Protein 8HGU (pdb70)

Structure (mmCIF, N/CA/C/O backbone):
data_8HGU
#
_entry.id   8HGU
#
_cell.length_a   87.537
_cell.length_b   84.913
_cell.length_c   98.235
_cell.angle_alpha   90.000
_cell.angle_beta   100.910
_cell.angle_gamma   90.000
#
_symmetry.space_group_name_H-M   'P 1 21 1'
#
loop_
_entity.id
_entity.type
_entity.pdbx_description
1 polymer 'Alpha/beta hydrolase'
2 water water
#
loop_
_atom_site.group_PDB
_atom_site.id
_atom_site.type_symbol
_atom_site.label_atom_id
_atom_site.label_alt_id
_atom_site.label_comp_id
_atom_site.label_asym_id
_atom_site.label_entity_id
_atom_site.label_seq_id
_atom_site.pdbx_PDB_ins_code
_atom_site.Cartn_x
_atom_site.Cartn_y
_atom_site.Cartn_z
_atom_site.occupancy
_atom_site.B_iso_or_equiv
_atom_site.auth_seq_id
_atom_site.auth_comp_id
_atom_site.auth_asym_id
_atom_site.auth_atom_id
_atom_site.pdbx_PDB_model_num
ATOM 1 N N . SER A 1 2 ? 30.97900 20.62800 -8.65200 1.000 38.50000 2 SER A N 1
ATOM 2 C CA . SER A 1 2 ? 30.20200 19.74100 -9.60000 1.000 37.72000 2 SER A CA 1
ATOM 3 C C . SER A 1 2 ? 29.11300 18.96600 -8.84900 1.000 34.05000 2 SER A C 1
ATOM 4 O O . SER A 1 2 ? 29.18700 18.86700 -7.62200 1.000 29.11000 2 SER A O 1
ATOM 7 N N . SER A 1 3 ? 28.15800 18.40600 -9.58700 1.000 27.77000 3 SER A N 1
ATOM 8 C CA . SER A 1 3 ? 26.97800 17.69100 -9.03800 1.000 25.54000 3 SER A CA 1
ATOM 9 C C . SER A 1 3 ? 27.43000 16.54900 -8.09000 1.000 21.84000 3 SER A C 1
ATOM 10 O O . SER A 1 3 ? 28.41800 15.85600 -8.37300 1.000 17.72000 3 SER A O 1
ATOM 13 N N . ASP A 1 4 ? 26.66100 16.30500 -7.03700 1.000 19.88000 4 ASP A N 1
ATOM 14 C CA . ASP A 1 4 ? 26.82300 15.10500 -6.18000 1.000 19.78000 4 ASP A CA 1
ATOM 15 C C . ASP A 1 4 ? 26.57700 13.85900 -7.03000 1.000 16.63000 4 ASP A C 1
ATOM 16 O O . ASP A 1 4 ? 27.02700 12.79400 -6.64400 1.000 15.82000 4 ASP A O 1
ATOM 21 N N . PHE A 1 5 ? 25.89900 13.98300 -8.16800 1.000 16.04000 5 PHE A N 1
ATOM 22 C CA . PHE A 1 5 ? 25.56300 12.82500 -9.03700 1.000 16.28000 5 PHE A CA 1
ATOM 23 C C . PHE A 1 5 ? 26.34000 12.86500 -10.35700 1.000 15.00000 5 PHE A C 1
ATOM 24 O O . PHE A 1 5 ? 26.00800 12.12200 -11.30400 1.000 13.24000 5 PHE A O 1
ATOM 32 N N . ALA A 1 6 ? 27.43300 13.63600 -10.41200 1.000 14.62000 6 ALA A N 1
ATOM 33 C CA . ALA A 1 6 ? 28.39100 13.56800 -11.54400 1.000 15.33000 6 ALA A CA 1
ATOM 34 C C . ALA A 1 6 ? 29.16200 12.23700 -11.44900 1.000 17.34000 6 ALA A C 1
ATOM 35 O O . ALA A 1 6 ? 29.12200 11.60800 -10.39200 1.000 15.90000 6 ALA A O 1
ATOM 37 N N . THR A 1 7 ? 29.85100 11.81400 -12.50400 1.000 15.35000 7 THR A N 1
ATOM 38 C CA . THR A 1 7 ? 30.61600 10.55900 -12.48400 1.000 19.37000 7 THR A CA 1
ATOM 39 C C . THR A 1 7 ? 32.08600 10.87100 -12.71100 1.000 20.72000 7 THR A C 1
ATOM 40 O O . THR A 1 7 ? 32.44600 11.31600 -13.78700 1.000 20.89000 7 THR A O 1
ATOM 44 N N . PRO A 1 8 ? 33.00500 10.61300 -11.75800 1.000 22.35000 8 PRO A N 1
ATOM 45 C CA . PRO A 1 8 ? 34.40300 10.93000 -12.01800 1.000 22.71000 8 PRO A CA 1
ATOM 46 C C . PRO A 1 8 ? 34.96000 10.02800 -13.10100 1.000 24.50000 8 PRO A C 1
ATOM 47 O O . PRO A 1 8 ? 34.54300 8.87400 -13.24200 1.000 22.76000 8 PRO A O 1
ATOM 51 N N . PRO A 1 9 ? 35.94100 10.51500 -13.89400 1.000 25.83000 9 PRO A N 1
ATOM 52 C CA . PRO A 1 9 ? 36.61900 9.66100 -14.85600 1.000 28.11000 9 PRO A CA 1
ATOM 53 C C . PRO A 1 9 ? 37.24100 8.49000 -14.09300 1.000 26.70000 9 PRO A C 1
ATOM 54 O O . PRO A 1 9 ? 37.56500 8.60400 -12.92500 1.000 27.53000 9 PRO A O 1
ATOM 58 N N . GLY A 1 10 ? 37.38400 7.35900 -14.74400 1.000 28.73000 10 GLY A N 1
ATOM 59 C CA . GLY A 1 10 ? 38.01900 6.23600 -14.03100 1.000 28.87000 10 GLY A CA 1
ATOM 60 C C . GLY A 1 10 ? 37.01200 5.38900 -13.26500 1.000 24.20000 10 GLY A C 1
ATOM 61 O O . GLY A 1 10 ? 37.42200 4.34200 -12.74400 1.000 24.51000 10 GLY A O 1
ATOM 62 N N . LEU A 1 11 ? 35.74400 5.78000 -13.18800 1.000 19.22000 11 LEU A N 1
ATOM 63 C CA . LEU A 1 11 ? 34.69800 4.80800 -12.79600 1.000 19.06000 11 LEU A CA 1
ATOM 64 C C . LEU A 1 11 ? 34.68200 3.68900 -13.84800 1.000 18.59000 11 LEU A C 1
ATOM 65 O O . LEU A 1 11 ? 34.64500 4.00500 -15.05000 1.000 19.95000 11 LEU A O 1
ATOM 70 N N . ARG A 1 12 ? 34.70800 2.43800 -13.39700 1.000 17.13000 12 ARG A N 1
ATOM 71 C CA . ARG A 1 12 ? 34.65900 1.22000 -14.24100 1.000 22.04000 12 ARG A CA 1
ATOM 72 C C . ARG A 1 12 ? 33.40600 0.39100 -13.90900 1.000 18.86000 12 ARG A C 1
ATOM 73 O O . ARG A 1 12 ? 33.00800 0.33200 -12.72000 1.000 15.53000 12 ARG A O 1
ATOM 81 N N . HIS A 1 13 ? 32.82200 -0.21100 -14.93600 1.000 17.31000 13 HIS A N 1
ATOM 82 C CA . HIS A 1 13 ? 31.64500 -1.12700 -14.84900 1.000 18.92000 13 HIS A CA 1
ATOM 83 C C . HIS A 1 13 ? 32.04200 -2.52700 -15.31100 1.000 18.51000 13 HIS A C 1
ATOM 84 O O . HIS A 1 13 ? 32.71500 -2.61800 -16.34900 1.000 16.72000 13 HIS A O 1
ATOM 91 N N . ARG A 1 14 ? 31.68200 -3.55900 -14.55100 1.000 18.26000 14 ARG A N 1
ATOM 92 C CA . ARG A 1 14 ? 31.78700 -4.98100 -14.95600 1.000 18.59000 14 ARG A CA 1
ATOM 93 C C . ARG A 1 14 ? 30.42300 -5.67800 -14.74900 1.000 19.92000 14 ARG A C 1
ATOM 94 O O . ARG A 1 14 ? 29.68500 -5.32900 -13.80600 1.000 15.16000 14 ARG A O 1
ATOM 102 N N . GLN A 1 15 ? 30.11800 -6.63700 -15.62700 1.000 18.53000 15 GLN A N 1
ATOM 103 C CA . GLN A 1 15 ? 29.11700 -7.71800 -15.39300 1.000 20.47000 15 GLN A CA 1
ATOM 104 C C . GLN A 1 15 ? 29.89600 -8.94100 -14.90200 1.000 19.83000 15 GLN A C 1
ATOM 105 O O . GLN A 1 15 ? 30.71800 -9.46000 -15.67100 1.000 18.66000 15 GLN A O 1
ATOM 111 N N . ILE A 1 16 ? 29.79300 -9.29700 -13.62600 1.000 17.46000 16 ILE A N 1
ATOM 112 C CA . ILE A 1 16 ? 30.62700 -10.38700 -13.04700 1.000 18.16000 16 ILE A CA 1
ATOM 113 C C . ILE A 1 16 ? 29.72500 -11.60800 -12.83400 1.000 18.63000 16 ILE A C 1
ATOM 114 O O . ILE A 1 16 ? 28.66300 -11.45000 -12.17200 1.000 18.22000 16 ILE A O 1
ATOM 119 N N . ALA A 1 17 ? 30.11800 -12.77100 -13.35200 1.000 19.06000 17 ALA A N 1
ATOM 120 C CA . ALA A 1 17 ? 29.43800 -14.05500 -13.05900 1.000 21.02000 17 ALA A CA 1
ATOM 121 C C . ALA A 1 17 ? 29.73400 -14.43100 -11.59800 1.000 24.30000 17 ALA A C 1
ATOM 122 O O . ALA A 1 17 ? 30.90000 -14.42300 -11.18000 1.000 24.35000 17 ALA A O 1
ATOM 124 N N . VAL A 1 18 ? 28.68600 -14.65000 -10.81200 1.000 21.08000 18 VAL A N 1
ATOM 125 C CA . VAL A 1 18 ? 28.75800 -14.80500 -9.33600 1.000 24.18000 18 VAL A CA 1
ATOM 126 C C . VAL A 1 18 ? 27.67900 -15.82000 -8.96400 1.000 24.20000 18 VAL A C 1
ATOM 127 O O . VAL A 1 18 ? 26.50600 -15.61100 -9.40300 1.000 20.44000 18 VAL A O 1
ATOM 131 N N . ARG A 1 19 ? 28.03000 -16.87800 -8.23200 1.000 21.42000 19 ARG A N 1
ATOM 132 C CA . ARG A 1 19 ? 27.05100 -17.91600 -7.86000 1.000 21.85000 19 ARG A CA 1
ATOM 133 C C . ARG A 1 19 ? 26.36400 -18.30800 -9.16800 1.000 23.73000 19 ARG A C 1
ATOM 134 O O . ARG A 1 19 ? 27.08100 -18.53300 -10.15000 1.000 28.29000 19 ARG A O 1
ATOM 142 N N . ASP A 1 20 ? 25.04800 -18.33800 -9.24400 1.000 22.59000 20 ASP A N 1
ATOM 143 C CA . ASP A 1 20 ? 24.44300 -18.72200 -10.55000 1.000 27.24000 20 ASP A CA 1
ATOM 144 C C . ASP A 1 20 ? 23.79900 -17.48800 -11.21400 1.000 28.15000 20 ASP A C 1
ATOM 145 O O . ASP A 1 20 ? 22.78600 -17.63100 -11.89900 1.000 27.87000 20 ASP A O 1
ATOM 150 N N . THR A 1 21 ? 24.37500 -16.30200 -11.04500 1.000 26.09000 21 THR A N 1
ATOM 151 C CA . THR A 1 21 ? 23.78200 -15.03100 -11.54600 1.000 24.48000 21 THR A CA 1
ATOM 152 C C . THR A 1 21 ? 24.89100 -14.18000 -12.16600 1.000 20.88000 21 THR A C 1
ATOM 153 O O . THR A 1 21 ? 26.02600 -14.63800 -12.26000 1.000 20.23000 21 THR A O 1
ATOM 157 N N . THR A 1 22 ? 24.54600 -12.98800 -12.63000 1.000 18.93000 22 THR A N 1
ATOM 158 C CA . THR A 1 22 ? 25.50200 -11.96500 -13.10100 1.000 19.88000 22 THR A CA 1
ATOM 159 C C . THR A 1 22 ? 25.15800 -10.66700 -12.37500 1.000 18.31000 22 THR A C 1
ATOM 160 O O . THR A 1 22 ? 23.97900 -10.29100 -12.37500 1.000 17.65000 22 THR A O 1
ATOM 164 N N . LEU A 1 23 ? 26.13600 -10.06900 -11.71200 1.000 16.96000 23 LEU A N 1
ATOM 165 C CA . LEU A 1 23 ? 25.98000 -8.78400 -11.00500 1.000 15.59000 23 LEU A CA 1
ATOM 166 C C . LEU A 1 23 ? 26.70800 -7.68900 -11.77600 1.000 14.87000 23 LEU A C 1
ATOM 167 O O . LEU A 1 23 ? 27.85100 -7.91500 -12.24800 1.000 13.78000 23 LEU A O 1
ATOM 172 N N . HIS A 1 24 ? 26.07300 -6.53500 -11.89800 1.000 15.38000 24 HIS A N 1
ATOM 173 C CA . HIS A 1 24 ? 26.73800 -5.27500 -12.31100 1.000 14.53000 24 HIS A CA 1
ATOM 174 C C . HIS A 1 24 ? 27.52400 -4.76500 -11.11000 1.000 14.94000 24 HIS A C 1
ATOM 175 O O . HIS A 1 24 ? 26.95200 -4.68500 -10.03500 1.000 13.07000 24 HIS A O 1
ATOM 182 N N . VAL A 1 25 ? 28.80200 -4.44100 -11.29400 1.000 13.13000 25 VAL A N 1
ATOM 183 C CA . VAL A 1 25 ? 29.62300 -3.86600 -10.20300 1.000 14.75000 25 VAL A CA 1
ATOM 184 C C . VAL A 1 25 ? 30.27100 -2.61200 -10.75200 1.000 15.07000 25 VAL A C 1
ATOM 185 O O . VAL A 1 25 ? 30.94400 -2.72400 -11.80600 1.000 16.10000 25 VAL A O 1
ATOM 189 N N . ALA A 1 26 ? 30.06500 -1.48500 -10.08900 1.000 13.86000 26 ALA A N 1
ATOM 190 C CA . ALA A 1 26 ? 30.84500 -0.25300 -10.31800 1.000 14.29000 26 ALA A CA 1
ATOM 191 C C . ALA A 1 26 ? 32.01500 -0.20500 -9.33900 1.000 15.37000 26 ALA A C 1
ATOM 192 O O . ALA A 1 26 ? 31.81400 -0.58200 -8.14800 1.000 16.53000 26 ALA A O 1
ATOM 194 N N . GLU A 1 27 ? 33.17500 0.25200 -9.81900 1.000 15.71000 27 GLU A N 1
ATOM 195 C CA . GLU A 1 27 ? 34.39800 0.41200 -9.01600 1.000 18.09000 27 GLU A CA 1
ATOM 196 C C . GLU A 1 27 ? 35.07900 1.72400 -9.38400 1.000 16.89000 27 GLU A C 1
ATOM 197 O O . GLU A 1 27 ? 35.19600 2.08800 -10.57400 1.000 14.02000 27 GLU A O 1
ATOM 203 N N . ILE A 1 28 ? 35.63600 2.35200 -8.38300 1.000 15.60000 28 ILE A N 1
ATOM 204 C CA . ILE A 1 28 ? 36.47600 3.54900 -8.59300 1.000 16.33000 28 ILE A CA 1
ATOM 205 C C . ILE A 1 28 ? 37.51400 3.57700 -7.48600 1.000 17.46000 28 ILE A C 1
ATOM 206 O O . ILE A 1 28 ? 37.25600 3.05400 -6.40000 1.000 16.01000 28 ILE A O 1
ATOM 211 N N . GLY A 1 29 ? 38.68400 4.10000 -7.82400 1.000 17.97000 29 GLY A N 1
ATOM 212 C CA . GLY A 1 29 ? 39.80200 4.16700 -6.89100 1.000 19.56000 29 GLY A CA 1
ATOM 213 C C . GLY A 1 29 ? 40.65200 2.93300 -6.97900 1.000 18.84000 29 GLY A C 1
ATOM 214 O O . GLY A 1 29 ? 40.33900 2.01400 -7.72500 1.000 19.01000 29 GLY A O 1
ATOM 215 N N . SER A 1 30 ? 41.73900 2.93100 -6.23200 1.000 19.11000 30 SER A N 1
ATOM 216 C CA . SER A 1 30 ? 42.69300 1.81000 -6.19800 1.000 17.19000 30 SER A CA 1
ATOM 217 C C . SER A 1 30 ? 43.61800 2.02900 -5.00000 1.000 16.07000 30 SER A C 1
ATOM 218 O O . SER A 1 30 ? 43.95400 3.19300 -4.75000 1.000 15.51000 30 SER A O 1
ATOM 221 N N . GLY A 1 31 ? 44.07900 0.95000 -4.37500 1.000 14.53000 31 GLY A N 1
ATOM 222 C CA . GLY A 1 31 ? 45.07000 0.95700 -3.29800 1.000 14.55000 31 GLY A CA 1
ATOM 223 C C . GLY A 1 31 ? 44.40500 0.95800 -1.95200 1.000 13.38000 31 GLY A C 1
ATOM 224 O O . GLY A 1 31 ? 43.32500 1.59400 -1.79000 1.000 13.71000 31 GLY A O 1
ATOM 225 N N . GLY A 1 32 ? 44.97700 0.19700 -1.01700 1.000 12.95000 32 GLY A N 1
ATOM 226 C CA . GLY A 1 32 ? 44.41800 0.01600 0.32600 1.000 13.44000 32 GLY A CA 1
ATOM 227 C C . GLY A 1 32 ? 43.29600 -1.00800 0.32000 1.000 13.57000 32 GLY A C 1
ATOM 228 O O . GLY A 1 32 ? 42.79900 -1.39400 -0.76500 1.000 12.68000 32 GLY A O 1
ATOM 229 N N . THR A 1 33 ? 42.92000 -1.44100 1.51400 1.000 13.28000 33 THR A N 1
ATOM 230 C CA . THR A 1 33 ? 41.75100 -2.30400 1.77900 1.000 14.42000 33 THR A CA 1
ATOM 231 C C . THR A 1 33 ? 40.54200 -1.65700 1.12000 1.000 13.42000 33 THR A C 1
ATOM 232 O O . THR A 1 33 ? 40.22000 -0.53300 1.43500 1.000 13.83000 33 THR A O 1
ATOM 236 N N . PRO A 1 34 ? 39.85900 -2.32200 0.16900 1.000 14.10000 34 PRO A N 1
ATOM 237 C CA . PRO A 1 34 ? 38.67800 -1.72400 -0.43400 1.000 13.57000 34 PRO A CA 1
ATOM 238 C C . PRO A 1 34 ? 37.49200 -1.62100 0.53900 1.000 13.86000 34 PRO A C 1
ATOM 239 O O . PRO A 1 34 ? 37.51700 -2.17800 1.65700 1.000 13.19000 34 PRO A O 1
ATOM 243 N N . VAL A 1 35 ? 36.56100 -0.76300 0.15100 1.000 14.64000 35 VAL A N 1
ATOM 244 C CA . VAL A 1 35 ? 35.25300 -0.55000 0.82900 1.000 15.10000 35 VAL A CA 1
ATOM 245 C C . VAL A 1 35 ? 34.13700 -0.96900 -0.12700 1.000 14.59000 35 VAL A C 1
ATOM 246 O O . VAL A 1 35 ? 34.04100 -0.40400 -1.22300 1.000 14.76000 35 VAL A O 1
ATOM 250 N N . LEU A 1 36 ? 33.36400 -1.96100 0.31100 1.000 13.90000 36 LEU A N 1
ATOM 251 C CA . LEU A 1 36 ? 32.18400 -2.52300 -0.36700 1.000 13.55000 36 LEU A CA 1
ATOM 252 C C . LEU A 1 36 ? 30.95100 -1.74900 0.10200 1.000 13.03000 36 LEU A C 1
ATOM 253 O O . LEU A 1 36 ? 30.69400 -1.68200 1.29500 1.000 10.84000 36 LEU A O 1
ATOM 258 N N . LEU A 1 37 ? 30.25300 -1.11500 -0.81600 1.000 13.26000 37 LEU A N 1
ATOM 259 C CA . LEU A 1 37 ? 29.09500 -0.25100 -0.45200 1.000 13.05000 37 LEU A CA 1
ATOM 260 C C . LEU A 1 37 ? 27.83300 -1.00700 -0.86000 1.000 13.40000 37 LEU A C 1
ATOM 261 O O . LEU A 1 37 ? 27.70300 -1.32500 -2.06300 1.000 11.12000 37 LEU A O 1
ATOM 266 N N . LEU A 1 38 ? 26.88900 -1.19100 0.05500 1.000 12.13000 38 LEU A N 1
ATOM 267 C CA . LEU A 1 38 ? 25.67300 -1.98500 -0.25200 1.000 12.78000 38 LEU A CA 1
ATOM 268 C C . LEU A 1 38 ? 24.41100 -1.11300 -0.17700 1.000 13.39000 38 LEU A C 1
ATOM 269 O O . LEU A 1 38 ? 24.04100 -0.69900 0.93200 1.000 11.33000 38 LEU A O 1
ATOM 274 N N . HIS A 1 39 ? 23.73100 -0.94200 -1.32800 1.000 12.09000 39 HIS A N 1
ATOM 275 C CA . HIS A 1 39 ? 22.53600 -0.09200 -1.47600 1.000 13.17000 39 HIS A CA 1
ATOM 276 C C . HIS A 1 39 ? 21.30300 -0.76400 -0.84600 1.000 13.36000 39 HIS A C 1
ATOM 277 O O . HIS A 1 39 ? 21.32600 -1.98800 -0.49600 1.000 13.44000 39 HIS A O 1
ATOM 284 N N . GLY A 1 40 ? 20.21900 -0.00400 -0.77700 1.000 15.07000 40 GLY A N 1
ATOM 285 C CA . GLY A 1 40 ? 18.90200 -0.50500 -0.32300 1.000 16.92000 40 GLY A CA 1
ATOM 286 C C . GLY A 1 40 ? 17.84400 -0.54500 -1.41600 1.000 17.58000 40 GLY A C 1
ATOM 287 O O . GLY A 1 40 ? 18.17700 -0.58500 -2.60700 1.000 16.12000 40 GLY A O 1
ATOM 288 N N . TRP A 1 41 ? 16.58000 -0.54100 -0.97000 1.000 17.47000 41 TRP A N 1
ATOM 289 C CA . TRP A 1 41 ? 15.38400 -0.34900 -1.81100 1.000 18.07000 41 TRP A CA 1
ATOM 290 C C . TRP A 1 41 ? 14.80600 1.01300 -1.42500 1.000 16.93000 41 TRP A C 1
ATOM 291 O O . TRP A 1 41 ? 14.66500 1.29700 -0.24600 1.000 17.58000 41 TRP A O 1
ATOM 302 N N . PRO A 1 42 ? 14.39700 1.90800 -2.34500 1.000 16.88000 42 PRO A N 1
ATOM 303 C CA . PRO A 1 42 ? 14.45200 1.72500 -3.79300 1.000 16.11000 42 PRO A CA 1
ATOM 304 C C . PRO A 1 42 ? 15.69100 2.35600 -4.43800 1.000 16.14000 42 PRO A C 1
ATOM 305 O O . PRO A 1 42 ? 15.68900 3.51300 -4.76200 1.000 16.25000 42 PRO A O 1
ATOM 309 N N . GLU A 1 43 ? 16.75200 1.58500 -4.52800 1.000 16.02000 43 GLU A N 1
ATOM 310 C CA . GLU A 1 43 ? 18.05700 2.12000 -4.95700 1.000 16.78000 43 GLU A CA 1
ATOM 311 C C . GLU A 1 43 ? 18.72500 1.12500 -5.89600 1.000 14.99000 43 GLU A C 1
ATOM 312 O O . GLU A 1 43 ? 18.10900 0.13500 -6.34700 1.000 14.57000 43 GLU A O 1
ATOM 318 N N . PHE A 1 44 ? 19.95100 1.46900 -6.22100 1.000 14.35000 44 PHE A N 1
ATOM 319 C CA . PHE A 1 44 ? 20.88900 0.71000 -7.06300 1.000 13.80000 44 PHE A CA 1
ATOM 320 C C . PHE A 1 44 ? 22.23900 1.38700 -6.80900 1.000 13.08000 44 PHE A C 1
ATOM 321 O O . PHE A 1 44 ? 22.30400 2.29300 -5.95900 1.000 12.63000 44 PHE A O 1
ATOM 329 N N . TRP A 1 45 ? 23.29500 0.96900 -7.49500 1.000 13.74000 45 TRP A N 1
ATOM 330 C CA . TRP A 1 45 ? 24.68600 1.38600 -7.18300 1.000 13.85000 45 TRP A CA 1
ATOM 331 C C . TRP A 1 45 ? 24.83700 2.91600 -7.19600 1.000 14.99000 45 TRP A C 1
ATOM 332 O O . TRP A 1 45 ? 25.63600 3.44300 -6.37800 1.000 15.40000 45 TRP A O 1
ATOM 343 N N . ALA A 1 46 ? 24.13100 3.63500 -8.08200 1.000 14.76000 46 ALA A N 1
ATOM 344 C CA . ALA A 1 46 ? 24.25500 5.10300 -8.24500 1.000 14.61000 46 ALA A CA 1
ATOM 345 C C . ALA A 1 46 ? 23.90000 5.86900 -6.97200 1.000 13.87000 46 ALA A C 1
ATOM 346 O O . ALA A 1 46 ? 24.32800 7.03700 -6.87100 1.000 14.73000 46 ALA A O 1
ATOM 348 N N . THR A 1 47 ? 23.22200 5.25300 -6.01200 1.000 14.99000 47 THR A N 1
ATOM 349 C CA . THR A 1 47 ? 22.97000 5.84900 -4.67800 1.000 15.10000 47 THR A CA 1
ATOM 350 C C . THR A 1 47 ? 24.30800 6.25900 -4.04100 1.000 14.00000 47 THR A C 1
ATOM 351 O O . THR A 1 47 ? 24.32300 7.19500 -3.25200 1.000 12.97000 47 THR A O 1
ATOM 355 N N . TRP A 1 48 ? 25.40500 5.58700 -4.39800 1.000 14.45000 48 TRP A N 1
ATOM 356 C CA . TRP A 1 48 ? 26.75400 5.84100 -3.83700 1.000 13.92000 48 TRP A CA 1
ATOM 357 C C . TRP A 1 48 ? 27.51800 6.95100 -4.56100 1.000 14.59000 48 TRP A C 1
ATOM 358 O O . TRP A 1 48 ? 28.64000 7.26600 -4.10500 1.000 13.33000 48 TRP A O 1
ATOM 369 N N . LEU A 1 49 ? 26.96600 7.56500 -5.62500 1.000 13.77000 49 LEU A N 1
ATOM 370 C CA . LEU A 1 49 ? 27.72200 8.58000 -6.39700 1.000 13.24000 49 LEU A CA 1
ATOM 371 C C . LEU A 1 49 ? 28.14100 9.75500 -5.51500 1.000 12.38000 49 LEU A C 1
ATOM 372 O O . LEU A 1 49 ? 29.29300 10.18300 -5.63300 1.000 12.34000 49 LEU A O 1
ATOM 377 N N . PRO A 1 50 ? 27.29300 10.32200 -4.63700 1.000 12.42000 50 PRO A N 1
ATOM 378 C CA . PRO A 1 50 ? 27.72300 11.42500 -3.77200 1.000 12.98000 50 PRO A CA 1
ATOM 379 C C . PRO A 1 50 ? 28.96300 11.07700 -2.92000 1.000 13.61000 50 PRO A C 1
ATOM 380 O O . PRO A 1 50 ? 29.85500 11.90100 -2.87400 1.000 13.47000 50 PRO A O 1
ATOM 384 N N . LEU A 1 51 ? 29.03500 9.88400 -2.31500 1.000 14.55000 51 LEU A N 1
ATOM 385 C CA . LEU A 1 51 ? 30.23400 9.44000 -1.54200 1.000 16.50000 51 LEU A CA 1
ATOM 386 C C . LEU A 1 51 ? 31.40400 9.10400 -2.47600 1.000 16.86000 51 LEU A C 1
ATOM 387 O O . LEU A 1 51 ? 32.53500 9.41800 -2.12100 1.000 15.86000 51 LEU A O 1
ATOM 392 N N . MET A 1 52 ? 31.17400 8.50400 -3.63700 1.000 15.91000 52 MET A N 1
ATOM 393 C CA . MET A 1 52 ? 32.27700 8.17800 -4.57000 1.000 17.33000 52 MET A CA 1
ATOM 394 C C . MET A 1 52 ? 32.94100 9.47000 -5.03100 1.000 17.26000 52 MET A C 1
ATOM 395 O O . MET A 1 52 ? 34.17400 9.44300 -5.20500 1.000 17.21000 52 MET A O 1
ATOM 400 N N . ASN A 1 53 ? 32.17200 10.55400 -5.22900 1.000 15.42000 53 ASN A N 1
ATOM 401 C CA . ASN A 1 53 ? 32.69600 11.85200 -5.72300 1.000 16.18000 53 ASN A CA 1
ATOM 402 C C . ASN A 1 53 ? 33.64100 12.40100 -4.65300 1.000 15.63000 53 ASN A C 1
ATOM 403 O O . ASN A 1 53 ? 34.61500 13.04100 -4.98600 1.000 16.39000 53 ASN A O 1
ATOM 408 N N . ARG A 1 54 ? 33.31300 12.17800 -3.41100 1.000 15.17000 54 ARG A N 1
ATOM 409 C CA . ARG A 1 54 ? 34.07200 12.71300 -2.24900 1.000 15.94000 54 ARG A CA 1
ATOM 410 C C . ARG A 1 54 ? 35.29000 11.84500 -1.89900 1.000 17.24000 54 ARG A C 1
ATOM 411 O O . ARG A 1 54 ? 36.24800 12.39600 -1.34000 1.000 19.72000 54 ARG A O 1
ATOM 419 N N . LEU A 1 55 ? 35.29400 10.55000 -2.19200 1.000 15.87000 55 LEU A N 1
ATOM 420 C CA . LEU A 1 55 ? 36.25000 9.61700 -1.52700 1.000 15.81000 55 LEU A CA 1
ATOM 421 C C . LEU A 1 55 ? 37.12200 8.82100 -2.49100 1.000 14.64000 55 LEU A C 1
ATOM 422 O O . LEU A 1 55 ? 37.92500 8.05300 -2.00300 1.000 13.66000 55 LEU A O 1
ATOM 427 N N . HIS A 1 56 ? 36.90700 8.91600 -3.79400 1.000 14.65000 56 HIS A N 1
ATOM 428 C CA . HIS A 1 56 ? 37.50100 7.98800 -4.76800 1.000 16.40000 56 HIS A CA 1
ATOM 429 C C . HIS A 1 56 ? 39.04100 8.13400 -4.75700 1.000 17.29000 56 HIS A C 1
ATOM 430 O O . HIS A 1 56 ? 39.73800 7.15400 -5.12100 1.000 15.42000 56 HIS A O 1
ATOM 437 N N . ASP A 1 57 ? 39.59300 9.27400 -4.35400 1.000 17.61000 57 ASP A N 1
ATOM 438 C CA . ASP A 1 57 ? 41.08100 9.41400 -4.29400 1.000 21.61000 57 ASP A CA 1
ATOM 439 C C . ASP A 1 57 ? 41.60600 8.84100 -2.96100 1.000 21.81000 57 ASP A C 1
ATOM 440 O O . ASP A 1 57 ? 42.83100 8.62100 -2.88900 1.000 22.07000 57 ASP A O 1
ATOM 445 N N . GLN A 1 58 ? 40.73700 8.52600 -1.98600 1.000 17.83000 58 GLN A N 1
ATOM 446 C CA . GLN A 1 58 ? 41.15300 8.04400 -0.63700 1.000 19.49000 58 GLN A CA 1
ATOM 447 C C . GLN A 1 58 ? 40.92200 6.52700 -0.49900 1.000 17.80000 58 GLN A C 1
ATOM 448 O O . GLN A 1 58 ? 41.65300 5.88900 0.24400 1.000 18.16000 58 GLN A O 1
ATOM 454 N N . PHE A 1 59 ? 39.93200 5.95400 -1.17600 1.000 16.17000 59 PHE A N 1
ATOM 455 C CA . PHE A 1 59 ? 39.55400 4.53000 -1.07800 1.000 14.65000 59 PHE A CA 1
ATOM 456 C C . PHE A 1 59 ? 39.27600 3.95400 -2.46500 1.000 15.12000 59 PHE A C 1
ATOM 457 O O . PHE A 1 59 ? 38.73500 4.66800 -3.29000 1.000 13.93000 59 PHE A O 1
ATOM 465 N N . HIS A 1 60 ? 39.54400 2.66800 -2.62300 1.000 14.32000 60 HIS A N 1
ATOM 466 C CA . HIS A 1 60 ? 38.98900 1.77100 -3.65300 1.000 16.25000 60 HIS A CA 1
ATOM 467 C C . HIS A 1 60 ? 37.56200 1.41600 -3.23100 1.000 15.62000 60 HIS A C 1
ATOM 468 O O . HIS A 1 60 ? 37.42300 0.73800 -2.19400 1.000 15.31000 60 HIS A O 1
ATOM 475 N N . LEU A 1 61 ? 36.56600 1.93900 -3.94000 1.000 13.74000 61 LEU A N 1
ATOM 476 C CA . LEU A 1 61 ? 35.13500 1.75300 -3.59000 1.000 13.97000 61 LEU A CA 1
ATOM 477 C C . LEU A 1 61 ? 34.51600 0.74900 -4.56900 1.000 13.43000 61 LEU A C 1
ATOM 478 O O . LEU A 1 61 ? 34.79200 0.84100 -5.77000 1.000 14.75000 61 LEU A O 1
ATOM 483 N N . ILE A 1 62 ? 33.77900 -0.21700 -4.05200 1.000 13.79000 62 ILE A N 1
ATOM 484 C CA . ILE A 1 62 ? 33.13000 -1.29000 -4.86400 1.000 14.11000 62 ILE A CA 1
ATOM 485 C C . ILE A 1 62 ? 31.63500 -1.17900 -4.57600 1.000 13.69000 62 ILE A C 1
ATOM 486 O O . ILE A 1 62 ? 31.27300 -1.27000 -3.39500 1.000 11.71000 62 ILE A O 1
ATOM 491 N N . ALA A 1 63 ? 30.84000 -0.90300 -5.61100 1.000 12.56000 63 ALA A N 1
ATOM 492 C CA . ALA A 1 63 ? 29.38100 -0.66700 -5.48700 1.000 13.79000 63 ALA A CA 1
ATOM 493 C C . ALA A 1 63 ? 28.61600 -1.55500 -6.47400 1.000 13.35000 63 ALA A C 1
ATOM 494 O O . ALA A 1 63 ? 28.48500 -1.22800 -7.66500 1.000 15.25000 63 ALA A O 1
ATOM 496 N N . PRO A 1 64 ? 28.21900 -2.76200 -6.02400 1.000 13.35000 64 PRO A N 1
ATOM 497 C CA . PRO A 1 64 ? 27.42900 -3.67300 -6.83200 1.000 13.55000 64 PRO A CA 1
ATOM 498 C C . PRO A 1 64 ? 25.95200 -3.25500 -6.86100 1.000 14.10000 64 PRO A C 1
ATOM 499 O O . PRO A 1 64 ? 25.47700 -2.59500 -5.94300 1.000 12.67000 64 PRO A O 1
ATOM 503 N N . ASP A 1 65 ? 25.27500 -3.63000 -7.94100 1.000 12.55000 65 ASP A N 1
ATOM 504 C CA . ASP A 1 65 ? 23.81300 -3.82000 -7.92400 1.000 13.76000 65 ASP A CA 1
ATOM 505 C C . ASP A 1 65 ? 23.54300 -5.20500 -7.31200 1.000 15.62000 65 ASP A C 1
ATOM 506 O O . ASP A 1 65 ? 24.01200 -6.24400 -7.87500 1.000 15.44000 65 ASP A O 1
ATOM 511 N N . LEU A 1 66 ? 22.76600 -5.25500 -6.23700 1.000 14.87000 66 LEU A N 1
ATOM 512 C CA . LEU A 1 66 ? 22.27200 -6.53100 -5.69700 1.000 15.88000 66 LEU A CA 1
ATOM 513 C C . LEU A 1 66 ? 21.49900 -7.27000 -6.78500 1.000 14.49000 66 LEU A C 1
ATOM 514 O O . LEU A 1 66 ? 20.95400 -6.61600 -7.71500 1.000 13.66000 66 LEU A O 1
ATOM 519 N N . ARG A 1 67 ? 21.50700 -8.60000 -6.70600 1.000 14.31000 67 ARG A N 1
ATOM 520 C CA . ARG A 1 67 ? 20.64500 -9.47100 -7.54800 1.000 13.61000 67 ARG A CA 1
ATOM 521 C C . ARG A 1 67 ? 19.21900 -8.92300 -7.57900 1.000 13.48000 67 ARG A C 1
ATOM 522 O O . ARG A 1 67 ? 18.59900 -8.71300 -6.51800 1.000 12.12000 67 ARG A O 1
ATOM 530 N N . GLY A 1 68 ? 18.67200 -8.76400 -8.77800 1.000 15.05000 68 GLY A N 1
ATOM 531 C CA . GLY A 1 68 ? 17.31200 -8.26200 -8.94500 1.000 14.70000 68 GLY A CA 1
ATOM 532 C C . GLY A 1 68 ? 17.21400 -6.74900 -8.88500 1.000 15.54000 68 GLY A C 1
ATOM 533 O O . GLY A 1 68 ? 16.09300 -6.28200 -8.87800 1.000 17.04000 68 GLY A O 1
ATOM 534 N N . PHE A 1 69 ? 18.32400 -6.00200 -8.93400 1.000 14.54000 69 PHE A N 1
ATOM 535 C CA . PHE A 1 69 ? 18.39100 -4.51900 -8.88600 1.000 13.64000 69 PHE A CA 1
ATOM 536 C C . PHE A 1 69 ? 19.32700 -3.98300 -9.98200 1.000 13.72000 69 PHE A C 1
ATOM 537 O O . PHE A 1 69 ? 20.21200 -4.69800 -10.44900 1.000 12.57000 69 PHE A O 1
ATOM 545 N N . GLY A 1 70 ? 19.12700 -2.73100 -10.39300 1.000 14.39000 70 GLY A N 1
ATOM 546 C CA . GLY A 1 70 ? 20.04400 -2.01000 -11.30200 1.000 15.87000 70 GLY A CA 1
ATOM 547 C C . GLY A 1 70 ? 20.20500 -2.75100 -12.60300 1.000 16.90000 70 GLY A C 1
ATOM 548 O O . GLY A 1 70 ? 19.19400 -3.12900 -13.18400 1.000 15.90000 70 GLY A O 1
ATOM 549 N N . ASP A 1 71 ? 21.44700 -3.03200 -13.00100 1.000 18.14000 71 ASP A N 1
ATOM 550 C CA . ASP A 1 71 ? 21.75900 -3.79800 -14.23700 1.000 19.48000 71 ASP A CA 1
ATOM 551 C C . ASP A 1 71 ? 22.19500 -5.21000 -13.86200 1.000 17.94000 71 ASP A C 1
ATOM 552 O O . ASP A 1 71 ? 22.83700 -5.87100 -14.67600 1.000 17.66000 71 ASP A O 1
ATOM 557 N N . SER A 1 72 ? 21.99700 -5.63500 -12.61700 1.000 16.92000 72 SER A N 1
ATOM 558 C CA . SER A 1 72 ? 22.28800 -7.04700 -12.28900 1.000 15.98000 72 SER A CA 1
ATOM 559 C C . SER A 1 72 ? 21.15100 -7.88100 -12.90500 1.000 17.00000 72 SER A C 1
ATOM 560 O O . SER A 1 72 ? 20.09000 -7.31000 -13.21200 1.000 16.81000 72 SER A O 1
ATOM 563 N N . GLU A 1 73 ? 21.36800 -9.18600 -13.07700 1.000 16.64000 73 GLU A N 1
ATOM 564 C CA . GLU A 1 73 ? 20.39800 -10.12700 -13.67800 1.000 18.66000 73 GLU A CA 1
ATOM 565 C C . GLU A 1 73 ? 19.14800 -10.18200 -12.78900 1.000 17.53000 73 GLU A C 1
ATOM 566 O O . GLU A 1 73 ? 19.26300 -10.13100 -11.53000 1.000 15.20000 73 GLU A O 1
ATOM 572 N N . LYS A 1 74 ? 18.00200 -10.26300 -13.44200 1.000 17.49000 74 LYS A N 1
ATOM 573 C CA . LYS A 1 74 ? 16.69800 -10.59700 -12.81000 1.000 19.90000 74 LYS A CA 1
ATOM 574 C C . LYS A 1 74 ? 16.28200 -12.03000 -13.19900 1.000 22.41000 74 LYS A C 1
ATOM 575 O O . LYS A 1 74 ? 16.61900 -12.49500 -14.29700 1.000 20.90000 74 LYS A O 1
ATOM 581 N N . SER A 1 75 ? 15.57200 -12.69200 -12.29800 1.000 24.92000 75 SER A N 1
ATOM 582 C CA . SER A 1 75 ? 14.76400 -13.91400 -12.55700 1.000 27.79000 75 SER A CA 1
ATOM 583 C C . SER A 1 75 ? 13.56100 -13.52500 -13.43600 1.000 28.38000 75 SER A C 1
ATOM 584 O O . SER A 1 75 ? 13.08300 -12.37500 -13.28800 1.000 28.78000 75 SER A O 1
ATOM 587 N N . ALA A 1 76 ? 13.08000 -14.42300 -14.31500 1.000 29.45000 76 ALA A N 1
ATOM 588 C CA . ALA A 1 76 ? 11.88300 -14.23300 -15.18600 1.000 32.18000 76 ALA A CA 1
ATOM 589 C C . ALA A 1 76 ? 10.60500 -14.09400 -14.34000 1.000 32.33000 76 ALA A C 1
ATOM 590 O O . ALA A 1 76 ? 9.73800 -13.28800 -14.70200 1.000 32.87000 76 ALA A O 1
ATOM 592 N N . VAL A 1 77 ? 10.49700 -14.76900 -13.20100 1.000 28.32000 77 VAL A N 1
ATOM 593 C CA . VAL A 1 77 ? 9.20200 -14.81600 -12.46900 1.000 32.13000 77 VAL A CA 1
ATOM 594 C C . VAL A 1 77 ? 9.42900 -14.38000 -11.03000 1.000 29.08000 77 VAL A C 1
ATOM 595 O O . VAL A 1 77 ? 10.53500 -14.52600 -10.51800 1.000 28.13000 77 VAL A O 1
ATOM 599 N N . PRO A 1 78 ? 8.37200 -13.93500 -10.31900 1.000 29.05000 78 PRO A N 1
ATOM 600 C CA . PRO A 1 78 ? 8.52000 -13.52400 -8.91800 1.000 28.72000 78 PRO A CA 1
ATOM 601 C C . PRO A 1 78 ? 9.16000 -14.63800 -8.06300 1.000 29.00000 78 PRO A C 1
ATOM 602 O O . PRO A 1 78 ? 8.96200 -15.81100 -8.32200 1.000 29.51000 78 PRO A O 1
ATOM 606 N N . ARG A 1 79 ? 9.95000 -14.25100 -7.07100 1.000 24.71000 79 ARG A N 1
ATOM 607 C CA . ARG A 1 79 ? 10.76900 -15.17000 -6.24700 1.000 26.12000 79 ARG A CA 1
ATOM 608 C C . ARG A 1 79 ? 10.59000 -14.79300 -4.78200 1.000 22.97000 79 ARG A C 1
ATOM 609 O O . ARG A 1 79 ? 10.39700 -13.61200 -4.52400 1.000 20.73000 79 ARG A O 1
ATOM 617 N N . SER A 1 80 ? 10.80500 -15.73100 -3.88200 1.000 20.74000 80 SER A N 1
ATOM 618 C CA . SER A 1 80 ? 10.66700 -15.55700 -2.40900 1.000 21.26000 80 SER A CA 1
ATOM 619 C C . SER A 1 80 ? 11.92200 -16.04000 -1.68600 1.000 19.90000 80 SER A C 1
ATOM 620 O O . SER A 1 80 ? 11.92400 -16.03300 -0.46500 1.000 16.38000 80 SER A O 1
ATOM 623 N N . ASP A 1 81 ? 12.97400 -16.39100 -2.42400 1.000 20.82000 81 ASP A N 1
ATOM 624 C CA . ASP A 1 81 ? 14.21900 -16.97900 -1.86400 1.000 21.91000 81 ASP A CA 1
ATOM 625 C C . ASP A 1 81 ? 15.41400 -16.01800 -2.03300 1.000 22.79000 81 ASP A C 1
ATOM 626 O O . ASP A 1 81 ? 16.57500 -16.50100 -2.00200 1.000 20.78000 81 ASP A O 1
ATOM 631 N N . VAL A 1 82 ? 15.18800 -14.71300 -2.24900 1.000 19.23000 82 VAL A N 1
ATOM 632 C CA . VAL A 1 82 ? 16.32100 -13.76100 -2.39500 1.000 18.01000 82 VAL A CA 1
ATOM 633 C C . VAL A 1 82 ? 16.32400 -12.83100 -1.17000 1.000 16.58000 82 VAL A C 1
ATOM 634 O O . VAL A 1 82 ? 16.07600 -11.64700 -1.31600 1.000 15.86000 82 VAL A O 1
ATOM 638 N N . GLY A 1 83 ? 16.62500 -13.38900 0.00300 1.000 16.20000 83 GLY A N 1
ATOM 639 C CA . GLY A 1 83 ? 16.71300 -12.68500 1.30100 1.000 17.20000 83 GLY A CA 1
ATOM 640 C C . GLY A 1 83 ? 18.11700 -12.21900 1.64800 1.000 17.78000 83 GLY A C 1
ATOM 641 O O . GLY A 1 83 ? 19.03600 -12.25500 0.78100 1.000 17.43000 83 GLY A O 1
ATOM 642 N N . ALA A 1 84 ? 18.33200 -11.86400 2.91800 1.000 18.29000 84 ALA A N 1
ATOM 643 C CA . ALA A 1 84 ? 19.60400 -11.27800 3.38800 1.000 17.14000 84 ALA A CA 1
ATOM 644 C C . ALA A 1 84 ? 20.74200 -12.28200 3.17300 1.000 17.27000 84 ALA A C 1
ATOM 645 O O . ALA A 1 84 ? 21.87000 -11.87400 2.81800 1.000 15.54000 84 ALA A O 1
ATOM 647 N N . ASN A 1 85 ? 20.46100 -13.57100 3.35100 1.000 16.88000 85 ASN A N 1
ATOM 648 C CA . ASN A 1 85 ? 21.51000 -14.62800 3.29300 1.000 17.73000 85 ASN A CA 1
ATOM 649 C C . ASN A 1 85 ? 21.93500 -14.82700 1.84300 1.000 17.73000 85 ASN A C 1
ATOM 650 O O . ASN A 1 85 ? 23.17200 -14.98100 1.57200 1.000 17.20000 85 ASN A O 1
ATOM 655 N N . SER A 1 86 ? 20.96300 -14.78800 0.92600 1.000 17.91000 86 SER A N 1
ATOM 656 C CA . SER A 1 86 ? 21.25900 -14.82300 -0.51900 1.000 15.93000 86 SER A CA 1
ATOM 657 C C . SER A 1 86 ? 22.14400 -13.63200 -0.90400 1.000 16.14000 86 SER A C 1
ATOM 658 O O . SER A 1 86 ? 23.16900 -13.84600 -1.57900 1.000 14.09000 86 SER A O 1
ATOM 661 N N . HIS A 1 87 ? 21.78800 -12.41500 -0.51800 1.000 14.82000 87 HIS A N 1
ATOM 662 C CA . HIS A 1 87 ? 22.61100 -11.23600 -0.87900 1.000 14.65000 87 HIS A CA 1
ATOM 663 C C . HIS A 1 87 ? 24.01300 -11.35300 -0.26500 1.000 14.35000 87 HIS A C 1
ATOM 664 O O . HIS A 1 87 ? 24.96800 -11.04000 -0.96500 1.000 13.83000 87 HIS A O 1
ATOM 671 N N . ALA A 1 88 ? 24.12500 -11.76800 0.99300 1.000 14.96000 88 ALA A N 1
ATOM 672 C CA . ALA A 1 88 ? 25.41000 -11.98700 1.68300 1.000 15.33000 88 ALA A CA 1
ATOM 673 C C . ALA A 1 88 ? 26.26500 -12.97200 0.90500 1.000 14.52000 88 ALA A C 1
ATOM 674 O O . ALA A 1 88 ? 27.46200 -12.65600 0.64400 1.000 13.54000 88 ALA A O 1
ATOM 676 N N . ASP A 1 89 ? 25.68300 -14.10500 0.51600 1.000 14.96000 89 ASP A N 1
ATOM 677 C CA . ASP A 1 89 ? 26.45100 -15.16900 -0.16600 1.000 16.26000 89 ASP A CA 1
ATOM 678 C C . ASP A 1 89 ? 26.89700 -14.64600 -1.53200 1.000 14.47000 89 ASP A C 1
ATOM 679 O O . ASP A 1 89 ? 28.01300 -14.98800 -1.95400 1.000 13.68000 89 ASP A O 1
ATOM 684 N N . ASP A 1 90 ? 26.08400 -13.81100 -2.17900 1.000 15.13000 90 ASP A N 1
ATOM 685 C CA . ASP A 1 90 ? 26.40500 -13.17400 -3.48900 1.000 15.40000 90 ASP A CA 1
ATOM 686 C C . ASP A 1 90 ? 27.61700 -12.24700 -3.26900 1.000 15.12000 90 ASP A C 1
ATOM 687 O O . ASP A 1 90 ? 28.54600 -12.25500 -4.10300 1.000 14.74000 90 ASP A O 1
ATOM 692 N N . MET A 1 91 ? 27.62500 -11.49100 -2.17400 1.000 15.72000 91 MET A N 1
ATOM 693 C CA . MET A 1 91 ? 28.73500 -10.53000 -1.89800 1.000 16.78000 91 MET A CA 1
ATOM 694 C C . MET A 1 91 ? 30.01700 -11.31800 -1.58400 1.000 16.22000 91 MET A C 1
ATOM 695 O O . MET A 1 91 ? 31.09200 -10.91800 -2.10300 1.000 16.46000 91 MET A O 1
ATOM 700 N N . ALA A 1 92 ? 29.94100 -12.39900 -0.79700 1.000 16.33000 92 ALA A N 1
ATOM 701 C CA . ALA A 1 92 ? 31.10900 -13.26400 -0.52700 1.000 15.58000 92 ALA A CA 1
ATOM 702 C C . ALA A 1 92 ? 31.67300 -13.77900 -1.86000 1.000 15.87000 92 ALA A C 1
ATOM 703 O O . ALA A 1 92 ? 32.89500 -13.73000 -2.07200 1.000 16.30000 92 ALA A O 1
ATOM 705 N N . ALA A 1 93 ? 30.82800 -14.21400 -2.77800 1.000 16.69000 93 ALA A N 1
ATOM 706 C CA . ALA A 1 93 ? 31.29400 -14.75500 -4.07200 1.000 15.92000 93 ALA A CA 1
ATOM 707 C C . ALA A 1 93 ? 31.89900 -13.62400 -4.90500 1.000 16.13000 93 ALA A C 1
ATOM 708 O O . ALA A 1 93 ? 32.90200 -13.84300 -5.62000 1.000 14.51000 93 ALA A O 1
ATOM 710 N N . LEU A 1 94 ? 31.29200 -12.44300 -4.87200 1.000 16.17000 94 LEU A N 1
ATOM 711 C CA . LEU A 1 94 ? 31.83200 -11.29800 -5.63800 1.000 16.41000 94 LEU A CA 1
ATOM 712 C C . LEU A 1 94 ? 33.25300 -10.99800 -5.12600 1.000 16.48000 94 LEU A C 1
ATOM 713 O O . LEU A 1 94 ? 34.16800 -10.84000 -5.95600 1.000 14.08000 94 LEU A O 1
ATOM 718 N N . LEU A 1 95 ? 33.46600 -10.95200 -3.80300 1.000 16.22000 95 LEU A N 1
ATOM 719 C CA . LEU A 1 95 ? 34.80800 -10.60900 -3.26900 1.000 17.55000 95 LEU A CA 1
ATOM 720 C C . LEU A 1 95 ? 35.79200 -11.67000 -3.75200 1.000 18.07000 95 LEU A C 1
ATOM 721 O O . LEU A 1 95 ? 36.90400 -11.28900 -4.20300 1.000 17.43000 95 LEU A O 1
ATOM 726 N N . GLY A 1 96 ? 35.36700 -12.93500 -3.77400 1.000 18.10000 96 GLY A N 1
ATOM 727 C CA . GLY A 1 96 ? 36.16500 -14.07100 -4.28200 1.000 19.63000 96 GLY A CA 1
ATOM 728 C C . GLY A 1 96 ? 36.45900 -13.87900 -5.75600 1.000 20.92000 96 GLY A C 1
ATOM 729 O O . GLY A 1 96 ? 37.62600 -14.04200 -6.13700 1.000 21.00000 96 GLY A O 1
ATOM 730 N N . ALA A 1 97 ? 35.48800 -13.40800 -6.54500 1.000 20.11000 97 ALA A N 1
ATOM 731 C CA . ALA A 1 97 ? 35.71300 -13.12500 -7.98000 1.000 21.49000 97 ALA A CA 1
ATOM 732 C C . ALA A 1 97 ? 36.71800 -11.98100 -8.10700 1.000 21.17000 97 ALA A C 1
ATOM 733 O O . ALA A 1 97 ? 37.48900 -12.02000 -9.03400 1.000 21.32000 97 ALA A O 1
ATOM 735 N N . LEU A 1 98 ? 36.76600 -11.02300 -7.19200 1.000 21.35000 98 LEU A N 1
ATOM 736 C CA . LEU A 1 98 ? 37.69900 -9.85600 -7.33500 1.000 21.73000 98 LEU A CA 1
ATOM 737 C C . LEU A 1 98 ? 39.06400 -10.14100 -6.70300 1.000 22.11000 98 LEU A C 1
ATOM 738 O O . LEU A 1 98 ? 39.88000 -9.21300 -6.64500 1.000 22.73000 98 LEU A O 1
ATOM 743 N N . GLY A 1 99 ? 39.28000 -11.33500 -6.16300 1.000 22.44000 99 GLY A N 1
ATOM 744 C CA . GLY A 1 99 ? 40.54100 -11.70300 -5.50500 1.000 23.35000 99 GLY A CA 1
ATOM 745 C C . GLY A 1 99 ? 40.75900 -10.94000 -4.21500 1.000 23.63000 99 GLY A C 1
ATOM 746 O O . GLY A 1 99 ? 41.88200 -10.59300 -3.94000 1.000 23.29000 99 GLY A O 1
ATOM 747 N N . LEU A 1 100 ? 39.72800 -10.69300 -3.41500 1.000 22.06000 100 LEU A N 1
ATOM 748 C CA . LEU A 1 100 ? 39.85500 -9.86500 -2.18500 1.000 21.77000 100 LEU A CA 1
ATOM 749 C C . LEU A 1 100 ? 39.56900 -10.73700 -0.96800 1.000 23.06000 100 LEU A C 1
ATOM 750 O O . LEU A 1 100 ? 38.46800 -11.33800 -0.93300 1.000 26.13000 100 LEU A O 1
ATOM 755 N N . GLU A 1 101 ? 40.47700 -10.73400 0.00500 1.000 22.47000 101 GLU A N 1
ATOM 756 C CA . GLU A 1 101 ? 40.40500 -11.58100 1.22400 1.000 27.21000 101 GLU A CA 1
ATOM 757 C C . GLU A 1 101 ? 39.64900 -10.83600 2.30100 1.000 21.58000 101 GLU A C 1
ATOM 758 O O . GLU A 1 101 ? 39.30000 -11.45700 3.27000 1.000 19.62000 101 GLU A O 1
ATOM 764 N N . SER A 1 102 ? 39.60400 -9.51400 2.24400 1.000 22.99000 102 SER A N 1
ATOM 765 C CA . SER A 1 102 ? 38.84800 -8.74100 3.24500 1.000 23.76000 102 SER A CA 1
ATOM 766 C C . SER A 1 102 ? 38.64900 -7.29900 2.77400 1.000 21.30000 102 SER A C 1
ATOM 767 O O . SER A 1 102 ? 39.46700 -6.76700 1.98000 1.000 17.03000 102 SER A O 1
ATOM 770 N N . VAL A 1 103 ? 37.53700 -6.74700 3.23800 1.000 16.96000 103 VAL A N 1
ATOM 771 C CA . VAL A 1 103 ? 37.04700 -5.40300 2.88300 1.000 16.20000 103 VAL A CA 1
ATOM 772 C C . VAL A 1 103 ? 36.39300 -4.78800 4.09500 1.000 15.19000 103 VAL A C 1
ATOM 773 O O . VAL A 1 103 ? 35.85500 -5.51200 4.89800 1.000 15.74000 103 VAL A O 1
ATOM 777 N N . GLY A 1 104 ? 36.33500 -3.46400 4.08300 1.000 16.55000 104 GLY A N 1
ATOM 778 C CA . GLY A 1 104 ? 35.35500 -2.68800 4.83200 1.000 15.87000 104 GLY A CA 1
ATOM 779 C C . GLY A 1 104 ? 34.01900 -2.79300 4.16000 1.000 14.80000 104 GLY A C 1
ATOM 780 O O . GLY A 1 104 ? 33.98100 -2.90000 2.90700 1.000 13.67000 104 GLY A O 1
ATOM 781 N N . VAL A 1 105 ? 32.94800 -2.71200 4.94200 1.000 13.91000 105 VAL A N 1
ATOM 782 C CA . VAL A 1 105 ? 31.57600 -2.88100 4.40600 1.000 14.88000 105 VAL A CA 1
ATOM 783 C C . VAL A 1 105 ? 30.70200 -1.72400 4.90900 1.000 14.94000 105 VAL A C 1
ATOM 784 O O . VAL A 1 105 ? 30.71700 -1.41000 6.11100 1.000 14.28000 105 VAL A O 1
ATOM 788 N N . VAL A 1 106 ? 30.03600 -1.06200 3.97600 1.000 13.05000 106 VAL A N 1
ATOM 789 C CA . VAL A 1 106 ? 29.07000 0.01900 4.26800 1.000 14.00000 106 VAL A CA 1
ATOM 790 C C . VAL A 1 106 ? 27.70200 -0.48600 3.86000 1.000 16.30000 106 VAL A C 1
ATOM 791 O O . VAL A 1 106 ? 27.55600 -0.93000 2.67800 1.000 16.36000 106 VAL A O 1
ATOM 795 N N . GLY A 1 107 ? 26.72700 -0.33700 4.75700 1.000 15.21000 107 GLY A N 1
ATOM 796 C CA . GLY A 1 107 ? 25.37800 -0.84500 4.48400 1.000 17.37000 107 GLY A CA 1
ATOM 797 C C . GLY A 1 107 ? 24.32700 0.13100 4.93400 1.000 16.61000 107 GLY A C 1
ATOM 798 O O . GLY A 1 107 ? 24.56400 0.83600 5.92100 1.000 16.29000 107 GLY A O 1
ATOM 799 N N . HIS A 1 108 ? 23.22300 0.19800 4.21600 1.000 17.89000 108 HIS A N 1
ATOM 800 C CA . HIS A 1 108 ? 21.96800 0.74600 4.79000 1.000 19.07000 108 HIS A CA 1
ATOM 801 C C . HIS A 1 108 ? 20.80300 -0.03300 4.19900 1.000 18.80000 108 HIS A C 1
ATOM 802 O O . HIS A 1 108 ? 20.95300 -0.59400 3.09300 1.000 16.26000 108 HIS A O 1
ATOM 809 N N . ASP A 1 109 ? 19.69800 -0.05200 4.93800 1.000 18.36000 109 ASP A N 1
ATOM 810 C CA . ASP A 1 109 ? 18.42300 -0.62100 4.46700 1.000 18.01000 109 ASP A CA 1
ATOM 811 C C . ASP A 1 109 ? 18.67100 -2.09900 4.14000 1.000 16.87000 109 ASP A C 1
ATOM 812 O O . ASP A 1 109 ? 19.24000 -2.80500 5.00700 1.000 14.66000 109 ASP A O 1
ATOM 817 N N . VAL A 1 110 ? 18.27400 -2.57000 2.95400 1.000 14.71000 110 VAL A N 1
ATOM 818 C CA . VAL A 1 110 ? 18.52400 -3.97000 2.52500 1.000 16.04000 110 VAL A CA 1
ATOM 819 C C . VAL A 1 110 ? 20.01700 -4.26900 2.66100 1.000 15.14000 110 VAL A C 1
ATOM 820 O O . VAL A 1 110 ? 20.37600 -5.39600 3.06800 1.000 15.72000 110 VAL A O 1
ATOM 824 N N . GLY A 1 111 ? 20.86600 -3.31900 2.27500 1.000 14.66000 111 GLY A N 1
ATOM 825 C CA . GLY A 1 111 ? 22.32800 -3.50000 2.29900 1.000 14.40000 111 GLY A CA 1
ATOM 826 C C . GLY A 1 111 ? 22.79900 -3.69700 3.72800 1.000 14.21000 111 GLY A C 1
ATOM 827 O O . GLY A 1 111 ? 23.77600 -4.38200 3.91400 1.000 16.67000 111 GLY A O 1
ATOM 828 N N . ALA A 1 112 ? 22.05100 -3.21700 4.71700 1.000 14.63000 112 ALA A N 1
ATOM 829 C CA . ALA A 1 112 ? 22.40800 -3.38600 6.14700 1.000 15.18000 112 ALA A CA 1
ATOM 830 C C . ALA A 1 112 ? 22.10900 -4.82700 6.56100 1.000 16.01000 112 ALA A C 1
ATOM 831 O O . ALA A 1 112 ? 22.90600 -5.39800 7.31800 1.000 15.99000 112 ALA A O 1
ATOM 833 N N . TYR A 1 113 ? 20.97000 -5.38500 6.11700 1.000 18.45000 113 TYR A N 1
ATOM 834 C CA . TYR A 1 113 ? 20.61200 -6.80300 6.36400 1.000 18.08000 113 TYR A CA 1
ATOM 835 C C . TYR A 1 113 ? 21.68200 -7.69500 5.72000 1.000 16.48000 113 TYR A C 1
ATOM 836 O O . TYR A 1 113 ? 22.16300 -8.63400 6.36800 1.000 15.90000 113 TYR A O 1
ATOM 845 N N . ALA A 1 114 ? 22.05900 -7.38400 4.49100 1.000 15.10000 114 ALA A N 1
ATOM 846 C CA . ALA A 1 114 ? 23.05300 -8.15100 3.71100 1.000 15.31000 114 ALA A CA 1
ATOM 847 C C . ALA A 1 114 ? 24.40000 -8.07300 4.43400 1.000 14.96000 114 ALA A C 1
ATOM 848 O O . ALA A 1 114 ? 25.03900 -9.11400 4.57500 1.000 15.97000 114 ALA A O 1
ATOM 850 N N . ALA A 1 115 ? 24.81400 -6.88700 4.86600 1.000 15.07000 115 ALA A N 1
ATOM 851 C CA . ALA A 1 115 ? 26.09900 -6.66300 5.56400 1.000 16.18000 115 ALA A CA 1
ATOM 852 C C . ALA A 1 115 ? 26.12800 -7.50200 6.85700 1.000 16.60000 115 ALA A C 1
ATOM 853 O O . ALA A 1 115 ? 27.18300 -8.07900 7.15500 1.000 13.51000 115 ALA A O 1
ATOM 855 N N . GLN A 1 116 ? 25.01500 -7.54900 7.60800 1.000 17.45000 116 GLN A N 1
ATOM 856 C CA . GLN A 1 116 ? 24.95800 -8.30800 8.88000 1.000 18.28000 116 GLN A CA 1
ATOM 857 C C . GLN A 1 116 ? 25.14800 -9.78900 8.57100 1.000 18.43000 116 GLN A C 1
ATOM 858 O O . GLN A 1 116 ? 25.94300 -10.45700 9.24400 1.000 17.95000 116 GLN A O 1
ATOM 864 N N . ALA A 1 117 ? 24.48800 -10.28300 7.53400 1.000 16.57000 117 ALA A N 1
ATOM 865 C CA . ALA A 1 117 ? 24.52800 -11.70500 7.17600 1.000 15.64000 117 ALA A CA 1
ATOM 866 C C . ALA A 1 117 ? 25.92200 -12.00800 6.60300 1.000 15.54000 117 ALA A C 1
ATOM 867 O O . ALA A 1 117 ? 26.47800 -13.08000 6.92900 1.000 16.78000 117 ALA A O 1
ATOM 869 N N . LEU A 1 118 ? 26.56700 -11.06700 5.92800 1.000 14.54000 118 LEU A N 1
ATOM 870 C CA . LEU A 1 118 ? 27.94700 -11.28600 5.40500 1.000 14.59000 118 LEU A CA 1
ATOM 871 C C . LEU A 1 118 ? 28.90800 -11.45800 6.59700 1.000 15.97000 118 LEU A C 1
ATOM 872 O O . LEU A 1 118 ? 29.72500 -12.43600 6.62500 1.000 15.72000 118 LEU A O 1
ATOM 877 N N . ALA A 1 119 ? 28.80400 -10.56900 7.55900 1.000 16.30000 119 ALA A N 1
ATOM 878 C CA . ALA A 1 119 ? 29.63200 -10.57400 8.79000 1.000 17.69000 119 ALA A CA 1
ATOM 879 C C . ALA A 1 119 ? 29.45100 -11.86000 9.59600 1.000 19.38000 119 ALA A C 1
ATOM 880 O O . ALA A 1 119 ? 30.44900 -12.30300 10.14300 1.000 20.47000 119 ALA A O 1
ATOM 882 N N . ARG A 1 120 ? 28.23300 -12.42600 9.69700 1.000 19.67000 120 ARG A N 1
ATOM 883 C CA . ARG A 1 120 ? 28.00200 -13.71800 10.41400 1.000 20.19000 120 ARG A CA 1
ATOM 884 C C . ARG A 1 120 ? 28.43600 -14.91400 9.57000 1.000 19.81000 120 ARG A C 1
ATOM 885 O O . ARG A 1 120 ? 29.01700 -15.83800 10.13900 1.000 18.81000 120 ARG A O 1
ATOM 893 N N . ARG A 1 121 ? 28.10400 -14.93000 8.28100 1.000 16.77000 121 ARG A N 1
ATOM 894 C CA . ARG A 1 121 ? 28.26200 -16.13400 7.45200 1.000 19.37000 121 ARG A CA 1
ATOM 895 C C . ARG A 1 121 ? 29.66900 -16.21500 6.84000 1.000 19.27000 121 ARG A C 1
ATOM 896 O O . ARG A 1 121 ? 30.10400 -17.33100 6.60200 1.000 17.19000 121 ARG A O 1
ATOM 904 N N . HIS A 1 122 ? 30.35300 -15.10000 6.61700 1.000 19.41000 122 HIS A N 1
ATOM 905 C CA . HIS A 1 122 ? 31.70400 -15.05500 5.98500 1.000 19.40000 122 HIS A CA 1
ATOM 906 C C . HIS A 1 122 ? 32.56100 -14.08100 6.77500 1.000 19.01000 122 HIS A C 1
ATOM 907 O O . HIS A 1 122 ? 33.09100 -13.10100 6.22700 1.000 17.76000 122 HIS A O 1
ATOM 914 N N . PRO A 1 123 ? 32.74800 -14.35300 8.09200 1.000 18.17000 123 PRO A N 1
ATOM 915 C CA . PRO A 1 123 ? 33.30700 -13.36200 9.00100 1.000 17.75000 123 PRO A CA 1
ATOM 916 C C . PRO A 1 123 ? 34.70100 -12.86700 8.57500 1.000 19.10000 123 PRO A C 1
ATOM 917 O O . PRO A 1 123 ? 35.01200 -11.69400 8.78000 1.000 16.53000 123 PRO A O 1
ATOM 921 N N . GLN A 1 124 ? 35.52400 -13.74200 7.99600 1.000 20.72000 124 GLN A N 1
ATOM 922 C CA . GLN A 1 124 ? 36.90900 -13.38800 7.58100 1.000 23.91000 124 GLN A CA 1
ATOM 923 C C . GLN A 1 124 ? 36.92700 -12.30300 6.48700 1.000 22.75000 124 GLN A C 1
ATOM 924 O O . GLN A 1 124 ? 37.93300 -11.58600 6.43100 1.000 19.27000 124 GLN A O 1
ATOM 930 N N . LEU A 1 125 ? 35.87300 -12.17600 5.66200 1.000 22.02000 125 LEU A N 1
ATOM 931 C CA . LEU A 1 125 ? 35.83700 -11.22100 4.52000 1.000 20.51000 125 LEU A CA 1
ATOM 932 C C . LEU A 1 125 ? 35.59600 -9.79500 5.02500 1.000 19.30000 125 LEU A C 1
ATOM 933 O O . LEU A 1 125 ? 35.83800 -8.86500 4.26000 1.000 18.03000 125 LEU A O 1
ATOM 938 N N . VAL A 1 126 ? 35.09800 -9.63800 6.24900 1.000 17.39000 126 VAL A N 1
ATOM 939 C CA . VAL A 1 126 ? 34.61300 -8.33400 6.74700 1.000 17.63000 126 VAL A CA 1
ATOM 940 C C . VAL A 1 126 ? 35.60000 -7.83700 7.79600 1.000 18.89000 126 VAL A C 1
ATOM 941 O O . VAL A 1 126 ? 35.65400 -8.41000 8.91300 1.000 16.37000 126 VAL A O 1
ATOM 945 N N . ASP A 1 127 ? 36.30900 -6.76400 7.47400 1.000 18.98000 127 ASP A N 1
ATOM 946 C CA . ASP A 1 127 ? 37.26700 -6.09200 8.39400 1.000 23.11000 127 ASP A CA 1
ATOM 947 C C . ASP A 1 127 ? 36.48600 -5.30800 9.46700 1.000 20.34000 127 ASP A C 1
ATOM 948 O O . ASP A 1 127 ? 36.72700 -5.48600 10.68100 1.000 18.98000 127 ASP A O 1
ATOM 953 N N . ARG A 1 128 ? 35.56600 -4.45300 9.02300 1.000 18.28000 128 ARG A N 1
ATOM 954 C CA . ARG A 1 128 ? 34.74800 -3.57100 9.88000 1.000 18.21000 128 ARG A CA 1
ATOM 955 C C . ARG A 1 128 ? 33.53500 -3.08000 9.07900 1.000 15.56000 128 ARG A C 1
ATOM 956 O O . ARG A 1 128 ? 33.53800 -3.12800 7.82700 1.000 13.56000 128 ARG A O 1
ATOM 964 N N . LEU A 1 129 ? 32.53000 -2.66000 9.82100 1.000 14.61000 129 LEU A N 1
ATOM 965 C CA . LEU A 1 129 ? 31.17000 -2.32900 9.35400 1.000 15.40000 129 LEU A CA 1
ATOM 966 C C . LEU A 1 129 ? 30.78300 -0.88700 9.68200 1.000 15.20000 129 LEU A C 1
ATOM 967 O O . LEU A 1 129 ? 30.84400 -0.48100 10.87900 1.000 15.08000 129 LEU A O 1
ATOM 972 N N . LEU A 1 130 ? 30.35200 -0.14800 8.66100 1.000 13.58000 130 LEU A N 1
ATOM 973 C CA . LEU A 1 130 ? 29.63000 1.12700 8.81800 1.000 14.12000 130 LEU A CA 1
ATOM 974 C C . LEU A 1 130 ? 28.20300 0.94800 8.34100 1.000 14.79000 130 LEU A C 1
ATOM 975 O O . LEU A 1 130 ? 27.97300 0.58300 7.13600 1.000 14.83000 130 LEU A O 1
ATOM 980 N N . PHE A 1 131 ? 27.27100 1.27500 9.21300 1.000 15.75000 131 PHE A N 1
ATOM 981 C CA . PHE A 1 131 ? 25.82800 1.32700 8.87300 1.000 15.55000 131 PHE A CA 1
ATOM 982 C C . PHE A 1 131 ? 25.30900 2.76000 8.97100 1.000 16.10000 131 PHE A C 1
ATOM 983 O O . PHE A 1 131 ? 25.60900 3.44100 9.94200 1.000 16.64000 131 PHE A O 1
ATOM 991 N N . PHE A 1 132 ? 24.50900 3.20800 8.01000 1.000 14.69000 132 PHE A N 1
ATOM 992 C CA . PHE A 1 132 ? 23.81600 4.51700 8.05900 1.000 16.78000 132 PHE A CA 1
ATOM 993 C C . PHE A 1 132 ? 22.39000 4.39300 8.61900 1.000 20.38000 132 PHE A C 1
ATOM 994 O O . PHE A 1 132 ? 21.62100 5.40200 8.65900 1.000 25.05000 132 PHE A O 1
ATOM 1002 N N . ASN A 1 133 ? 21.98300 3.16100 8.85300 1.000 19.58000 133 ASN A N 1
ATOM 1003 C CA . ASN A 1 133 ? 20.82300 2.77400 9.68800 1.000 18.70000 133 ASN A CA 1
ATOM 1004 C C . ASN A 1 133 ? 21.03500 1.29300 9.87600 1.000 19.83000 133 ASN A C 1
ATOM 1005 O O . ASN A 1 133 ? 21.77300 0.71400 9.06900 1.000 20.74000 133 ASN A O 1
ATOM 1010 N N . CYS A 1 134 ? 20.48400 0.71900 10.92600 1.000 19.50000 134 CYS A N 1
ATOM 1011 C CA . CYS A 1 134 ? 20.90100 -0.62200 11.34300 1.000 19.41000 134 CYS A CA 1
ATOM 1012 C C . CYS A 1 134 ? 19.73000 -1.35600 11.96600 1.000 19.03000 134 CYS A C 1
ATOM 1013 O O . CYS A 1 134 ? 19.73300 -1.63100 13.18700 1.000 20.81000 134 CYS A O 1
ATOM 1016 N N . PRO A 1 135 ? 18.74400 -1.72700 11.14000 1.000 19.60000 135 PRO A N 1
ATOM 1017 C CA . PRO A 1 135 ? 17.61600 -2.52400 11.61000 1.000 22.37000 135 PRO A CA 1
ATOM 1018 C C . PRO A 1 135 ? 18.12600 -3.91000 12.03400 1.000 24.55000 135 PRO A C 1
ATOM 1019 O O . PRO A 1 135 ? 19.02900 -4.44300 11.39700 1.000 23.50000 135 PRO A O 1
ATOM 1023 N N . THR A 1 136 ? 17.57300 -4.41500 13.13900 1.000 24.20000 136 THR A N 1
ATOM 1024 C CA . THR A 1 136 ? 17.91100 -5.71500 13.74000 1.000 23.49000 136 THR A CA 1
ATOM 1025 C C . THR A 1 136 ? 16.61000 -6.49000 13.98800 1.000 27.66000 136 THR A C 1
ATOM 1026 O O . THR A 1 136 ? 15.52900 -5.88400 13.96700 1.000 25.17000 136 THR A O 1
ATOM 1030 N N . ALA A 1 137 ? 16.72600 -7.78600 14.26900 1.000 30.07000 137 ALA A N 1
ATOM 1031 C CA . ALA A 1 137 ? 15.61300 -8.70500 14.61700 1.000 32.54000 137 ALA A CA 1
ATOM 1032 C C . ALA A 1 137 ? 14.82300 -8.20900 15.84400 1.000 32.46000 137 ALA A C 1
ATOM 1033 O O . ALA A 1 137 ? 13.65100 -8.57000 15.97900 1.000 38.02000 137 ALA A O 1
ATOM 1035 N N . SER A 1 138 ? 15.45000 -7.42800 16.71800 1.000 30.24000 138 SER A N 1
ATOM 1036 C CA . SER A 1 138 ? 14.86100 -6.90900 17.97300 1.000 30.29000 138 SER A CA 1
ATOM 1037 C C . SER A 1 138 ? 13.75700 -5.86300 17.71300 1.000 29.48000 138 SER A C 1
ATOM 1038 O O . SER A 1 138 ? 13.03700 -5.53100 18.66000 1.000 28.42000 138 SER A O 1
ATOM 1041 N N . VAL A 1 139 ? 13.62400 -5.32700 16.49400 1.000 25.89000 139 VAL A N 1
ATOM 1042 C CA . VAL A 1 139 ? 12.63000 -4.26000 16.21700 1.000 23.18000 139 VAL A CA 1
ATOM 1043 C C . VAL A 1 139 ? 11.22500 -4.81300 16.53500 1.000 23.28000 139 VAL A C 1
ATOM 1044 O O . VAL A 1 139 ? 10.50800 -4.17900 17.34700 1.000 23.35000 139 VAL A O 1
ATOM 1048 N N . GLY A 1 140 ? 10.84000 -5.94400 15.91900 1.000 22.89000 140 GLY A N 1
ATOM 1049 C CA . GLY A 1 140 ? 9.66900 -6.76700 16.31200 1.000 22.36000 140 GLY A CA 1
ATOM 1050 C C . GLY A 1 140 ? 8.35900 -6.00300 16.16600 1.000 19.95000 140 GLY A C 1
ATOM 1051 O O . GLY A 1 140 ? 8.07800 -5.54100 15.04600 1.000 19.89000 140 GLY A O 1
ATOM 1052 N N . GLY A 1 141 ? 7.60100 -5.85500 17.25800 1.000 19.58000 141 GLY A N 1
ATOM 1053 C CA . GLY A 1 141 ? 6.29500 -5.18000 17.28900 1.000 20.14000 141 GLY A CA 1
ATOM 1054 C C . GLY A 1 141 ? 6.40800 -3.69000 17.01000 1.000 20.94000 141 GLY A C 1
ATOM 1055 O O . GLY A 1 141 ? 5.38900 -3.09100 16.60900 1.000 20.20000 141 GLY A O 1
ATOM 1056 N N . ALA A 1 142 ? 7.60900 -3.10500 17.12900 1.000 19.49000 142 ALA A N 1
ATOM 1057 C CA . ALA A 1 142 ? 7.82900 -1.68700 16.79100 1.000 19.81000 142 ALA A CA 1
ATOM 1058 C C . ALA A 1 142 ? 7.61600 -1.44300 15.27800 1.000 19.02000 142 ALA A C 1
ATOM 1059 O O . ALA A 1 142 ? 7.34900 -0.28400 14.93400 1.000 19.64000 142 ALA A O 1
ATOM 1061 N N . TRP A 1 143 ? 7.63000 -2.47200 14.41900 1.000 18.02000 143 TRP A N 1
ATOM 1062 C CA . TRP A 1 143 ? 7.27100 -2.31300 12.97400 1.000 18.58000 143 TRP A CA 1
ATOM 1063 C C . TRP A 1 143 ? 5.81600 -1.84600 12.83500 1.000 17.78000 143 TRP A C 1
ATOM 1064 O O . TRP A 1 143 ? 5.52700 -1.20800 11.84100 1.000 19.76000 143 TRP A O 1
ATOM 1075 N N . VAL A 1 144 ? 4.92500 -2.16000 13.77300 1.000 17.35000 144 VAL A N 1
ATOM 1076 C CA . VAL A 1 144 ? 3.46000 -1.93000 13.57700 1.000 18.80000 144 VAL A CA 1
ATOM 1077 C C . VAL A 1 144 ? 2.81600 -1.12400 14.71000 1.000 21.98000 144 VAL A C 1
ATOM 1078 O O . VAL A 1 144 ? 1.59100 -0.89100 14.59200 1.000 26.28000 144 VAL A O 1
ATOM 1082 N N . HIS A 1 145 ? 3.55100 -0.72500 15.75200 1.000 19.76000 145 HIS A N 1
ATOM 1083 C CA . HIS A 1 145 ? 2.98500 0.01100 16.90100 1.000 19.65000 145 HIS A CA 1
ATOM 1084 C C . HIS A 1 145 ? 3.44400 1.47400 16.87100 1.000 22.52000 145 HIS A C 1
ATOM 1085 O O . HIS A 1 145 ? 4.31400 1.84100 16.04900 1.000 18.48000 145 HIS A O 1
ATOM 1092 N N . HIS A 1 146 ? 2.84000 2.30800 17.71500 1.000 22.73000 146 HIS A N 1
ATOM 1093 C CA . HIS A 1 146 ? 3.23900 3.72300 17.91400 1.000 25.77000 146 HIS A CA 1
ATOM 1094 C C . HIS A 1 146 ? 3.13000 4.46500 16.58300 1.000 23.60000 146 HIS A C 1
ATOM 1095 O O . HIS A 1 146 ? 3.96000 5.34000 16.29300 1.000 21.72000 146 HIS A O 1
ATOM 1102 N N . GLY A 1 147 ? 2.11500 4.13800 15.80200 1.000 19.55000 147 GLY A N 1
ATOM 1103 C CA . GLY A 1 147 ? 1.88300 4.81000 14.52300 1.000 17.50000 147 GLY A CA 1
ATOM 1104 C C . GLY A 1 147 ? 2.65300 4.21800 13.36900 1.000 17.01000 147 GLY A C 1
ATOM 1105 O O . GLY A 1 147 ? 2.34300 4.61600 12.20200 1.000 16.01000 147 GLY A O 1
ATOM 1106 N N . HIS A 1 148 ? 3.54600 3.24800 13.58500 1.000 17.70000 148 HIS A N 1
ATOM 1107 C CA . HIS A 1 148 ? 4.46300 2.83100 12.49400 1.000 16.64000 148 HIS A CA 1
ATOM 1108 C C . HIS A 1 148 ? 3.73000 2.05400 11.41000 1.000 16.27000 148 HIS A C 1
ATOM 1109 O O . HIS A 1 148 ? 4.27400 1.95200 10.27800 1.000 14.20000 148 HIS A O 1
ATOM 1116 N N . VAL A 1 149 ? 2.50500 1.58700 11.69200 1.000 14.32000 149 VAL A N 1
ATOM 1117 C CA . VAL A 1 149 ? 1.76100 0.79700 10.68700 1.000 16.05000 149 VAL A CA 1
ATOM 1118 C C . VAL A 1 149 ? 1.54200 1.67500 9.45700 1.000 14.42000 149 VAL A C 1
ATOM 1119 O O . VAL A 1 149 ? 1.49200 1.10800 8.32900 1.000 14.70000 149 VAL A O 1
ATOM 1123 N N . ASN A 1 150 ? 1.51100 2.99700 9.62300 1.000 14.03000 150 ASN A N 1
ATOM 1124 C CA . ASN A 1 150 ? 1.23300 3.92400 8.50300 1.000 14.35000 150 ASN A CA 1
ATOM 1125 C C . ASN A 1 150 ? 2.46300 3.96600 7.58000 1.000 15.70000 150 ASN A C 1
ATOM 1126 O O . ASN A 1 150 ? 2.28000 4.26500 6.38500 1.000 15.07000 150 ASN A O 1
ATOM 1131 N N . GLU A 1 151 ? 3.63900 3.59100 8.06400 1.000 14.33000 151 GLU A N 1
ATOM 1132 C CA . GLU A 1 151 ? 4.87300 3.70700 7.23400 1.000 16.13000 151 GLU A CA 1
ATOM 1133 C C . GLU A 1 151 ? 5.12000 2.42400 6.45300 1.000 16.10000 151 GLU A C 1
ATOM 1134 O O . GLU A 1 151 ? 5.85500 2.52700 5.49800 1.000 17.92000 151 GLU A O 1
ATOM 1140 N N . VAL A 1 152 ? 4.53600 1.27400 6.83600 1.000 15.16000 152 VAL A N 1
ATOM 1141 C CA . VAL A 1 152 ? 4.98100 -0.06700 6.34200 1.000 14.71000 152 VAL A CA 1
ATOM 1142 C C . VAL A 1 152 ? 4.07200 -0.62700 5.24000 1.000 13.55000 152 VAL A C 1
ATOM 1143 O O . VAL A 1 152 ? 4.33400 -1.77100 4.79000 1.000 13.33000 152 VAL A O 1
ATOM 1147 N N . TRP A 1 153 ? 3.03200 0.10400 4.85200 1.000 12.65000 153 TRP A N 1
ATOM 1148 C CA . TRP A 1 153 ? 2.01700 -0.34100 3.85800 1.000 12.77000 153 TRP A CA 1
ATOM 1149 C C . TRP A 1 153 ? 2.69200 -0.91200 2.60900 1.000 12.56000 153 TRP A C 1
ATOM 1150 O O . TRP A 1 153 ? 2.16500 -1.91200 2.05100 1.000 12.23000 153 TRP A O 1
ATOM 1161 N N . TYR A 1 154 ? 3.78900 -0.29600 2.15100 1.000 13.28000 154 TYR A N 1
ATOM 1162 C CA . TYR A 1 154 ? 4.47300 -0.63400 0.86900 1.000 13.64000 154 TYR A CA 1
ATOM 1163 C C . TYR A 1 154 ? 5.03000 -2.06900 0.94900 1.000 13.30000 154 TYR A C 1
ATOM 1164 O O . TYR A 1 154 ? 5.16300 -2.71800 -0.06200 1.000 12.94000 154 TYR A O 1
ATOM 1173 N N . GLN A 1 155 ? 5.42300 -2.53600 2.13100 1.000 12.36000 155 GLN A N 1
ATOM 1174 C CA . GLN A 1 155 ? 6.09800 -3.85000 2.27700 1.000 13.60000 155 GLN A CA 1
ATOM 1175 C C . GLN A 1 155 ? 5.10600 -4.96500 1.91500 1.000 14.03000 155 GLN A C 1
ATOM 1176 O O . GLN A 1 155 ? 5.52500 -5.98200 1.35000 1.000 14.01000 155 GLN A O 1
ATOM 1182 N N . SER A 1 156 ? 3.82300 -4.78800 2.27400 1.000 13.79000 156 SER A N 1
ATOM 1183 C CA . SER A 1 156 ? 2.71900 -5.72200 1.93200 1.000 13.83000 156 SER A CA 1
ATOM 1184 C C . SER A 1 156 ? 2.26700 -5.50600 0.48800 1.000 12.74000 156 SER A C 1
ATOM 1185 O O . SER A 1 156 ? 2.10300 -6.46600 -0.24300 1.000 14.54000 156 SER A O 1
ATOM 1188 N N . PHE A 1 157 ? 2.04000 -4.26500 0.09900 1.000 13.56000 157 PHE A N 1
ATOM 1189 C CA . PHE A 1 157 ? 1.51900 -3.89800 -1.22900 1.000 13.84000 157 PHE A CA 1
ATOM 1190 C C . PHE A 1 157 ? 2.44300 -4.47300 -2.29900 1.000 14.93000 157 PHE A C 1
ATOM 1191 O O . PHE A 1 157 ? 1.95500 -5.04100 -3.30600 1.000 13.11000 157 PHE A O 1
ATOM 1199 N N . GLN A 1 158 ? 3.74400 -4.29200 -2.09600 1.000 15.72000 158 GLN A N 1
ATOM 1200 C CA . GLN A 1 158 ? 4.75300 -4.71000 -3.10400 1.000 16.91000 158 GLN A CA 1
ATOM 1201 C C . GLN A 1 158 ? 4.85500 -6.23100 -3.24000 1.000 17.68000 158 GLN A C 1
ATOM 1202 O O . GLN A 1 158 ? 5.50100 -6.69400 -4.20800 1.000 19.72000 158 GLN A O 1
ATOM 1208 N N . GLN A 1 159 ? 4.20400 -7.00100 -2.39200 1.000 17.06000 159 GLN A N 1
ATOM 1209 C CA . GLN A 1 159 ? 4.13400 -8.46400 -2.58000 1.000 17.53000 159 GLN A CA 1
ATOM 1210 C C . GLN A 1 159 ? 2.98600 -8.82400 -3.53100 1.000 18.96000 159 GLN A C 1
ATOM 1211 O O . GLN A 1 159 ? 2.91800 -9.98700 -3.90500 1.000 20.27000 159 GLN A O 1
ATOM 1217 N N . LEU A 1 160 ? 2.09300 -7.89900 -3.88300 1.000 18.36000 160 LEU A N 1
ATOM 1218 C CA . LEU A 1 160 ? 0.92200 -8.24100 -4.71400 1.000 19.36000 160 LEU A CA 1
ATOM 1219 C C . LEU A 1 160 ? 1.26000 -8.10000 -6.19100 1.000 19.50000 160 LEU A C 1
ATOM 1220 O O . LEU A 1 160 ? 1.96800 -7.15200 -6.51300 1.000 19.93000 160 LEU A O 1
ATOM 1225 N N . GLY A 1 161 ? 0.65400 -8.93200 -7.04100 1.000 19.92000 161 GLY A N 1
ATOM 1226 C CA . GLY A 1 161 ? 0.55000 -8.73300 -8.50800 1.000 20.07000 161 GLY A CA 1
ATOM 1227 C C . GLY A 1 161 ? 0.09900 -7.31700 -8.85000 1.000 19.63000 161 GLY A C 1
ATOM 1228 O O . GLY A 1 161 ? 0.73200 -6.69700 -9.72300 1.000 21.18000 161 GLY A O 1
ATOM 1229 N N . LEU A 1 162 ? -0.88400 -6.77500 -8.12400 1.000 18.79000 162 LEU A N 1
ATOM 1230 C CA . LEU A 1 162 ? -1.43300 -5.39600 -8.30600 1.000 18.11000 162 LEU A CA 1
ATOM 1231 C C . LEU A 1 162 ? -0.32600 -4.32300 -8.34800 1.000 18.49000 162 LEU A C 1
ATOM 1232 O O . LEU A 1 162 ? -0.46400 -3.39300 -9.12300 1.000 17.56000 162 LEU A O 1
ATOM 1237 N N . ALA A 1 163 ? 0.72500 -4.45000 -7.53400 1.000 16.79000 163 ALA A N 1
ATOM 1238 C CA . ALA A 1 163 ? 1.83300 -3.48300 -7.40000 1.000 18.43000 163 ALA A CA 1
ATOM 1239 C C . ALA A 1 163 ? 2.60800 -3.35600 -8.71600 1.000 19.04000 163 ALA A C 1
ATOM 1240 O O . ALA A 1 163 ? 2.79900 -2.21600 -9.15800 1.000 20.95000 163 ALA A O 1
ATOM 1242 N N . GLU A 1 164 ? 3.03300 -4.46600 -9.29900 1.000 21.12000 164 GLU A N 1
ATOM 1243 C CA . GLU A 1 164 ? 3.75100 -4.51300 -10.60400 1.000 24.62000 164 GLU A CA 1
ATOM 1244 C C . GLU A 1 164 ? 2.80400 -3.99600 -11.70500 1.000 23.52000 164 GLU A C 1
ATOM 1245 O O . GLU A 1 164 ? 3.25400 -3.21900 -12.53900 1.000 22.27000 164 GLU A O 1
ATOM 1251 N N . ALA A 1 165 ? 1.50700 -4.34200 -11.67700 1.000 20.90000 165 ALA A N 1
ATOM 1252 C CA . ALA A 1 165 ? 0.53500 -3.90500 -12.70700 1.000 20.57000 165 ALA A CA 1
ATOM 1253 C C . ALA A 1 165 ? 0.31800 -2.38100 -12.63200 1.000 19.64000 165 ALA A C 1
ATOM 1254 O O . ALA A 1 165 ? 0.29300 -1.68600 -13.66600 1.000 18.61000 165 ALA A O 1
ATOM 1256 N N . LEU A 1 166 ? 0.13300 -1.84900 -11.43700 1.000 18.67000 166 LEU A N 1
ATOM 1257 C CA . LEU A 1 166 ? -0.29300 -0.44600 -11.23000 1.000 19.44000 166 LEU A CA 1
ATOM 1258 C C . LEU A 1 166 ? 0.94400 0.46600 -11.37300 1.000 19.77000 166 LEU A C 1
ATOM 1259 O O . LEU A 1 166 ? 0.90600 1.39800 -12.20500 1.000 18.59000 166 LEU A O 1
ATOM 1264 N N . VAL A 1 167 ? 2.02600 0.15600 -10.65900 1.000 17.68000 167 VAL A N 1
ATOM 1265 C CA . VAL A 1 167 ? 3.26300 0.98900 -10.68600 1.000 18.36000 167 VAL A CA 1
ATOM 1266 C C . VAL A 1 167 ? 3.89400 0.90300 -12.08000 1.000 18.61000 167 VAL A C 1
ATOM 1267 O O . VAL A 1 167 ? 4.39800 1.93100 -12.54700 1.000 19.60000 167 VAL A O 1
ATOM 1271 N N . GLY A 1 168 ? 3.78600 -0.24800 -12.73300 1.000 19.14000 168 GLY A N 1
ATOM 1272 C CA . GLY A 1 168 ? 4.31500 -0.53100 -14.08300 1.000 20.18000 168 GLY A CA 1
ATOM 1273 C C . GLY A 1 168 ? 3.41800 -0.06300 -15.21800 1.000 21.54000 168 GLY A C 1
ATOM 1274 O O . GLY A 1 168 ? 3.74400 -0.37000 -16.38200 1.000 19.76000 168 GLY A O 1
ATOM 1275 N N . THR A 1 169 ? 2.34400 0.67900 -14.94700 1.000 20.92000 169 THR A N 1
ATOM 1276 C CA . THR A 1 169 ? 1.40900 1.10000 -16.01700 1.000 22.29000 169 THR A CA 1
ATOM 1277 C C . THR A 1 169 ? 2.17300 1.89700 -17.07200 1.000 21.14000 169 THR A C 1
ATOM 1278 O O . THR A 1 169 ? 2.02300 1.59900 -18.25500 1.000 20.84000 169 THR A O 1
ATOM 1282 N N . SER A 1 170 ? 2.94800 2.89000 -16.64600 1.000 21.11000 170 SER A N 1
ATOM 1283 C CA . SER A 1 170 ? 3.59000 3.87300 -17.54200 1.000 20.91000 170 SER A CA 1
ATOM 1284 C C . SER A 1 170 ? 4.79500 4.50200 -16.84600 1.000 22.00000 170 SER A C 1
ATOM 1285 O O . SER A 1 170 ? 4.92100 4.39100 -15.59300 1.000 18.89000 170 SER A O 1
ATOM 1288 N N . ARG A 1 171 ? 5.60600 5.23500 -17.60600 1.000 21.52000 171 ARG A N 1
ATOM 1289 C CA . ARG A 1 171 ? 6.66100 6.05200 -16.97300 1.000 21.50000 171 ARG A CA 1
ATOM 1290 C C . ARG A 1 171 ? 6.04500 6.95500 -15.91300 1.000 22.10000 171 ARG A C 1
ATOM 1291 O O . ARG A 1 171 ? 6.66500 7.09300 -14.87800 1.000 16.97000 171 ARG A O 1
ATOM 1299 N N . GLU A 1 172 ? 4.91100 7.60900 -16.20100 1.000 23.36000 172 GLU A N 1
ATOM 1300 C CA . GLU A 1 172 ? 4.24300 8.53800 -15.24600 1.000 26.57000 172 GLU A CA 1
ATOM 1301 C C . GLU A 1 172 ? 3.87100 7.83400 -13.92600 1.000 21.04000 172 GLU A C 1
ATOM 1302 O O . GLU A 1 172 ? 4.07800 8.43700 -12.84500 1.000 19.22000 172 GLU A O 1
ATOM 1308 N N . THR A 1 173 ? 3.28400 6.64100 -13.95600 1.000 20.09000 173 THR A N 1
ATOM 1309 C CA . THR A 1 173 ? 2.91900 5.91900 -12.70300 1.000 18.56000 173 THR A CA 1
ATOM 1310 C C . THR A 1 173 ? 4.19700 5.52200 -11.96600 1.000 17.86000 173 THR A C 1
ATOM 1311 O O . THR A 1 173 ? 4.23100 5.58700 -10.75200 1.000 15.32000 173 THR A O 1
ATOM 1315 N N . CYS A 1 174 ? 5.22900 5.13400 -12.70300 1.000 17.78000 174 CYS A N 1
ATOM 1316 C CA . CYS A 1 174 ? 6.54800 4.77900 -12.11700 1.000 20.28000 174 CYS A CA 1
ATOM 1317 C C . CYS A 1 174 ? 7.13900 6.01500 -11.40200 1.000 18.21000 174 CYS A C 1
ATOM 1318 O O . CYS A 1 174 ? 7.51700 5.89100 -10.20300 1.000 16.90000 174 CYS A O 1
ATOM 1321 N N . ALA A 1 175 ? 7.07300 7.19100 -12.03200 1.000 18.25000 175 ALA A N 1
ATOM 1322 C CA . ALA A 1 175 ? 7.58100 8.46400 -11.46500 1.000 18.18000 175 ALA A CA 1
ATOM 1323 C C . ALA A 1 175 ? 6.78800 8.83800 -10.21200 1.000 18.90000 175 ALA A C 1
ATOM 1324 O O . ALA A 1 175 ? 7.42100 9.22700 -9.21100 1.000 15.71000 175 ALA A O 1
ATOM 1326 N N . LEU A 1 176 ? 5.45600 8.74100 -10.25000 1.000 18.21000 176 LEU A N 1
ATOM 1327 C CA . LEU A 1 176 ? 4.64000 9.04900 -9.05100 1.000 17.13000 176 LEU A CA 1
ATOM 1328 C C . LEU A 1 176 ? 5.10000 8.17900 -7.87600 1.000 14.47000 176 LEU A C 1
ATOM 1329 O O . LEU A 1 176 ? 5.28800 8.68800 -6.75300 1.000 15.35000 176 LEU A O 1
ATOM 1334 N N . TYR A 1 177 ? 5.26200 6.88900 -8.09400 1.000 14.96000 177 TYR A N 1
ATOM 1335 C CA . TYR A 1 177 ? 5.53400 5.92400 -7.00000 1.000 15.53000 177 TYR A CA 1
ATOM 1336 C C . TYR A 1 177 ? 6.90400 6.18100 -6.36900 1.000 15.22000 177 TYR A C 1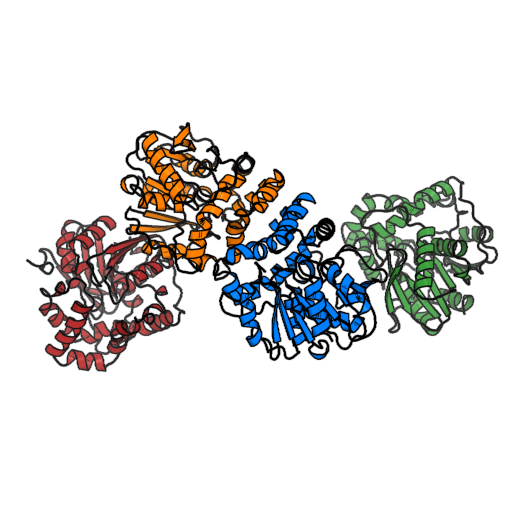
ATOM 1337 O O . TYR A 1 177 ? 7.00800 6.29600 -5.14900 1.000 13.30000 177 TYR A O 1
ATOM 1346 N N . PHE A 1 178 ? 7.96000 6.23400 -7.17400 1.000 15.69000 178 PHE A N 1
ATOM 1347 C CA . PHE A 1 178 ? 9.32900 6.32600 -6.63600 1.000 16.04000 178 PHE A CA 1
ATOM 1348 C C . PHE A 1 178 ? 9.56700 7.73300 -6.08100 1.000 17.85000 178 PHE A C 1
ATOM 1349 O O . PHE A 1 178 ? 10.31000 7.84000 -5.07200 1.000 17.97000 178 PHE A O 1
ATOM 1357 N N . ARG A 1 179 ? 8.90500 8.76200 -6.61200 1.000 18.26000 179 ARG A N 1
ATOM 1358 C CA . ARG A 1 179 ? 9.05600 10.14400 -6.07400 1.000 18.84000 179 ARG A CA 1
ATOM 1359 C C . ARG A 1 179 ? 8.57700 10.15500 -4.62600 1.000 17.91000 179 ARG A C 1
ATOM 1360 O O . ARG A 1 179 ? 9.24400 10.78500 -3.78200 1.000 17.61000 179 ARG A O 1
ATOM 1368 N N . HIS A 1 180 ? 7.48300 9.46600 -4.33100 1.000 16.52000 180 HIS A N 1
ATOM 1369 C CA . HIS A 1 180 ? 6.92800 9.39000 -2.95400 1.000 16.70000 180 HIS A CA 1
ATOM 1370 C C . HIS A 1 180 ? 8.01500 8.92000 -1.95200 1.000 15.07000 180 HIS A C 1
ATOM 1371 O O . HIS A 1 180 ? 8.17100 9.56200 -0.90600 1.000 15.66000 180 HIS A O 1
ATOM 1378 N N . PHE A 1 181 ? 8.73500 7.83300 -2.23900 1.000 14.74000 181 PHE A N 1
ATOM 1379 C CA . PHE A 1 181 ? 9.74200 7.27000 -1.30400 1.000 14.66000 181 PHE A CA 1
ATOM 1380 C C . PHE A 1 181 ? 10.94700 8.20500 -1.20200 1.000 15.07000 181 PHE A C 1
ATOM 1381 O O . PHE A 1 181 ? 11.48800 8.49000 -0.07000 1.000 14.24000 181 PHE A O 1
ATOM 1389 N N . LEU A 1 182 ? 11.41900 8.67400 -2.34000 1.000 15.75000 182 LEU A N 1
ATOM 1390 C CA . LEU A 1 182 ? 12.62100 9.54600 -2.31900 1.000 17.63000 182 LEU A CA 1
ATOM 1391 C C . LEU A 1 182 ? 12.31400 10.85000 -1.56500 1.000 18.75000 182 LEU A C 1
ATOM 1392 O O . LEU A 1 182 ? 13.22500 11.34500 -0.89400 1.000 22.01000 182 LEU A O 1
ATOM 1397 N N . GLU A 1 183 ? 11.08200 11.37300 -1.63600 1.000 19.50000 183 GLU A N 1
ATOM 1398 C CA . GLU A 1 183 ? 10.70500 12.62200 -0.93400 1.000 19.98000 183 GLU A CA 1
ATOM 1399 C C . GLU A 1 183 ? 10.33100 12.29300 0.49300 1.000 18.02000 183 GLU A C 1
ATOM 1400 O O . GLU A 1 183 ? 10.89000 12.93400 1.35700 1.000 18.06000 183 GLU A O 1
ATOM 1406 N N . HIS A 1 184 ? 9.41300 11.36500 0.74100 1.000 15.73000 184 HIS A N 1
ATOM 1407 C CA . HIS A 1 184 ? 8.85300 11.19400 2.10300 1.000 17.41000 184 HIS A CA 1
ATOM 1408 C C . HIS A 1 184 ? 9.94200 10.62000 3.01100 1.000 16.59000 184 HIS A C 1
ATOM 1409 O O . HIS A 1 184 ? 9.87600 10.89800 4.16300 1.000 16.94000 184 HIS A O 1
ATOM 1416 N N . TRP A 1 185 ? 10.88000 9.78700 2.51900 1.000 16.75000 185 TRP A N 1
ATOM 1417 C CA . TRP A 1 185 ? 11.88000 9.12100 3.39900 1.000 16.68000 185 TRP A CA 1
ATOM 1418 C C . TRP A 1 185 ? 13.07800 10.06500 3.67200 1.000 18.29000 185 TRP A C 1
ATOM 1419 O O . TRP A 1 185 ? 13.87400 9.76100 4.57500 1.000 18.52000 185 TRP A O 1
ATOM 1430 N N . SER A 1 186 ? 13.16800 11.19800 2.96800 1.000 19.04000 186 SER A N 1
ATOM 1431 C CA . SER A 1 186 ? 14.25100 12.20800 3.09800 1.000 18.05000 186 SER A CA 1
ATOM 1432 C C . SER A 1 186 ? 13.78700 13.29700 4.03300 1.000 20.89000 186 SER A C 1
ATOM 1433 O O . SER A 1 186 ? 12.59100 13.61700 3.99100 1.000 20.00000 186 SER A O 1
ATOM 1436 N N . HIS A 1 187 ? 14.70700 13.88300 4.79300 1.000 21.26000 187 HIS A N 1
ATOM 1437 C CA . HIS A 1 187 ? 14.47900 15.16400 5.50000 1.000 24.05000 187 HIS A CA 1
ATOM 1438 C C . HIS A 1 187 ? 14.77400 16.28900 4.50500 1.000 26.80000 187 HIS A C 1
ATOM 1439 O O . HIS A 1 187 ? 13.96500 17.18400 4.34100 1.000 26.48000 187 HIS A O 1
ATOM 1446 N N . ARG A 1 188 ? 15.90600 16.18100 3.82000 1.000 33.40000 188 ARG A N 1
ATOM 1447 C CA . ARG A 1 188 ? 16.27000 17.00800 2.64600 1.000 38.11000 188 ARG A CA 1
ATOM 1448 C C . ARG A 1 188 ? 15.47400 16.48900 1.41400 1.000 36.82000 188 ARG A C 1
ATOM 1449 O O . ARG A 1 188 ? 15.98300 15.59600 0.69900 1.000 30.76000 188 ARG A O 1
ATOM 1457 N N . LYS A 1 189 ? 14.29400 17.05900 1.13800 1.000 31.40000 189 LYS A N 1
ATOM 1458 C CA . LYS A 1 189 ? 13.28900 16.55200 0.16200 1.000 35.08000 189 LYS A CA 1
ATOM 1459 C C . LYS A 1 189 ? 13.72000 16.70000 -1.30000 1.000 35.99000 189 LYS A C 1
ATOM 1460 O O . LYS A 1 189 ? 13.06000 16.07700 -2.18800 1.000 30.96000 189 LYS A O 1
ATOM 1466 N N . ASP A 1 190 ? 14.74400 17.50700 -1.56900 1.000 35.97000 190 ASP A N 1
ATOM 1467 C CA . ASP A 1 190 ? 15.22900 17.72800 -2.95100 1.000 34.52000 190 ASP A CA 1
ATOM 1468 C C . ASP A 1 190 ? 16.52600 16.95000 -3.12600 1.000 30.93000 190 ASP A C 1
ATOM 1469 O O . ASP A 1 190 ? 17.10700 17.08400 -4.17700 1.000 28.29000 190 ASP A O 1
ATOM 1474 N N . ALA A 1 191 ? 16.92000 16.11400 -2.15700 1.000 28.43000 191 ALA A N 1
ATOM 1475 C CA . ALA A 1 191 ? 18.21200 15.38100 -2.16100 1.000 29.10000 191 ALA A CA 1
ATOM 1476 C C . ALA A 1 191 ? 18.37300 14.58800 -3.45900 1.000 24.07000 191 ALA A C 1
ATOM 1477 O O . ALA A 1 191 ? 19.49000 14.51200 -3.99100 1.000 23.81000 191 ALA A O 1
ATOM 1479 N N . PHE A 1 192 ? 17.29700 13.99300 -3.97200 1.000 21.74000 192 PHE A N 1
ATOM 1480 C CA . PHE A 1 192 ? 17.39500 13.10700 -5.16000 1.000 20.30000 192 PHE A CA 1
ATOM 1481 C C . PHE A 1 192 ? 17.05000 13.85000 -6.45200 1.000 19.77000 192 PHE A C 1
ATOM 1482 O O . PHE A 1 192 ? 17.17400 13.21300 -7.49900 1.000 19.13000 192 PHE A O 1
ATOM 1490 N N . GLU A 1 193 ? 16.64400 15.12300 -6.39500 1.000 19.91000 193 GLU A N 1
ATOM 1491 C CA . GLU A 1 193 ? 16.17200 15.87200 -7.59600 1.000 23.48000 193 GLU A CA 1
ATOM 1492 C C . GLU A 1 193 ? 17.20100 15.76900 -8.75000 1.000 23.13000 193 GLU A C 1
ATOM 1493 O O . GLU A 1 193 ? 16.85000 15.49700 -9.89500 1.000 20.82000 193 GLU A O 1
ATOM 1499 N N . PRO A 1 194 ? 18.52200 15.92900 -8.53400 1.000 22.77000 194 PRO A N 1
ATOM 1500 C CA . PRO A 1 194 ? 19.47700 15.84900 -9.64600 1.000 23.69000 194 PRO A CA 1
ATOM 1501 C C . PRO A 1 194 ? 19.59700 14.49200 -10.36000 1.000 25.28000 194 PRO A C 1
ATOM 1502 O O . PRO A 1 194 ? 20.08400 14.47500 -11.46400 1.000 26.15000 194 PRO A O 1
ATOM 1506 N N . ALA A 1 195 ? 19.17900 13.39300 -9.71200 1.000 24.37000 195 ALA A N 1
ATOM 1507 C CA . ALA A 1 195 ? 19.18700 12.03700 -10.29800 1.000 22.95000 195 ALA A CA 1
ATOM 1508 C C . ALA A 1 195 ? 17.79000 11.41700 -10.30700 1.000 22.16000 195 ALA A C 1
ATOM 1509 O O . ALA A 1 195 ? 17.68600 10.18900 -10.45300 1.000 20.50000 195 ALA A O 1
ATOM 1511 N N . PHE A 1 196 ? 16.74000 12.20400 -10.11100 1.000 20.98000 196 PHE A N 1
ATOM 1512 C CA . PHE A 1 196 ? 15.37000 11.66000 -10.05900 1.000 19.10000 196 PHE A CA 1
ATOM 1513 C C . PHE A 1 196 ? 15.09100 10.88600 -11.35200 1.000 19.10000 196 PHE A C 1
ATOM 1514 O O . PHE A 1 196 ? 14.68400 9.71400 -11.27700 1.000 16.93000 196 PHE A O 1
ATOM 1522 N N . GLU A 1 197 ? 15.35600 11.46700 -12.52400 1.000 18.09000 197 GLU A N 1
ATOM 1523 C CA . GLU A 1 197 ? 15.03000 10.77700 -13.80800 1.000 20.16000 197 GLU A CA 1
ATOM 1524 C C . GLU A 1 197 ? 15.94800 9.55700 -14.02600 1.000 19.26000 197 GLU A C 1
ATOM 1525 O O . GLU A 1 197 ? 15.54900 8.62800 -14.73400 1.000 16.95000 197 GLU A O 1
ATOM 1531 N N . LEU A 1 198 ? 17.12800 9.53800 -13.41500 1.000 20.55000 198 LEU A N 1
ATOM 1532 C CA . LEU A 1 198 ? 18.00700 8.32900 -13.42400 1.000 19.63000 198 LEU A CA 1
ATOM 1533 C C . LEU A 1 198 ? 17.33000 7.20200 -12.62400 1.000 17.03000 198 LEU A C 1
ATOM 1534 O O . LEU A 1 198 ? 17.34600 6.06300 -13.06000 1.000 17.97000 198 LEU A O 1
ATOM 1539 N N . TRP A 1 199 ? 16.74100 7.50500 -11.48100 1.000 17.54000 199 TRP A N 1
ATOM 1540 C CA . TRP A 1 199 ? 15.95600 6.51100 -10.70800 1.000 17.43000 199 TRP A CA 1
ATOM 1541 C C . TRP A 1 199 ? 14.79800 5.98600 -11.54600 1.000 16.72000 199 TRP A C 1
ATOM 1542 O O . TRP A 1 199 ? 14.54500 4.78700 -11.49700 1.000 14.84000 199 TRP A O 1
ATOM 1553 N N . ILE A 1 200 ? 14.05100 6.86200 -12.21000 1.000 16.55000 200 ILE A N 1
ATOM 1554 C CA . ILE A 1 200 ? 12.87600 6.39800 -12.99500 1.000 18.34000 200 ILE A CA 1
ATOM 1555 C C . ILE A 1 200 ? 13.36700 5.55000 -14.17500 1.000 18.45000 200 ILE A C 1
ATOM 1556 O O . ILE A 1 200 ? 12.78300 4.47500 -14.42100 1.000 17.99000 200 ILE A O 1
ATOM 1561 N N . ASP A 1 201 ? 14.43800 5.94600 -14.85400 1.000 19.26000 201 ASP A N 1
ATOM 1562 C CA . ASP A 1 201 ? 15.01600 5.11100 -15.93100 1.000 20.02000 201 ASP A CA 1
ATOM 1563 C C . ASP A 1 201 ? 15.34100 3.72700 -15.36700 1.000 17.63000 201 ASP A C 1
ATOM 1564 O O . ASP A 1 201 ? 15.05200 2.73600 -16.03400 1.000 16.31000 201 ASP A O 1
ATOM 1569 N N . ASN A 1 202 ? 15.84000 3.66400 -14.13200 1.000 15.84000 202 ASN A N 1
ATOM 1570 C CA . ASN A 1 202 ? 16.24900 2.38700 -13.50600 1.000 14.96000 202 ASN A CA 1
ATOM 1571 C C . ASN A 1 202 ? 15.02500 1.49700 -13.27600 1.000 15.16000 202 ASN A C 1
ATOM 1572 O O . ASN A 1 202 ? 15.10700 0.30600 -13.58100 1.000 14.86000 202 ASN A O 1
ATOM 1577 N N . PHE A 1 203 ? 13.93400 2.05300 -12.75300 1.000 14.58000 203 PHE A N 1
ATOM 1578 C CA . PHE A 1 203 ? 12.70400 1.29000 -12.42300 1.000 15.41000 203 PHE A CA 1
ATOM 1579 C C . PHE A 1 203 ? 11.83700 1.08200 -13.68000 1.000 17.42000 203 PHE A C 1
ATOM 1580 O O . PHE A 1 203 ? 10.91300 0.29500 -13.56900 1.000 20.68000 203 PHE A O 1
ATOM 1588 N N . MET A 1 204 ? 12.21200 1.59600 -14.85900 1.000 18.88000 204 MET A N 1
ATOM 1589 C CA . MET A 1 204 ? 11.54400 1.25700 -16.15400 1.000 20.74000 204 MET A CA 1
ATOM 1590 C C . MET A 1 204 ? 12.25200 0.08700 -16.85100 1.000 21.31000 204 MET A C 1
ATOM 1591 O O . MET A 1 204 ? 11.69300 -0.46100 -17.82300 1.000 22.01000 204 MET A O 1
ATOM 1596 N N . LYS A 1 205 ? 13.45300 -0.26600 -16.41100 1.000 20.52000 205 LYS A N 1
ATOM 1597 C CA . LYS A 1 205 ? 14.21500 -1.40300 -16.97000 1.000 22.08000 205 LYS A CA 1
ATOM 1598 C C . LYS A 1 205 ? 13.42300 -2.67800 -16.72000 1.000 22.87000 205 LYS A C 1
ATOM 1599 O O . LYS A 1 205 ? 12.89700 -2.90100 -15.62400 1.000 24.32000 205 LYS A O 1
ATOM 1605 N N . PRO A 1 206 ? 13.23400 -3.52600 -17.75200 1.000 24.45000 206 PRO A N 1
ATOM 1606 C CA . PRO A 1 206 ? 12.39900 -4.70900 -17.58100 1.000 23.04000 206 PRO A CA 1
ATOM 1607 C C . PRO A 1 206 ? 12.89500 -5.51700 -16.36700 1.000 20.54000 206 PRO A C 1
ATOM 1608 O O . PRO A 1 206 ? 14.08000 -5.80200 -16.26700 1.000 19.97000 206 PRO A O 1
ATOM 1612 N N . GLY A 1 207 ? 11.99000 -5.85500 -15.46400 1.000 16.69000 207 GLY A N 1
ATOM 1613 C CA . GLY A 1 207 ? 12.29800 -6.66700 -14.28700 1.000 17.78000 207 GLY A CA 1
ATOM 1614 C C . GLY A 1 207 ? 12.61600 -5.88200 -13.02800 1.000 15.32000 207 GLY A C 1
ATOM 1615 O O . GLY A 1 207 ? 12.62000 -6.51800 -11.96200 1.000 14.94000 207 GLY A O 1
ATOM 1616 N N . ASN A 1 208 ? 12.92700 -4.58300 -13.08500 1.000 17.18000 208 ASN A N 1
ATOM 1617 C CA . ASN A 1 208 ? 13.44400 -3.89200 -11.86800 1.000 16.15000 208 ASN A CA 1
ATOM 1618 C C . ASN A 1 208 ? 12.32600 -3.62200 -10.86200 1.000 16.37000 208 ASN A C 1
ATOM 1619 O O . ASN A 1 208 ? 12.64400 -3.52300 -9.67900 1.000 16.71000 208 ASN A O 1
ATOM 1624 N N . LEU A 1 209 ? 11.06500 -3.56000 -11.25600 1.000 18.35000 209 LEU A N 1
ATOM 1625 C CA . LEU A 1 209 ? 9.97600 -3.53600 -10.22200 1.000 16.88000 209 LEU A CA 1
ATOM 1626 C C . LEU A 1 209 ? 9.96300 -4.88100 -9.49100 1.000 16.65000 209 LEU A C 1
ATOM 1627 O O . LEU A 1 209 ? 10.13400 -4.91500 -8.23900 1.000 16.31000 209 LEU A O 1
ATOM 1632 N N . ARG A 1 210 ? 9.81400 -5.95400 -10.25500 1.000 16.66000 210 ARG A N 1
ATOM 1633 C CA . ARG A 1 210 ? 9.67700 -7.33200 -9.72300 1.000 18.29000 210 ARG A CA 1
ATOM 1634 C C . ARG A 1 210 ? 10.89900 -7.69300 -8.87000 1.000 18.16000 210 ARG A C 1
ATOM 1635 O O . ARG A 1 210 ? 10.72200 -8.18900 -7.71000 1.000 16.57000 210 ARG A O 1
ATOM 1643 N N . GLY A 1 211 ? 12.10700 -7.41000 -9.39100 1.000 17.76000 211 GLY A N 1
ATOM 1644 C CA . GLY A 1 211 ? 13.36500 -7.75400 -8.71400 1.000 16.41000 211 GLY A CA 1
ATOM 1645 C C . GLY A 1 211 ? 13.49900 -7.09200 -7.37000 1.000 14.50000 211 GLY A C 1
ATOM 1646 O O . GLY A 1 211 ? 13.90100 -7.76700 -6.39400 1.000 14.10000 211 GLY A O 1
ATOM 1647 N N . GLY A 1 212 ? 13.08800 -5.83800 -7.26200 1.000 14.67000 212 GLY A N 1
ATOM 1648 C CA . GLY A 1 212 ? 13.10200 -5.15700 -5.95400 1.000 14.45000 212 GLY A CA 1
ATOM 1649 C C . GLY A 1 212 ? 11.98300 -5.65700 -5.06000 1.000 15.64000 212 GLY A C 1
ATOM 1650 O O . GLY A 1 212 ? 12.18500 -5.77700 -3.79000 1.000 14.06000 212 GLY A O 1
ATOM 1651 N N . PHE A 1 213 ? 10.79700 -5.87500 -5.62800 1.000 15.64000 213 PHE A N 1
ATOM 1652 C CA . PHE A 1 213 ? 9.63500 -6.37700 -4.82600 1.000 15.89000 213 PHE A CA 1
ATOM 1653 C C . PHE A 1 213 ? 9.95000 -7.78800 -4.28000 1.000 15.26000 213 PHE A C 1
ATOM 1654 O O . PHE A 1 213 ? 9.43600 -8.10000 -3.17800 1.000 15.16000 213 PHE A O 1
ATOM 1662 N N . ASP A 1 214 ? 10.83800 -8.55900 -4.93800 1.000 14.61000 214 ASP A N 1
ATOM 1663 C CA . ASP A 1 214 ? 11.28300 -9.91000 -4.49400 1.000 14.89000 214 ASP A CA 1
ATOM 1664 C C . ASP A 1 214 ? 11.86700 -9.84900 -3.07900 1.000 13.67000 214 ASP A C 1
ATOM 1665 O O . ASP A 1 214 ? 11.71800 -10.83600 -2.34200 1.000 13.90000 214 ASP A O 1
ATOM 1670 N N . TRP A 1 215 ? 12.47900 -8.73800 -2.68300 1.000 13.60000 215 TRP A N 1
ATOM 1671 C CA . TRP A 1 215 ? 13.04500 -8.58400 -1.31600 1.000 13.35000 215 TRP A CA 1
ATOM 1672 C C . TRP A 1 215 ? 11.90100 -8.70200 -0.31100 1.000 13.67000 215 TRP A C 1
ATOM 1673 O O . TRP A 1 215 ? 12.03900 -9.41000 0.70500 1.000 12.41000 215 TRP A O 1
ATOM 1684 N N . TYR A 1 216 ? 10.78900 -8.01500 -0.57800 1.000 14.37000 216 TYR A N 1
ATOM 1685 C CA . TYR A 1 216 ? 9.61600 -7.95300 0.34300 1.000 15.07000 216 TYR A CA 1
ATOM 1686 C C . TYR A 1 216 ? 8.96500 -9.33800 0.41900 1.000 15.49000 216 TYR A C 1
ATOM 1687 O O . TYR A 1 216 ? 8.66400 -9.74400 1.52200 1.000 16.54000 216 TYR A O 1
ATOM 1696 N N . ARG A 1 217 ? 8.84400 -10.05900 -0.70000 1.000 16.59000 217 ARG A N 1
ATOM 1697 C CA . ARG A 1 217 ? 8.39100 -11.47400 -0.72200 1.000 18.29000 217 ARG A CA 1
ATOM 1698 C C . ARG A 1 217 ? 9.35000 -12.30100 0.13800 1.000 18.72000 217 ARG A C 1
ATOM 1699 O O . ARG A 1 217 ? 8.85600 -13.10400 0.88900 1.000 16.60000 217 ARG A O 1
ATOM 1707 N N . SER A 1 218 ? 10.67000 -12.09600 0.05500 1.000 17.78000 218 SER A N 1
ATOM 1708 C CA . SER A 1 218 ? 11.67600 -12.97300 0.70900 1.000 18.19000 218 SER A CA 1
ATOM 1709 C C . SER A 1 218 ? 11.70200 -12.73300 2.22300 1.000 17.62000 218 SER A C 1
ATOM 1710 O O . SER A 1 218 ? 11.94900 -13.66200 2.95600 1.000 18.06000 218 SER A O 1
ATOM 1713 N N . GLN A 1 219 ? 11.37400 -11.54400 2.68600 1.000 17.53000 219 GLN A N 1
ATOM 1714 C CA . GLN A 1 219 ? 11.47800 -11.16200 4.11000 1.000 20.63000 219 GLN A CA 1
ATOM 1715 C C . GLN A 1 219 ? 10.14400 -11.32300 4.81800 1.000 17.31000 219 GLN A C 1
ATOM 1716 O O . GLN A 1 219 ? 10.11000 -11.17900 6.04100 1.000 17.14000 219 GLN A O 1
ATOM 1722 N N . ASN A 1 220 ? 9.08500 -11.55200 4.08200 1.000 16.60000 220 ASN A N 1
ATOM 1723 C CA . ASN A 1 220 ? 7.71900 -11.45200 4.67200 1.000 17.67000 220 ASN A CA 1
ATOM 1724 C C . ASN A 1 220 ? 7.54000 -12.41100 5.86600 1.000 19.99000 220 ASN A C 1
ATOM 1725 O O . ASN A 1 220 ? 7.10200 -11.93500 6.94600 1.000 20.28000 220 ASN A O 1
ATOM 1730 N N . ALA A 1 221 ? 7.85800 -13.70500 5.71700 1.000 18.99000 221 ALA A N 1
ATOM 1731 C CA . ALA A 1 221 ? 7.66600 -14.71200 6.78500 1.000 20.19000 221 ALA A CA 1
ATOM 1732 C C . ALA A 1 221 ? 8.44400 -14.29300 8.04600 1.000 19.70000 221 ALA A C 1
ATOM 1733 O O . ALA A 1 221 ? 7.85400 -14.33500 9.13200 1.000 19.97000 221 ALA A O 1
ATOM 1735 N N . LEU A 1 222 ? 9.69000 -13.84700 7.90000 1.000 20.70000 222 LEU A N 1
ATOM 1736 C CA . LEU A 1 222 ? 10.59600 -13.40000 9.00100 1.000 24.05000 222 LEU A CA 1
ATOM 1737 C C . LEU A 1 222 ? 10.02900 -12.15800 9.70500 1.000 21.87000 222 LEU A C 1
ATOM 1738 O O . LEU A 1 222 ? 10.02900 -12.10600 10.92200 1.000 20.05000 222 LEU A O 1
ATOM 1743 N N . ARG A 1 223 ? 9.59200 -11.16300 8.95100 1.000 20.57000 223 ARG A N 1
ATOM 1744 C CA . ARG A 1 223 ? 8.98200 -9.91800 9.47600 1.000 21.31000 223 ARG A CA 1
ATOM 1745 C C . ARG A 1 223 ? 7.70700 -10.26300 10.25000 1.000 18.72000 223 ARG A C 1
ATOM 1746 O O . ARG A 1 223 ? 7.53600 -9.75900 11.37600 1.000 19.15000 223 ARG A O 1
ATOM 1754 N N . LEU A 1 224 ? 6.85300 -11.11100 9.71600 1.000 19.07000 224 LEU A N 1
ATOM 1755 C CA . LEU A 1 224 ? 5.59100 -11.47000 10.41400 1.000 22.02000 224 LEU A CA 1
ATOM 1756 C C . LEU A 1 224 ? 5.92100 -12.14200 11.75000 1.000 22.57000 224 LEU A C 1
ATOM 1757 O O . LEU A 1 224 ? 5.24300 -11.79100 12.71900 1.000 21.71000 224 LEU A O 1
ATOM 1762 N N . ALA A 1 225 ? 6.91800 -13.04600 11.79400 1.000 22.54000 225 ALA A N 1
ATOM 1763 C CA . ALA A 1 225 ? 7.30600 -13.78100 13.02900 1.000 23.61000 225 ALA A CA 1
ATOM 1764 C C . ALA A 1 225 ? 7.83600 -12.78800 14.06100 1.000 22.17000 225 ALA A C 1
ATOM 1765 O O . ALA A 1 225 ? 7.48300 -12.89600 15.25000 1.000 23.67000 225 ALA A O 1
ATOM 1767 N N . ALA A 1 226 ? 8.70000 -11.87700 13.62400 1.000 20.42000 226 ALA A N 1
ATOM 1768 C CA . ALA A 1 226 ? 9.26300 -10.82000 14.48100 1.000 20.49000 226 ALA A CA 1
ATOM 1769 C C . ALA A 1 226 ? 8.12100 -9.95500 15.00700 1.000 20.67000 226 ALA A C 1
ATOM 1770 O O . ALA A 1 226 ? 8.10700 -9.66300 16.23300 1.000 21.66000 226 ALA A O 1
ATOM 1772 N N . ILE A 1 227 ? 7.17700 -9.56800 14.16100 1.000 18.74000 227 ILE A N 1
ATOM 1773 C CA . ILE A 1 227 ? 6.04200 -8.70800 14.63100 1.000 19.33000 227 ILE A CA 1
ATOM 1774 C C . ILE A 1 227 ? 5.27900 -9.42900 15.75200 1.000 20.51000 227 ILE A C 1
ATOM 1775 O O . ILE A 1 227 ? 4.83300 -8.74800 16.70500 1.000 22.15000 227 ILE A O 1
ATOM 1780 N N . ASP A 1 228 ? 5.15900 -10.75000 15.67900 1.000 21.51000 228 ASP A N 1
ATOM 1781 C CA . ASP A 1 228 ? 4.40000 -11.51500 16.69700 1.000 24.19000 228 ASP A CA 1
ATOM 1782 C C . ASP A 1 228 ? 5.32600 -11.91200 17.86700 1.000 26.12000 228 ASP A C 1
ATOM 1783 O O . ASP A 1 228 ? 4.89500 -12.75700 18.62200 1.000 24.17000 228 ASP A O 1
ATOM 1788 N N . GLY A 1 229 ? 6.51800 -11.30400 18.01400 1.000 26.95000 229 GLY A N 1
ATOM 1789 C CA . GLY A 1 229 ? 7.46200 -11.53100 19.13900 1.000 28.41000 229 GLY A CA 1
ATOM 1790 C C . GLY A 1 229 ? 8.20300 -12.87500 19.07200 1.000 31.21000 229 GLY A C 1
ATOM 1791 O O . GLY A 1 229 ? 8.60000 -13.36400 20.13500 1.000 31.82000 229 GLY A O 1
ATOM 1792 N N . HIS A 1 230 ? 8.45800 -13.44200 17.88100 1.000 29.79000 230 HIS A N 1
ATOM 1793 C CA . HIS A 1 230 ? 9.27300 -14.67800 17.68000 1.000 32.57000 230 HIS A CA 1
ATOM 1794 C C . HIS A 1 230 ? 10.44000 -14.35000 16.76000 1.000 33.40000 230 HIS A C 1
ATOM 1795 O O . HIS A 1 230 ? 10.45600 -14.71800 15.59500 1.000 37.09000 230 HIS A O 1
ATOM 1802 N N . PRO A 1 231 ? 11.42000 -13.56300 17.22100 1.000 33.32000 231 PRO A N 1
ATOM 1803 C CA . PRO A 1 231 ? 12.50800 -13.15100 16.33800 1.000 36.85000 231 PRO A CA 1
ATOM 1804 C C . PRO A 1 231 ? 13.41600 -14.34700 16.00100 1.000 41.34000 231 PRO A C 1
ATOM 1805 O O . PRO A 1 231 ? 13.42700 -15.33600 16.73100 1.000 35.00000 231 PRO A O 1
ATOM 1809 N N . THR A 1 232 ? 14.14200 -14.24800 14.89100 1.000 45.52000 232 THR A N 1
ATOM 1810 C CA . THR A 1 232 ? 15.14600 -15.25900 14.44600 1.000 52.44000 232 THR A CA 1
ATOM 1811 C C . THR A 1 232 ? 16.35700 -15.15500 15.37600 1.000 46.92000 232 THR A C 1
ATOM 1812 O O . THR A 1 232 ? 16.95300 -14.08000 15.48200 1.000 49.91000 232 THR A O 1
ATOM 1816 N N . PRO A 1 233 ? 16.71100 -16.20600 16.16000 1.000 47.00000 233 PRO A N 1
ATOM 1817 C CA . PRO A 1 233 ? 17.87600 -16.12100 17.04600 1.000 44.91000 233 PRO A CA 1
ATOM 1818 C C . PRO A 1 233 ? 19.13900 -16.02800 16.17400 1.000 41.55000 233 PRO A C 1
ATOM 1819 O O . PRO A 1 233 ? 19.12300 -16.46400 15.00900 1.000 39.17000 233 PRO A O 1
ATOM 1823 N N . SER A 1 234 ? 20.16900 -15.37000 16.70000 1.000 35.93000 234 SER A N 1
ATOM 1824 C CA . SER A 1 234 ? 21.46800 -15.20800 15.99700 1.000 32.87000 234 SER A CA 1
ATOM 1825 C C . SER A 1 234 ? 22.53400 -14.84600 17.01600 1.000 30.36000 234 SER A C 1
ATOM 1826 O O . SER A 1 234 ? 22.20200 -14.37900 18.13300 1.000 29.76000 234 SER A O 1
ATOM 1829 N N . VAL A 1 235 ? 23.77700 -15.04200 16.59700 1.000 32.51000 235 VAL A N 1
ATOM 1830 C CA . VAL A 1 235 ? 24.98800 -14.70200 17.38400 1.000 32.80000 235 VAL A CA 1
ATOM 1831 C C . VAL A 1 235 ? 25.32500 -13.21400 17.15300 1.000 25.84000 235 VAL A C 1
ATOM 1832 O O . VAL A 1 235 ? 25.12400 -12.69300 16.03500 1.000 21.36000 235 VAL A O 1
ATOM 1836 N N . ARG A 1 236 ? 25.83900 -12.55300 18.17600 1.000 23.54000 236 ARG A N 1
ATOM 1837 C CA . ARG A 1 236 ? 26.35900 -11.18100 18.06200 1.000 26.08000 236 ARG A CA 1
ATOM 1838 C C . ARG A 1 236 ? 27.41500 -11.11800 16.94800 1.000 26.18000 236 ARG A C 1
ATOM 1839 O O . ARG A 1 236 ? 28.20000 -12.08200 16.74200 1.000 22.52000 236 ARG A O 1
ATOM 1847 N N . ILE A 1 237 ? 27.44500 -9.97800 16.27900 1.000 24.06000 237 ILE A N 1
ATOM 1848 C CA . ILE A 1 237 ? 28.48800 -9.62300 15.28500 1.000 23.39000 237 ILE A CA 1
ATOM 1849 C C . ILE A 1 237 ? 29.69100 -9.10900 16.06200 1.000 22.44000 237 ILE A C 1
ATOM 1850 O O . ILE A 1 237 ? 29.50000 -8.23700 16.93300 1.000 22.85000 237 ILE A O 1
ATOM 1855 N N . HIS A 1 238 ? 30.86900 -9.64600 15.75700 1.000 21.51000 238 HIS A N 1
ATOM 1856 C CA . HIS A 1 238 ? 32.12400 -9.42900 16.52300 1.000 25.19000 238 HIS A CA 1
ATOM 1857 C C . HIS A 1 238 ? 32.92200 -8.27000 15.91500 1.000 20.88000 238 HIS A C 1
ATOM 1858 O O . HIS A 1 238 ? 33.61900 -7.59700 16.65200 1.000 17.95000 238 HIS A O 1
ATOM 1865 N N . GLN A 1 239 ? 32.85500 -8.06900 14.60500 1.000 17.90000 239 GLN A N 1
ATOM 1866 C CA . GLN A 1 239 ? 33.67500 -7.06400 13.89700 1.000 18.28000 239 GLN A CA 1
ATOM 1867 C C . GLN A 1 239 ? 33.37400 -5.65700 14.40100 1.000 17.10000 239 GLN A C 1
ATOM 1868 O O . GLN A 1 239 ? 32.23600 -5.32500 14.71700 1.000 17.41000 239 GLN A O 1
ATOM 1874 N N . PRO A 1 240 ? 34.40300 -4.78200 14.46900 1.000 18.29000 240 PRO A N 1
ATOM 1875 C CA . PRO A 1 240 ? 34.22400 -3.37900 14.83800 1.000 18.34000 240 PRO A CA 1
ATOM 1876 C C . PRO A 1 240 ? 33.19100 -2.73200 13.90400 1.000 17.95000 240 PRO A C 1
ATOM 1877 O O . PRO A 1 240 ? 33.20100 -2.92600 12.68000 1.000 15.82000 240 PRO A O 1
ATOM 1881 N N . THR A 1 241 ? 32.26200 -2.02000 14.52400 1.000 18.45000 241 THR A N 1
ATOM 1882 C CA . THR A 1 241 ? 31.04600 -1.48900 13.88000 1.000 19.41000 241 THR A CA 1
ATOM 1883 C C . THR A 1 241 ? 30.88900 -0.01700 14.25400 1.000 19.47000 241 THR A C 1
ATOM 1884 O O . THR A 1 241 ? 31.03600 0.33100 15.44200 1.000 20.49000 241 THR A O 1
ATOM 1888 N N . ARG A 1 242 ? 30.47600 0.77600 13.28400 1.000 17.45000 242 ARG A N 1
ATOM 1889 C CA . ARG A 1 242 ? 30.02900 2.17300 13.45000 1.000 17.83000 242 ARG A CA 1
ATOM 1890 C C . ARG A 1 242 ? 28.61500 2.27700 12.88700 1.000 18.33000 242 ARG A C 1
ATOM 1891 O O . ARG A 1 242 ? 28.34200 1.77400 11.73000 1.000 14.90000 242 ARG A O 1
ATOM 1899 N N . VAL A 1 243 ? 27.71400 2.84500 13.67500 1.000 17.66000 243 VAL A N 1
ATOM 1900 C CA . VAL A 1 243 ? 26.34200 3.14700 13.19700 1.000 17.47000 243 VAL A CA 1
ATOM 1901 C C . VAL A 1 243 ? 26.16400 4.65300 13.20500 1.000 16.53000 243 VAL A C 1
ATOM 1902 O O . VAL A 1 243 ? 26.31800 5.26600 14.25200 1.000 17.86000 243 VAL A O 1
ATOM 1906 N N . HIS A 1 244 ? 25.83500 5.23200 12.05700 1.000 15.33000 244 HIS A N 1
ATOM 1907 C CA . HIS A 1 244 ? 25.57800 6.67900 11.90600 1.000 14.91000 244 HIS A CA 1
ATOM 1908 C C . HIS A 1 244 ? 24.18300 6.87600 11.32000 1.000 15.48000 244 HIS A C 1
ATOM 1909 O O . HIS A 1 244 ? 24.04200 6.96900 10.11000 1.000 15.43000 244 HIS A O 1
ATOM 1916 N N . TRP A 1 245 ? 23.18400 6.88400 12.19000 1.000 15.64000 245 TRP A N 1
ATOM 1917 C CA . TRP A 1 245 ? 21.75800 6.77000 11.84100 1.000 15.13000 245 TRP A CA 1
ATOM 1918 C C . TRP A 1 245 ? 21.18900 8.16300 11.50300 1.000 15.34000 245 TRP A C 1
ATOM 1919 O O . TRP A 1 245 ? 21.42100 9.13600 12.25100 1.000 13.86000 245 TRP A O 1
ATOM 1930 N N . GLY A 1 246 ? 20.42300 8.26700 10.43000 1.000 14.46000 246 GLY A N 1
ATOM 1931 C CA . GLY A 1 246 ? 19.65900 9.48500 10.12500 1.000 16.43000 246 GLY A CA 1
ATOM 1932 C C . GLY A 1 246 ? 18.61200 9.74300 11.20400 1.000 15.87000 246 GLY A C 1
ATOM 1933 O O . GLY A 1 246 ? 17.74400 8.89800 11.38300 1.000 14.77000 246 GLY A O 1
ATOM 1934 N N . ARG A 1 247 ? 18.70400 10.86600 11.91700 1.000 17.57000 247 ARG A N 1
ATOM 1935 C CA . ARG A 1 247 ? 17.82600 11.16300 13.07800 1.000 18.44000 247 ARG A CA 1
ATOM 1936 C C . ARG A 1 247 ? 16.35800 11.24100 12.62000 1.000 19.21000 247 ARG A C 1
ATOM 1937 O O . ARG A 1 247 ? 15.51800 10.83600 13.38200 1.000 18.51000 247 ARG A O 1
ATOM 1945 N N . HIS A 1 248 ? 16.06500 11.72300 11.40200 1.000 20.18000 248 HIS A N 1
ATOM 1946 C CA . HIS A 1 248 ? 14.68100 11.98700 10.92600 1.000 22.80000 248 HIS A CA 1
ATOM 1947 C C . HIS A 1 248 ? 14.18200 10.81800 10.06700 1.000 23.09000 248 HIS A C 1
ATOM 1948 O O . HIS A 1 248 ? 13.14500 10.98700 9.43400 1.000 20.47000 248 HIS A O 1
ATOM 1955 N N . ASP A 1 249 ? 14.86300 9.66300 10.05700 1.000 19.64000 249 ASP A N 1
ATOM 1956 C CA . ASP A 1 249 ? 14.47700 8.50200 9.21100 1.000 18.28000 249 ASP A CA 1
ATOM 1957 C C . ASP A 1 249 ? 13.05600 8.11400 9.63800 1.000 18.40000 249 ASP A C 1
ATOM 1958 O O . ASP A 1 249 ? 12.85400 7.74400 10.78200 1.000 14.27000 249 ASP A O 1
ATOM 1963 N N . PRO A 1 250 ? 12.02600 8.24500 8.78200 1.000 18.37000 250 PRO A N 1
ATOM 1964 C CA . PRO A 1 250 ? 10.64800 7.92200 9.17200 1.000 18.87000 250 PRO A CA 1
ATOM 1965 C C . PRO A 1 250 ? 10.32400 6.42100 9.04300 1.000 19.20000 250 PRO A C 1
ATOM 1966 O O . PRO A 1 250 ? 9.35500 5.99100 9.63400 1.000 19.01000 250 PRO A O 1
ATOM 1970 N N . ILE A 1 251 ? 11.13300 5.62300 8.32500 1.000 17.36000 251 ILE A N 1
ATOM 1971 C CA . ILE A 1 251 ? 10.81800 4.17300 8.08300 1.000 18.33000 251 ILE A CA 1
ATOM 1972 C C . ILE A 1 251 ? 11.64900 3.28600 9.03000 1.000 17.78000 251 ILE A C 1
ATOM 1973 O O . ILE A 1 251 ? 11.04600 2.41000 9.71100 1.000 16.76000 251 ILE A O 1
ATOM 1978 N N . LEU A 1 252 ? 12.97300 3.48200 9.08700 1.000 17.81000 252 LEU A N 1
ATOM 1979 C CA . LEU A 1 252 ? 13.82400 2.83000 10.11200 1.000 16.64000 252 LEU A CA 1
ATOM 1980 C C . LEU A 1 252 ? 14.09900 3.85900 11.20800 1.000 16.50000 252 LEU A C 1
ATOM 1981 O O . LEU A 1 252 ? 14.98300 4.70200 11.07000 1.000 15.48000 252 LEU A O 1
ATOM 1986 N N . LYS A 1 253 ? 13.28500 3.84800 12.25800 1.000 17.44000 253 LYS A N 1
ATOM 1987 C CA . LYS A 1 253 ? 13.30300 4.91300 13.28600 1.000 19.34000 253 LYS A CA 1
ATOM 1988 C C . LYS A 1 253 ? 14.67200 4.91600 13.97700 1.000 17.08000 253 LYS A C 1
ATOM 1989 O O . LYS A 1 253 ? 15.18300 3.83800 14.27700 1.000 15.80000 253 LYS A O 1
ATOM 1995 N N . SER A 1 254 ? 15.24500 6.09800 14.18200 1.000 17.52000 254 SER A N 1
ATOM 1996 C CA . SER A 1 254 ? 16.56100 6.28600 14.84800 1.000 17.91000 254 SER A CA 1
ATOM 1997 C C . SER A 1 254 ? 16.53000 5.70400 16.27100 1.000 19.85000 254 SER A C 1
ATOM 1998 O O . SER A 1 254 ? 17.58900 5.16600 16.70800 1.000 16.85000 254 SER A O 1
ATOM 2001 N N . GLU A 1 255 ? 15.36300 5.69400 16.93800 1.000 19.36000 255 GLU A N 1
ATOM 2002 C CA . GLU A 1 255 ? 15.20100 5.07100 18.29100 1.000 23.06000 255 GLU A CA 1
ATOM 2003 C C . GLU A 1 255 ? 15.57800 3.58300 18.26500 1.000 19.44000 255 GLU A C 1
ATOM 2004 O O . GLU A 1 255 ? 15.91300 3.03600 19.30700 1.000 21.01000 255 GLU A O 1
ATOM 2010 N N . TRP A 1 256 ? 15.51000 2.91200 17.12300 1.000 18.28000 256 TRP A N 1
ATOM 2011 C CA . TRP A 1 256 ? 15.85300 1.47300 17.02700 1.000 19.61000 256 TRP A CA 1
ATOM 2012 C C . TRP A 1 256 ? 17.37200 1.24300 17.15800 1.000 18.54000 256 TRP A C 1
ATOM 2013 O O . TRP A 1 256 ? 17.80200 0.06300 17.26400 1.000 19.50000 256 TRP A O 1
ATOM 2024 N N . SER A 1 257 ? 18.17700 2.30300 17.16200 1.000 19.10000 257 SER A N 1
ATOM 2025 C CA . SER A 1 257 ? 19.61700 2.24500 17.53500 1.000 19.52000 257 SER A CA 1
ATOM 2026 C C . SER A 1 257 ? 19.78400 1.57500 18.90700 1.000 21.38000 257 SER A C 1
ATOM 2027 O O . SER A 1 257 ? 20.83100 0.96200 19.14300 1.000 20.55000 257 SER A O 1
ATOM 2030 N N . ALA A 1 258 ? 18.77000 1.65900 19.77300 1.000 22.94000 258 ALA A N 1
ATOM 2031 C CA . ALA A 1 258 ? 18.79300 1.11300 21.15500 1.000 23.57000 258 ALA A CA 1
ATOM 2032 C C . ALA A 1 258 ? 18.94100 -0.41100 21.08400 1.000 25.21000 258 ALA A C 1
ATOM 2033 O O . ALA A 1 258 ? 19.42500 -0.97100 22.02800 1.000 24.14000 258 ALA A O 1
ATOM 2035 N N . PHE A 1 259 ? 18.56800 -1.04500 19.97000 1.000 23.17000 259 PHE A N 1
ATOM 2036 C CA . PHE A 1 259 ? 18.64900 -2.50600 19.81700 1.000 25.59000 259 PHE A CA 1
ATOM 2037 C C . PHE A 1 259 ? 20.03200 -2.94500 19.32100 1.000 26.03000 259 PHE A C 1
ATOM 2038 O O . PHE A 1 259 ? 20.29400 -4.14800 19.34500 1.000 30.48000 259 PHE A O 1
ATOM 2046 N N . VAL A 1 260 ? 20.90000 -2.03200 18.90800 1.000 25.51000 260 VAL A N 1
ATOM 2047 C CA . VAL A 1 260 ? 22.19800 -2.38600 18.26600 1.000 24.48000 260 VAL A CA 1
ATOM 2048 C C . VAL A 1 260 ? 23.06700 -3.12300 19.28500 1.000 24.37000 260 VAL A C 1
ATOM 2049 O O . VAL A 1 260 ? 23.58700 -4.18100 18.97500 1.000 23.52000 260 VAL A O 1
ATOM 2053 N N . PRO A 1 261 ? 23.23500 -2.66500 20.54300 1.000 26.17000 261 PRO A N 1
ATOM 2054 C CA . PRO A 1 261 ? 24.14800 -3.34200 21.46200 1.000 27.14000 261 PRO A CA 1
ATOM 2055 C C . PRO A 1 261 ? 23.81500 -4.82400 21.69200 1.000 28.98000 261 PRO A C 1
ATOM 2056 O O . PRO A 1 261 ? 24.72400 -5.59200 21.88500 1.000 36.34000 261 PRO A O 1
ATOM 2060 N N . GLU A 1 262 ? 22.53800 -5.18400 21.68500 1.000 28.82000 262 GLU A N 1
ATOM 2061 C CA . GLU A 1 262 ? 22.04000 -6.58800 21.75100 1.000 32.34000 262 GLU A CA 1
ATOM 2062 C C . GLU A 1 262 ? 22.62300 -7.46600 20.61800 1.000 28.58000 262 GLU A C 1
ATOM 2063 O O . GLU A 1 262 ? 22.69000 -8.68800 20.77500 1.000 27.27000 262 GLU A O 1
ATOM 2069 N N . HIS A 1 263 ? 23.02100 -6.91800 19.47700 1.000 25.30000 263 HIS A N 1
ATOM 2070 C CA . HIS A 1 263 ? 23.41200 -7.74700 18.30200 1.000 23.09000 263 HIS A CA 1
ATOM 2071 C C . HIS A 1 263 ? 24.88400 -7.56900 17.91900 1.000 21.63000 263 HIS A C 1
ATOM 2072 O O . HIS A 1 263 ? 25.29600 -8.27800 17.01400 1.000 21.59000 263 HIS A O 1
ATOM 2079 N N . PHE A 1 264 ? 25.61500 -6.63500 18.53900 1.000 22.04000 264 PHE A N 1
ATOM 2080 C CA . PHE A 1 264 ? 27.00700 -6.25600 18.18100 1.000 21.75000 264 PHE A CA 1
ATOM 2081 C C . PHE A 1 264 ? 27.83600 -6.19700 19.46500 1.000 24.77000 264 PHE A C 1
ATOM 2082 O O . PHE A 1 264 ? 27.41700 -5.48600 20.38200 1.000 23.95000 264 PHE A O 1
ATOM 2090 N N . ASP A 1 265 ? 28.97400 -6.89200 19.49700 1.000 25.40000 265 ASP A N 1
ATOM 2091 C CA . ASP A 1 265 ? 29.96200 -6.79800 20.60300 1.000 29.26000 265 ASP A CA 1
ATOM 2092 C C . ASP A 1 265 ? 30.52100 -5.38000 20.64300 1.000 28.07000 265 ASP A C 1
ATOM 2093 O O . ASP A 1 265 ? 30.80000 -4.91000 21.73200 1.000 27.97000 265 ASP A O 1
ATOM 2098 N N . ASP A 1 266 ? 30.75200 -4.73600 19.49600 1.000 27.56000 266 ASP A N 1
ATOM 2099 C CA . ASP A 1 266 ? 31.64800 -3.54300 19.46100 1.000 26.41000 266 ASP A CA 1
ATOM 2100 C C . ASP A 1 266 ? 31.09400 -2.49800 18.47700 1.000 25.96000 266 ASP A C 1
ATOM 2101 O O . ASP A 1 266 ? 31.73300 -2.27500 17.42700 1.000 22.93000 266 ASP A O 1
ATOM 2106 N N . ALA A 1 267 ? 29.94300 -1.89800 18.77900 1.000 22.83000 267 ALA A N 1
ATOM 2107 C CA . ALA A 1 267 ? 29.30800 -0.88100 17.90800 1.000 26.50000 267 ALA A CA 1
ATOM 2108 C C . ALA A 1 267 ? 29.38600 0.50000 18.54800 1.000 25.73000 267 ALA A C 1
ATOM 2109 O O . ALA A 1 267 ? 28.89700 0.66500 19.62600 1.000 29.09000 267 ALA A O 1
ATOM 2111 N N . ARG A 1 268 ? 29.94200 1.47200 17.85600 1.000 24.17000 268 ARG A N 1
ATOM 2112 C CA . ARG A 1 268 ? 29.84200 2.89300 18.25500 1.000 25.48000 268 ARG A CA 1
ATOM 2113 C C . ARG A 1 268 ? 28.65100 3.53900 17.52300 1.000 25.63000 268 ARG A C 1
ATOM 2114 O O . ARG A 1 268 ? 28.58400 3.45200 16.28400 1.000 23.64000 268 ARG A O 1
ATOM 2122 N N . ILE A 1 269 ? 27.75600 4.19700 18.24800 1.000 22.63000 269 ILE A N 1
ATOM 2123 C CA . ILE A 1 269 ? 26.47700 4.71300 17.69000 1.000 24.51000 269 ILE A CA 1
ATOM 2124 C C . ILE A 1 269 ? 26.50100 6.24100 17.66300 1.000 23.20000 269 ILE A C 1
ATOM 2125 O O . ILE A 1 269 ? 26.77200 6.84900 18.69100 1.000 21.31000 269 ILE A O 1
ATOM 2130 N N . SER A 1 270 ? 26.19000 6.83700 16.51800 1.000 20.09000 270 SER A N 1
ATOM 2131 C CA . SER A 1 270 ? 26.00800 8.30000 16.37200 1.000 20.21000 270 SER A CA 1
ATOM 2132 C C . SER A 1 270 ? 24.84000 8.57700 15.42800 1.000 19.52000 270 SER A C 1
ATOM 2133 O O . SER A 1 270 ? 24.31300 7.64800 14.79600 1.000 18.23000 270 SER A O 1
ATOM 2136 N N . PHE A 1 271 ? 24.45400 9.83200 15.34100 1.000 19.99000 271 PHE A N 1
ATOM 2137 C CA . PHE A 1 271 ? 23.26700 10.24200 14.57500 1.000 20.27000 271 PHE A CA 1
ATOM 2138 C C . PHE A 1 271 ? 23.67700 11.32200 13.58800 1.000 21.20000 271 PHE A C 1
ATOM 2139 O O . PHE A 1 271 ? 24.44200 12.22400 13.93900 1.000 19.70000 271 PHE A O 1
ATOM 2147 N N . CYS A 1 272 ? 23.15100 11.24400 12.38000 1.000 20.87000 272 CYS A N 1
ATOM 2148 C CA . CYS A 1 272 ? 23.18400 12.38600 11.44800 1.000 19.76000 272 CYS A CA 1
ATOM 2149 C C . CYS A 1 272 ? 21.93100 13.22700 11.72100 1.000 20.64000 272 CYS A C 1
ATOM 2150 O O . CYS A 1 272 ? 20.80400 12.71500 11.46600 1.000 17.10000 272 CYS A O 1
ATOM 2153 N N . GLU A 1 273 ? 22.11000 14.45200 12.25100 1.000 20.44000 273 GLU A N 1
ATOM 2154 C CA . GLU A 1 273 ? 20.99600 15.28900 12.77100 1.000 22.68000 273 GLU A CA 1
ATOM 2155 C C . GLU A 1 273 ? 20.18100 15.86700 11.61900 1.000 22.95000 273 GLU A C 1
ATOM 2156 O O . GLU A 1 273 ? 19.01900 16.15400 11.86100 1.000 25.68000 273 GLU A O 1
ATOM 2162 N N . SER A 1 274 ? 20.73000 15.96000 10.40500 1.000 21.64000 274 SER A N 1
ATOM 2163 C CA . SER A 1 274 ? 20.10400 16.69400 9.26800 1.000 23.07000 274 SER A CA 1
ATOM 2164 C C . SER A 1 274 ? 19.50000 15.73100 8.22400 1.000 23.96000 274 SER A C 1
ATOM 2165 O O . SER A 1 274 ? 18.89800 16.21200 7.25300 1.000 24.48000 274 SER A O 1
ATOM 2168 N N . ALA A 1 275 ? 19.60000 14.41600 8.41300 1.000 19.71000 275 ALA A N 1
ATOM 2169 C CA . ALA A 1 275 ? 19.18400 13.42800 7.39900 1.000 19.12000 275 ALA A CA 1
ATOM 2170 C C . ALA A 1 275 ? 17.98900 12.60500 7.88500 1.000 19.08000 275 ALA A C 1
ATOM 2171 O O . ALA A 1 275 ? 17.81100 12.38900 9.10200 1.000 17.89000 275 ALA A O 1
ATOM 2173 N N . GLY A 1 276 ? 17.19600 12.15600 6.92700 1.000 18.79000 276 GLY A N 1
ATOM 2174 C CA . GLY A 1 276 ? 16.24600 11.04200 7.11000 1.000 18.17000 276 GLY A CA 1
ATOM 2175 C C . GLY A 1 276 ? 16.87500 9.71800 6.72900 1.000 18.47000 276 GLY A C 1
ATOM 2176 O O . GLY A 1 276 ? 17.91600 9.34500 7.31000 1.000 20.48000 276 GLY A O 1
ATOM 2177 N N . HIS A 1 277 ? 16.27600 9.00100 5.78000 1.000 16.54000 277 HIS A N 1
ATOM 2178 C CA . HIS A 1 277 ? 16.63700 7.59400 5.51700 1.000 15.35000 277 HIS A CA 1
ATOM 2179 C C . HIS A 1 277 ? 17.91100 7.48600 4.66900 1.000 15.45000 277 HIS A C 1
ATOM 2180 O O . HIS A 1 277 ? 18.51500 6.41500 4.71900 1.000 17.58000 277 HIS A O 1
ATOM 2187 N N . PHE A 1 278 ? 18.29800 8.50700 3.93000 1.000 14.64000 278 PHE A N 1
ATOM 2188 C CA . PHE A 1 278 ? 19.40200 8.39300 2.94400 1.000 16.21000 278 PHE A CA 1
ATOM 2189 C C . PHE A 1 278 ? 20.54100 9.28400 3.37900 1.000 15.33000 278 PHE A C 1
ATOM 2190 O O . PHE A 1 278 ? 20.78300 10.29900 2.73000 1.000 15.63000 278 PHE A O 1
ATOM 2198 N N . VAL A 1 279 ? 21.17200 8.96200 4.50000 1.000 15.18000 279 VAL A N 1
ATOM 2199 C CA . VAL A 1 279 ? 22.27200 9.79600 5.05800 1.000 16.62000 279 VAL A CA 1
ATOM 2200 C C . VAL A 1 279 ? 23.34000 10.05900 3.97600 1.000 16.50000 279 VAL A C 1
ATOM 2201 O O . VAL A 1 279 ? 23.79900 11.19600 3.85000 1.000 15.65000 279 VAL A O 1
ATOM 2205 N N . HIS A 1 280 ? 23.73000 9.04300 3.22600 1.000 15.69000 280 HIS A N 1
ATOM 2206 C CA . HIS A 1 280 ? 24.83500 9.10900 2.21600 1.000 16.65000 280 HIS A CA 1
ATOM 2207 C C . HIS A 1 280 ? 24.45800 9.99100 1.00700 1.000 16.48000 280 HIS A C 1
ATOM 2208 O O . HIS A 1 280 ? 25.35700 10.35200 0.23700 1.000 15.50000 280 HIS A O 1
ATOM 2215 N N . VAL A 1 281 ? 23.17900 10.34700 0.83800 1.000 15.68000 281 VAL A N 1
ATOM 2216 C CA . VAL A 1 281 ? 22.73100 11.26000 -0.26600 1.000 17.47000 281 VAL A CA 1
ATOM 2217 C C . VAL A 1 281 ? 22.35100 12.62800 0.30600 1.000 17.86000 281 VAL A C 1
ATOM 2218 O O . VAL A 1 281 ? 22.67200 13.64000 -0.30900 1.000 17.57000 281 VAL A O 1
ATOM 2222 N N . GLU A 1 282 ? 21.64100 12.64300 1.43100 1.000 18.12000 282 GLU A N 1
ATOM 2223 C CA . GLU A 1 282 ? 21.12100 13.86000 2.07200 1.000 18.18000 282 GLU A CA 1
ATOM 2224 C C . GLU A 1 282 ? 22.27700 14.64400 2.70500 1.000 18.13000 282 GLU A C 1
ATOM 2225 O O . GLU A 1 282 ? 22.18000 15.85200 2.70600 1.000 15.07000 282 GLU A O 1
ATOM 2231 N N . ALA A 1 283 ? 23.25600 13.98400 3.31600 1.000 16.46000 283 ALA A N 1
ATOM 2232 C CA . ALA A 1 283 ? 24.33000 14.66100 4.09300 1.000 17.52000 283 ALA A CA 1
ATOM 2233 C C . ALA A 1 283 ? 25.68600 14.06100 3.69600 1.000 15.80000 283 ALA A C 1
ATOM 2234 O O . ALA A 1 283 ? 26.42100 13.53700 4.50900 1.000 15.00000 283 ALA A O 1
ATOM 2236 N N . PRO A 1 284 ? 26.02600 14.10200 2.40300 1.000 15.52000 284 PRO A N 1
ATOM 2237 C CA . PRO A 1 284 ? 27.19800 13.40400 1.88300 1.000 16.83000 284 PRO A CA 1
ATOM 2238 C C . PRO A 1 284 ? 28.53100 13.88900 2.46300 1.000 17.23000 284 PRO A C 1
ATOM 2239 O O . PRO A 1 284 ? 29.44300 13.05600 2.53800 1.000 17.06000 284 PRO A O 1
ATOM 2243 N N . ASP A 1 285 ? 28.66000 15.17900 2.80800 1.000 17.37000 285 ASP A N 1
ATOM 2244 C CA . ASP A 1 285 ? 29.94500 15.70400 3.33300 1.000 21.01000 285 ASP A CA 1
ATOM 2245 C C . ASP A 1 285 ? 30.17200 15.06200 4.69700 1.000 20.34000 285 ASP A C 1
ATOM 2246 O O . ASP A 1 285 ? 31.27800 14.54700 4.93600 1.000 18.31000 285 ASP A O 1
ATOM 2251 N N . GLU A 1 286 ? 29.14400 15.06300 5.53400 1.000 18.69000 286 GLU A N 1
ATOM 2252 C CA . GLU A 1 286 ? 29.23700 14.49700 6.89900 1.000 18.71000 286 GLU A CA 1
ATOM 2253 C C . GLU A 1 286 ? 29.39700 12.98400 6.78700 1.000 18.30000 286 GLU A C 1
ATOM 2254 O O . GLU A 1 286 ? 30.21600 12.42400 7.52300 1.000 17.68000 286 GLU A O 1
ATOM 2260 N N . ALA A 1 287 ? 28.64000 12.32900 5.90200 1.000 16.58000 287 ALA A N 1
ATOM 2261 C CA . ALA A 1 287 ? 28.71800 10.87300 5.67500 1.000 15.67000 287 ALA A CA 1
ATOM 2262 C C . ALA A 1 287 ? 30.13600 10.51200 5.20900 1.000 15.66000 287 ALA A C 1
ATOM 2263 O O . ALA A 1 287 ? 30.69500 9.50300 5.71600 1.000 16.17000 287 ALA A O 1
ATOM 2265 N N . ALA A 1 288 ? 30.72600 11.28300 4.29500 1.000 15.67000 288 ALA A N 1
ATOM 2266 C CA . ALA A 1 288 ? 32.09700 10.99900 3.78300 1.000 16.71000 288 ALA A CA 1
ATOM 2267 C C . ALA A 1 288 ? 33.11200 11.10200 4.93100 1.000 18.20000 288 ALA A C 1
ATOM 2268 O O . ALA A 1 288 ? 34.06400 10.29800 4.94900 1.000 17.86000 288 ALA A O 1
ATOM 2270 N N . ASP A 1 289 ? 32.94400 12.08200 5.81600 1.000 20.88000 289 ASP A N 1
ATOM 2271 C CA . ASP A 1 289 ? 33.82800 12.33400 6.98500 1.000 22.28000 289 ASP A CA 1
ATOM 2272 C C . ASP A 1 289 ? 33.71300 11.18600 7.98000 1.000 20.27000 289 ASP A C 1
ATOM 2273 O O . ASP A 1 289 ? 34.75900 10.73600 8.47700 1.000 19.54000 289 ASP A O 1
ATOM 2278 N N . VAL A 1 290 ? 32.50200 10.73100 8.28200 1.000 19.33000 290 VAL A N 1
ATOM 2279 C CA . VAL A 1 290 ? 32.32000 9.54400 9.15700 1.000 18.26000 290 VAL A CA 1
ATOM 2280 C C . VAL A 1 290 ? 32.97800 8.31400 8.50500 1.000 17.62000 290 VAL A C 1
ATOM 2281 O O . VAL A 1 290 ? 33.65400 7.57500 9.19500 1.000 15.90000 290 VAL A O 1
ATOM 2285 N N . LEU A 1 291 ? 32.78000 8.07100 7.21600 1.000 16.38000 291 LEU A N 1
ATOM 2286 C CA . LEU A 1 291 ? 33.41500 6.93500 6.52600 1.000 16.53000 291 LEU A CA 1
ATOM 2287 C C . LEU A 1 291 ? 34.94100 7.08900 6.62600 1.000 16.67000 291 LEU A C 1
ATOM 2288 O O . LEU A 1 291 ? 35.60700 6.11200 6.95900 1.000 15.92000 291 LEU A O 1
ATOM 2293 N N . ALA A 1 292 ? 35.49200 8.23300 6.23300 1.000 16.23000 292 ALA A N 1
ATOM 2294 C CA . ALA A 1 292 ? 36.96100 8.42500 6.16400 1.000 16.54000 292 ALA A CA 1
ATOM 2295 C C . ALA A 1 292 ? 37.56200 8.17700 7.56200 1.000 18.35000 292 ALA A C 1
ATOM 2296 O O . ALA A 1 292 ? 38.56600 7.43000 7.65800 1.000 17.70000 292 ALA A O 1
ATOM 2298 N N . GLU A 1 293 ? 36.87500 8.63800 8.60800 1.000 18.10000 293 GLU A N 1
ATOM 2299 C CA . GLU A 1 293 ? 37.35400 8.51000 10.01200 1.000 21.77000 293 GLU A CA 1
ATOM 2300 C C . GLU A 1 293 ? 37.32200 7.03900 10.42400 1.000 21.15000 293 GLU A C 1
ATOM 2301 O O . GLU A 1 293 ? 38.34300 6.51800 10.88000 1.000 20.87000 293 GLU A O 1
ATOM 2307 N N . PHE A 1 294 ? 36.18800 6.36200 10.26700 1.000 19.21000 294 PHE A N 1
ATOM 2308 C CA . PHE A 1 294 ? 36.02200 4.96900 10.72900 1.000 17.48000 294 PHE A CA 1
ATOM 2309 C C . PHE A 1 294 ? 36.95100 4.02300 9.96500 1.000 16.11000 294 PHE A C 1
ATOM 2310 O O . PHE A 1 294 ? 37.47000 3.04000 10.55400 1.000 13.75000 294 PHE A O 1
ATOM 2318 N N . PHE A 1 295 ? 37.08700 4.23800 8.65200 1.000 16.21000 295 PHE A N 1
ATOM 2319 C CA . PHE A 1 295 ? 37.92600 3.37700 7.78300 1.000 17.23000 295 PHE A CA 1
ATOM 2320 C C . PHE A 1 295 ? 39.38600 3.90000 7.73400 1.000 19.53000 295 PHE A C 1
ATOM 2321 O O . PHE A 1 295 ? 40.12800 3.33300 6.95900 1.000 19.81000 295 PHE A O 1
ATOM 2329 N N . GLY A 1 296 ? 39.81900 4.85500 8.56400 1.000 26.86000 296 GLY A N 1
ATOM 2330 C CA . GLY A 1 296 ? 41.24400 5.26700 8.73000 1.000 31.19000 296 GLY A CA 1
ATOM 2331 C C . GLY A 1 296 ? 41.93400 4.46100 9.84800 1.000 38.11000 296 GLY A C 1
ATOM 2332 O O . GLY A 1 296 ? 41.24800 4.02300 10.78800 1.000 43.25000 296 GLY A O 1
ATOM 2333 N N . SER 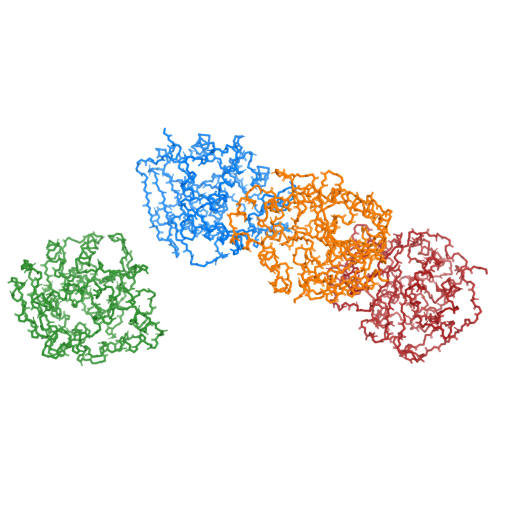B 1 3 ? -30.51800 -9.06500 -13.58400 1.000 35.56000 3 SER B N 1
ATOM 2334 C CA . SER B 1 3 ? -29.38600 -9.13300 -12.60800 1.000 32.60000 3 SER B CA 1
ATOM 2335 C C . SER B 1 3 ? -29.84200 -8.64500 -11.22600 1.000 27.23000 3 SER B C 1
ATOM 2336 O O . SER B 1 3 ? -30.89200 -7.99100 -11.12100 1.000 29.06000 3 SER B O 1
ATOM 2339 N N . ASP B 1 4 ? -29.04000 -8.87900 -10.19300 1.000 24.37000 4 ASP B N 1
ATOM 2340 C CA . ASP B 1 4 ? -29.32800 -8.32900 -8.84000 1.000 22.15000 4 ASP B CA 1
ATOM 2341 C C . ASP B 1 4 ? -29.20000 -6.80100 -8.82500 1.000 20.75000 4 ASP B C 1
ATOM 2342 O O . ASP B 1 4 ? -29.64700 -6.21900 -7.83800 1.000 19.58000 4 ASP B O 1
ATOM 2347 N N . PHE B 1 5 ? -28.61100 -6.18800 -9.86400 1.000 19.30000 5 PHE B N 1
ATOM 2348 C CA . PHE B 1 5 ? -28.41200 -4.72700 -10.01500 1.000 20.31000 5 PHE B CA 1
ATOM 2349 C C . PHE B 1 5 ? -29.45500 -4.09900 -10.94700 1.000 20.69000 5 PHE B C 1
ATOM 2350 O O . PHE B 1 5 ? -29.36500 -2.90200 -11.15500 1.000 19.02000 5 PHE B O 1
ATOM 2358 N N . ALA B 1 6 ? -30.49100 -4.80400 -11.38700 1.000 22.27000 6 ALA B N 1
ATOM 2359 C CA . ALA B 1 6 ? -31.61200 -4.15900 -12.13000 1.000 25.05000 6 ALA B CA 1
ATOM 2360 C C . ALA B 1 6 ? -32.22100 -3.04700 -11.25900 1.000 25.25000 6 ALA B C 1
ATOM 2361 O O . ALA B 1 6 ? -32.12400 -3.11800 -9.98600 1.000 23.62000 6 ALA B O 1
ATOM 2363 N N . THR B 1 7 ? -32.83200 -2.04600 -11.89600 1.000 22.40000 7 THR B N 1
ATOM 2364 C CA . THR B 1 7 ? -33.60800 -0.98100 -11.22000 1.000 23.66000 7 THR B CA 1
ATOM 2365 C C . THR B 1 7 ? -34.87800 -1.57900 -10.61000 1.000 23.59000 7 THR B C 1
ATOM 2366 O O . THR B 1 7 ? -35.72200 -2.09700 -11.32500 1.000 22.50000 7 THR B O 1
ATOM 2370 N N . PRO B 1 8 ? -35.08400 -1.54900 -9.27100 1.000 22.42000 8 PRO B N 1
ATOM 2371 C CA . PRO B 1 8 ? -36.30800 -2.07200 -8.68000 1.000 23.95000 8 PRO B CA 1
ATOM 2372 C C . PRO B 1 8 ? -37.44600 -1.09300 -8.90500 1.000 23.93000 8 PRO B C 1
ATOM 2373 O O . PRO B 1 8 ? -37.21900 0.11200 -9.02700 1.000 23.11000 8 PRO B O 1
ATOM 2377 N N . PRO B 1 9 ? -38.69700 -1.57700 -8.96400 1.000 27.66000 9 PRO B N 1
ATOM 2378 C CA . PRO B 1 9 ? -39.84000 -0.66700 -8.98300 1.000 31.47000 9 PRO B CA 1
ATOM 2379 C C . PRO B 1 9 ? -39.87800 0.17000 -7.68800 1.000 29.06000 9 PRO B C 1
ATOM 2380 O O . PRO B 1 9 ? -39.50000 -0.33500 -6.61900 1.000 32.96000 9 PRO B O 1
ATOM 2384 N N . GLY B 1 10 ? -40.25900 1.43900 -7.82900 1.000 24.94000 10 GLY B N 1
ATOM 2385 C CA . GLY B 1 10 ? -40.44200 2.39200 -6.72600 1.000 23.21000 10 GLY B CA 1
ATOM 2386 C C . GLY B 1 10 ? -39.20600 3.22400 -6.42400 1.000 22.12000 10 GLY B C 1
ATOM 2387 O O . GLY B 1 10 ? -39.25600 4.02400 -5.46700 1.000 20.54000 10 GLY B O 1
ATOM 2388 N N . LEU B 1 11 ? -38.10300 2.99600 -7.13300 1.000 20.61000 11 LEU B N 1
ATOM 2389 C CA . LEU B 1 11 ? -36.82300 3.66700 -6.77700 1.000 20.08000 11 LEU B CA 1
ATOM 2390 C C . LEU B 1 11 ? -36.90200 5.14500 -7.14100 1.000 18.80000 11 LEU B C 1
ATOM 2391 O O . LEU B 1 11 ? -37.13300 5.42500 -8.30600 1.000 17.66000 11 LEU B O 1
ATOM 2396 N N . ARG B 1 12 ? -36.66400 6.04300 -6.18800 1.000 16.99000 12 ARG B N 1
ATOM 2397 C CA . ARG B 1 12 ? -36.63000 7.51000 -6.39700 1.000 21.07000 12 ARG B CA 1
ATOM 2398 C C . ARG B 1 12 ? -35.27200 8.05700 -5.96300 1.000 20.05000 12 ARG B C 1
ATOM 2399 O O . ARG B 1 12 ? -34.69000 7.47800 -5.00800 1.000 19.67000 12 ARG B O 1
ATOM 2407 N N . HIS B 1 13 ? -34.82400 9.15200 -6.58600 1.000 18.66000 13 HIS B N 1
ATOM 2408 C CA . HIS B 1 13 ? -33.53700 9.83300 -6.29600 1.000 19.70000 13 HIS B CA 1
ATOM 2409 C C . HIS B 1 13 ? -33.79200 11.29200 -5.90700 1.000 21.37000 13 HIS B C 1
ATOM 2410 O O . HIS B 1 13 ? -34.51300 11.97700 -6.63100 1.000 20.26000 13 HIS B O 1
ATOM 2417 N N . ARG B 1 14 ? -33.17800 11.77100 -4.82500 1.000 19.73000 14 ARG B N 1
ATOM 2418 C CA . ARG B 1 14 ? -33.20100 13.19300 -4.42100 1.000 21.47000 14 ARG B CA 1
ATOM 2419 C C . ARG B 1 14 ? -31.78900 13.70200 -4.08400 1.000 20.80000 14 ARG B C 1
ATOM 2420 O O . ARG B 1 14 ? -30.93200 12.90300 -3.64700 1.000 18.13000 14 ARG B O 1
ATOM 2428 N N . GLN B 1 15 ? -31.55100 14.99100 -4.28000 1.000 19.50000 15 GLN B N 1
ATOM 2429 C CA . GLN B 1 15 ? -30.39300 15.72100 -3.70600 1.000 20.53000 15 GLN B CA 1
ATOM 2430 C C . GLN B 1 15 ? -30.94800 16.44600 -2.48700 1.000 19.15000 15 GLN B C 1
ATOM 2431 O O . GLN B 1 15 ? -31.81500 17.32800 -2.69300 1.000 21.19000 15 GLN B O 1
ATOM 2437 N N . ILE B 1 16 ? -30.54100 16.07500 -1.27400 1.000 16.86000 16 ILE B N 1
ATOM 2438 C CA . ILE B 1 16 ? -31.07100 16.66200 -0.01200 1.000 17.52000 16 ILE B CA 1
ATOM 2439 C C . ILE B 1 16 ? -29.96900 17.42300 0.73600 1.000 17.61000 16 ILE B C 1
ATOM 2440 O O . ILE B 1 16 ? -28.90700 16.83200 1.01700 1.000 17.30000 16 ILE B O 1
ATOM 2445 N N . ALA B 1 17 ? -30.25700 18.68200 1.06500 1.000 16.60000 17 ALA B N 1
ATOM 2446 C CA . ALA B 1 17 ? -29.39400 19.58600 1.83700 1.000 18.78000 17 ALA B CA 1
ATOM 2447 C C . ALA B 1 17 ? -29.38600 19.05800 3.26800 1.000 18.70000 17 ALA B C 1
ATOM 2448 O O . ALA B 1 17 ? -30.46300 18.91000 3.84600 1.000 16.79000 17 ALA B O 1
ATOM 2450 N N . VAL B 1 18 ? -28.23400 18.65400 3.78000 1.000 18.59000 18 VAL B N 1
ATOM 2451 C CA . VAL B 1 18 ? -28.12900 18.22900 5.21100 1.000 20.11000 18 VAL B CA 1
ATOM 2452 C C . VAL B 1 18 ? -26.88200 18.89300 5.78400 1.000 18.78000 18 VAL B C 1
ATOM 2453 O O . VAL B 1 18 ? -25.82900 18.78800 5.13100 1.000 17.46000 18 VAL B O 1
ATOM 2457 N N . ARG B 1 19 ? -26.99500 19.51600 6.95600 1.000 20.54000 19 ARG B N 1
ATOM 2458 C CA . ARG B 1 19 ? -25.86200 20.23600 7.59300 1.000 20.73000 19 ARG B CA 1
ATOM 2459 C C . ARG B 1 19 ? -25.21000 21.11700 6.51900 1.000 20.93000 19 ARG B C 1
ATOM 2460 O O . ARG B 1 19 ? -25.96200 21.86000 5.85700 1.000 22.82000 19 ARG B O 1
ATOM 2468 N N . ASP B 1 20 ? -23.89400 21.01400 6.30200 1.000 19.64000 20 ASP B N 1
ATOM 2469 C CA . ASP B 1 20 ? -23.13500 21.90000 5.38600 1.000 20.30000 20 ASP B CA 1
ATOM 2470 C C . ASP B 1 20 ? -22.91700 21.20700 4.05800 1.000 18.28000 20 ASP B C 1
ATOM 2471 O O . ASP B 1 20 ? -21.96300 21.56900 3.39000 1.000 17.45000 20 ASP B O 1
ATOM 2476 N N . THR B 1 21 ? -23.72900 20.22700 3.69400 1.000 16.80000 21 THR B N 1
ATOM 2477 C CA . THR B 1 21 ? -23.49100 19.50100 2.42900 1.000 17.69000 21 THR B CA 1
ATOM 2478 C C . THR B 1 21 ? -24.82800 19.18200 1.74200 1.000 16.57000 21 THR B C 1
ATOM 2479 O O . THR B 1 21 ? -25.90900 19.51300 2.28100 1.000 15.36000 21 THR B O 1
ATOM 2483 N N . THR B 1 22 ? -24.74700 18.52500 0.59500 1.000 16.59000 22 THR B N 1
ATOM 2484 C CA . THR B 1 22 ? -25.88400 17.97600 -0.20000 1.000 17.25000 22 THR B CA 1
ATOM 2485 C C . THR B 1 22 ? -25.59600 16.50100 -0.43700 1.000 16.18000 22 THR B C 1
ATOM 2486 O O . THR B 1 22 ? -24.47200 16.22300 -0.94100 1.000 15.53000 22 THR B O 1
ATOM 2490 N N . LEU B 1 23 ? -26.52900 15.62400 -0.02800 1.000 15.08000 23 LEU B N 1
ATOM 2491 C CA . LEU B 1 23 ? -26.45700 14.15600 -0.23400 1.000 15.48000 23 LEU B CA 1
ATOM 2492 C C . LEU B 1 23 ? -27.39900 13.74300 -1.36100 1.000 15.00000 23 LEU B C 1
ATOM 2493 O O . LEU B 1 23 ? -28.57200 14.25100 -1.41100 1.000 14.56000 23 LEU B O 1
ATOM 2498 N N . HIS B 1 24 ? -26.91700 12.84300 -2.19800 1.000 14.55000 24 HIS B N 1
ATOM 2499 C CA . HIS B 1 24 ? -27.74700 11.97500 -3.06400 1.000 15.32000 24 HIS B CA 1
ATOM 2500 C C . HIS B 1 24 ? -28.38700 10.91800 -2.17500 1.000 15.59000 24 HIS B C 1
ATOM 2501 O O . HIS B 1 24 ? -27.65600 10.20200 -1.47500 1.000 14.95000 24 HIS B O 1
ATOM 2508 N N . VAL B 1 25 ? -29.71800 10.84800 -2.17400 1.000 14.55000 25 VAL B N 1
ATOM 2509 C CA . VAL B 1 25 ? -30.48200 9.83500 -1.39700 1.000 14.62000 25 VAL B CA 1
ATOM 2510 C C . VAL B 1 25 ? -31.38400 9.07100 -2.36400 1.000 15.07000 25 VAL B C 1
ATOM 2511 O O . VAL B 1 25 ? -32.26100 9.71800 -3.01200 1.000 14.12000 25 VAL B O 1
ATOM 2515 N N . ALA B 1 26 ? -31.18300 7.75300 -2.44300 1.000 13.88000 26 ALA B N 1
ATOM 2516 C CA . ALA B 1 26 ? -32.09700 6.81000 -3.13100 1.000 15.75000 26 ALA B CA 1
ATOM 2517 C C . ALA B 1 26 ? -33.11800 6.32200 -2.11500 1.000 17.50000 26 ALA B C 1
ATOM 2518 O O . ALA B 1 26 ? -32.76100 6.04200 -0.94900 1.000 15.61000 26 ALA B O 1
ATOM 2520 N N . GLU B 1 27 ? -34.36600 6.25400 -2.53100 1.000 17.31000 27 GLU B N 1
ATOM 2521 C CA . GLU B 1 27 ? -35.48400 5.90400 -1.63900 1.000 19.39000 27 GLU B CA 1
ATOM 2522 C C . GLU B 1 27 ? -36.42600 4.95200 -2.36800 1.000 17.58000 27 GLU B C 1
ATOM 2523 O O . GLU B 1 27 ? -36.62000 5.11100 -3.62900 1.000 16.34000 27 GLU B O 1
ATOM 2529 N N . ILE B 1 28 ? -36.98600 4.02200 -1.61400 1.000 17.69000 28 ILE B N 1
ATOM 2530 C CA . ILE B 1 28 ? -38.12500 3.15400 -2.05500 1.000 17.52000 28 ILE B CA 1
ATOM 2531 C C . ILE B 1 28 ? -39.19300 3.23700 -0.97600 1.000 16.66000 28 ILE B C 1
ATOM 2532 O O . ILE B 1 28 ? -38.87500 2.94100 0.16300 1.000 14.99000 28 ILE B O 1
ATOM 2537 N N . GLY B 1 29 ? -40.40100 3.66400 -1.32800 1.000 19.28000 29 GLY B N 1
ATOM 2538 C CA . GLY B 1 29 ? -41.52900 3.81700 -0.39300 1.000 18.48000 29 GLY B CA 1
ATOM 2539 C C . GLY B 1 29 ? -41.46100 5.10200 0.41300 1.000 21.92000 29 GLY B C 1
ATOM 2540 O O . GLY B 1 29 ? -40.48400 5.83800 0.26300 1.000 21.28000 29 GLY B O 1
ATOM 2541 N N . SER B 1 30 ? -42.48700 5.37900 1.22700 1.000 21.78000 30 SER B N 1
ATOM 2542 C CA . SER B 1 30 ? -42.52300 6.52200 2.18000 1.000 26.07000 30 SER B CA 1
ATOM 2543 C C . SER B 1 30 ? -43.08400 6.11600 3.54300 1.000 25.68000 30 SER B C 1
ATOM 2544 O O . SER B 1 30 ? -42.77300 6.83100 4.53800 1.000 30.34000 30 SER B O 1
ATOM 2547 N N . GLY B 1 31 ? -43.86900 5.03800 3.60400 1.000 24.39000 31 GLY B N 1
ATOM 2548 C CA . GLY B 1 31 ? -44.55100 4.56600 4.82300 1.000 24.19000 31 GLY B CA 1
ATOM 2549 C C . GLY B 1 31 ? -44.05000 3.19800 5.25400 1.000 23.96000 31 GLY B C 1
ATOM 2550 O O . GLY B 1 31 ? -43.00800 2.72900 4.72800 1.000 24.28000 31 GLY B O 1
ATOM 2551 N N . GLY B 1 32 ? -44.77400 2.55900 6.17700 1.000 22.96000 32 GLY B N 1
ATOM 2552 C CA . GLY B 1 32 ? -44.34900 1.31200 6.83700 1.000 24.13000 32 GLY B CA 1
ATOM 2553 C C . GLY B 1 32 ? -42.99400 1.48700 7.51500 1.000 21.28000 32 GLY B C 1
ATOM 2554 O O . GLY B 1 32 ? -42.62900 2.62400 7.83100 1.000 24.10000 32 GLY B O 1
ATOM 2555 N N . THR B 1 33 ? -42.28000 0.39800 7.75700 1.000 21.56000 33 THR B N 1
ATOM 2556 C CA . THR B 1 33 ? -41.05500 0.37100 8.59600 1.000 18.30000 33 THR B CA 1
ATOM 2557 C C . THR B 1 33 ? -39.93200 1.00700 7.78900 1.000 16.44000 33 THR B C 1
ATOM 2558 O O . THR B 1 33 ? -39.60100 0.50700 6.71700 1.000 15.94000 33 THR B O 1
ATOM 2562 N N . PRO B 1 34 ? -39.33100 2.12100 8.26400 1.000 14.82000 34 PRO B N 1
ATOM 2563 C CA . PRO B 1 34 ? -38.17700 2.72900 7.59700 1.000 14.49000 34 PRO B CA 1
ATOM 2564 C C . PRO B 1 34 ? -36.87700 2.04700 8.01400 1.000 12.87000 34 PRO B C 1
ATOM 2565 O O . PRO B 1 34 ? -36.62900 1.75000 9.22600 1.000 12.31000 34 PRO B O 1
ATOM 2569 N N . VAL B 1 35 ? -36.03800 1.82100 7.02600 1.000 12.63000 35 VAL B N 1
ATOM 2570 C CA . VAL B 1 35 ? -34.71500 1.18000 7.23800 1.000 12.83000 35 VAL B CA 1
ATOM 2571 C C . VAL B 1 35 ? -33.68400 1.99900 6.45500 1.000 13.93000 35 VAL B C 1
ATOM 2572 O O . VAL B 1 35 ? -33.77400 2.08900 5.20700 1.000 13.84000 35 VAL B O 1
ATOM 2576 N N . LEU B 1 36 ? -32.76100 2.57700 7.17900 1.000 11.78000 36 LEU B N 1
ATOM 2577 C CA . LEU B 1 36 ? -31.64300 3.36000 6.62000 1.000 13.14000 36 LEU B CA 1
ATOM 2578 C C . LEU B 1 36 ? -30.46700 2.40000 6.35100 1.000 13.06000 36 LEU B C 1
ATOM 2579 O O . LEU B 1 36 ? -30.02500 1.70800 7.29600 1.000 14.55000 36 LEU B O 1
ATOM 2584 N N . LEU B 1 37 ? -29.98600 2.38600 5.11200 1.000 12.44000 37 LEU B N 1
ATOM 2585 C CA . LEU B 1 37 ? -28.88700 1.53400 4.62200 1.000 13.30000 37 LEU B CA 1
ATOM 2586 C C . LEU B 1 37 ? -27.64500 2.39100 4.41700 1.000 13.22000 37 LEU B C 1
ATOM 2587 O O . LEU B 1 37 ? -27.72700 3.33200 3.60900 1.000 13.24000 37 LEU B O 1
ATOM 2592 N N . LEU B 1 38 ? -26.53800 2.04100 5.08100 1.000 13.15000 38 LEU B N 1
ATOM 2593 C CA . LEU B 1 38 ? -25.25800 2.81000 5.04100 1.000 13.14000 38 LEU B CA 1
ATOM 2594 C C . LEU B 1 38 ? -24.13400 1.96400 4.42300 1.000 13.23000 38 LEU B C 1
ATOM 2595 O O . LEU B 1 38 ? -23.59400 0.98300 5.05300 1.000 12.79000 38 LEU B O 1
ATOM 2600 N N . HIS B 1 39 ? -23.74100 2.33100 3.20200 1.000 13.34000 39 HIS B N 1
ATOM 2601 C CA . HIS B 1 39 ? -22.69600 1.60700 2.44100 1.000 13.57000 39 HIS B CA 1
ATOM 2602 C C . HIS B 1 39 ? -21.30400 1.79200 3.06400 1.000 14.96000 39 HIS B C 1
ATOM 2603 O O . HIS B 1 39 ? -21.12900 2.53100 4.05700 1.000 15.57000 39 HIS B O 1
ATOM 2610 N N . GLY B 1 40 ? -20.33400 1.09400 2.49300 1.000 16.05000 40 GLY B N 1
ATOM 2611 C CA . GLY B 1 40 ? -18.93600 1.17300 2.93200 1.000 17.43000 40 GLY B CA 1
ATOM 2612 C C . GLY B 1 40 ? -18.03500 1.70800 1.85200 1.000 17.37000 40 GLY B C 1
ATOM 2613 O O . GLY B 1 40 ? -18.51900 2.31700 0.88600 1.000 16.27000 40 GLY B O 1
ATOM 2614 N N . TRP B 1 41 ? -16.73900 1.46600 2.01100 1.000 16.62000 41 TRP B N 1
ATOM 2615 C CA . TRP B 1 41 ? -15.73100 1.70300 0.95400 1.000 16.74000 41 TRP B CA 1
ATOM 2616 C C . TRP B 1 41 ? -15.29800 0.35200 0.40000 1.000 16.98000 41 TRP B C 1
ATOM 2617 O O . TRP B 1 41 ? -14.95300 -0.51800 1.19000 1.000 19.27000 41 TRP B O 1
ATOM 2628 N N . PRO B 1 42 ? -15.20100 0.08900 -0.92700 1.000 18.64000 42 PRO B N 1
ATOM 2629 C CA . PRO B 1 42 ? -15.40000 1.03400 -2.03000 1.000 17.83000 42 PRO B CA 1
ATOM 2630 C C . PRO B 1 42 ? -16.76800 0.93500 -2.71200 1.000 17.78000 42 PRO B C 1
ATOM 2631 O O . PRO B 1 42 ? -16.94300 0.19600 -3.63400 1.000 18.08000 42 PRO B O 1
ATOM 2635 N N . GLU B 1 43 ? -17.73800 1.61400 -2.13200 1.000 18.31000 43 GLU B N 1
ATOM 2636 C CA . GLU B 1 43 ? -19.14800 1.46200 -2.49500 1.000 18.48000 43 GLU B CA 1
ATOM 2637 C C . GLU B 1 43 ? -19.78700 2.85800 -2.54300 1.000 17.29000 43 GLU B C 1
ATOM 2638 O O . GLU B 1 43 ? -19.07200 3.87500 -2.49400 1.000 16.01000 43 GLU B O 1
ATOM 2644 N N . PHE B 1 44 ? -21.09800 2.83200 -2.71600 1.000 15.11000 44 PHE B N 1
ATOM 2645 C CA . PHE B 1 44 ? -22.03500 3.95200 -2.89000 1.000 15.71000 44 PHE B CA 1
ATOM 2646 C C . PHE B 1 44 ? -23.41200 3.30500 -2.81300 1.000 14.21000 44 PHE B C 1
ATOM 2647 O O . PHE B 1 44 ? -23.47500 2.06300 -2.53400 1.000 14.79000 44 PHE B O 1
ATOM 2655 N N . TRP B 1 45 ? -24.45300 4.08400 -2.97300 1.000 13.78000 45 TRP B N 1
ATOM 2656 C CA . TRP B 1 45 ? -25.83200 3.62600 -2.65600 1.000 13.37000 45 TRP B CA 1
ATOM 2657 C C . TRP B 1 45 ? -26.14200 2.33200 -3.42000 1.000 13.47000 45 TRP B C 1
ATOM 2658 O O . TRP B 1 45 ? -26.98000 1.56000 -2.93300 1.000 14.37000 45 TRP B O 1
ATOM 2669 N N . ALA B 1 46 ? -25.55100 2.11600 -4.60400 1.000 14.41000 46 ALA B N 1
ATOM 2670 C CA . ALA B 1 46 ? -25.95100 1.04700 -5.55400 1.000 14.81000 46 ALA B CA 1
ATOM 2671 C C . ALA B 1 46 ? -25.55100 -0.33500 -5.01300 1.000 14.07000 46 ALA B C 1
ATOM 2672 O O . ALA B 1 46 ? -26.05100 -1.31600 -5.54200 1.000 13.04000 46 ALA B O 1
ATOM 2674 N N . THR B 1 47 ? -24.75700 -0.40000 -3.93600 1.000 12.53000 47 THR B N 1
ATOM 2675 C CA . THR B 1 47 ? -24.36800 -1.67400 -3.31700 1.000 12.90000 47 THR B CA 1
ATOM 2676 C C . THR B 1 47 ? -25.65300 -2.26400 -2.73100 1.000 13.00000 47 THR B C 1
ATOM 2677 O O . THR B 1 47 ? -25.67300 -3.45500 -2.47700 1.000 13.38000 47 THR B O 1
ATOM 2681 N N . TRP B 1 48 ? -26.68200 -1.43400 -2.53300 1.000 12.91000 48 TRP B N 1
ATOM 2682 C CA . TRP B 1 48 ? -27.95300 -1.88900 -1.90400 1.000 14.11000 48 TRP B CA 1
ATOM 2683 C C . TRP B 1 48 ? -28.94200 -2.39900 -2.95400 1.000 13.19000 48 TRP B C 1
ATOM 2684 O O . TRP B 1 48 ? -30.06100 -2.82300 -2.56300 1.000 13.74000 48 TRP B O 1
ATOM 2695 N N . LEU B 1 49 ? -28.61800 -2.32400 -4.23700 1.000 13.60000 49 LEU B N 1
ATOM 2696 C CA . LEU B 1 49 ? -29.59200 -2.74000 -5.28000 1.000 14.74000 49 LEU B CA 1
ATOM 2697 C C . LEU B 1 49 ? -30.00500 -4.20500 -5.10000 1.000 14.68000 49 LEU B C 1
ATOM 2698 O O . LEU B 1 49 ? -31.19600 -4.51500 -5.15100 1.000 16.09000 49 LEU B O 1
ATOM 2703 N N . PRO B 1 50 ? -29.09800 -5.17800 -4.86500 1.000 13.93000 50 PRO B N 1
ATOM 2704 C CA . PRO B 1 50 ? -29.55500 -6.53700 -4.61100 1.000 13.46000 50 PRO B CA 1
ATOM 2705 C C . PRO B 1 50 ? -30.62300 -6.66300 -3.51400 1.000 14.76000 50 PRO B C 1
ATOM 2706 O O . PRO B 1 50 ? -31.60400 -7.35700 -3.77500 1.000 14.32000 50 PRO B O 1
ATOM 2710 N N . LEU B 1 51 ? -30.43600 -6.06600 -2.33300 1.000 13.69000 51 LEU B N 1
ATOM 2711 C CA . LEU B 1 51 ? -31.46400 -6.11600 -1.26300 1.000 14.93000 51 LEU B CA 1
ATOM 2712 C C . LEU B 1 51 ? -32.72300 -5.34300 -1.66100 1.000 15.85000 51 LEU B C 1
ATOM 2713 O O . LEU B 1 51 ? -33.84300 -5.79600 -1.29800 1.000 16.30000 51 LEU B O 1
ATOM 2718 N N . MET B 1 52 ? -32.58800 -4.20200 -2.32700 1.000 16.14000 52 MET B N 1
ATOM 2719 C CA . MET B 1 52 ? -33.76700 -3.39200 -2.71700 1.000 16.74000 52 MET B CA 1
ATOM 2720 C C . MET B 1 52 ? -34.63600 -4.24900 -3.65200 1.000 16.95000 52 MET B C 1
ATOM 2721 O O . MET B 1 52 ? -35.87100 -4.18100 -3.53500 1.000 17.59000 52 MET B O 1
ATOM 2726 N N . ASN B 1 53 ? -34.01700 -5.02800 -4.53000 1.000 17.16000 53 ASN B N 1
ATOM 2727 C CA . ASN B 1 53 ? -34.76300 -5.86800 -5.50600 1.000 17.41000 53 ASN B CA 1
ATOM 2728 C C . ASN B 1 53 ? -35.54900 -6.94700 -4.76000 1.000 18.12000 53 ASN B C 1
ATOM 2729 O O . ASN B 1 53 ? -36.47400 -7.51200 -5.36500 1.000 17.20000 53 ASN B O 1
ATOM 2734 N N . ARG B 1 54 ? -35.18600 -7.25500 -3.50800 1.000 16.12000 54 ARG B N 1
ATOM 2735 C CA . ARG B 1 54 ? -35.83600 -8.33100 -2.73300 1.000 16.83000 54 ARG B CA 1
ATOM 2736 C C . ARG B 1 54 ? -36.84400 -7.75200 -1.74200 1.000 16.99000 54 ARG B C 1
ATOM 2737 O O . ARG B 1 54 ? -37.68400 -8.52200 -1.25000 1.000 16.35000 54 ARG B O 1
ATOM 2745 N N . LEU B 1 55 ? -36.70000 -6.48400 -1.36600 1.000 16.33000 55 LEU B N 1
ATOM 2746 C CA . LEU B 1 55 ? -37.40000 -5.91800 -0.19200 1.000 16.18000 55 LEU B CA 1
ATOM 2747 C C . LEU B 1 55 ? -38.27400 -4.73700 -0.61900 1.000 15.27000 55 LEU B C 1
ATOM 2748 O O . LEU B 1 55 ? -38.87000 -4.13400 0.27900 1.000 14.72000 55 LEU B O 1
ATOM 2753 N N . HIS B 1 56 ? -38.37400 -4.43200 -1.91400 1.000 14.73000 56 HIS B N 1
ATOM 2754 C CA . HIS B 1 56 ? -39.03100 -3.17500 -2.36900 1.000 16.87000 56 HIS B CA 1
ATOM 2755 C C . HIS B 1 56 ? -40.52700 -3.11500 -2.00200 1.000 16.26000 56 HIS B C 1
ATOM 2756 O O . HIS B 1 56 ? -41.02500 -1.97300 -1.93100 1.000 16.77000 56 HIS B O 1
ATOM 2763 N N . ASP B 1 57 ? -41.20900 -4.23900 -1.76200 1.000 16.30000 57 ASP B N 1
ATOM 2764 C CA . ASP B 1 57 ? -42.64900 -4.26500 -1.38300 1.000 17.98000 57 ASP B CA 1
ATOM 2765 C C . ASP B 1 57 ? -42.83200 -4.42300 0.12700 1.000 16.84000 57 ASP B C 1
ATOM 2766 O O . ASP B 1 57 ? -43.95200 -4.74100 0.53800 1.000 16.98000 57 ASP B O 1
ATOM 2771 N N . GLN B 1 58 ? -41.79800 -4.28900 0.93100 1.000 16.15000 58 GLN B N 1
ATOM 2772 C CA . GLN B 1 58 ? -41.88900 -4.71000 2.35900 1.000 16.69000 58 GLN B CA 1
ATOM 2773 C C . GLN B 1 58 ? -41.43000 -3.59900 3.27500 1.000 16.46000 58 GLN B C 1
ATOM 2774 O O . GLN B 1 58 ? -41.70700 -3.73600 4.47300 1.000 16.17000 58 GLN B O 1
ATOM 2780 N N . PHE B 1 59 ? -40.66200 -2.62000 2.77200 1.000 13.91000 59 PHE B N 1
ATOM 2781 C CA . PHE B 1 59 ? -40.03500 -1.59100 3.64000 1.000 15.88000 59 PHE B CA 1
ATOM 2782 C C . PHE B 1 59 ? -39.95700 -0.25300 2.93000 1.000 14.41000 59 PHE B C 1
ATOM 2783 O O . PHE B 1 59 ? -39.96700 -0.18100 1.68100 1.000 15.77000 59 PHE B O 1
ATOM 2791 N N . HIS B 1 60 ? -39.82600 0.78400 3.74600 1.000 13.86000 60 HIS B N 1
ATOM 2792 C CA . HIS B 1 60 ? -39.32900 2.10400 3.30400 1.000 14.13000 60 HIS B CA 1
ATOM 2793 C C . HIS B 1 60 ? -37.79400 2.07100 3.41300 1.000 13.48000 60 HIS B C 1
ATOM 2794 O O . HIS B 1 60 ? -37.23400 2.08700 4.54800 1.000 14.14000 60 HIS B O 1
ATOM 2801 N N . LEU B 1 61 ? -37.14400 1.93100 2.29500 1.000 12.95000 61 LEU B N 1
ATOM 2802 C CA . LEU B 1 61 ? -35.66200 1.84900 2.23400 1.000 14.02000 61 LEU B CA 1
ATOM 2803 C C . LEU B 1 61 ? -35.10400 3.22000 1.88600 1.000 14.41000 61 LEU B C 1
ATOM 2804 O O . LEU B 1 61 ? -35.59600 3.88300 0.90800 1.000 15.00000 61 LEU B O 1
ATOM 2809 N N . ILE B 1 62 ? -34.10800 3.64000 2.65200 1.000 14.02000 62 ILE B N 1
ATOM 2810 C CA . ILE B 1 62 ? -33.39000 4.93200 2.45200 1.000 13.72000 62 ILE B CA 1
ATOM 2811 C C . ILE B 1 62 ? -31.90700 4.63700 2.29800 1.000 13.34000 62 ILE B C 1
ATOM 2812 O O . ILE B 1 62 ? -31.25500 4.17100 3.28800 1.000 12.59000 62 ILE B O 1
ATOM 2817 N N . ALA B 1 63 ? -31.37400 4.90000 1.12000 1.000 11.52000 63 ALA B N 1
ATOM 2818 C CA . ALA B 1 63 ? -29.97500 4.56200 0.80300 1.000 12.31000 63 ALA B CA 1
ATOM 2819 C C . ALA B 1 63 ? -29.21900 5.79400 0.33000 1.000 12.20000 63 ALA B C 1
ATOM 2820 O O . ALA B 1 63 ? -29.16300 6.09400 -0.87200 1.000 11.74000 63 ALA B O 1
ATOM 2822 N N . PRO B 1 64 ? -28.58200 6.55400 1.24700 1.000 11.71000 64 PRO B N 1
ATOM 2823 C CA . PRO B 1 64 ? -27.80400 7.71300 0.84600 1.000 11.87000 64 PRO B CA 1
ATOM 2824 C C . PRO B 1 64 ? -26.42900 7.31800 0.31700 1.000 12.32000 64 PRO B C 1
ATOM 2825 O O . PRO B 1 64 ? -25.90900 6.29300 0.66800 1.000 12.56000 64 PRO B O 1
ATOM 2829 N N . ASP B 1 65 ? -25.87800 8.19300 -0.49600 1.000 12.50000 65 ASP B N 1
ATOM 2830 C CA . ASP B 1 65 ? -24.41600 8.31200 -0.70200 1.000 13.45000 65 ASP B CA 1
ATOM 2831 C C . ASP B 1 65 ? -23.88500 9.12300 0.47800 1.000 14.65000 65 ASP B C 1
ATOM 2832 O O . ASP B 1 65 ? -24.33400 10.26200 0.71700 1.000 14.75000 65 ASP B O 1
ATOM 2837 N N . LEU B 1 66 ? -23.00300 8.55000 1.28100 1.000 14.53000 66 LEU B N 1
ATOM 2838 C CA . LEU B 1 66 ? -22.36500 9.34400 2.35000 1.000 16.14000 66 LEU B CA 1
ATOM 2839 C C . LEU B 1 66 ? -21.60700 10.53600 1.73100 1.000 14.52000 66 LEU B C 1
ATOM 2840 O O . LEU B 1 66 ? -21.27400 10.54200 0.49200 1.000 13.76000 66 LEU B O 1
ATOM 2845 N N . ARG B 1 67 ? -21.35000 11.54400 2.55500 1.000 14.84000 67 ARG B N 1
ATOM 2846 C CA . ARG B 1 67 ? -20.61200 12.74200 2.13900 1.000 14.40000 67 ARG B CA 1
ATOM 2847 C C . ARG B 1 67 ? -19.27700 12.29200 1.54500 1.000 13.90000 67 ARG B C 1
ATOM 2848 O O . ARG B 1 67 ? -18.56800 11.49800 2.18400 1.000 12.60000 67 ARG B O 1
ATOM 2856 N N . GLY B 1 68 ? -18.97300 12.73600 0.33900 1.000 16.25000 68 GLY B N 1
ATOM 2857 C CA . GLY B 1 68 ? -17.73500 12.37900 -0.39100 1.000 15.50000 68 GLY B CA 1
ATOM 2858 C C . GLY B 1 68 ? -17.81600 11.07700 -1.15100 1.000 15.78000 68 GLY B C 1
ATOM 2859 O O . GLY B 1 68 ? -16.76500 10.64700 -1.66500 1.000 15.82000 68 GLY B O 1
ATOM 2860 N N . PHE B 1 69 ? -18.99400 10.46400 -1.26500 1.000 15.37000 69 PHE B N 1
ATOM 2861 C CA . PHE B 1 69 ? -19.21300 9.27600 -2.10900 1.000 14.47000 69 PHE B CA 1
ATOM 2862 C C . PHE B 1 69 ? -20.32300 9.48900 -3.15600 1.000 15.27000 69 PHE B C 1
ATOM 2863 O O . PHE B 1 69 ? -21.19300 10.35800 -3.04700 1.000 14.57000 69 PHE B O 1
ATOM 2871 N N . GLY B 1 70 ? -20.32500 8.59200 -4.12900 1.000 15.11000 70 GLY B N 1
ATOM 2872 C CA . GLY B 1 70 ? -21.38700 8.46700 -5.14900 1.000 16.41000 70 GLY B CA 1
ATOM 2873 C C . GLY B 1 70 ? -21.66900 9.80400 -5.80000 1.000 15.80000 70 GLY B C 1
ATOM 2874 O O . GLY B 1 70 ? -20.71200 10.45200 -6.29700 1.000 13.82000 70 GLY B O 1
ATOM 2875 N N . ASP B 1 71 ? -22.91700 10.23700 -5.74800 1.000 15.89000 71 ASP B N 1
ATOM 2876 C CA . ASP B 1 71 ? -23.38900 11.55400 -6.27800 1.000 17.32000 71 ASP B CA 1
ATOM 2877 C C . ASP B 1 71 ? -23.58900 12.59300 -5.15900 1.000 15.57000 71 ASP B C 1
ATOM 2878 O O . ASP B 1 71 ? -24.14600 13.67200 -5.41200 1.000 13.87000 71 ASP B O 1
ATOM 2883 N N . SER B 1 72 ? -23.14600 12.33500 -3.94000 1.000 14.17000 72 SER B N 1
ATOM 2884 C CA . SER B 1 72 ? -23.13900 13.37100 -2.88100 1.000 14.65000 72 SER B CA 1
ATOM 2885 C C . SER B 1 72 ? -22.00700 14.36400 -3.13800 1.000 16.07000 72 SER B C 1
ATOM 2886 O O . SER B 1 72 ? -21.00900 14.00000 -3.81900 1.000 16.83000 72 SER B O 1
ATOM 2889 N N . GLU B 1 73 ? -22.11400 15.54200 -2.55000 1.000 18.62000 73 GLU B N 1
ATOM 2890 C CA . GLU B 1 73 ? -21.09100 16.63000 -2.65000 1.000 21.60000 73 GLU B CA 1
ATOM 2891 C C . GLU B 1 73 ? -19.72000 16.13800 -2.16000 1.000 20.40000 73 GLU B C 1
ATOM 2892 O O . GLU B 1 73 ? -19.66000 15.42400 -1.13200 1.000 17.65000 73 GLU B O 1
ATOM 2898 N N . LYS B 1 74 ? -18.65400 16.54100 -2.84700 1.000 18.29000 74 LYS B N 1
ATOM 2899 C CA . LYS B 1 74 ? -17.24700 16.34700 -2.43600 1.000 19.90000 74 LYS B CA 1
ATOM 2900 C C . LYS B 1 74 ? -16.63600 17.70300 -2.10700 1.000 22.43000 74 LYS B C 1
ATOM 2901 O O . LYS B 1 74 ? -17.08600 18.69200 -2.70000 1.000 20.48000 74 LYS B O 1
ATOM 2907 N N . SER B 1 75 ? -15.64400 17.72300 -1.23000 1.000 21.65000 75 SER B N 1
ATOM 2908 C CA . SER B 1 75 ? -14.75600 18.88900 -1.01800 1.000 22.87000 75 SER B CA 1
ATOM 2909 C C . SER B 1 75 ? -13.71800 18.93800 -2.13500 1.000 21.28000 75 SER B C 1
ATOM 2910 O O . SER B 1 75 ? -13.34900 17.83600 -2.64200 1.000 20.76000 75 SER B O 1
ATOM 2913 N N . ALA B 1 76 ? -13.14300 20.12300 -2.37200 1.000 22.02000 76 ALA B N 1
ATOM 2914 C CA . ALA B 1 76 ? -12.13400 20.36900 -3.43800 1.000 23.75000 76 ALA B CA 1
ATOM 2915 C C . ALA B 1 76 ? -10.78500 19.76900 -3.04400 1.000 23.33000 76 ALA B C 1
ATOM 2916 O O . ALA B 1 76 ? -10.06700 19.35500 -3.95600 1.000 25.26000 76 ALA B O 1
ATOM 2918 N N . VAL B 1 77 ? -10.40800 19.79400 -1.75700 1.000 22.29000 77 VAL B N 1
ATOM 2919 C CA . VAL B 1 77 ? -9.07400 19.28400 -1.33300 1.000 25.68000 77 VAL B CA 1
ATOM 2920 C C . VAL B 1 77 ? -9.24200 18.20400 -0.26600 1.000 24.09000 77 VAL B C 1
ATOM 2921 O O . VAL B 1 77 ? -10.30000 18.11700 0.38900 1.000 20.86000 77 VAL B O 1
ATOM 2925 N N . PRO B 1 78 ? -8.17800 17.39100 -0.05500 1.000 22.30000 78 PRO B N 1
ATOM 2926 C CA . PRO B 1 78 ? -8.20000 16.30300 0.93000 1.000 22.21000 78 PRO B CA 1
ATOM 2927 C C . PRO B 1 78 ? -8.51300 16.83600 2.33200 1.000 22.07000 78 PRO B C 1
ATOM 2928 O O . PRO B 1 78 ? -8.06400 17.91900 2.65700 1.000 20.92000 78 PRO B O 1
ATOM 2932 N N . ARG B 1 79 ? -9.24100 16.04200 3.11300 1.000 20.14000 79 ARG B N 1
ATOM 2933 C CA . ARG B 1 79 ? -9.78000 16.38000 4.44600 1.000 21.97000 79 ARG B CA 1
ATOM 2934 C C . ARG B 1 79 ? -9.41400 15.27300 5.43900 1.000 18.60000 79 ARG B C 1
ATOM 2935 O O . ARG B 1 79 ? -9.30800 14.14200 5.01600 1.000 18.38000 79 ARG B O 1
ATOM 2943 N N . SER B 1 80 ? -9.40400 15.55700 6.73600 1.000 18.89000 80 SER B N 1
ATOM 2944 C CA . SER B 1 80 ? -9.29100 14.51800 7.78500 1.000 18.73000 80 SER B CA 1
ATOM 2945 C C . SER B 1 80 ? -10.35900 14.68800 8.89200 1.000 19.02000 80 SER B C 1
ATOM 2946 O O . SER B 1 80 ? -10.16900 14.14700 9.99600 1.000 16.48000 80 SER B O 1
ATOM 2949 N N . ASP B 1 81 ? -11.48000 15.36100 8.60500 1.000 17.11000 81 ASP B N 1
ATOM 2950 C CA . ASP B 1 81 ? -12.50500 15.68500 9.63000 1.000 19.59000 81 ASP B CA 1
ATOM 2951 C C . ASP B 1 81 ? -13.83100 15.08200 9.17700 1.000 18.10000 81 ASP B C 1
ATOM 2952 O O . ASP B 1 81 ? -14.87000 15.56400 9.62800 1.000 17.86000 81 ASP B O 1
ATOM 2957 N N . VAL B 1 82 ? -13.80800 14.06800 8.31100 1.000 17.49000 82 VAL B N 1
ATOM 2958 C CA . VAL B 1 82 ? -15.05700 13.43800 7.78800 1.000 19.72000 82 VAL B CA 1
ATOM 2959 C C . VAL B 1 82 ? -15.07900 11.96300 8.24100 1.000 16.43000 82 VAL B C 1
ATOM 2960 O O . VAL B 1 82 ? -14.92800 11.06800 7.41500 1.000 14.67000 82 VAL B O 1
ATOM 2964 N N . GLY B 1 83 ? -15.17100 11.74700 9.55800 1.000 14.79000 83 GLY B N 1
ATOM 2965 C CA . GLY B 1 83 ? -15.11400 10.41700 10.18000 1.000 16.52000 83 GLY B CA 1
ATOM 2966 C C . GLY B 1 83 ? -16.49600 9.90500 10.53900 1.000 15.42000 83 GLY B C 1
ATOM 2967 O O . GLY B 1 83 ? -17.50100 10.40600 9.98000 1.000 12.41000 83 GLY B O 1
ATOM 2968 N N . ALA B 1 84 ? -16.54100 8.98700 11.49300 1.000 15.36000 84 ALA B N 1
ATOM 2969 C CA . ALA B 1 84 ? -17.78000 8.30800 11.90700 1.000 15.56000 84 ALA B CA 1
ATOM 2970 C C . ALA B 1 84 ? -18.73300 9.36700 12.46200 1.000 16.12000 84 ALA B C 1
ATOM 2971 O O . ALA B 1 84 ? -19.90400 9.30400 12.11900 1.000 14.94000 84 ALA B O 1
ATOM 2973 N N . ASN B 1 85 ? -18.23800 10.31500 13.25900 1.000 17.25000 85 ASN B N 1
ATOM 2974 C CA . ASN B 1 85 ? -19.09500 11.29900 13.96500 1.000 17.73000 85 ASN B CA 1
ATOM 2975 C C . ASN B 1 85 ? -19.72300 12.24200 12.93600 1.000 17.85000 85 ASN B C 1
ATOM 2976 O O . ASN B 1 85 ? -20.89400 12.62200 13.11600 1.000 14.46000 85 ASN B O 1
ATOM 2981 N N . SER B 1 86 ? -18.96200 12.61700 11.90600 1.000 16.81000 86 SER B N 1
ATOM 2982 C CA . SER B 1 86 ? -19.46200 13.49900 10.83300 1.000 16.14000 86 SER B CA 1
ATOM 2983 C C . SER B 1 86 ? -20.56100 12.76500 10.02800 1.000 16.60000 86 SER B C 1
ATOM 2984 O O . SER B 1 86 ? -21.62100 13.39500 9.72900 1.000 14.92000 86 SER B O 1
ATOM 2987 N N . HIS B 1 87 ? -20.35900 11.49200 9.67900 1.000 14.51000 87 HIS B N 1
ATOM 2988 C CA . HIS B 1 87 ? -21.34900 10.69400 8.91800 1.000 14.48000 87 HIS B CA 1
ATOM 2989 C C . HIS B 1 87 ? -22.59700 10.52100 9.78300 1.000 14.41000 87 HIS B C 1
ATOM 2990 O O . HIS B 1 87 ? -23.69600 10.70300 9.26200 1.000 13.43000 87 HIS B O 1
ATOM 2997 N N . ALA B 1 88 ? -22.43000 10.29200 11.08400 1.000 12.56000 88 ALA B N 1
ATOM 2998 C CA . ALA B 1 88 ? -23.55200 10.08000 12.01800 1.000 12.41000 88 ALA B CA 1
ATOM 2999 C C . ALA B 1 88 ? -24.41600 11.34000 12.08900 1.000 12.88000 88 ALA B C 1
ATOM 3000 O O . ALA B 1 88 ? -25.66400 11.21500 12.12100 1.000 13.51000 88 ALA B O 1
ATOM 3002 N N . ASP B 1 89 ? -23.78900 12.50000 12.24000 1.000 13.01000 89 ASP B N 1
ATOM 3003 C CA . ASP B 1 89 ? -24.49800 13.80500 12.34600 1.000 15.29000 89 ASP B CA 1
ATOM 3004 C C . ASP B 1 89 ? -25.16700 14.13300 11.00000 1.000 13.02000 89 ASP B C 1
ATOM 3005 O O . ASP B 1 89 ? -26.26200 14.66900 11.01100 1.000 12.82000 89 ASP B O 1
ATOM 3010 N N . ASP B 1 90 ? -24.54900 13.81400 9.88500 1.000 13.09000 90 ASP B N 1
ATOM 3011 C CA . ASP B 1 90 ? -25.22000 13.95400 8.54700 1.000 14.30000 90 ASP B CA 1
ATOM 3012 C C . ASP B 1 90 ? -26.49700 13.08400 8.51700 1.000 13.82000 90 ASP B C 1
ATOM 3013 O O . ASP B 1 90 ? -27.54300 13.59100 8.08300 1.000 13.95000 90 ASP B O 1
ATOM 3018 N N . MET B 1 91 ? -26.45000 11.84800 9.01000 1.000 13.13000 91 MET B N 1
ATOM 3019 C CA . MET B 1 91 ? -27.61000 10.93600 8.91500 1.000 13.80000 91 MET B CA 1
ATOM 3020 C C . MET B 1 91 ? -28.71900 11.42400 9.84500 1.000 14.58000 91 MET B C 1
ATOM 3021 O O . MET B 1 91 ? -29.88200 11.29100 9.46000 1.000 14.36000 91 MET B O 1
ATOM 3026 N N . ALA B 1 92 ? -28.37200 11.95700 11.03200 1.000 15.42000 92 ALA B N 1
ATOM 3027 C CA . ALA B 1 92 ? -29.31700 12.56700 11.98400 1.000 15.47000 92 ALA B CA 1
ATOM 3028 C C . ALA B 1 92 ? -30.06900 13.70400 11.29500 1.000 15.80000 92 ALA B C 1
ATOM 3029 O O . ALA B 1 92 ? -31.29500 13.75900 11.42800 1.000 17.94000 92 ALA B O 1
ATOM 3031 N N . ALA B 1 93 ? -29.38300 14.54000 10.53500 1.000 16.38000 93 ALA B N 1
ATOM 3032 C CA . ALA B 1 93 ? -29.97900 15.70000 9.83500 1.000 16.99000 93 ALA B CA 1
ATOM 3033 C C . ALA B 1 93 ? -30.79600 15.17900 8.63500 1.000 16.28000 93 ALA B C 1
ATOM 3034 O O . ALA B 1 93 ? -31.87200 15.70800 8.39100 1.000 15.54000 93 ALA B O 1
ATOM 3036 N N . LEU B 1 94 ? -30.35500 14.13200 7.95000 1.000 15.1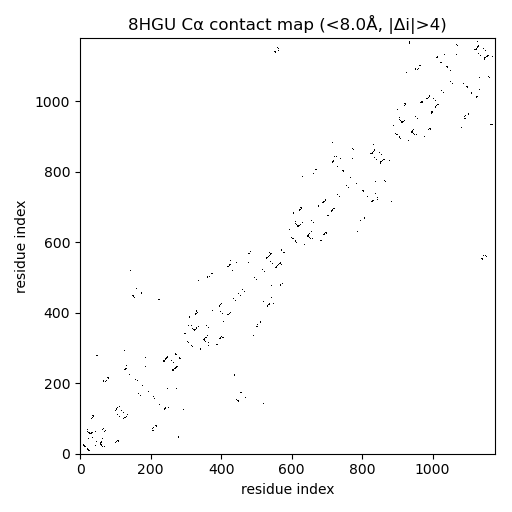3000 94 LEU B N 1
ATOM 3037 C CA . LEU B 1 94 ? -31.14600 13.53800 6.83300 1.000 15.62000 94 LEU B CA 1
ATOM 3038 C C . LEU B 1 94 ? -32.46400 12.94500 7.38700 1.000 15.77000 94 LEU B C 1
ATOM 3039 O O . LEU B 1 94 ? -33.51900 13.12300 6.73700 1.000 15.67000 94 LEU B O 1
ATOM 3044 N N . LEU B 1 95 ? -32.43400 12.27300 8.54500 1.000 13.94000 95 LEU B N 1
ATOM 3045 C CA . LEU B 1 95 ? -33.68200 11.71500 9.13200 1.000 14.73000 95 LEU B CA 1
ATOM 3046 C C . LEU B 1 95 ? -34.64800 12.87800 9.45000 1.000 15.46000 95 LEU B C 1
ATOM 3047 O O . LEU B 1 95 ? -35.84500 12.73200 9.16200 1.000 17.64000 95 LEU B O 1
ATOM 3052 N N . GLY B 1 96 ? -34.17700 13.99400 10.02400 1.000 17.37000 96 GLY B N 1
ATOM 3053 C CA . GLY B 1 96 ? -34.98900 15.22700 10.23700 1.000 18.69000 96 GLY B CA 1
ATOM 3054 C C . GLY B 1 96 ? -35.56300 15.78000 8.93500 1.000 19.49000 96 GLY B C 1
ATOM 3055 O O . GLY B 1 96 ? -36.76400 16.03900 8.90100 1.000 21.21000 96 GLY B O 1
ATOM 3056 N N . ALA B 1 97 ? -34.77200 15.87000 7.86000 1.000 18.01000 97 ALA B N 1
ATOM 3057 C CA . ALA B 1 97 ? -35.27900 16.32800 6.53800 1.000 20.05000 97 ALA B CA 1
ATOM 3058 C C . ALA B 1 97 ? -36.36800 15.37900 5.99500 1.000 19.47000 97 ALA B C 1
ATOM 3059 O O . ALA B 1 97 ? -37.28400 15.86200 5.32600 1.000 20.61000 97 ALA B O 1
ATOM 3061 N N . LEU B 1 98 ? -36.27900 14.06200 6.19100 1.000 19.42000 98 LEU B N 1
ATOM 3062 C CA . LEU B 1 98 ? -37.31600 13.11100 5.70000 1.000 19.51000 98 LEU B CA 1
ATOM 3063 C C . LEU B 1 98 ? -38.48800 13.03900 6.68200 1.000 19.42000 98 LEU B C 1
ATOM 3064 O O . LEU B 1 98 ? -39.40200 12.28500 6.40500 1.000 18.74000 98 LEU B O 1
ATOM 3069 N N . GLY B 1 99 ? -38.40600 13.70000 7.83300 1.000 21.14000 99 GLY B N 1
ATOM 3070 C CA . GLY B 1 99 ? -39.47900 13.70100 8.85100 1.000 22.25000 99 GLY B CA 1
ATOM 3071 C C . GLY B 1 99 ? -39.58400 12.36800 9.54900 1.000 22.22000 99 GLY B C 1
ATOM 3072 O O . GLY B 1 99 ? -40.69700 11.97300 9.92200 1.000 21.94000 99 GLY B O 1
ATOM 3073 N N . LEU B 1 100 ? -38.46100 11.70400 9.78800 1.000 20.65000 100 LEU B N 1
ATOM 3074 C CA . LEU B 1 100 ? -38.47300 10.35200 10.40100 1.000 21.22000 100 LEU B CA 1
ATOM 3075 C C . LEU B 1 100 ? -37.96400 10.47500 11.84000 1.000 21.03000 100 LEU B C 1
ATOM 3076 O O . LEU B 1 100 ? -36.81600 10.89000 12.06700 1.000 23.93000 100 LEU B O 1
ATOM 3081 N N . GLU B 1 101 ? -38.81400 10.15000 12.79000 1.000 21.55000 101 GLU B N 1
ATOM 3082 C CA . GLU B 1 101 ? -38.47400 10.29000 14.22800 1.000 22.99000 101 GLU B CA 1
ATOM 3083 C C . GLU B 1 101 ? -37.59400 9.10200 14.63400 1.000 22.90000 101 GLU B C 1
ATOM 3084 O O . GLU B 1 101 ? -36.80400 9.26200 15.56900 1.000 23.46000 101 GLU B O 1
ATOM 3090 N N . SER B 1 102 ? -37.75000 7.93000 14.01900 1.000 21.13000 102 SER B N 1
ATOM 3091 C CA . SER B 1 102 ? -36.86900 6.78000 14.35800 1.000 23.53000 102 SER B CA 1
ATOM 3092 C C . SER B 1 102 ? -36.90100 5.69200 13.28200 1.000 22.53000 102 SER B C 1
ATOM 3093 O O . SER B 1 102 ? -37.92300 5.52700 12.61700 1.000 19.47000 102 SER B O 1
ATOM 3096 N N . VAL B 1 103 ? -35.76100 5.01400 13.09900 1.000 18.64000 103 VAL B N 1
ATOM 3097 C CA . VAL B 1 103 ? -35.52600 4.15200 11.91900 1.000 15.98000 103 VAL B CA 1
ATOM 3098 C C . VAL B 1 103 ? -34.70700 2.95600 12.36500 1.000 13.70000 103 VAL B C 1
ATOM 3099 O O . VAL B 1 103 ? -34.02300 3.05900 13.40800 1.000 13.36000 103 VAL B O 1
ATOM 3103 N N . GLY B 1 104 ? -34.87200 1.84300 11.67600 1.000 11.85000 104 GLY B N 1
ATOM 3104 C CA . GLY B 1 104 ? -33.87100 0.76700 11.71500 1.000 12.31000 104 GLY B CA 1
ATOM 3105 C C . GLY B 1 104 ? -32.66800 1.22900 10.91400 1.000 12.05000 104 GLY B C 1
ATOM 3106 O O . GLY B 1 104 ? -32.86300 1.98400 9.91600 1.000 11.94000 104 GLY B O 1
ATOM 3107 N N . VAL B 1 105 ? -31.47700 0.77900 11.26300 1.000 11.54000 105 VAL B N 1
ATOM 3108 C CA . VAL B 1 105 ? -30.24600 1.16800 10.52600 1.000 11.62000 105 VAL B CA 1
ATOM 3109 C C . VAL B 1 105 ? -29.49000 -0.09200 10.14800 1.000 12.34000 105 VAL B C 1
ATOM 3110 O O . VAL B 1 105 ? -29.30200 -0.97300 11.02700 1.000 13.73000 105 VAL B O 1
ATOM 3114 N N . VAL B 1 106 ? -29.02300 -0.15400 8.89000 1.000 13.33000 106 VAL B N 1
ATOM 3115 C CA . VAL B 1 106 ? -28.18400 -1.26800 8.38000 1.000 13.51000 106 VAL B CA 1
ATOM 3116 C C . VAL B 1 106 ? -26.82800 -0.67900 8.00300 1.000 14.91000 106 VAL B C 1
ATOM 3117 O O . VAL B 1 106 ? -26.80000 0.33300 7.32200 1.000 12.88000 106 VAL B O 1
ATOM 3121 N N . GLY B 1 107 ? -25.74200 -1.30600 8.42500 1.000 13.27000 107 GLY B N 1
ATOM 3122 C CA . GLY B 1 107 ? -24.41400 -0.84000 8.00300 1.000 15.06000 107 GLY B CA 1
ATOM 3123 C C . GLY B 1 107 ? -23.44100 -1.97300 7.86300 1.000 14.39000 107 GLY B C 1
ATOM 3124 O O . GLY B 1 107 ? -23.62700 -3.02400 8.50100 1.000 14.69000 107 GLY B O 1
ATOM 3125 N N . HIS B 1 108 ? -22.40200 -1.74500 7.07700 1.000 16.21000 108 HIS B N 1
ATOM 3126 C CA . HIS B 1 108 ? -21.17100 -2.56500 7.12400 1.000 17.62000 108 HIS B CA 1
ATOM 3127 C C . HIS B 1 108 ? -20.00400 -1.63500 6.77900 1.000 16.57000 108 HIS B C 1
ATOM 3128 O O . HIS B 1 108 ? -20.26600 -0.57200 6.13700 1.000 14.97000 108 HIS B O 1
ATOM 3135 N N . ASP B 1 109 ? -18.80200 -2.00800 7.19800 1.000 15.99000 109 ASP B N 1
ATOM 3136 C CA . ASP B 1 109 ? -17.54900 -1.29900 6.82600 1.000 16.87000 109 ASP B CA 1
ATOM 3137 C C . ASP B 1 109 ? -17.69800 0.13500 7.35400 1.000 17.61000 109 ASP B C 1
ATOM 3138 O O . ASP B 1 109 ? -18.12100 0.27900 8.54700 1.000 18.13000 109 ASP B O 1
ATOM 3143 N N . VAL B 1 110 ? -17.47400 1.16900 6.53500 1.000 16.37000 110 VAL B N 1
ATOM 3144 C CA . VAL B 1 110 ? -17.70400 2.59900 6.92900 1.000 15.99000 110 VAL B CA 1
ATOM 3145 C C . VAL B 1 110 ? -19.09500 2.73600 7.57300 1.000 14.68000 110 VAL B C 1
ATOM 3146 O O . VAL B 1 110 ? -19.20700 3.39100 8.61600 1.000 16.23000 110 VAL B O 1
ATOM 3150 N N . GLY B 1 111 ? -20.11300 2.19600 6.92800 1.000 13.20000 111 GLY B N 1
ATOM 3151 C CA . GLY B 1 111 ? -21.50600 2.28900 7.39200 1.000 13.47000 111 GLY B CA 1
ATOM 3152 C C . GLY B 1 111 ? -21.65900 1.75500 8.79500 1.000 13.26000 111 GLY B C 1
ATOM 3153 O O . GLY B 1 111 ? -22.56400 2.24300 9.48200 1.000 14.48000 111 GLY B O 1
ATOM 3154 N N . ALA B 1 112 ? -20.95500 0.67700 9.15100 1.000 12.79000 112 ALA B N 1
ATOM 3155 C CA . ALA B 1 112 ? -20.99600 0.10300 10.51200 1.000 13.97000 112 ALA B CA 1
ATOM 3156 C C . ALA B 1 112 ? -20.50300 1.13600 11.53800 1.000 14.26000 112 ALA B C 1
ATOM 3157 O O . ALA B 1 112 ? -21.11700 1.26900 12.63600 1.000 14.62000 112 ALA B O 1
ATOM 3159 N N . TYR B 1 113 ? -19.36400 1.78700 11.26800 1.000 14.58000 113 TYR B N 1
ATOM 3160 C CA . TYR B 1 113 ? -18.80900 2.80100 12.20000 1.000 15.53000 113 TYR B CA 1
ATOM 3161 C C . TYR B 1 113 ? -19.80600 3.97000 12.29500 1.000 14.29000 113 TYR B C 1
ATOM 3162 O O . TYR B 1 113 ? -20.03800 4.52000 13.35700 1.000 15.49000 113 TYR B O 1
ATOM 3171 N N . ALA B 1 114 ? -20.36100 4.40000 11.17300 1.000 12.63000 114 ALA B N 1
ATOM 3172 C CA . ALA B 1 114 ? -21.32300 5.51600 11.13200 1.000 12.52000 114 ALA B CA 1
ATOM 3173 C C . ALA B 1 114 ? -22.59600 5.14800 11.89400 1.000 12.33000 114 ALA B C 1
ATOM 3174 O O . ALA B 1 114 ? -23.15200 6.01400 12.56800 1.000 14.37000 114 ALA B O 1
ATOM 3176 N N . ALA B 1 115 ? -23.09600 3.91200 11.75900 1.000 12.19000 115 ALA B N 1
ATOM 3177 C CA . ALA B 1 115 ? -24.31400 3.43600 12.45600 1.000 11.34000 115 ALA B CA 1
ATOM 3178 C C . ALA B 1 115 ? -24.05800 3.38700 13.97500 1.000 12.28000 115 ALA B C 1
ATOM 3179 O O . ALA B 1 115 ? -24.93500 3.79300 14.72500 1.000 11.77000 115 ALA B O 1
ATOM 3181 N N . GLN B 1 116 ? -22.89500 2.91200 14.39900 1.000 12.96000 116 GLN B N 1
ATOM 3182 C CA . GLN B 1 116 ? -22.47300 2.91000 15.83200 1.000 14.99000 116 GLN B CA 1
ATOM 3183 C C . GLN B 1 116 ? -22.51300 4.35300 16.34300 1.000 16.11000 116 GLN B C 1
ATOM 3184 O O . GLN B 1 116 ? -23.15400 4.59800 17.35600 1.000 17.86000 116 GLN B O 1
ATOM 3190 N N . ALA B 1 117 ? -21.88400 5.27400 15.62500 1.000 15.75000 117 ALA B N 1
ATOM 3191 C CA . ALA B 1 117 ? -21.78100 6.68900 16.03100 1.000 15.40000 117 ALA B CA 1
ATOM 3192 C C . ALA B 1 117 ? -23.17900 7.31400 16.05700 1.000 15.84000 117 ALA B C 1
ATOM 3193 O O . ALA B 1 117 ? -23.44700 8.08200 16.96100 1.000 17.19000 117 ALA B O 1
ATOM 3195 N N . LEU B 1 118 ? -24.09300 6.92600 15.16000 1.000 15.27000 118 LEU B N 1
ATOM 3196 C CA . LEU B 1 118 ? -25.47200 7.48700 15.13800 1.000 14.73000 118 LEU B CA 1
ATOM 3197 C C . LEU B 1 118 ? -26.23800 6.95300 16.36000 1.000 14.55000 118 LEU B C 1
ATOM 3198 O O . LEU B 1 118 ? -26.95900 7.73000 16.97100 1.000 14.75000 118 LEU B O 1
ATOM 3203 N N . ALA B 1 119 ? -26.09500 5.66600 16.67000 1.000 13.47000 119 ALA B N 1
ATOM 3204 C CA . ALA B 1 119 ? -26.78000 4.96600 17.77700 1.000 16.02000 119 ALA B CA 1
ATOM 3205 C C . ALA B 1 119 ? -26.36500 5.58100 19.11300 1.000 14.56000 119 ALA B C 1
ATOM 3206 O O . ALA B 1 119 ? -27.18300 5.60200 19.98300 1.000 15.52000 119 ALA B O 1
ATOM 3208 N N . ARG B 1 120 ? -25.11700 6.02400 19.21500 1.000 14.44000 120 ARG B N 1
ATOM 3209 C CA . ARG B 1 120 ? -24.50600 6.64600 20.43500 1.000 16.92000 120 ARG B CA 1
ATOM 3210 C C . ARG B 1 120 ? -24.85500 8.13600 20.52400 1.000 16.65000 120 ARG B C 1
ATOM 3211 O O . ARG B 1 120 ? -25.17300 8.59400 21.62200 1.000 15.97000 120 ARG B O 1
ATOM 3219 N N . ARG B 1 121 ? -24.75600 8.85800 19.40900 1.000 15.60000 121 ARG B N 1
ATOM 3220 C CA . ARG B 1 121 ? -24.79800 10.34300 19.41900 1.000 16.79000 121 ARG B CA 1
ATOM 3221 C C . ARG B 1 121 ? -26.23900 10.83400 19.31300 1.000 15.64000 121 ARG B C 1
ATOM 3222 O O . ARG B 1 121 ? -26.46900 11.96600 19.73400 1.000 14.52000 121 ARG B O 1
ATOM 3230 N N . HIS B 1 122 ? -27.15000 10.04100 18.72300 1.000 14.88000 122 HIS B N 1
ATOM 3231 C CA . HIS B 1 122 ? -28.56700 10.41400 18.47200 1.000 15.50000 122 HIS B CA 1
ATOM 3232 C C . HIS B 1 122 ? -29.43900 9.19400 18.69100 1.000 13.39000 122 HIS B C 1
ATOM 3233 O O . HIS B 1 122 ? -30.08400 8.68900 17.75800 1.000 11.92000 122 HIS B O 1
ATOM 3240 N N . PRO B 1 123 ? -29.35500 8.62300 19.90500 1.000 13.69000 123 PRO B N 1
ATOM 3241 C CA . PRO B 1 123 ? -29.92300 7.31700 20.19800 1.000 13.95000 123 PRO B CA 1
ATOM 3242 C C . PRO B 1 123 ? -31.43800 7.28900 20.01200 1.000 14.67000 123 PRO B C 1
ATOM 3243 O O . PRO B 1 123 ? -31.94900 6.21900 19.67800 1.000 16.65000 123 PRO B O 1
ATOM 3247 N N . GLN B 1 124 ? -32.10800 8.42900 20.19900 1.000 14.00000 124 GLN B N 1
ATOM 3248 C CA . GLN B 1 124 ? -33.57700 8.56100 20.06300 1.000 15.04000 124 GLN B CA 1
ATOM 3249 C C . GLN B 1 124 ? -33.96600 8.26700 18.59500 1.000 15.80000 124 GLN B C 1
ATOM 3250 O O . GLN B 1 124 ? -35.14300 7.92900 18.36800 1.000 16.19000 124 GLN B O 1
ATOM 3256 N N . LEU B 1 125 ? -33.03600 8.41400 17.63200 1.000 13.32000 125 LEU B N 1
ATOM 3257 C CA . LEU B 1 125 ? -33.37500 8.27000 16.18700 1.000 13.31000 125 LEU B CA 1
ATOM 3258 C C . LEU B 1 125 ? -33.23300 6.79500 15.75100 1.000 13.29000 125 LEU B C 1
ATOM 3259 O O . LEU B 1 125 ? -33.60100 6.46600 14.59400 1.000 15.85000 125 LEU B O 1
ATOM 3264 N N . VAL B 1 126 ? -32.62800 5.93300 16.54900 1.000 14.04000 126 VAL B N 1
ATOM 3265 C CA . VAL B 1 126 ? -32.30800 4.53800 16.10900 1.000 14.62000 126 VAL B CA 1
ATOM 3266 C C . VAL B 1 126 ? -33.12400 3.56100 16.94900 1.000 14.72000 126 VAL B C 1
ATOM 3267 O O . VAL B 1 126 ? -32.91600 3.49500 18.17200 1.000 14.95000 126 VAL B O 1
ATOM 3271 N N . ASP B 1 127 ? -34.01700 2.82100 16.30500 1.000 16.57000 127 ASP B N 1
ATOM 3272 C CA . ASP B 1 127 ? -34.85900 1.77200 16.93600 1.000 18.97000 127 ASP B CA 1
ATOM 3273 C C . ASP B 1 127 ? -34.04900 0.47000 17.08000 1.000 16.39000 127 ASP B C 1
ATOM 3274 O O . ASP B 1 127 ? -34.08200 -0.09200 18.17500 1.000 15.36000 127 ASP B O 1
ATOM 3279 N N . ARG B 1 128 ? -33.29800 0.06200 16.05400 1.000 13.86000 128 ARG B N 1
ATOM 3280 C CA . ARG B 1 128 ? -32.51600 -1.19300 16.05200 1.000 14.94000 128 ARG B CA 1
ATOM 3281 C C . ARG B 1 128 ? -31.48000 -1.14600 14.93700 1.000 13.43000 128 ARG B C 1
ATOM 3282 O O . ARG B 1 128 ? -31.61000 -0.32600 14.00100 1.000 14.51000 128 ARG B O 1
ATOM 3290 N N . LEU B 1 129 ? -30.52100 -2.04800 15.00500 1.000 12.60000 129 LEU B N 1
ATOM 3291 C CA . LEU B 1 129 ? -29.32200 -2.02700 14.15500 1.000 13.73000 129 LEU B CA 1
ATOM 3292 C C . LEU B 1 129 ? -29.07300 -3.41400 13.60700 1.000 13.51000 129 LEU B C 1
ATOM 3293 O O . LEU B 1 129 ? -29.07400 -4.37100 14.39700 1.000 13.58000 129 LEU B O 1
ATOM 3298 N N . LEU B 1 130 ? -28.79700 -3.49700 12.31000 1.000 13.75000 130 LEU B N 1
ATOM 3299 C CA . LEU B 1 130 ? -28.26700 -4.70200 11.65500 1.000 14.04000 130 LEU B CA 1
ATOM 3300 C C . LEU B 1 130 ? -26.90500 -4.33400 11.07700 1.000 13.82000 130 LEU B C 1
ATOM 3301 O O . LEU B 1 130 ? -26.81800 -3.40800 10.29100 1.000 15.94000 130 LEU B O 1
ATOM 3306 N N . PHE B 1 131 ? -25.92100 -5.14400 11.36500 1.000 14.24000 131 PHE B N 1
ATOM 3307 C CA . PHE B 1 131 ? -24.55600 -5.07800 10.80700 1.000 16.01000 131 PHE B CA 1
ATOM 3308 C C . PHE B 1 131 ? -24.30000 -6.33300 10.01200 1.000 17.11000 131 PHE B C 1
ATOM 3309 O O . PHE B 1 131 ? -24.64600 -7.43000 10.55900 1.000 16.74000 131 PHE B O 1
ATOM 3317 N N . PHE B 1 132 ? -23.67300 -6.19400 8.84500 1.000 17.43000 132 PHE B N 1
ATOM 3318 C CA . PHE B 1 132 ? -23.15300 -7.32900 8.04500 1.000 19.15000 132 PHE B CA 1
ATOM 3319 C C . PHE B 1 132 ? -21.66300 -7.57100 8.31400 1.000 20.99000 132 PHE B C 1
ATOM 3320 O O . PHE B 1 132 ? -21.06600 -8.50800 7.76700 1.000 26.88000 132 PHE B O 1
ATOM 3328 N N . ASN B 1 133 ? -21.04300 -6.71100 9.09200 1.000 21.04000 133 ASN B N 1
ATOM 3329 C CA . ASN B 1 133 ? -19.75100 -6.94600 9.78100 1.000 17.78000 133 ASN B CA 1
ATOM 3330 C C . ASN B 1 133 ? -19.77200 -5.84900 10.81100 1.000 17.54000 133 ASN B C 1
ATOM 3331 O O . ASN B 1 133 ? -20.48700 -4.85800 10.55300 1.000 16.79000 133 ASN B O 1
ATOM 3336 N N . CYS B 1 134 ? -19.10100 -6.01300 11.93900 1.000 16.60000 134 CYS B N 1
ATOM 3337 C CA . CYS B 1 134 ? -19.28600 -5.06200 13.04500 1.000 18.77000 134 CYS B CA 1
ATOM 3338 C C . CYS B 1 134 ? -17.95700 -4.86500 13.75000 1.000 18.09000 134 CYS B C 1
ATOM 3339 O O . CYS B 1 134 ? -17.69300 -5.41800 14.80900 1.000 16.62000 134 CYS B O 1
ATOM 3342 N N . PRO B 1 135 ? -17.04600 -4.11800 13.09800 1.000 21.15000 135 PRO B N 1
ATOM 3343 C CA . PRO B 1 135 ? -15.77000 -3.75000 13.69400 1.000 21.26000 135 PRO B CA 1
ATOM 3344 C C . PRO B 1 135 ? -16.00200 -2.82700 14.88900 1.000 19.55000 135 PRO B C 1
ATOM 3345 O O . PRO B 1 135 ? -16.92700 -2.01200 14.81500 1.000 20.58000 135 PRO B O 1
ATOM 3349 N N . THR B 1 136 ? -15.24200 -3.06900 15.95600 1.000 18.34000 136 THR B N 1
ATOM 3350 C CA . THR B 1 136 ? -15.20900 -2.29200 17.22300 1.000 17.85000 136 THR B CA 1
ATOM 3351 C C . THR B 1 136 ? -13.78000 -1.86500 17.59500 1.000 19.08000 136 THR B C 1
ATOM 3352 O O . THR B 1 136 ? -12.81600 -2.39000 17.05400 1.000 17.58000 136 THR B O 1
ATOM 3356 N N . ALA B 1 137 ? -13.66700 -0.90900 18.49900 1.000 20.14000 137 ALA B N 1
ATOM 3357 C CA . ALA B 1 137 ? -12.37600 -0.42500 19.02100 1.000 22.45000 137 ALA B CA 1
ATOM 3358 C C . ALA B 1 137 ? -11.61900 -1.58500 19.67200 1.000 21.21000 137 ALA B C 1
ATOM 3359 O O . ALA B 1 137 ? -10.39100 -1.51800 19.67800 1.000 22.89000 137 ALA B O 1
ATOM 3361 N N . SER B 1 138 ? -12.29600 -2.65500 20.10700 1.000 21.58000 138 SER B N 1
ATOM 3362 C CA . SER B 1 138 ? -11.66100 -3.81600 20.80100 1.000 20.32000 138 SER B CA 1
ATOM 3363 C C . SER B 1 138 ? -10.81900 -4.67000 19.85200 1.000 19.54000 138 SER B C 1
ATOM 3364 O O . SER B 1 138 ? -10.04200 -5.47200 20.32000 1.000 18.45000 138 SER B O 1
ATOM 3367 N N . VAL B 1 139 ? -10.99200 -4.55700 18.54600 1.000 18.62000 139 VAL B N 1
ATOM 3368 C CA . VAL B 1 139 ? -10.16300 -5.35200 17.60900 1.000 19.30000 139 VAL B CA 1
ATOM 3369 C C . VAL B 1 139 ? -8.70300 -5.04000 17.94800 1.000 18.36000 139 VAL B C 1
ATOM 3370 O O . VAL B 1 139 ? -7.89400 -5.97200 18.13300 1.000 18.43000 139 VAL B O 1
ATOM 3374 N N . GLY B 1 140 ? -8.37100 -3.76400 18.05000 1.000 19.24000 140 GLY B N 1
ATOM 3375 C CA . GLY B 1 140 ? -7.09900 -3.35200 18.67300 1.000 20.58000 140 GLY B CA 1
ATOM 3376 C C . GLY B 1 140 ? -5.90900 -3.91700 17.92000 1.000 17.31000 140 GLY B C 1
ATOM 3377 O O . GLY B 1 140 ? -5.83000 -3.71500 16.71700 1.000 16.01000 140 GLY B O 1
ATOM 3378 N N . GLY B 1 141 ? -5.07900 -4.70000 18.58300 1.000 17.29000 141 GLY B N 1
ATOM 3379 C CA . GLY B 1 141 ? -3.83300 -5.22800 17.99000 1.000 18.55000 141 GLY B CA 1
ATOM 3380 C C . GLY B 1 141 ? -4.09000 -6.25500 16.90300 1.000 18.41000 141 GLY B C 1
ATOM 3381 O O . GLY B 1 141 ? -3.18600 -6.48400 16.05900 1.000 17.48000 141 GLY B O 1
ATOM 3382 N N . ALA B 1 142 ? -5.27700 -6.86200 16.89100 1.000 17.19000 142 ALA B N 1
ATOM 3383 C CA . ALA B 1 142 ? -5.65600 -7.86900 15.88200 1.000 16.50000 142 ALA B CA 1
ATOM 3384 C C . ALA B 1 142 ? -5.65600 -7.26400 14.48000 1.000 15.01000 142 ALA B C 1
ATOM 3385 O O . ALA B 1 142 ? -5.58200 -8.05100 13.51000 1.000 16.41000 142 ALA B O 1
ATOM 3387 N N . TRP B 1 143 ? -5.67000 -5.94100 14.34200 1.000 14.97000 143 TRP B N 1
ATOM 3388 C CA . TRP B 1 143 ? -5.51600 -5.29000 13.02500 1.000 15.14000 143 TRP B CA 1
ATOM 3389 C C . TRP B 1 143 ? -4.14500 -5.62000 12.40600 1.000 15.01000 143 TRP B C 1
ATOM 3390 O O . TRP B 1 143 ? -4.04900 -5.66400 11.14300 1.000 15.02000 143 TRP B O 1
ATOM 3401 N N . VAL B 1 144 ? -3.11700 -5.81900 13.21800 1.000 14.60000 144 VAL B N 1
ATOM 3402 C CA . VAL B 1 144 ? -1.73000 -5.90000 12.66400 1.000 16.58000 144 VAL B CA 1
ATOM 3403 C C . VAL B 1 144 ? -1.00100 -7.18700 13.05900 1.000 19.31000 144 VAL B C 1
ATOM 3404 O O . VAL B 1 144 ? 0.09100 -7.39700 12.49400 1.000 25.29000 144 VAL B O 1
ATOM 3408 N N . HIS B 1 145 ? -1.52600 -7.98900 13.98200 1.000 19.29000 145 HIS B N 1
ATOM 3409 C CA . HIS B 1 145 ? -0.85000 -9.22500 14.47400 1.000 18.80000 145 HIS B CA 1
ATOM 3410 C C . HIS B 1 145 ? -1.35000 -10.43200 13.69300 1.000 18.28000 145 HIS B C 1
ATOM 3411 O O . HIS B 1 145 ? -2.33400 -10.27700 12.89500 1.000 17.99000 145 HIS B O 1
ATOM 3418 N N . HIS B 1 146 ? -0.64600 -11.56900 13.83000 1.000 17.22000 146 HIS B N 1
ATOM 3419 C CA . HIS B 1 146 ? -1.05800 -12.87500 13.25300 1.000 19.90000 146 HIS B CA 1
ATOM 3420 C C . HIS B 1 146 ? -1.17100 -12.72600 11.73100 1.000 18.97000 146 HIS B C 1
ATOM 3421 O O . HIS B 1 146 ? -2.07600 -13.31300 11.14200 1.000 17.07000 146 HIS B O 1
ATOM 3428 N N . GLY B 1 147 ? -0.29900 -11.91700 11.12300 1.000 16.72000 147 GLY B N 1
ATOM 3429 C CA . GLY B 1 147 ? -0.24000 -11.79000 9.65300 1.000 17.17000 147 GLY B CA 1
ATOM 3430 C C . GLY B 1 147 ? -1.19000 -10.72300 9.11800 1.000 17.98000 147 GLY B C 1
ATOM 3431 O O . GLY B 1 147 ? -1.13100 -10.44400 7.85300 1.000 18.75000 147 GLY B O 1
ATOM 3432 N N . HIS B 1 148 ? -2.06600 -10.16100 9.96900 1.000 17.23000 148 HIS B N 1
ATOM 3433 C CA . HIS B 1 148 ? -3.15000 -9.25900 9.49000 1.000 17.10000 148 HIS B CA 1
ATOM 3434 C C . HIS B 1 148 ? -2.55200 -7.96400 8.95300 1.000 17.28000 148 HIS B C 1
ATOM 3435 O O . HIS B 1 148 ? -3.20500 -7.35100 8.07200 1.000 14.84000 148 HIS B O 1
ATOM 3442 N N . VAL B 1 149 ? -1.32100 -7.62300 9.32900 1.000 15.08000 149 VAL B N 1
ATOM 3443 C CA . VAL B 1 149 ? -0.70700 -6.40400 8.75100 1.000 17.31000 149 VAL B CA 1
ATOM 3444 C C . VAL B 1 149 ? -0.73900 -6.47800 7.21100 1.000 15.76000 149 VAL B C 1
ATOM 3445 O O . VAL B 1 149 ? -0.87700 -5.40500 6.58200 1.000 17.25000 149 VAL B O 1
ATOM 3449 N N . ASN B 1 150 ? -0.63100 -7.65700 6.59200 1.000 16.32000 150 ASN B N 1
ATOM 3450 C CA . ASN B 1 150 ? -0.58200 -7.75600 5.09800 1.000 17.14000 150 ASN B CA 1
ATOM 3451 C C . ASN B 1 150 ? -1.92400 -7.35800 4.45200 1.000 16.74000 150 ASN B C 1
ATOM 3452 O O . ASN B 1 150 ? -1.92000 -7.05900 3.22300 1.000 14.99000 150 ASN B O 1
ATOM 3457 N N . GLU B 1 151 ? -3.04000 -7.39800 5.20000 1.000 15.96000 151 GLU B N 1
ATOM 3458 C CA . GLU B 1 151 ? -4.39700 -7.06100 4.69400 1.000 17.10000 151 GLU B CA 1
ATOM 3459 C C . GLU B 1 151 ? -4.70100 -5.55100 4.77600 1.000 17.70000 151 GLU B C 1
ATOM 3460 O O . GLU B 1 151 ? -5.51100 -5.09700 3.94700 1.000 18.00000 151 GLU B O 1
ATOM 3466 N N . VAL B 1 152 ? -4.09400 -4.79600 5.69700 1.000 15.01000 152 VAL B N 1
ATOM 3467 C CA . VAL B 1 152 ? -4.53800 -3.41000 6.03500 1.000 15.17000 152 VAL B CA 1
ATOM 3468 C C . VAL B 1 152 ? -3.69500 -2.36500 5.30100 1.000 14.76000 152 VAL B C 1
ATOM 3469 O O . VAL B 1 152 ? -3.95200 -1.16300 5.51500 1.000 13.33000 152 VAL B O 1
ATOM 3473 N N . TRP B 1 153 ? -2.74800 -2.78100 4.44500 1.000 14.90000 153 TRP B N 1
ATOM 3474 C CA . TRP B 1 153 ? -1.87100 -1.82700 3.72700 1.000 14.01000 153 TRP B CA 1
ATOM 3475 C C . TRP B 1 153 ? -2.72100 -0.70000 3.11200 1.000 15.37000 153 TRP B C 1
ATOM 3476 O O . TRP B 1 153 ? -2.26500 0.45000 3.11000 1.000 13.60000 153 TRP B O 1
ATOM 3487 N N . TYR B 1 154 ? -3.90200 -1.00700 2.58100 1.000 14.03000 154 TYR B N 1
ATOM 3488 C CA . TYR B 1 154 ? -4.70300 -0.04000 1.76200 1.000 15.79000 154 TYR B CA 1
ATOM 3489 C C . TYR B 1 154 ? -5.15700 1.11800 2.67400 1.000 14.57000 154 TYR B C 1
ATOM 3490 O O . TYR B 1 154 ? -5.39100 2.23500 2.20600 1.000 14.81000 154 TYR B O 1
ATOM 3499 N N . GLN B 1 155 ? -5.30700 0.87800 3.97700 1.000 15.04000 155 GLN B N 1
ATOM 3500 C CA . GLN B 1 155 ? -5.85600 1.90100 4.89000 1.000 14.85000 155 GLN B CA 1
ATOM 3501 C C . GLN B 1 155 ? -4.84500 3.05800 4.99500 1.000 15.18000 155 GLN B C 1
ATOM 3502 O O . GLN B 1 155 ? -5.27800 4.22200 5.12000 1.000 15.23000 155 GLN B O 1
ATOM 3508 N N . SER B 1 156 ? -3.55600 2.75200 4.91500 1.000 13.19000 156 SER B N 1
ATOM 3509 C CA . SER B 1 156 ? -2.44600 3.72600 5.03100 1.000 14.01000 156 SER B CA 1
ATOM 3510 C C . SER B 1 156 ? -2.10000 4.28100 3.65200 1.000 13.86000 156 SER B C 1
ATOM 3511 O O . SER B 1 156 ? -1.89200 5.47300 3.54800 1.000 15.02000 156 SER B O 1
ATOM 3514 N N . PHE B 1 157 ? -2.09500 3.45500 2.62400 1.000 13.45000 157 PHE B N 1
ATOM 3515 C CA . PHE B 1 157 ? -1.79600 3.89000 1.24200 1.000 13.85000 157 PHE B CA 1
ATOM 3516 C C . PHE B 1 157 ? -2.80400 4.95900 0.81500 1.000 13.95000 157 PHE B C 1
ATOM 3517 O O . PHE B 1 157 ? -2.40200 6.00300 0.23700 1.000 12.91000 157 PHE B O 1
ATOM 3525 N N . GLN B 1 158 ? -4.07400 4.74600 1.15800 1.000 14.03000 158 GLN B N 1
ATOM 3526 C CA . GLN B 1 158 ? -5.19300 5.57900 0.66400 1.000 14.11000 158 GLN B CA 1
ATOM 3527 C C . GLN B 1 158 ? -5.16800 6.95200 1.33400 1.000 13.62000 158 GLN B C 1
ATOM 3528 O O . GLN B 1 158 ? -5.85800 7.88700 0.83500 1.000 15.45000 158 GLN B O 1
ATOM 3534 N N . GLN B 1 159 ? -4.42800 7.10500 2.41000 1.000 13.21000 159 GLN B N 1
ATOM 3535 C CA . GLN B 1 159 ? -4.24400 8.41000 3.08300 1.000 13.38000 159 GLN B CA 1
ATOM 3536 C C . GLN B 1 159 ? -3.26200 9.32800 2.34000 1.000 14.05000 159 GLN B C 1
ATOM 3537 O O . GLN B 1 159 ? -3.34300 10.53000 2.59800 1.000 14.45000 159 GLN B O 1
ATOM 3543 N N . LEU B 1 160 ? -2.42900 8.82400 1.43700 1.000 14.82000 160 LEU B N 1
ATOM 3544 C CA . LEU B 1 160 ? -1.37400 9.60400 0.72300 1.000 15.86000 160 LEU B CA 1
ATOM 3545 C C . LEU B 1 160 ? -1.94100 10.22500 -0.55700 1.000 15.26000 160 LEU B C 1
ATOM 3546 O O . LEU B 1 160 ? -2.73700 9.55600 -1.26100 1.000 15.60000 160 LEU B O 1
ATOM 3551 N N . GLY B 1 161 ? -1.48700 11.42500 -0.89000 1.000 16.78000 161 GLY B N 1
ATOM 3552 C CA . GLY B 1 161 ? -1.71400 12.04700 -2.21000 1.000 17.00000 161 GLY B CA 1
ATOM 3553 C C . GLY B 1 161 ? -1.34200 11.11400 -3.33100 1.000 15.43000 161 GLY B C 1
ATOM 3554 O O . GLY B 1 161 ? -2.04500 11.12900 -4.34400 1.000 18.99000 161 GLY B O 1
ATOM 3555 N N . LEU B 1 162 ? -0.30400 10.28400 -3.15700 1.000 16.54000 162 LEU B N 1
ATOM 3556 C CA . LEU B 1 162 ? 0.09700 9.23800 -4.13300 1.000 17.34000 162 LEU B CA 1
ATOM 3557 C C . LEU B 1 162 ? -1.08700 8.36100 -4.55600 1.000 17.39000 162 LEU B C 1
ATOM 3558 O O . LEU B 1 162 ? -1.22400 8.07000 -5.77100 1.000 16.14000 162 LEU B O 1
ATOM 3563 N N . ALA B 1 163 ? -1.92500 7.92200 -3.61500 1.000 16.51000 163 ALA B N 1
ATOM 3564 C CA . ALA B 1 163 ? -3.06400 7.01800 -3.91700 1.000 17.06000 163 ALA B CA 1
ATOM 3565 C C . ALA B 1 163 ? -4.00800 7.67400 -4.92200 1.000 16.40000 163 ALA B C 1
ATOM 3566 O O . ALA B 1 163 ? -4.36500 7.01200 -5.90100 1.000 17.25000 163 ALA B O 1
ATOM 3568 N N . GLU B 1 164 ? -4.37500 8.93600 -4.71400 1.000 19.59000 164 GLU B N 1
ATOM 3569 C CA . GLU B 1 164 ? -5.30000 9.66000 -5.64000 1.000 20.09000 164 GLU B CA 1
ATOM 3570 C C . GLU B 1 164 ? -4.65300 9.82200 -7.03100 1.000 20.20000 164 GLU B C 1
ATOM 3571 O O . GLU B 1 164 ? -5.31000 9.58100 -8.05100 1.000 20.54000 164 GLU B O 1
ATOM 3577 N N . ALA B 1 165 ? -3.37500 10.17200 -7.08800 1.000 19.37000 165 ALA B N 1
ATOM 3578 C CA . ALA B 1 165 ? -2.65600 10.44800 -8.34800 1.000 21.02000 165 ALA B CA 1
ATOM 3579 C C . ALA B 1 165 ? -2.46300 9.13400 -9.11800 1.000 20.60000 165 ALA B C 1
ATOM 3580 O O . ALA B 1 165 ? -2.64200 9.12900 -10.34600 1.000 22.25000 165 ALA B O 1
ATOM 3582 N N . LEU B 1 166 ? -2.13600 8.03200 -8.43700 1.000 19.22000 166 LEU B N 1
ATOM 3583 C CA . LEU B 1 166 ? -1.80400 6.75200 -9.09600 1.000 18.50000 166 LEU B CA 1
ATOM 3584 C C . LEU B 1 166 ? -3.09000 6.07100 -9.55100 1.000 19.33000 166 LEU B C 1
ATOM 3585 O O . LEU B 1 166 ? -3.21800 5.73800 -10.77200 1.000 15.79000 166 LEU B O 1
ATOM 3590 N N . VAL B 1 167 ? -4.03000 5.87200 -8.62300 1.000 18.83000 167 VAL B N 1
ATOM 3591 C CA . VAL B 1 167 ? -5.27800 5.12100 -8.93100 1.000 17.30000 167 VAL B CA 1
ATOM 3592 C C . VAL B 1 167 ? -6.04100 5.91900 -9.97800 1.000 18.62000 167 VAL B C 1
ATOM 3593 O O . VAL B 1 167 ? -6.63700 5.28900 -10.87200 1.000 20.07000 167 VAL B O 1
ATOM 3597 N N . GLY B 1 168 ? -5.96600 7.25000 -9.89300 1.000 19.05000 168 GLY B N 1
ATOM 3598 C CA . GLY B 1 168 ? -6.70000 8.15900 -10.79300 1.000 21.88000 168 GLY B CA 1
ATOM 3599 C C . GLY B 1 168 ? -5.99900 8.41300 -12.11500 1.000 21.84000 168 GLY B C 1
ATOM 3600 O O . GLY B 1 168 ? -6.48000 9.31200 -12.80800 1.000 21.64000 168 GLY B O 1
ATOM 3601 N N . THR B 1 169 ? -4.91600 7.69000 -12.44800 1.000 20.48000 169 THR B N 1
ATOM 3602 C CA . THR B 1 169 ? -4.12100 7.92500 -13.67400 1.000 21.18000 169 THR B CA 1
ATOM 3603 C C . THR B 1 169 ? -5.02900 7.79300 -14.89400 1.000 22.46000 169 THR B C 1
ATOM 3604 O O . THR B 1 169 ? -5.00200 8.69300 -15.73000 1.000 22.88000 169 THR B O 1
ATOM 3608 N N . SER B 1 170 ? -5.82700 6.73700 -14.97000 1.000 20.27000 170 SER B N 1
ATOM 3609 C CA . SER B 1 170 ? -6.66700 6.44000 -16.15000 1.000 21.13000 170 SER B CA 1
ATOM 3610 C C . SER B 1 170 ? -7.82300 5.55400 -15.73300 1.000 21.46000 170 SER B C 1
ATOM 3611 O O . SER B 1 170 ? -7.80900 5.06300 -14.57700 1.000 20.82000 170 SER B O 1
ATOM 3614 N N . ARG B 1 171 ? -8.72900 5.27600 -16.66000 1.000 21.63000 171 ARG B N 1
ATOM 3615 C CA . ARG B 1 171 ? -9.80600 4.28400 -16.41700 1.000 22.71000 171 ARG B CA 1
ATOM 3616 C C . ARG B 1 171 ? -9.15300 2.93600 -16.11500 1.000 22.51000 171 ARG B C 1
ATOM 3617 O O . ARG B 1 171 ? -9.66700 2.22800 -15.24900 1.000 20.67000 171 ARG B O 1
ATOM 3625 N N . GLU B 1 172 ? -8.08900 2.57100 -16.82900 1.000 21.83000 172 GLU B N 1
ATOM 3626 C CA . GLU B 1 172 ? -7.45400 1.22800 -16.69000 1.000 24.77000 172 GLU B CA 1
ATOM 3627 C C . GLU B 1 172 ? -6.84500 1.10500 -15.27100 1.000 22.08000 172 GLU B C 1
ATOM 3628 O O . GLU B 1 172 ? -6.97900 0.02800 -14.67500 1.000 23.27000 172 GLU B O 1
ATOM 3634 N N . THR B 1 173 ? -6.18300 2.13800 -14.74000 1.000 21.23000 173 THR B N 1
ATOM 3635 C CA . THR B 1 173 ? -5.58400 2.08700 -13.37400 1.000 19.60000 173 THR B CA 1
ATOM 3636 C C . THR B 1 173 ? -6.71400 2.02200 -12.34500 1.000 18.89000 173 THR B C 1
ATOM 3637 O O . THR B 1 173 ? -6.58800 1.32300 -11.36900 1.000 19.23000 173 THR B O 1
ATOM 3641 N N . CYS B 1 174 ? -7.76900 2.78000 -12.53600 1.000 20.17000 174 CYS B N 1
ATOM 3642 C CA . CYS B 1 174 ? -8.95100 2.77000 -11.64500 1.000 20.03000 174 CYS B CA 1
ATOM 3643 C C . CYS B 1 174 ? -9.60000 1.37000 -11.63200 1.000 19.07000 174 CYS B C 1
ATOM 3644 O O . CYS B 1 174 ? -9.83000 0.81500 -10.54500 1.000 19.86000 174 CYS B O 1
ATOM 3647 N N . ALA B 1 175 ? -9.85400 0.78800 -12.78900 1.000 17.82000 175 ALA B N 1
ATOM 3648 C CA . ALA B 1 175 ? -10.46300 -0.54700 -12.92200 1.000 19.38000 175 ALA B CA 1
ATOM 3649 C C . ALA B 1 175 ? -9.59500 -1.59900 -12.21100 1.000 20.80000 175 ALA B C 1
ATOM 3650 O O . ALA B 1 175 ? -10.12800 -2.46200 -11.51400 1.000 19.14000 175 ALA B O 1
ATOM 3652 N N . LEU B 1 176 ? -8.28700 -1.55200 -12.44500 1.000 20.94000 176 LEU B N 1
ATOM 3653 C CA . LEU B 1 176 ? -7.31100 -2.50800 -11.88000 1.000 21.62000 176 LEU B CA 1
ATOM 3654 C C . LEU B 1 176 ? -7.36000 -2.41500 -10.35100 1.000 17.39000 176 LEU B C 1
ATOM 3655 O O . LEU B 1 176 ? -7.43500 -3.43900 -9.69100 1.000 15.59000 176 LEU B O 1
ATOM 3660 N N . TYR B 1 177 ? -7.37000 -1.21200 -9.81400 1.000 15.80000 177 TYR B N 1
ATOM 3661 C CA . TYR B 1 177 ? -7.33400 -1.00300 -8.35300 1.000 16.50000 177 TYR B CA 1
ATOM 3662 C C . TYR B 1 177 ? -8.63300 -1.52200 -7.72200 1.000 17.31000 177 TYR B C 1
ATOM 3663 O O . TYR B 1 177 ? -8.60500 -2.31200 -6.76300 1.000 18.27000 177 TYR B O 1
ATOM 3672 N N . PHE B 1 178 ? -9.77300 -1.06600 -8.22300 1.000 16.67000 178 PHE B N 1
ATOM 3673 C CA . PHE B 1 178 ? -11.08100 -1.40100 -7.60400 1.000 17.57000 178 PHE B CA 1
ATOM 3674 C C . PHE B 1 178 ? -11.40800 -2.87300 -7.83600 1.000 18.43000 178 PHE B C 1
ATOM 3675 O O . PHE B 1 178 ? -11.96700 -3.44800 -6.90200 1.000 17.88000 178 PHE B O 1
ATOM 3683 N N . ARG B 1 179 ? -11.02000 -3.48200 -8.96400 1.000 18.97000 179 ARG B N 1
ATOM 3684 C CA . ARG B 1 179 ? -11.24400 -4.94200 -9.18200 1.000 19.37000 179 ARG B CA 1
ATOM 3685 C C . ARG B 1 179 ? -10.51400 -5.74200 -8.09600 1.000 18.80000 179 ARG B C 1
ATOM 3686 O O . ARG B 1 179 ? -11.07500 -6.75200 -7.59900 1.000 16.26000 179 ARG B O 1
ATOM 3694 N N . HIS B 1 180 ? -9.29500 -5.33900 -7.74000 1.000 17.92000 180 HIS B N 1
ATOM 3695 C CA . HIS B 1 180 ? -8.53200 -5.98300 -6.64700 1.000 18.10000 180 HIS B CA 1
ATOM 3696 C C . HIS B 1 180 ? -9.43300 -6.12500 -5.41700 1.000 16.96000 180 HIS B C 1
ATOM 3697 O O . HIS B 1 180 ? -9.47000 -7.23000 -4.89700 1.000 17.44000 180 HIS B O 1
ATOM 3704 N N . PHE B 1 181 ? -10.08000 -5.06700 -4.94500 1.000 15.46000 181 PHE B N 1
ATOM 3705 C CA . PHE B 1 181 ? -10.83200 -5.08600 -3.65800 1.000 17.37000 181 PHE B CA 1
ATOM 3706 C C . PHE B 1 181 ? -12.12200 -5.90100 -3.81800 1.000 17.35000 181 PHE B C 1
ATOM 3707 O O . PHE B 1 181 ? -12.46100 -6.66900 -2.92400 1.000 17.94000 181 PHE B O 1
ATOM 3715 N N . LEU B 1 182 ? -12.85300 -5.68800 -4.91000 1.000 18.00000 182 LEU B N 1
ATOM 3716 C CA . LEU B 1 182 ? -14.14500 -6.36800 -5.14700 1.000 18.30000 182 LEU B CA 1
ATOM 3717 C C . LEU B 1 182 ? -13.90800 -7.88800 -5.22200 1.000 18.63000 182 LEU B C 1
ATOM 3718 O O . LEU B 1 182 ? -14.70300 -8.61000 -4.65300 1.000 18.90000 182 LEU B O 1
ATOM 3723 N N . GLU B 1 183 ? -12.85000 -8.36700 -5.88800 1.000 17.81000 183 GLU B N 1
ATOM 3724 C CA . GLU B 1 183 ? -12.51800 -9.81800 -5.95500 1.000 19.47000 183 GLU B CA 1
ATOM 3725 C C . GLU B 1 183 ? -11.87100 -10.30500 -4.65200 1.000 18.49000 183 GLU B C 1
ATOM 3726 O O . GLU B 1 183 ? -12.35000 -11.28800 -4.12400 1.000 18.97000 183 GLU B O 1
ATOM 3732 N N . HIS B 1 184 ? -10.81300 -9.67500 -4.16100 1.000 16.15000 184 HIS B N 1
ATOM 3733 C CA . HIS B 1 184 ? -10.05500 -10.21500 -3.00600 1.000 18.27000 184 HIS B CA 1
ATOM 3734 C C . HIS B 1 184 ? -10.93300 -10.24500 -1.75100 1.000 16.70000 184 HIS B C 1
ATOM 3735 O O . HIS B 1 184 ? -10.74200 -11.14600 -0.95500 1.000 17.72000 184 HIS B O 1
ATOM 3742 N N . TRP B 1 185 ? -11.83500 -9.28800 -1.55300 1.000 16.23000 185 TRP B N 1
ATOM 3743 C CA . TRP B 1 185 ? -12.65000 -9.20100 -0.31600 1.000 16.74000 185 TRP B CA 1
ATOM 3744 C C . TRP B 1 185 ? -13.88000 -10.10600 -0.39900 1.000 17.09000 185 TRP B C 1
ATOM 3745 O O . TRP B 1 185 ? -14.52500 -10.35200 0.66700 1.000 15.54000 185 TRP B O 1
ATOM 3756 N N . SER B 1 186 ? -14.21000 -10.57500 -1.59400 1.000 15.68000 186 SER B N 1
ATOM 3757 C CA . SER B 1 186 ? -15.41300 -11.40900 -1.85000 1.000 19.38000 186 SER B CA 1
ATOM 3758 C C . SER B 1 186 ? -15.07700 -12.89600 -1.72900 1.000 19.77000 186 SER B C 1
ATOM 3759 O O . SER B 1 186 ? -13.95800 -13.29700 -2.07800 1.000 21.18000 186 SER B O 1
ATOM 3762 N N . HIS B 1 187 ? -16.02900 -13.71000 -1.31100 1.000 19.39000 187 HIS B N 1
ATOM 3763 C CA . HIS B 1 187 ? -15.93800 -15.18500 -1.46600 1.000 21.37000 187 HIS B CA 1
ATOM 3764 C C . HIS B 1 187 ? -16.57800 -15.56200 -2.81400 1.000 23.28000 187 HIS B C 1
ATOM 3765 O O . HIS B 1 187 ? -16.04200 -16.42000 -3.48700 1.000 22.63000 187 HIS B O 1
ATOM 3772 N N . ARG B 1 188 ? -17.70100 -14.94800 -3.18200 1.000 23.43000 188 ARG B N 1
ATOM 3773 C CA . ARG B 1 188 ? -18.32800 -15.14000 -4.52600 1.000 29.38000 188 ARG B CA 1
ATOM 3774 C C . ARG B 1 188 ? -17.73200 -14.10400 -5.46400 1.000 25.57000 188 ARG B C 1
ATOM 3775 O O . ARG B 1 188 ? -18.18800 -12.93400 -5.47200 1.000 22.13000 188 ARG B O 1
ATOM 3783 N N . LYS B 1 189 ? -16.74500 -14.55500 -6.22600 1.000 27.25000 189 LYS B N 1
ATOM 3784 C CA . LYS B 1 189 ? -15.74500 -13.69800 -6.90700 1.000 30.87000 189 LYS B CA 1
ATOM 3785 C C . LYS B 1 189 ? -16.37400 -12.91000 -8.06100 1.000 30.72000 189 LYS B C 1
ATOM 3786 O O . LYS B 1 189 ? -15.70200 -11.92400 -8.47300 1.000 28.68000 189 LYS B O 1
ATOM 3792 N N . ASP B 1 190 ? -17.53500 -13.34100 -8.57900 1.000 28.02000 190 ASP B N 1
ATOM 3793 C CA . ASP B 1 190 ? -18.20900 -12.71000 -9.75500 1.000 32.07000 190 ASP B CA 1
ATOM 3794 C C . ASP B 1 190 ? -19.38100 -11.80800 -9.33200 1.000 27.00000 190 ASP B C 1
ATOM 3795 O O . ASP B 1 190 ? -20.09500 -11.29500 -10.21700 1.000 23.73000 190 ASP B O 1
ATOM 3800 N N . ALA B 1 191 ? -19.58400 -11.58800 -8.03800 1.000 25.60000 191 ALA B N 1
ATOM 3801 C CA . ALA B 1 191 ? -20.85800 -11.04900 -7.51300 1.000 25.68000 191 ALA B CA 1
ATOM 3802 C C . ALA B 1 191 ? -21.02700 -9.60800 -7.99200 1.000 23.17000 191 ALA B C 1
ATOM 3803 O O . ALA B 1 191 ? -22.18000 -9.21700 -8.19600 1.000 21.45000 191 ALA B O 1
ATOM 3805 N N . PHE B 1 192 ? -19.93000 -8.86800 -8.21900 1.000 21.14000 192 PHE B N 1
ATOM 3806 C CA . PHE B 1 192 ? -20.01700 -7.47100 -8.70200 1.000 21.32000 192 PHE B CA 1
ATOM 3807 C C . PHE B 1 192 ? -19.92500 -7.40400 -10.23000 1.000 23.73000 192 PHE B C 1
ATOM 3808 O O . PHE B 1 192 ? -20.12400 -6.30100 -10.73500 1.000 20.82000 192 PHE B O 1
ATOM 3816 N N . GLU B 1 193 ? -19.67100 -8.49300 -10.95800 1.000 25.98000 193 GLU B N 1
ATOM 3817 C CA . GLU B 1 193 ? -19.41900 -8.37200 -12.43300 1.000 28.59000 193 GLU B CA 1
ATOM 3818 C C . GLU B 1 193 ? -20.55700 -7.64300 -13.14800 1.000 24.71000 193 GLU B C 1
ATOM 3819 O O . GLU B 1 193 ? -20.26800 -6.80500 -13.98200 1.000 23.30000 193 GLU B O 1
ATOM 3825 N N . PRO B 1 194 ? -21.86900 -7.88300 -12.88900 1.000 25.00000 194 PRO B N 1
ATOM 3826 C CA . PRO B 1 194 ? -22.91500 -7.16700 -13.62900 1.000 25.22000 194 PRO B CA 1
ATOM 3827 C C . PRO B 1 194 ? -22.85200 -5.63700 -13.43800 1.000 24.20000 194 PRO B C 1
ATOM 3828 O O . PRO B 1 194 ? -23.21700 -4.92500 -14.30200 1.000 25.35000 194 PRO B O 1
ATOM 3832 N N . ALA B 1 195 ? -22.34400 -5.14600 -12.31500 1.000 22.48000 195 ALA B N 1
ATOM 3833 C CA . ALA B 1 195 ? -22.30400 -3.69400 -12.01100 1.000 20.96000 195 ALA B CA 1
ATOM 3834 C C . ALA B 1 195 ? -20.87600 -3.14700 -12.18900 1.000 20.49000 195 ALA B C 1
ATOM 3835 O O . ALA B 1 195 ? -20.67900 -2.00000 -11.84600 1.000 18.76000 195 ALA B O 1
ATOM 3837 N N . PHE B 1 196 ? -19.90200 -3.94200 -12.65000 1.000 21.81000 196 PHE B N 1
ATOM 3838 C CA . PHE B 1 196 ? -18.46700 -3.52900 -12.61000 1.000 20.07000 196 PHE B CA 1
ATOM 3839 C C . PHE B 1 196 ? -18.29900 -2.20300 -13.37200 1.000 20.92000 196 PHE B C 1
ATOM 3840 O O . PHE B 1 196 ? -17.65600 -1.26900 -12.83800 1.000 16.91000 196 PHE B O 1
ATOM 3848 N N . GLU B 1 197 ? -18.86100 -2.09000 -14.58200 1.000 22.14000 197 GLU B N 1
ATOM 3849 C CA . GLU B 1 197 ? -18.64100 -0.87400 -15.42100 1.000 25.40000 197 GLU B CA 1
ATOM 3850 C C . GLU B 1 197 ? -19.22600 0.35000 -14.71700 1.000 24.24000 197 GLU B C 1
ATOM 3851 O O . GLU B 1 197 ? -18.62500 1.44800 -14.83400 1.000 23.41000 197 GLU B O 1
ATOM 3857 N N . LEU B 1 198 ? -20.36000 0.18400 -14.04200 1.000 22.67000 198 LEU B N 1
ATOM 3858 C CA . LEU B 1 198 ? -21.02600 1.27300 -13.28600 1.000 24.66000 198 LEU B CA 1
ATOM 3859 C C . LEU B 1 198 ? -20.17400 1.62500 -12.06300 1.000 20.30000 198 LEU B C 1
ATOM 3860 O O . LEU B 1 198 ? -20.11600 2.79500 -11.71100 1.000 19.04000 198 LEU B O 1
ATOM 3865 N N . TRP B 1 199 ? -19.51800 0.64600 -11.45500 1.000 17.54000 199 TRP B N 1
ATOM 3866 C CA . TRP B 1 199 ? -18.62200 0.86600 -10.28100 1.000 18.83000 199 TRP B CA 1
ATOM 3867 C C . TRP B 1 199 ? -17.43800 1.74400 -10.69900 1.000 18.66000 199 TRP B C 1
ATOM 3868 O O . TRP B 1 199 ? -17.11300 2.75000 -10.01000 1.000 19.03000 199 TRP B O 1
ATOM 3879 N N . ILE B 1 200 ? -16.82700 1.40800 -11.82700 1.000 18.81000 200 ILE B N 1
ATOM 3880 C CA . ILE B 1 200 ? -15.67800 2.20900 -12.33800 1.000 18.14000 200 ILE B CA 1
ATOM 3881 C C . ILE B 1 200 ? -16.17100 3.61400 -12.73200 1.000 18.32000 200 ILE B C 1
ATOM 3882 O O . ILE B 1 200 ? -15.48300 4.62000 -12.40800 1.000 17.12000 200 ILE B O 1
ATOM 3887 N N . ASP B 1 201 ? -17.29900 3.72500 -13.43900 1.000 20.17000 201 ASP B N 1
ATOM 3888 C CA . ASP B 1 201 ? -17.91400 5.04400 -13.74200 1.000 19.87000 201 ASP B CA 1
ATOM 3889 C C . ASP B 1 201 ? -17.97500 5.85500 -12.43900 1.000 19.76000 201 ASP B C 1
ATOM 3890 O O . ASP B 1 201 ? -17.58500 7.04900 -12.40700 1.000 17.10000 201 ASP B O 1
ATOM 3895 N N . ASN B 1 202 ? -18.41200 5.22400 -11.35700 1.000 19.50000 202 ASN B N 1
ATOM 3896 C CA . ASN B 1 202 ? -18.57600 5.96800 -10.07900 1.000 19.41000 202 ASN B CA 1
ATOM 3897 C C . ASN B 1 202 ? -17.22300 6.52700 -9.61800 1.000 17.83000 202 ASN B C 1
ATOM 3898 O O . ASN B 1 202 ? -17.13700 7.70600 -9.27000 1.000 16.98000 202 ASN B O 1
ATOM 3903 N N . PHE B 1 203 ? -16.19300 5.69100 -9.59300 1.000 19.11000 203 PHE B N 1
ATOM 3904 C CA . PHE B 1 203 ? -14.86900 6.08600 -9.03600 1.000 18.70000 203 PHE B CA 1
ATOM 3905 C C . PHE B 1 203 ? -14.05700 6.93400 -10.04200 1.000 20.70000 203 PHE B C 1
ATOM 3906 O O . PHE B 1 203 ? -12.99100 7.46500 -9.64500 1.000 21.84000 203 PHE B O 1
ATOM 3914 N N . MET B 1 204 ? -14.54600 7.10400 -11.27400 1.000 21.43000 204 MET B N 1
ATOM 3915 C CA . MET B 1 204 ? -13.96800 8.01900 -12.29400 1.000 21.47000 204 MET B CA 1
ATOM 3916 C C . MET B 1 204 ? -14.61900 9.39400 -12.15700 1.000 21.01000 204 MET B C 1
ATOM 3917 O O . MET B 1 204 ? -14.06100 10.35100 -12.68600 1.000 19.36000 204 MET B O 1
ATOM 3922 N N . LYS B 1 205 ? -15.74200 9.51100 -11.43200 1.000 22.10000 205 LYS B N 1
ATOM 3923 C CA . LYS B 1 205 ? -16.38500 10.82600 -11.16400 1.000 22.61000 205 LYS B CA 1
ATOM 3924 C C . LYS B 1 205 ? -15.39900 11.67600 -10.37500 1.000 22.60000 205 LYS B C 1
ATOM 3925 O O . LYS B 1 205 ? -14.77900 11.20000 -9.41700 1.000 19.15000 205 LYS B O 1
ATOM 3931 N N . PRO B 1 206 ? -15.21700 12.94100 -10.80700 1.000 22.88000 206 PRO B N 1
ATOM 3932 C CA . PRO B 1 206 ? -14.34000 13.88800 -10.12000 1.000 22.64000 206 PRO B CA 1
ATOM 3933 C C . PRO B 1 206 ? -14.62200 13.93500 -8.60900 1.000 23.19000 206 PRO B C 1
ATOM 3934 O O . PRO B 1 206 ? -15.75700 14.08400 -8.18400 1.000 23.70000 206 PRO B O 1
ATOM 3938 N N . GLY B 1 207 ? -13.60300 13.67200 -7.81900 1.000 21.17000 207 GLY B N 1
ATOM 3939 C CA . GLY B 1 207 ? -13.69200 13.76600 -6.36500 1.000 19.44000 207 GLY B CA 1
ATOM 3940 C C . GLY B 1 207 ? -13.96900 12.43200 -5.68700 1.000 18.88000 207 GLY B C 1
ATOM 3941 O O . GLY B 1 207 ? -13.81900 12.39900 -4.46900 1.000 18.26000 207 GLY B O 1
ATOM 3942 N N . ASN B 1 208 ? -14.42600 11.39500 -6.38900 1.000 17.91000 208 ASN B N 1
ATOM 3943 C CA . ASN B 1 208 ? -14.88100 10.14000 -5.72600 1.000 18.32000 208 ASN B CA 1
ATOM 3944 C C . ASN B 1 208 ? -13.68400 9.30600 -5.22700 1.000 19.19000 208 ASN B C 1
ATOM 3945 O O . ASN B 1 208 ? -13.88300 8.60700 -4.23000 1.000 17.15000 208 ASN B O 1
ATOM 3950 N N . LEU B 1 209 ? -12.47700 9.43900 -5.81000 1.000 18.48000 209 LEU B N 1
ATOM 3951 C CA . LEU B 1 209 ? -11.25900 8.84100 -5.20700 1.000 18.60000 209 LEU B CA 1
ATOM 3952 C C . LEU B 1 209 ? -10.99800 9.53000 -3.87500 1.000 17.52000 209 LEU B C 1
ATOM 3953 O O . LEU B 1 209 ? -10.98800 8.84800 -2.85100 1.000 16.32000 209 LEU B O 1
ATOM 3958 N N . ARG B 1 210 ? -10.78100 10.84500 -3.91700 1.000 18.01000 210 ARG B N 1
ATOM 3959 C CA . ARG B 1 210 ? -10.40700 11.65800 -2.76200 1.000 17.12000 210 ARG B CA 1
ATOM 3960 C C . ARG B 1 210 ? -11.48600 11.55800 -1.66900 1.000 17.12000 210 ARG B C 1
ATOM 3961 O O . ARG B 1 210 ? -11.12700 11.41800 -0.48400 1.000 15.61000 210 ARG B O 1
ATOM 3969 N N . GLY B 1 211 ? -12.75500 11.72600 -2.03400 1.000 15.26000 211 GLY B N 1
ATOM 3970 C CA . GLY B 1 211 ? -13.87600 11.65200 -1.06100 1.000 16.33000 211 GLY B CA 1
ATOM 3971 C C . GLY B 1 211 ? -13.85900 10.35700 -0.24600 1.000 16.22000 211 GLY B C 1
ATOM 3972 O O . GLY B 1 211 ? -14.06000 10.42600 0.98700 1.000 17.45000 211 GLY B O 1
ATOM 3973 N N . GLY B 1 212 ? -13.66100 9.20400 -0.88700 1.000 15.55000 212 GLY B N 1
ATOM 3974 C CA . GLY B 1 212 ? -13.62700 7.91400 -0.16800 1.000 15.69000 212 GLY B CA 1
ATOM 3975 C C . GLY B 1 212 ? -12.35800 7.78500 0.64700 1.000 16.05000 212 GLY B C 1
ATOM 3976 O O . GLY B 1 212 ? -12.40800 7.30100 1.77200 1.000 16.54000 212 GLY B O 1
ATOM 3977 N N . PHE B 1 213 ? -11.23800 8.27700 0.11500 1.000 16.18000 213 PHE B N 1
ATOM 3978 C CA . PHE B 1 213 ? -9.92400 8.25500 0.80400 1.000 15.50000 213 PHE B CA 1
ATOM 3979 C C . PHE B 1 213 ? -9.94500 9.14900 2.03600 1.000 15.35000 213 PHE B C 1
ATOM 3980 O O . PHE B 1 213 ? -9.21700 8.82700 3.01300 1.000 14.12000 213 PHE B O 1
ATOM 3988 N N . ASP B 1 214 ? -10.81500 10.16100 2.07200 1.000 14.94000 214 ASP B N 1
ATOM 3989 C CA . ASP B 1 214 ? -10.95600 11.02600 3.27400 1.000 15.82000 214 ASP B CA 1
ATOM 3990 C C . ASP B 1 214 ? -11.35000 10.22700 4.52400 1.000 14.29000 214 ASP B C 1
ATOM 3991 O O . ASP B 1 214 ? -10.99400 10.66000 5.65300 1.000 11.84000 214 ASP B O 1
ATOM 3996 N N . TRP B 1 215 ? -12.11800 9.15500 4.36300 1.000 14.43000 215 TRP B N 1
ATOM 3997 C CA . TRP B 1 215 ? -12.54300 8.31300 5.49900 1.000 13.55000 215 TRP B CA 1
ATOM 3998 C C . TRP B 1 215 ? -11.30100 7.78500 6.22700 1.000 12.67000 215 TRP B C 1
ATOM 3999 O O . TRP B 1 215 ? -11.23000 7.83100 7.48300 1.000 12.35000 215 TRP B O 1
ATOM 4010 N N . TYR B 1 216 ? -10.32600 7.31900 5.46600 1.000 12.98000 216 TYR B N 1
ATOM 4011 C CA . TYR B 1 216 ? -9.11700 6.65400 6.01400 1.000 12.95000 216 TYR B CA 1
ATOM 4012 C C . TYR B 1 216 ? -8.26300 7.71200 6.71400 1.000 14.26000 216 TYR B C 1
ATOM 4013 O O . TYR B 1 216 ? -7.75400 7.44800 7.81900 1.000 12.65000 216 TYR B O 1
ATOM 4022 N N . ARG B 1 217 ? -8.19000 8.93600 6.15700 1.000 15.37000 217 ARG B N 1
ATOM 4023 C CA . ARG B 1 217 ? -7.46500 10.05800 6.83200 1.000 15.89000 217 ARG B CA 1
ATOM 4024 C C . ARG B 1 217 ? -8.17100 10.38600 8.14900 1.000 16.71000 217 ARG B C 1
ATOM 4025 O O . ARG B 1 217 ? -7.50000 10.58500 9.22700 1.000 16.20000 217 ARG B O 1
ATOM 4033 N N . SER B 1 218 ? -9.50700 10.42900 8.09600 1.000 17.19000 218 SER B N 1
ATOM 4034 C CA . SER B 1 218 ? -10.34800 10.91100 9.22000 1.000 16.40000 218 SER B CA 1
ATOM 4035 C C . SER B 1 218 ? -10.31700 9.90700 10.37700 1.000 18.03000 218 SER B C 1
ATOM 4036 O O . SER B 1 218 ? -10.38300 10.35900 11.54700 1.000 19.34000 218 SER B O 1
ATOM 4039 N N . GLN B 1 219 ? -10.25500 8.59400 10.09100 1.000 17.95000 219 GLN B N 1
ATOM 4040 C CA . GLN B 1 219 ? -10.32500 7.51100 11.11800 1.000 19.97000 219 GLN B CA 1
ATOM 4041 C C . GLN B 1 219 ? -8.94100 7.06500 11.60200 1.000 16.44000 219 GLN B C 1
ATOM 4042 O O . GLN B 1 219 ? -8.89800 6.27300 12.52000 1.000 15.88000 219 GLN B O 1
ATOM 4048 N N . ASN B 1 220 ? -7.85100 7.58600 11.04200 1.000 16.36000 220 ASN B N 1
ATOM 4049 C CA . ASN B 1 220 ? -6.48200 7.09200 11.32600 1.000 15.78000 220 ASN B CA 1
ATOM 4050 C C . ASN B 1 220 ? -6.12300 7.24200 12.81500 1.000 15.59000 220 ASN B C 1
ATOM 4051 O O . ASN B 1 220 ? -5.65400 6.25200 13.42300 1.000 14.95000 220 ASN B O 1
ATOM 4056 N N . ALA B 1 221 ? -6.32900 8.39800 13.43000 1.000 16.37000 221 ALA B N 1
ATOM 4057 C CA . ALA B 1 221 ? -5.93800 8.58200 14.84700 1.000 16.97000 221 ALA B CA 1
ATOM 4058 C C . ALA B 1 221 ? -6.65200 7.54100 15.72300 1.000 18.28000 221 ALA B C 1
ATOM 4059 O O . ALA B 1 221 ? -5.97500 6.97500 16.60500 1.000 19.59000 221 ALA B O 1
ATOM 4061 N N . LEU B 1 222 ? -7.95300 7.31900 15.52600 1.000 20.31000 222 LEU B N 1
ATOM 4062 C CA . LEU B 1 222 ? -8.73500 6.32400 16.32100 1.000 21.49000 222 LEU B CA 1
ATOM 4063 C C . LEU B 1 222 ? -8.14300 4.93200 16.07500 1.000 19.23000 222 LEU B C 1
ATOM 4064 O O . LEU B 1 222 ? -7.97500 4.18200 17.01100 1.000 17.85000 222 LEU B O 1
ATOM 4069 N N . ARG B 1 223 ? -7.85200 4.61300 14.82900 1.000 18.27000 223 ARG B N 1
ATOM 4070 C CA . ARG B 1 223 ? -7.28100 3.30000 14.43300 1.000 20.70000 223 ARG B CA 1
ATOM 4071 C C . ARG B 1 223 ? -5.92300 3.12700 15.14600 1.000 18.78000 223 ARG B C 1
ATOM 4072 O O . ARG B 1 223 ? -5.71600 2.07600 15.74200 1.000 18.69000 223 ARG B O 1
ATOM 4080 N N . LEU B 1 224 ? -5.04700 4.12800 15.13200 1.000 18.08000 224 LEU B N 1
ATOM 4081 C CA . LEU B 1 224 ? -3.70800 3.99800 15.75600 1.000 19.34000 224 LEU B CA 1
ATOM 4082 C C . LEU B 1 224 ? -3.83600 3.83300 17.28900 1.000 19.27000 224 LEU B C 1
ATOM 4083 O O . LEU B 1 224 ? -3.09700 3.00700 17.86400 1.000 18.19000 224 LEU B O 1
ATOM 4088 N N . ALA B 1 225 ? -4.79700 4.50400 17.92200 1.000 18.27000 225 ALA B N 1
ATOM 4089 C CA . ALA B 1 225 ? -5.02800 4.39700 19.37700 1.000 19.68000 225 ALA B CA 1
ATOM 4090 C C . ALA B 1 225 ? -5.46900 2.96100 19.68400 1.000 20.74000 225 ALA B C 1
ATOM 4091 O O . ALA B 1 225 ? -4.87500 2.35000 20.62000 1.000 22.22000 225 ALA B O 1
ATOM 4093 N N . ALA B 1 226 ? -6.41500 2.42100 18.90500 1.000 20.68000 226 ALA B N 1
ATOM 4094 C CA . ALA B 1 226 ? -6.93400 1.03500 19.04900 1.000 18.84000 226 ALA B CA 1
ATOM 4095 C C . ALA B 1 226 ? -5.78900 0.01600 18.90900 1.000 18.44000 226 ALA B C 1
ATOM 4096 O O . ALA B 1 226 ? -5.62500 -0.84200 19.83200 1.000 16.68000 226 ALA B O 1
ATOM 4098 N N . ILE B 1 227 ? -4.95300 0.14300 17.86900 1.000 18.84000 227 ILE B N 1
ATOM 4099 C CA . ILE B 1 227 ? -3.82900 -0.80400 17.60600 1.000 18.41000 227 ILE B CA 1
ATOM 4100 C C . ILE B 1 227 ? -2.89400 -0.88700 18.81500 1.000 20.92000 227 ILE B C 1
ATOM 4101 O O . ILE B 1 227 ? -2.43200 -1.98000 19.09300 1.000 22.57000 227 ILE B O 1
ATOM 4106 N N . ASP B 1 228 ? -2.61400 0.21700 19.50800 1.000 21.19000 228 ASP B N 1
ATOM 4107 C CA . ASP B 1 228 ? -1.69700 0.25600 20.67800 1.000 21.96000 228 ASP B CA 1
ATOM 4108 C C . ASP B 1 228 ? -2.45900 -0.06400 21.96000 1.000 23.01000 228 ASP B C 1
ATOM 4109 O O . ASP B 1 228 ? -1.87300 0.06700 23.00700 1.000 28.09000 228 ASP B O 1
ATOM 4114 N N . GLY B 1 229 ? -3.72100 -0.47400 21.88500 1.000 24.06000 229 GLY B N 1
ATOM 4115 C CA . GLY B 1 229 ? -4.46400 -0.94600 23.06100 1.000 24.52000 229 GLY B CA 1
ATOM 4116 C C . GLY B 1 229 ? -4.93800 0.18700 23.95200 1.000 27.32000 229 GLY B C 1
ATOM 4117 O O . GLY B 1 229 ? -5.22200 -0.10400 25.11500 1.000 25.66000 229 GLY B O 1
ATOM 4118 N N . HIS B 1 230 ? -5.08400 1.41300 23.42400 1.000 29.22000 230 HIS B N 1
ATOM 4119 C CA . HIS B 1 230 ? -5.56300 2.61500 24.16400 1.000 30.87000 230 HIS B CA 1
ATOM 4120 C C . HIS B 1 230 ? -6.71200 3.27000 23.40700 1.000 27.92000 230 HIS B C 1
ATOM 4121 O O . HIS B 1 230 ? -6.63500 4.45300 23.11200 1.000 29.35000 230 HIS B O 1
ATOM 4128 N N . PRO B 1 231 ? -7.80100 2.55800 23.03400 1.000 25.64000 231 PRO B N 1
ATOM 4129 C CA . PRO B 1 231 ? -8.93000 3.21000 22.36100 1.000 27.52000 231 PRO B CA 1
ATOM 4130 C C . PRO B 1 231 ? -9.64900 4.10500 23.37400 1.000 27.40000 231 PRO B C 1
ATOM 4131 O O . PRO B 1 231 ? -9.52900 3.82100 24.53600 1.000 20.16000 231 PRO B O 1
ATOM 4135 N N . THR B 1 232 ? -10.36400 5.13800 22.93100 1.000 31.18000 232 THR B N 1
ATOM 4136 C CA . THR B 1 232 ? -11.25000 5.92700 23.82500 1.000 31.78000 232 THR B CA 1
ATOM 4137 C C . THR B 1 232 ? -12.40200 5.02100 24.25000 1.000 28.04000 232 THR B C 1
ATOM 4138 O O . THR B 1 232 ? -13.07600 4.43100 23.41600 1.000 24.53000 232 THR B O 1
ATOM 4142 N N . PRO B 1 233 ? -12.62500 4.80600 25.56200 1.000 26.69000 233 PRO B N 1
ATOM 4143 C CA . PRO B 1 233 ? -13.78400 4.02400 25.99100 1.000 26.22000 233 PRO B CA 1
ATOM 4144 C C . PRO B 1 233 ? -15.04000 4.75400 25.50200 1.000 27.69000 233 PRO B C 1
ATOM 4145 O O . PRO B 1 233 ? -15.00300 5.95100 25.33600 1.000 29.42000 233 PRO B O 1
ATOM 4149 N N . SER B 1 234 ? -16.10300 4.01700 25.20100 1.000 24.61000 234 SER B N 1
ATOM 4150 C CA . SER B 1 234 ? -17.42200 4.55600 24.77600 1.000 25.71000 234 SER B CA 1
ATOM 4151 C C . SER B 1 234 ? -18.52700 3.82300 25.53600 1.000 23.51000 234 SER B C 1
ATOM 4152 O O . SER B 1 234 ? -18.30100 2.72200 26.08800 1.000 19.19000 234 SER B O 1
ATOM 4155 N N . VAL B 1 235 ? -19.69500 4.42800 25.58600 1.000 24.09000 235 VAL B N 1
ATOM 4156 C CA . VAL B 1 235 ? -20.87400 3.81300 26.23600 1.000 26.09000 235 VAL B CA 1
ATOM 4157 C C . VAL B 1 235 ? -21.31000 2.66300 25.33400 1.000 23.60000 235 VAL B C 1
ATOM 4158 O O . VAL B 1 235 ? -21.11400 2.77400 24.07400 1.000 21.97000 235 VAL B O 1
ATOM 4162 N N . ARG B 1 236 ? -21.83500 1.59900 25.92400 1.000 22.46000 236 ARG B N 1
ATOM 4163 C CA . ARG B 1 236 ? -22.46800 0.49400 25.16100 1.000 24.05000 236 ARG B CA 1
ATOM 4164 C C . ARG B 1 236 ? -23.63600 1.02100 24.33300 1.000 19.32000 236 ARG B C 1
ATOM 4165 O O . ARG B 1 236 ? -24.31000 1.99800 24.71900 1.000 17.20000 236 ARG B O 1
ATOM 4173 N N . ILE B 1 237 ? -23.85800 0.36600 23.20800 1.000 18.10000 237 ILE B N 1
ATOM 4174 C CA . ILE B 1 237 ? -25.05300 0.62700 22.37700 1.000 16.26000 237 ILE B CA 1
ATOM 4175 C C . ILE B 1 237 ? -26.19700 -0.16800 22.99800 1.000 15.57000 237 ILE B C 1
ATOM 4176 O O . ILE B 1 237 ? -26.02900 -1.37600 23.19700 1.000 15.50000 237 ILE B O 1
ATOM 4181 N N . HIS B 1 238 ? -27.29700 0.48800 23.32600 1.000 15.41000 238 HIS B N 1
ATOM 4182 C CA . HIS B 1 238 ? -28.44400 -0.09300 24.07300 1.000 16.42000 238 HIS B CA 1
ATOM 4183 C C . HIS B 1 238 ? -29.49200 -0.66400 23.11300 1.000 17.71000 238 HIS B C 1
ATOM 4184 O O . HIS B 1 238 ? -30.31700 -1.48400 23.55200 1.000 17.21000 238 HIS B O 1
ATOM 4191 N N . GLN B 1 239 ? -29.53000 -0.21700 21.86200 1.000 16.43000 239 GLN B N 1
ATOM 4192 C CA . GLN B 1 239 ? -30.59600 -0.65000 20.91300 1.000 15.90000 239 GLN B CA 1
ATOM 4193 C C . GLN B 1 239 ? -30.42300 -2.12100 20.54900 1.000 15.41000 239 GLN B C 1
ATOM 4194 O O . GLN B 1 239 ? -29.30800 -2.56200 20.27800 1.000 14.21000 239 GLN B O 1
ATOM 4200 N N . PRO B 1 240 ? -31.52100 -2.90400 20.42800 1.000 15.73000 240 PRO B N 1
ATOM 4201 C CA . PRO B 1 240 ? -31.41700 -4.26700 19.88300 1.000 16.25000 240 PRO B CA 1
ATOM 4202 C C . PRO B 1 240 ? -30.61800 -4.29200 18.56600 1.000 14.52000 240 PRO B C 1
ATOM 4203 O O . PRO B 1 240 ? -30.81700 -3.41000 17.72600 1.000 13.16000 240 PRO B O 1
ATOM 4207 N N . THR B 1 241 ? -29.63900 -5.19800 18.50100 1.000 13.86000 241 THR B N 1
ATOM 4208 C CA . THR B 1 241 ? -28.65600 -5.34500 17.41600 1.000 13.05000 241 THR B CA 1
ATOM 4209 C C . THR B 1 241 ? -28.63000 -6.78000 16.87200 1.000 13.00000 241 THR B C 1
ATOM 4210 O O . THR B 1 241 ? -28.75300 -7.73900 17.61100 1.000 13.98000 241 THR B O 1
ATOM 4214 N N . ARG B 1 242 ? -28.53100 -6.87300 15.56300 1.000 12.98000 242 ARG B N 1
ATOM 4215 C CA . ARG B 1 242 ? -28.38700 -8.09700 14.78600 1.000 12.60000 242 ARG B CA 1
ATOM 4216 C C . ARG B 1 242 ? -27.05000 -7.94900 14.05200 1.000 12.33000 242 ARG B C 1
ATOM 4217 O O . ARG B 1 242 ? -26.78200 -6.87000 13.58900 1.000 12.52000 242 ARG B O 1
ATOM 4225 N N . VAL B 1 243 ? -26.21100 -8.96500 14.04600 1.000 12.95000 243 VAL B N 1
ATOM 4226 C CA . VAL B 1 243 ? -24.88400 -8.99000 13.34600 1.000 14.23000 243 VAL B CA 1
ATOM 4227 C C . VAL B 1 243 ? -24.90000 -10.24800 12.49700 1.000 13.97000 243 VAL B C 1
ATOM 4228 O O . VAL B 1 243 ? -25.13200 -11.30900 13.07700 1.000 14.78000 243 VAL B O 1
ATOM 4232 N N . HIS B 1 244 ? -24.76600 -10.12700 11.17700 1.000 13.93000 244 HIS B N 1
ATOM 4233 C CA . HIS B 1 244 ? -24.70500 -11.26000 10.24800 1.000 13.48000 244 HIS B CA 1
ATOM 4234 C C . HIS B 1 244 ? -23.43500 -11.08300 9.42500 1.000 14.38000 244 HIS B C 1
ATOM 4235 O O . HIS B 1 244 ? -23.50200 -10.55900 8.33300 1.00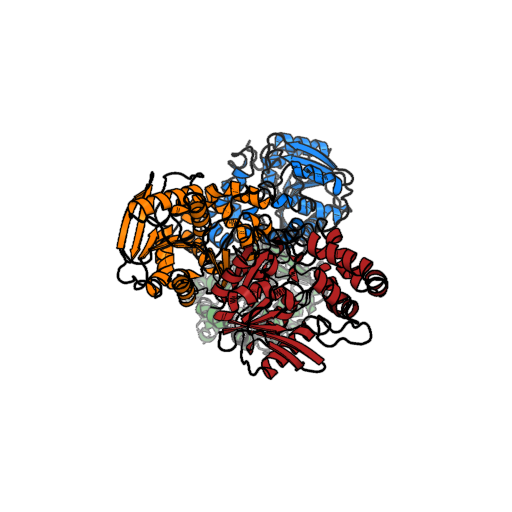0 13.90000 244 HIS B O 1
ATOM 4242 N N . TRP B 1 245 ? -22.36100 -11.68700 9.90000 1.000 14.04000 245 TRP B N 1
ATOM 4243 C CA . TRP B 1 245 ? -20.96300 -11.42700 9.47300 1.000 15.01000 245 TRP B CA 1
ATOM 4244 C C . TRP B 1 245 ? -20.54900 -12.42800 8.41900 1.000 14.29000 245 TRP B C 1
ATOM 4245 O O . TRP B 1 245 ? -20.82900 -13.59900 8.62700 1.000 14.92000 245 TRP B O 1
ATOM 4256 N N . GLY B 1 246 ? -19.94000 -11.98100 7.32100 1.000 16.29000 246 GLY B N 1
ATOM 4257 C CA . GLY B 1 246 ? -19.42600 -12.90000 6.28300 1.000 16.21000 246 GLY B CA 1
ATOM 4258 C C . GLY B 1 246 ? -18.31500 -13.77100 6.86400 1.000 16.51000 246 GLY B C 1
ATOM 4259 O O . GLY B 1 246 ? -17.27900 -13.23500 7.26600 1.000 15.76000 246 GLY B O 1
ATOM 4260 N N . ARG B 1 247 ? -18.49000 -15.07900 6.88100 1.000 15.61000 247 ARG B N 1
ATOM 4261 C CA . ARG B 1 247 ? -17.48500 -16.01800 7.43800 1.000 17.21000 247 ARG B CA 1
ATOM 4262 C C . ARG B 1 247 ? -16.11700 -15.85200 6.76400 1.000 17.28000 247 ARG B C 1
ATOM 4263 O O . ARG B 1 247 ? -15.12100 -15.96000 7.47900 1.000 18.48000 247 ARG B O 1
ATOM 4271 N N . HIS B 1 248 ? -16.04900 -15.59100 5.45400 1.000 17.70000 248 HIS B N 1
ATOM 4272 C CA . HIS B 1 248 ? -14.77000 -15.56800 4.68800 1.000 19.81000 248 HIS B CA 1
ATOM 4273 C C . HIS B 1 248 ? -14.19900 -14.14800 4.60200 1.000 17.95000 248 HIS B C 1
ATOM 4274 O O . HIS B 1 248 ? -13.25800 -13.95300 3.84300 1.000 19.67000 248 HIS B O 1
ATOM 4281 N N . ASP B 1 249 ? -14.79800 -13.15900 5.26100 1.000 17.33000 249 ASP B N 1
ATOM 4282 C CA . ASP B 1 249 ? -14.31100 -11.75800 5.17300 1.000 15.35000 249 ASP B CA 1
ATOM 4283 C C . ASP B 1 249 ? -12.82400 -11.73500 5.50300 1.000 15.10000 249 ASP B C 1
ATOM 4284 O O . ASP B 1 249 ? -12.42000 -12.00400 6.62000 1.000 16.03000 249 ASP B O 1
ATOM 4289 N N . PRO B 1 250 ? -11.93000 -11.43100 4.55600 1.000 16.55000 250 PRO B N 1
ATOM 4290 C CA . PRO B 1 250 ? -10.49200 -11.41700 4.85600 1.000 17.17000 250 PRO B CA 1
ATOM 4291 C C . PRO B 1 250 ? -9.95000 -10.13400 5.50800 1.000 17.39000 250 PRO B C 1
ATOM 4292 O O . PRO B 1 250 ? -8.86700 -10.15900 5.97600 1.000 17.20000 250 PRO B O 1
ATOM 4296 N N . ILE B 1 251 ? -10.69200 -9.02900 5.49500 1.000 15.67000 251 ILE B N 1
ATOM 4297 C CA . ILE B 1 251 ? -10.20900 -7.75600 6.07600 1.000 15.42000 251 ILE B CA 1
ATOM 4298 C C . ILE B 1 251 ? -10.84600 -7.55800 7.45400 1.000 15.86000 251 ILE B C 1
ATOM 4299 O O . ILE B 1 251 ? -10.13000 -7.25900 8.40300 1.000 16.64000 251 ILE B O 1
ATOM 4304 N N . LEU B 1 252 ? -12.16700 -7.68500 7.57200 1.000 15.46000 252 LEU B N 1
ATOM 4305 C CA . LEU B 1 252 ? -12.82600 -7.69500 8.89800 1.000 16.01000 252 LEU B CA 1
ATOM 4306 C C . LEU B 1 252 ? -13.07600 -9.14600 9.26400 1.000 14.77000 252 LEU B C 1
ATOM 4307 O O . LEU B 1 252 ? -14.10700 -9.72000 8.83300 1.000 14.30000 252 LEU B O 1
ATOM 4312 N N . LYS B 1 253 ? -12.13600 -9.74100 9.99800 1.000 15.05000 253 LYS B N 1
ATOM 4313 C CA . LYS B 1 253 ? -12.19400 -11.18200 10.32500 1.000 16.46000 253 LYS B CA 1
ATOM 4314 C C . LYS B 1 253 ? -13.49300 -11.50600 11.07700 1.000 15.41000 253 LYS B C 1
ATOM 4315 O O . LYS B 1 253 ? -13.78000 -10.84700 12.08000 1.000 14.49000 253 LYS B O 1
ATOM 4321 N N . SER B 1 254 ? -14.17300 -12.59300 10.72600 1.000 15.71000 254 SER B N 1
ATOM 4322 C CA . SER B 1 254 ? -15.44000 -12.99000 11.40700 1.000 16.10000 254 SER B CA 1
ATOM 4323 C C . SER B 1 254 ? -15.19600 -13.31400 12.88800 1.000 16.06000 254 SER B C 1
ATOM 4324 O O . SER B 1 254 ? -16.13600 -13.20300 13.67900 1.000 17.03000 254 SER B O 1
ATOM 4327 N N . GLU B 1 255 ? -14.00100 -13.74000 13.25500 1.000 16.40000 255 GLU B N 1
ATOM 4328 C CA . GLU B 1 255 ? -13.64600 -13.97200 14.68900 1.000 18.33000 255 GLU B CA 1
ATOM 4329 C C . GLU B 1 255 ? -13.78100 -12.68000 15.51700 1.000 16.53000 255 GLU B C 1
ATOM 4330 O O . GLU B 1 255 ? -13.90700 -12.80200 16.75400 1.000 15.70000 255 GLU B O 1
ATOM 4336 N N . TRP B 1 256 ? -13.75700 -11.49200 14.89600 1.000 15.41000 256 TRP B N 1
ATOM 4337 C CA . TRP B 1 256 ? -13.88600 -10.20100 15.62100 1.000 14.93000 256 TRP B CA 1
ATOM 4338 C C . TRP B 1 256 ? -15.33000 -10.02500 16.09000 1.000 14.77000 256 TRP B C 1
ATOM 4339 O O . TRP B 1 256 ? -15.58200 -9.09100 16.85800 1.000 15.51000 256 TRP B O 1
ATOM 4350 N N . SER B 1 257 ? -16.21200 -10.95900 15.74900 1.000 12.85000 257 SER B N 1
ATOM 4351 C CA . SER B 1 257 ? -17.56800 -11.01400 16.35100 1.000 13.15000 257 SER B CA 1
ATOM 4352 C C . SER B 1 257 ? -17.39400 -11.18000 17.86500 1.000 12.59000 257 SER B C 1
ATOM 4353 O O . SER B 1 257 ? -18.29100 -10.82900 18.56000 1.000 13.38000 257 SER B O 1
ATOM 4356 N N . ALA B 1 258 ? -16.30200 -11.78500 18.31300 1.000 13.22000 258 ALA B N 1
ATOM 4357 C CA . ALA B 1 258 ? -15.97700 -11.98600 19.74800 1.000 14.98000 258 ALA B CA 1
ATOM 4358 C C . ALA B 1 258 ? -16.03200 -10.65800 20.52200 1.000 16.51000 258 ALA B C 1
ATOM 4359 O O . ALA B 1 258 ? -16.38000 -10.69200 21.71700 1.000 16.41000 258 ALA B O 1
ATOM 4361 N N . PHE B 1 259 ? -15.74300 -9.51200 19.88000 1.000 16.30000 259 PHE B N 1
ATOM 4362 C CA . PHE B 1 259 ? -15.70900 -8.19100 20.55600 1.000 18.00000 259 PHE B CA 1
ATOM 4363 C C . PHE B 1 259 ? -17.09700 -7.53300 20.60800 1.000 19.33000 259 PHE B C 1
ATOM 4364 O O . PHE B 1 259 ? -17.22700 -6.47200 21.25100 1.000 17.43000 259 PHE B O 1
ATOM 4372 N N . VAL B 1 260 ? -18.11900 -8.10800 19.97600 1.000 16.91000 260 VAL B N 1
ATOM 4373 C CA . VAL B 1 260 ? -19.45500 -7.44200 19.93500 1.000 17.51000 260 VAL B CA 1
ATOM 4374 C C . VAL B 1 260 ? -20.01600 -7.34400 21.35700 1.000 17.27000 260 VAL B C 1
ATOM 4375 O O . VAL B 1 260 ? -20.39100 -6.25100 21.78800 1.000 16.19000 260 VAL B O 1
ATOM 4379 N N . PRO B 1 261 ? -20.10200 -8.42800 22.14300 1.000 16.50000 261 PRO B N 1
ATOM 4380 C CA . PRO B 1 261 ? -20.80000 -8.35700 23.42800 1.000 18.02000 261 PRO B CA 1
ATOM 4381 C C . PRO B 1 261 ? -20.24100 -7.30500 24.39400 1.000 19.22000 261 PRO B C 1
ATOM 4382 O O . PRO B 1 261 ? -21.02100 -6.77900 25.16100 1.000 19.35000 261 PRO B O 1
ATOM 4386 N N . GLU B 1 262 ? -18.95700 -6.95000 24.28300 1.000 18.66000 262 GLU B N 1
ATOM 4387 C CA . GLU B 1 262 ? -18.36500 -5.85900 25.10200 1.000 22.24000 262 GLU B CA 1
ATOM 4388 C C . GLU B 1 262 ? -19.02700 -4.51500 24.74800 1.000 19.30000 262 GLU B C 1
ATOM 4389 O O . GLU B 1 262 ? -19.04300 -3.66900 25.63000 1.000 18.26000 262 GLU B O 1
ATOM 4395 N N . HIS B 1 263 ? -19.46500 -4.28500 23.50800 1.000 16.05000 263 HIS B N 1
ATOM 4396 C CA . HIS B 1 263 ? -19.91200 -2.94600 23.03900 1.000 17.26000 263 HIS B CA 1
ATOM 4397 C C . HIS B 1 263 ? -21.45000 -2.83000 22.93100 1.000 17.11000 263 HIS B C 1
ATOM 4398 O O . HIS B 1 263 ? -21.94200 -1.70600 22.63200 1.000 17.09000 263 HIS B O 1
ATOM 4405 N N . PHE B 1 264 ? -22.20700 -3.90900 23.11100 1.000 15.55000 264 PHE B N 1
ATOM 4406 C CA . PHE B 1 264 ? -23.66100 -3.93700 22.81400 1.000 15.12000 264 PHE B CA 1
ATOM 4407 C C . PHE B 1 264 ? -24.38300 -4.61600 23.96100 1.000 15.01000 264 PHE B C 1
ATOM 4408 O O . PHE B 1 264 ? -24.00000 -5.72900 24.25000 1.000 16.58000 264 PHE B O 1
ATOM 4416 N N . ASP B 1 265 ? -25.47200 -4.03900 24.45200 1.000 16.07000 265 ASP B N 1
ATOM 4417 C CA . ASP B 1 265 ? -26.28300 -4.65900 25.53200 1.000 17.28000 265 ASP B CA 1
ATOM 4418 C C . ASP B 1 265 ? -26.98300 -5.92400 25.00900 1.000 16.89000 265 ASP B C 1
ATOM 4419 O O . ASP B 1 265 ? -27.27000 -6.82200 25.81800 1.000 15.04000 265 ASP B O 1
ATOM 4424 N N . ASP B 1 266 ? -27.37500 -5.94800 23.73800 1.000 16.10000 266 ASP B N 1
ATOM 4425 C CA . ASP B 1 266 ? -28.34800 -6.96000 23.24700 1.000 19.39000 266 ASP B CA 1
ATOM 4426 C C . ASP B 1 266 ? -28.08100 -7.23100 21.76900 1.000 16.48000 266 ASP B C 1
ATOM 4427 O O . ASP B 1 266 ? -28.69300 -6.54500 20.90500 1.000 18.30000 266 ASP B O 1
ATOM 4432 N N . ALA B 1 267 ? -27.22900 -8.20300 21.48800 1.000 15.09000 267 ALA B N 1
ATOM 4433 C CA . ALA B 1 267 ? -26.76900 -8.48600 20.10900 1.000 14.93000 267 ALA B CA 1
ATOM 4434 C C . ALA B 1 267 ? -27.01200 -9.96400 19.78700 1.000 14.93000 267 ALA B C 1
ATOM 4435 O O . ALA B 1 267 ? -26.57500 -10.83800 20.56200 1.000 13.63000 267 ALA B O 1
ATOM 4437 N N . ARG B 1 268 ? -27.65100 -10.18700 18.64800 1.000 15.16000 268 ARG B N 1
ATOM 4438 C CA . ARG B 1 268 ? -27.87000 -11.51400 18.06100 1.000 15.10000 268 ARG B CA 1
ATOM 4439 C C . ARG B 1 268 ? -26.90000 -11.70100 16.91200 1.000 14.93000 268 ARG B C 1
ATOM 4440 O O . ARG B 1 268 ? -27.04100 -11.01200 15.91900 1.000 16.43000 268 ARG B O 1
ATOM 4448 N N . ILE B 1 269 ? -25.95800 -12.60600 17.06900 1.000 14.95000 269 ILE B N 1
ATOM 4449 C CA . ILE B 1 269 ? -24.76200 -12.75900 16.19900 1.000 14.29000 269 ILE B CA 1
ATOM 4450 C C . ILE B 1 269 ? -24.88100 -14.06300 15.44800 1.000 15.57000 269 ILE B C 1
ATOM 4451 O O . ILE B 1 269 ? -25.03500 -15.12000 16.08900 1.000 14.49000 269 ILE B O 1
ATOM 4456 N N . SER B 1 270 ? -24.86300 -13.98200 14.12600 1.000 15.23000 270 SER B N 1
ATOM 4457 C CA . SER B 1 270 ? -24.79200 -15.16300 13.24700 1.000 15.07000 270 SER B CA 1
ATOM 4458 C C . SER B 1 270 ? -23.79200 -14.88900 12.11500 1.000 14.30000 270 SER B C 1
ATOM 4459 O O . SER B 1 270 ? -23.20900 -13.79200 12.06900 1.000 14.92000 270 SER B O 1
ATOM 4462 N N . PHE B 1 271 ? -23.59000 -15.85400 11.24200 1.000 13.19000 271 PHE B N 1
ATOM 4463 C CA . PHE B 1 271 ? -22.56300 -15.78400 10.19100 1.000 13.16000 271 PHE B CA 1
ATOM 4464 C C . PHE B 1 271 ? -23.17500 -16.23100 8.87700 1.000 14.31000 271 PHE B C 1
ATOM 4465 O O . PHE B 1 271 ? -24.02000 -17.12200 8.83800 1.000 15.78000 271 PHE B O 1
ATOM 4473 N N . CYS B 1 272 ? -22.76400 -15.58700 7.81500 1.000 14.52000 272 CYS B N 1
ATOM 4474 C CA . CYS B 1 272 ? -23.11200 -15.99400 6.44500 1.000 15.09000 272 CYS B CA 1
ATOM 4475 C C . CYS B 1 272 ? -21.97100 -16.89100 5.94800 1.000 16.33000 272 CYS B C 1
ATOM 4476 O O . CYS B 1 272 ? -20.83900 -16.38900 5.71600 1.000 14.78000 272 CYS B O 1
ATOM 4479 N N . GLU B 1 273 ? -22.23000 -18.18100 5.78600 1.000 17.23000 273 GLU B N 1
ATOM 4480 C CA . GLU B 1 273 ? -21.16100 -19.14200 5.41200 1.000 21.59000 273 GLU B CA 1
ATOM 4481 C C . GLU B 1 273 ? -20.68800 -18.91300 3.97900 1.000 21.86000 273 GLU B C 1
ATOM 4482 O O . GLU B 1 273 ? -19.54800 -19.33900 3.67100 1.000 21.55000 273 GLU B O 1
ATOM 4488 N N . SER B 1 274 ? -21.46300 -18.29100 3.09800 1.000 20.18000 274 SER B N 1
ATOM 4489 C CA . SER B 1 274 ? -21.03100 -18.23800 1.67100 1.000 23.82000 274 SER B CA 1
ATOM 4490 C C . SER B 1 274 ? -20.51700 -16.83500 1.25600 1.000 22.29000 274 SER B C 1
ATOM 4491 O O . SER B 1 274 ? -20.38200 -16.55900 0.06300 1.000 23.15000 274 SER B O 1
ATOM 4494 N N . ALA B 1 275 ? -20.20000 -15.96700 2.20700 1.000 17.63000 275 ALA B N 1
ATOM 4495 C CA . ALA B 1 275 ? -19.90300 -14.56800 1.88800 1.000 17.83000 275 ALA B CA 1
ATOM 4496 C C . ALA B 1 275 ? -18.58800 -14.16200 2.51600 1.000 18.24000 275 ALA B C 1
ATOM 4497 O O . ALA B 1 275 ? -18.26700 -14.63600 3.64700 1.000 18.50000 275 ALA B O 1
ATOM 4499 N N . GLY B 1 276 ? -17.90100 -13.26900 1.80800 1.000 17.29000 276 GLY B N 1
ATOM 4500 C CA . GLY B 1 276 ? -16.77100 -12.48700 2.33500 1.000 17.34000 276 GLY B CA 1
ATOM 4501 C C . GLY B 1 276 ? -17.25200 -11.15300 2.87400 1.000 16.56000 276 GLY B C 1
ATOM 4502 O O . GLY B 1 276 ? -18.23100 -11.11200 3.65300 1.000 18.69000 276 GLY B O 1
ATOM 4503 N N . HIS B 1 277 ? -16.61200 -10.07700 2.46000 1.000 16.98000 277 HIS B N 1
ATOM 4504 C CA . HIS B 1 277 ? -16.82200 -8.73500 3.04600 1.000 16.45000 277 HIS B CA 1
ATOM 4505 C C . HIS B 1 277 ? -18.19800 -8.14100 2.69400 1.000 16.61000 277 HIS B C 1
ATOM 4506 O O . HIS B 1 277 ? -18.60300 -7.17600 3.39500 1.000 16.35000 277 HIS B O 1
ATOM 4513 N N . PHE B 1 278 ? -18.81400 -8.58000 1.59300 1.000 15.09000 278 PHE B N 1
ATOM 4514 C CA . PHE B 1 278 ? -20.03500 -7.98500 0.98700 1.000 14.79000 278 PHE B CA 1
ATOM 4515 C C . PHE B 1 278 ? -21.23700 -8.93700 1.06700 1.000 14.09000 278 PHE B C 1
ATOM 4516 O O . PHE B 1 278 ? -21.79300 -9.35200 0.02100 1.000 13.05000 278 PHE B O 1
ATOM 4524 N N . VAL B 1 279 ? -21.67200 -9.22200 2.27800 1.000 13.41000 279 VAL B N 1
ATOM 4525 C CA . VAL B 1 279 ? -22.81400 -10.14300 2.54200 1.000 14.08000 279 VAL B CA 1
ATOM 4526 C C . VAL B 1 279 ? -24.02700 -9.73100 1.70400 1.000 12.92000 279 VAL B C 1
ATOM 4527 O O . VAL B 1 279 ? -24.65500 -10.60300 1.12700 1.000 12.80000 279 VAL B O 1
ATOM 4531 N N . HIS B 1 280 ? -24.35300 -8.45000 1.68400 1.000 13.33000 280 HIS B N 1
ATOM 4532 C CA . HIS B 1 280 ? -25.54700 -7.86800 1.01900 1.000 13.76000 280 HIS B CA 1
ATOM 4533 C C . HIS B 1 280 ? -25.45600 -8.03200 -0.50200 1.000 13.79000 280 HIS B C 1
ATOM 4534 O O . HIS B 1 280 ? -26.49000 -7.89500 -1.11700 1.000 15.15000 280 HIS B O 1
ATOM 4541 N N . VAL B 1 281 ? -24.28000 -8.27600 -1.07800 1.000 13.24000 281 VAL B N 1
ATOM 4542 C CA . VAL B 1 281 ? -24.11800 -8.44600 -2.55400 1.000 14.69000 281 VAL B CA 1
ATOM 4543 C C . VAL B 1 281 ? -23.86100 -9.91800 -2.86600 1.000 15.60000 281 VAL B C 1
ATOM 4544 O O . VAL B 1 281 ? -24.39000 -10.40200 -3.88100 1.000 14.18000 281 VAL B O 1
ATOM 4548 N N . GLU B 1 282 ? -23.06400 -10.61100 -2.04800 1.000 15.90000 282 GLU B N 1
ATOM 4549 C CA . GLU B 1 282 ? -22.64700 -11.99900 -2.38500 1.000 18.20000 282 GLU B CA 1
ATOM 4550 C C . GLU B 1 282 ? -23.78500 -12.96800 -2.03300 1.000 17.57000 282 GLU B C 1
ATOM 4551 O O . GLU B 1 282 ? -23.92800 -13.97200 -2.73200 1.000 16.56000 282 GLU B O 1
ATOM 4557 N N . ALA B 1 283 ? -24.53500 -12.72500 -0.95400 1.000 17.18000 283 ALA B N 1
ATOM 4558 C CA . ALA B 1 283 ? -25.59500 -13.65200 -0.45800 1.000 16.28000 283 ALA B CA 1
ATOM 4559 C C . ALA B 1 283 ? -26.89000 -12.88700 -0.21500 1.000 15.06000 283 ALA B C 1
ATOM 4560 O O . ALA B 1 283 ? -27.39900 -12.81500 0.89700 1.000 14.26000 283 ALA B O 1
ATOM 4562 N N . PRO B 1 284 ? -27.47200 -12.29400 -1.26600 1.000 15.49000 284 PRO B N 1
ATOM 4563 C CA . PRO B 1 284 ? -28.52300 -11.29400 -1.07500 1.000 15.14000 284 PRO B CA 1
ATOM 4564 C C . PRO B 1 284 ? -29.85100 -11.92800 -0.62200 1.000 15.29000 284 PRO B C 1
ATOM 4565 O O . PRO B 1 284 ? -30.63100 -11.24500 0.03500 1.000 15.41000 284 PRO B O 1
ATOM 4569 N N . ASP B 1 285 ? -30.10400 -13.18500 -0.99700 1.000 14.56000 285 ASP B N 1
ATOM 4570 C CA . ASP B 1 285 ? -31.36000 -13.86400 -0.60300 1.000 17.27000 285 ASP B CA 1
ATOM 4571 C C . ASP B 1 285 ? -31.32500 -14.04200 0.91200 1.000 16.30000 285 ASP B C 1
ATOM 4572 O O . ASP B 1 285 ? -32.32800 -13.76100 1.57000 1.000 15.36000 285 ASP B O 1
ATOM 4577 N N . GLU B 1 286 ? -30.20600 -14.52600 1.42600 1.000 16.26000 286 GLU B N 1
ATOM 4578 C CA . GLU B 1 286 ? -29.99600 -14.74000 2.88300 1.000 17.68000 286 GLU B CA 1
ATOM 4579 C C . GLU B 1 286 ? -29.98300 -13.39500 3.63200 1.000 15.99000 286 GLU B C 1
ATOM 4580 O O . GLU B 1 286 ? -30.62800 -13.27200 4.66300 1.000 16.91000 286 GLU B O 1
ATOM 4586 N N . ALA B 1 287 ? -29.23500 -12.41800 3.14900 1.000 15.14000 287 ALA B N 1
ATOM 4587 C CA . ALA B 1 287 ? -29.15800 -11.07000 3.75200 1.000 14.73000 287 ALA B CA 1
ATOM 4588 C C . ALA B 1 287 ? -30.56000 -10.44700 3.81100 1.000 14.94000 287 ALA B C 1
ATOM 4589 O O . ALA B 1 287 ? -30.87900 -9.89300 4.84800 1.000 13.30000 287 ALA B O 1
ATOM 4591 N N . ALA B 1 288 ? -31.40600 -10.63700 2.79000 1.000 13.41000 288 ALA B N 1
ATOM 4592 C CA . ALA B 1 288 ? -32.75000 -10.01400 2.76600 1.000 14.98000 288 ALA B CA 1
ATOM 4593 C C . ALA B 1 288 ? -33.65100 -10.70700 3.78000 1.000 14.83000 288 ALA B C 1
ATOM 4594 O O . ALA B 1 288 ? -34.48500 -9.99500 4.36500 1.000 16.29000 288 ALA B O 1
ATOM 4596 N N . ASP B 1 289 ? -33.47900 -12.02100 3.97000 1.000 15.13000 289 ASP B N 1
ATOM 4597 C CA . ASP B 1 289 ? -34.23800 -12.83300 4.93600 1.000 17.73000 289 ASP B CA 1
ATOM 4598 C C . ASP B 1 289 ? -33.84600 -12.39300 6.35400 1.000 15.87000 289 ASP B C 1
ATOM 4599 O O . ASP B 1 289 ? -34.74600 -12.23700 7.21100 1.000 14.72000 289 ASP B O 1
ATOM 4604 N N . VAL B 1 290 ? -32.56900 -12.15600 6.60600 1.000 14.55000 290 VAL B N 1
ATOM 4605 C CA . VAL B 1 290 ? -32.10200 -11.69600 7.97300 1.000 15.57000 290 VAL B CA 1
ATOM 4606 C C . VAL B 1 290 ? -32.67600 -10.30600 8.25100 1.000 14.94000 290 VAL B C 1
ATOM 4607 O O . VAL B 1 290 ? -33.25900 -10.08900 9.31500 1.000 15.43000 290 VAL B O 1
ATOM 4611 N N . LEU B 1 291 ? -32.57800 -9.39900 7.28000 1.000 15.42000 291 LEU B N 1
ATOM 4612 C CA . LEU B 1 291 ? -33.12100 -8.01800 7.37900 1.000 14.31000 291 LEU B CA 1
ATOM 4613 C C . LEU B 1 291 ? -34.64300 -8.07600 7.62400 1.000 15.51000 291 LEU B C 1
ATOM 4614 O O . LEU B 1 291 ? -35.10600 -7.44500 8.58300 1.000 14.94000 291 LEU B O 1
ATOM 4619 N N . ALA B 1 292 ? -35.41100 -8.79300 6.80100 1.000 16.28000 292 ALA B N 1
ATOM 4620 C CA . ALA B 1 292 ? -36.89100 -8.81100 6.88800 1.000 16.46000 292 ALA B CA 1
ATOM 4621 C C . ALA B 1 292 ? -37.29300 -9.35500 8.26500 1.000 17.01000 292 ALA B C 1
ATOM 4622 O O . ALA B 1 292 ? -38.22300 -8.84100 8.89700 1.000 19.13000 292 ALA B O 1
ATOM 4624 N N . GLU B 1 293 ? -36.64100 -10.38200 8.74000 1.000 17.94000 293 GLU B N 1
ATOM 4625 C CA . GLU B 1 293 ? -37.00500 -11.00300 10.03500 1.000 20.02000 293 GLU B CA 1
ATOM 4626 C C . GLU B 1 293 ? -36.69400 -10.01100 11.15400 1.000 17.38000 293 GLU B C 1
ATOM 4627 O O . GLU B 1 293 ? -37.51800 -9.84900 12.07600 1.000 15.44000 293 GLU B O 1
ATOM 4633 N N . PHE B 1 294 ? -35.52300 -9.38800 11.12200 1.000 16.09000 294 PHE B N 1
ATOM 4634 C CA . PHE B 1 294 ? -35.08000 -8.50700 12.24200 1.000 17.10000 294 PHE B CA 1
ATOM 4635 C C . PHE B 1 294 ? -35.92400 -7.21900 12.27700 1.000 16.31000 294 PHE B C 1
ATOM 4636 O O . PHE B 1 294 ? -36.28100 -6.79900 13.35700 1.000 15.24000 294 PHE B O 1
ATOM 4644 N N . PHE B 1 295 ? -36.24200 -6.61600 11.13500 1.000 16.77000 295 PHE B N 1
ATOM 4645 C CA . PHE B 1 295 ? -36.99000 -5.32800 11.08100 1.000 18.03000 295 PHE B CA 1
ATOM 4646 C C . PHE B 1 295 ? -38.50600 -5.51700 10.92700 1.000 19.81000 295 PHE B C 1
ATOM 4647 O O . PHE B 1 295 ? -39.21100 -4.56000 11.17700 1.000 17.20000 295 PHE B O 1
ATOM 4655 N N . GLY B 1 296 ? -38.97800 -6.68900 10.50500 1.000 26.40000 296 GLY B N 1
ATOM 4656 C CA . GLY B 1 296 ? -40.41700 -6.98100 10.27900 1.000 28.97000 296 GLY B CA 1
ATOM 4657 C C . GLY B 1 296 ? -41.16400 -7.19400 11.58500 1.000 33.24000 296 GLY B C 1
ATOM 4658 O O . GLY B 1 296 ? -40.55800 -7.53100 12.59400 1.000 34.14000 296 GLY B O 1
ATOM 4659 N N . SER C 1 2 ? 34.81300 -44.04600 -27.16000 1.000 43.52000 2 SER C N 1
ATOM 4660 C CA . SER C 1 2 ? 34.69700 -44.61300 -28.51600 1.000 41.05000 2 SER C CA 1
ATOM 4661 C C . SER C 1 2 ? 33.64200 -43.83800 -29.34100 1.000 35.36000 2 SER C C 1
ATOM 4662 O O . SER C 1 2 ? 33.85400 -43.83000 -30.52800 1.000 29.97000 2 SER C O 1
ATOM 4665 N N . SER C 1 3 ? 32.54200 -43.25900 -28.79700 1.000 27.30000 3 SER C N 1
ATOM 4666 C CA . SER C 1 3 ? 31.57600 -42.47300 -29.63300 1.000 24.17000 3 SER C CA 1
ATOM 4667 C C . SER C 1 3 ? 32.27400 -41.27300 -30.27000 1.000 20.94000 3 SER C C 1
ATOM 4668 O O . SER C 1 3 ? 32.96800 -40.51200 -29.58700 1.000 19.47000 3 SER C O 1
ATOM 4671 N N . ASP C 1 4 ? 32.01400 -41.05300 -31.54600 1.000 20.92000 4 ASP C N 1
ATOM 4672 C CA . ASP C 1 4 ? 32.43400 -39.83500 -32.26800 1.000 21.52000 4 ASP C CA 1
ATOM 4673 C C . ASP C 1 4 ? 31.90800 -38.59100 -31.55300 1.000 19.55000 4 ASP C C 1
ATOM 4674 O O . ASP C 1 4 ? 32.58200 -37.54600 -31.64200 1.000 22.53000 4 ASP C O 1
ATOM 4679 N N . PHE C 1 5 ? 30.78600 -38.69800 -30.83400 1.000 17.17000 5 PHE C N 1
ATOM 4680 C CA . PHE C 1 5 ? 30.12000 -37.56500 -30.14500 1.000 16.73000 5 PHE C CA 1
ATOM 4681 C C . PHE C 1 5 ? 30.30200 -37.60900 -28.62800 1.000 18.64000 5 PHE C C 1
ATOM 4682 O O . PHE C 1 5 ? 29.56500 -36.87600 -27.90800 1.000 19.18000 5 PHE C O 1
ATOM 4690 N N . ALA C 1 6 ? 31.28300 -38.37600 -28.16100 1.000 18.02000 6 ALA C N 1
ATOM 4691 C CA . ALA C 1 6 ? 31.76500 -38.31700 -26.75800 1.000 18.66000 6 ALA C CA 1
ATOM 4692 C C . ALA C 1 6 ? 32.50500 -37.00200 -26.56400 1.000 19.32000 6 ALA C C 1
ATOM 4693 O O . ALA C 1 6 ? 32.88700 -36.37700 -27.56900 1.000 20.38000 6 ALA C O 1
ATOM 4695 N N . THR C 1 7 ? 32.73200 -36.60000 -25.31600 1.000 19.54000 7 THR C N 1
ATOM 4696 C CA . THR C 1 7 ? 33.40000 -35.31700 -24.99800 1.000 21.79000 7 THR C CA 1
ATOM 4697 C C . THR C 1 7 ? 34.66200 -35.59800 -24.19400 1.000 25.46000 7 THR C C 1
ATOM 4698 O O . THR C 1 7 ? 34.56500 -36.02000 -23.03700 1.000 28.28000 7 THR C O 1
ATOM 4702 N N . PRO C 1 8 ? 35.86600 -35.31600 -24.72900 1.000 24.42000 8 PRO C N 1
ATOM 4703 C CA . PRO C 1 8 ? 37.08500 -35.47100 -23.94500 1.000 23.94000 8 PRO C CA 1
ATOM 4704 C C . PRO C 1 8 ? 37.12300 -34.59200 -22.70300 1.000 24.60000 8 PRO C C 1
ATOM 4705 O O . PRO C 1 8 ? 36.58200 -33.47900 -22.68500 1.000 19.84000 8 PRO C O 1
ATOM 4709 N N . PRO C 1 9 ? 37.75600 -35.06200 -21.60500 1.000 25.08000 9 PRO C N 1
ATOM 4710 C CA . PRO C 1 9 ? 37.81900 -34.26300 -20.38600 1.000 24.34000 9 PRO C CA 1
ATOM 4711 C C . PRO C 1 9 ? 38.47700 -32.88000 -20.55600 1.000 22.89000 9 PRO C C 1
ATOM 4712 O O . PRO C 1 9 ? 38.18400 -32.00500 -19.77800 1.000 21.36000 9 PRO C O 1
ATOM 4716 N N . GLY C 1 10 ? 39.36500 -32.69600 -21.53500 1.000 21.35000 10 GLY C N 1
ATOM 4717 C CA . GLY C 1 10 ? 40.03100 -31.39600 -21.73700 1.000 22.69000 10 GLY C CA 1
ATOM 4718 C C . GLY C 1 10 ? 39.07400 -30.29600 -22.21000 1.000 22.26000 10 GLY C C 1
ATOM 4719 O O . GLY C 1 10 ? 39.50600 -29.15500 -22.25700 1.000 21.92000 10 GLY C O 1
ATOM 4720 N N . LEU C 1 11 ? 37.82000 -30.58700 -22.55100 1.000 22.10000 11 LEU C N 1
ATOM 4721 C CA . LEU C 1 11 ? 36.98100 -29.57400 -23.26500 1.000 23.19000 11 LEU C CA 1
ATOM 4722 C C . LEU C 1 11 ? 36.57100 -28.48400 -22.25400 1.000 21.84000 11 LEU C C 1
ATOM 4723 O O . LEU C 1 11 ? 36.18100 -28.81500 -21.12800 1.000 22.84000 11 LEU C O 1
ATOM 4728 N N . ARG C 1 12 ? 36.64800 -27.22500 -22.66700 1.000 21.12000 12 ARG C N 1
ATOM 4729 C CA . ARG C 1 12 ? 36.27000 -26.03400 -21.86800 1.000 23.66000 12 ARG C CA 1
ATOM 4730 C C . ARG C 1 12 ? 35.24400 -25.20000 -22.64500 1.000 21.63000 12 ARG C C 1
ATOM 4731 O O . ARG C 1 12 ? 35.34000 -25.11300 -23.90600 1.000 19.89000 12 ARG C O 1
ATOM 4739 N N . HIS C 1 13 ? 34.30600 -24.62200 -21.89300 1.000 22.17000 13 HIS C N 1
ATOM 4740 C CA . HIS C 1 13 ? 33.19700 -23.75400 -22.38000 1.000 20.85000 13 HIS C CA 1
ATOM 4741 C C . HIS C 1 13 ? 33.37500 -22.35000 -21.80300 1.000 20.32000 13 HIS C C 1
ATOM 4742 O O . HIS C 1 13 ? 33.65800 -22.24900 -20.61800 1.000 16.08000 13 HIS C O 1
ATOM 4749 N N . ARG C 1 14 ? 33.22700 -21.31400 -22.62800 1.000 19.57000 14 ARG C N 1
ATOM 4750 C CA . ARG C 1 14 ? 33.18700 -19.89700 -22.21200 1.000 20.73000 14 ARG C CA 1
ATOM 4751 C C . ARG C 1 14 ? 32.01500 -19.19000 -22.91600 1.000 23.17000 14 ARG C C 1
ATOM 4752 O O . ARG C 1 14 ? 31.70500 -19.55700 -24.09100 1.000 20.64000 14 ARG C O 1
ATOM 4760 N N . GLN C 1 15 ? 31.38200 -18.24300 -22.22000 1.000 19.46000 15 GLN C N 1
ATOM 4761 C CA . GLN C 1 15 ? 30.46300 -17.22700 -22.79600 1.000 20.57000 15 GLN C CA 1
ATOM 4762 C C . GLN C 1 15 ? 31.30000 -15.96200 -22.95300 1.000 19.48000 15 GLN C C 1
ATOM 4763 O O . GLN C 1 15 ? 31.70400 -15.42000 -21.94000 1.000 17.56000 15 GLN C O 1
ATOM 4769 N N . ILE C 1 16 ? 31.71100 -15.59900 -24.16800 1.000 19.30000 16 ILE C N 1
ATOM 4770 C CA . ILE C 1 16 ? 32.68900 -14.48600 -24.35500 1.000 19.15000 16 ILE C CA 1
ATOM 4771 C C . ILE C 1 16 ? 31.91200 -13.27400 -24.89600 1.000 22.21000 16 ILE C C 1
ATOM 4772 O O . ILE C 1 16 ? 31.15600 -13.44400 -25.91900 1.000 20.19000 16 ILE C O 1
ATOM 4777 N N . ALA C 1 17 ? 32.04900 -12.11300 -24.23400 1.000 22.70000 17 ALA C N 1
ATOM 4778 C CA . ALA C 1 17 ? 31.51900 -10.80900 -24.70100 1.000 26.08000 17 ALA C CA 1
ATOM 4779 C C . ALA C 1 17 ? 32.30400 -10.39800 -25.94900 1.000 27.71000 17 ALA C C 1
ATOM 4780 O O . ALA C 1 17 ? 33.50400 -10.25100 -25.82500 1.000 32.58000 17 ALA C O 1
ATOM 4782 N N . VAL C 1 18 ? 31.67300 -10.29400 -27.11800 1.000 26.29000 18 VAL C N 1
ATOM 4783 C CA . VAL C 1 18 ? 32.35300 -9.81300 -28.36500 1.000 28.48000 18 VAL C CA 1
ATOM 4784 C C . VAL C 1 18 ? 31.33200 -8.97600 -29.13700 1.000 27.99000 18 VAL C C 1
ATOM 4785 O O . VAL C 1 18 ? 30.15400 -9.38600 -29.16500 1.000 24.00000 18 VAL C O 1
ATOM 4789 N N . ARG C 1 19 ? 31.76100 -7.87600 -29.75600 1.000 27.56000 19 ARG C N 1
ATOM 4790 C CA . ARG C 1 19 ? 30.88900 -7.01300 -30.60400 1.000 25.84000 19 ARG C CA 1
ATOM 4791 C C . ARG C 1 19 ? 29.50200 -6.75800 -29.98600 1.000 26.76000 19 ARG C C 1
ATOM 4792 O O . ARG C 1 19 ? 28.49600 -6.95400 -30.66600 1.000 27.14000 19 ARG C O 1
ATOM 4800 N N . ASP C 1 20 ? 29.35600 -6.41500 -28.72500 1.000 31.93000 20 ASP C N 1
ATOM 4801 C CA . ASP C 1 20 ? 27.95900 -6.16500 -28.23300 1.000 34.40000 20 ASP C CA 1
ATOM 4802 C C . ASP C 1 20 ? 27.05100 -7.41600 -28.20500 1.000 34.65000 20 ASP C C 1
ATOM 4803 O O . ASP C 1 20 ? 25.80800 -7.26700 -28.13800 1.000 31.98000 20 ASP C O 1
ATOM 4808 N N . THR C 1 21 ? 27.58400 -8.62300 -28.28400 1.000 29.39000 21 THR C N 1
ATOM 4809 C CA . THR C 1 21 ? 26.77000 -9.86200 -28.15000 1.000 25.02000 21 THR C CA 1
ATOM 4810 C C . THR C 1 21 ? 27.58000 -10.77800 -27.23400 1.000 20.28000 21 THR C C 1
ATOM 4811 O O . THR C 1 21 ? 28.66100 -10.35300 -26.76900 1.000 19.89000 21 THR C O 1
ATOM 4815 N N . THR C 1 22 ? 27.10100 -11.98300 -26.99600 1.000 19.75000 22 THR C N 1
ATOM 4816 C CA . THR C 1 22 ? 27.81700 -13.01600 -26.20600 1.000 20.90000 22 THR C CA 1
ATOM 4817 C C . THR C 1 22 ? 27.84300 -14.27900 -27.05900 1.000 20.46000 22 THR C C 1
ATOM 4818 O O . THR C 1 22 ? 26.75900 -14.70500 -27.52600 1.000 19.72000 22 THR C O 1
ATOM 4822 N N . LEU C 1 23 ? 29.04000 -14.80900 -27.28600 1.000 17.85000 23 LEU C N 1
ATOM 4823 C CA . LEU C 1 23 ? 29.24800 -16.07500 -28.00300 1.000 18.86000 23 LEU C CA 1
ATOM 4824 C C . LEU C 1 23 ? 29.60300 -17.17900 -27.01700 1.000 17.09000 23 LEU C C 1
ATOM 4825 O O . LEU C 1 23 ? 30.49800 -16.96800 -26.16300 1.000 15.68000 23 LEU C O 1
ATOM 4830 N N . HIS C 1 24 ? 28.96200 -18.33100 -27.17200 1.000 16.37000 24 HIS C N 1
ATOM 4831 C CA . HIS C 1 24 ? 29.42900 -19.59900 -26.55900 1.000 17.64000 24 HIS C CA 1
ATOM 4832 C C . HIS C 1 24 ? 30.64200 -20.07600 -27.36100 1.000 16.41000 24 HIS C C 1
ATOM 4833 O O . HIS C 1 24 ? 30.55000 -20.16800 -28.60900 1.000 15.11000 24 HIS C O 1
ATOM 4840 N N . VAL C 1 25 ? 31.72900 -20.42500 -26.70500 1.000 14.42000 25 VAL C N 1
ATOM 4841 C CA . VAL C 1 25 ? 32.91900 -20.95100 -27.42400 1.000 15.40000 25 VAL C CA 1
ATOM 4842 C C . VAL C 1 25 ? 33.39100 -22.20600 -26.71400 1.000 15.44000 25 VAL C C 1
ATOM 4843 O O . VAL C 1 25 ? 33.64700 -22.11400 -25.48500 1.000 15.15000 25 VAL C O 1
ATOM 4847 N N . ALA C 1 26 ? 33.55600 -23.30200 -27.44000 1.000 16.00000 26 ALA C N 1
ATOM 4848 C CA . ALA C 1 26 ? 34.14400 -24.55400 -26.92000 1.000 15.43000 26 ALA C CA 1
ATOM 4849 C C . ALA C 1 26 ? 35.60300 -24.60500 -27.36700 1.000 16.55000 26 ALA C C 1
ATOM 4850 O O . ALA C 1 26 ? 35.87500 -24.25900 -28.50200 1.000 16.68000 26 ALA C O 1
ATOM 4852 N N . GLU C 1 27 ? 36.51800 -25.01400 -26.49500 1.000 16.79000 27 GLU C N 1
ATOM 4853 C CA . GLU C 1 27 ? 37.95500 -25.06900 -26.83500 1.000 18.94000 27 GLU C CA 1
ATOM 4854 C C . GLU C 1 27 ? 38.58300 -26.32000 -26.25800 1.000 17.96000 27 GLU C C 1
ATOM 4855 O O . GLU C 1 27 ? 38.15500 -26.77300 -25.20200 1.000 17.41000 27 GLU C O 1
ATOM 4861 N N . ILE C 1 28 ? 39.55000 -26.86900 -26.95900 1.000 17.82000 28 ILE C N 1
ATOM 4862 C CA . ILE C 1 28 ? 40.32700 -28.00200 -26.40700 1.000 18.46000 28 ILE C CA 1
ATOM 4863 C C . ILE C 1 28 ? 41.69700 -27.98800 -27.06700 1.000 18.70000 28 ILE C C 1
ATOM 4864 O O . ILE C 1 28 ? 41.83100 -27.50700 -28.19400 1.000 18.53000 28 ILE C O 1
ATOM 4869 N N . GLY C 1 29 ? 42.69400 -28.44100 -26.32800 1.000 19.18000 29 GLY C N 1
ATOM 4870 C CA . GLY C 1 29 ? 44.05000 -28.62000 -26.85000 1.000 22.60000 29 GLY C CA 1
ATOM 4871 C C . GLY C 1 29 ? 44.88200 -27.35200 -26.78700 1.000 25.39000 29 GLY C C 1
ATOM 4872 O O . GLY C 1 29 ? 45.79100 -27.25500 -27.63100 1.000 29.21000 29 GLY C O 1
ATOM 4873 N N . SER C 1 30 ? 44.64300 -26.44300 -25.82700 1.000 30.02000 30 SER C N 1
ATOM 4874 C CA . SER C 1 30 ? 45.41400 -25.16800 -25.69700 1.000 40.09000 30 SER C CA 1
ATOM 4875 C C . SER C 1 30 ? 46.92400 -25.48800 -25.65800 1.000 40.73000 30 SER C C 1
ATOM 4876 O O . SER C 1 30 ? 47.34100 -26.48300 -24.98300 1.000 38.11000 30 SER C O 1
ATOM 4879 N N . GLY C 1 31 ? 47.71100 -24.73800 -26.43200 1.000 40.99000 31 GLY C N 1
ATOM 4880 C CA . GLY C 1 31 ? 49.15700 -24.97000 -26.57100 1.000 39.68000 31 GLY C CA 1
ATOM 4881 C C . GLY C 1 31 ? 49.51500 -25.52500 -27.92800 1.000 37.78000 31 GLY C C 1
ATOM 4882 O O . GLY C 1 31 ? 50.64300 -25.26200 -28.36200 1.000 40.77000 31 GLY C O 1
ATOM 4883 N N . GLY C 1 32 ? 48.62100 -26.27800 -28.57500 1.000 33.15000 32 GLY C N 1
ATOM 4884 C CA . GLY C 1 32 ? 48.82900 -26.72900 -29.97200 1.000 31.72000 32 GLY C CA 1
ATOM 4885 C C . GLY C 1 32 ? 48.56200 -25.62900 -31.00000 1.000 31.39000 32 GLY C C 1
ATOM 4886 O O . GLY C 1 32 ? 48.16500 -24.51700 -30.60600 1.000 33.48000 32 GLY C O 1
ATOM 4887 N N . THR C 1 33 ? 48.78200 -25.91800 -32.28600 1.000 31.35000 33 THR C N 1
ATOM 4888 C CA . THR C 1 33 ? 48.53200 -25.00600 -33.43900 1.000 30.48000 33 THR C CA 1
ATOM 4889 C C . THR C 1 33 ? 47.05700 -24.60300 -33.43300 1.000 26.94000 33 THR C C 1
ATOM 4890 O O . THR C 1 33 ? 46.19800 -25.48300 -33.43400 1.000 26.78000 33 THR C O 1
ATOM 4894 N N . PRO C 1 34 ? 46.68900 -23.29900 -33.41200 1.000 25.20000 34 PRO C N 1
ATOM 4895 C CA . PRO C 1 34 ? 45.28100 -22.91300 -33.27300 1.000 24.03000 34 PRO C CA 1
ATOM 4896 C C . PRO C 1 34 ? 44.49900 -22.96600 -34.59600 1.000 23.39000 34 PRO C C 1
ATOM 4897 O O . PRO C 1 34 ? 44.94400 -22.43100 -35.57700 1.000 18.67000 34 PRO C O 1
ATOM 4901 N N . VAL C 1 35 ? 43.36300 -23.67900 -34.57000 1.000 21.99000 35 VAL C N 1
ATOM 4902 C CA . VAL C 1 35 ? 42.44600 -23.83900 -35.73200 1.000 20.49000 35 VAL C CA 1
ATOM 4903 C C . VAL C 1 35 ? 41.03400 -23.48400 -35.26400 1.000 19.55000 35 VAL C C 1
ATOM 4904 O O . VAL C 1 35 ? 40.55400 -24.06800 -34.28800 1.000 17.34000 35 VAL C O 1
ATOM 4908 N N . LEU C 1 36 ? 40.42600 -22.51500 -35.94600 1.000 19.44000 36 LEU C N 1
ATOM 4909 C CA . LEU C 1 36 ? 39.05800 -22.04200 -35.68400 1.000 16.76000 36 LEU C CA 1
ATOM 4910 C C . LEU C 1 36 ? 38.11400 -22.83700 -36.59600 1.000 17.26000 36 LEU C C 1
ATOM 4911 O O . LEU C 1 36 ? 38.31700 -22.85100 -37.85800 1.000 16.00000 36 LEU C O 1
ATOM 4916 N N . LEU C 1 37 ? 37.10900 -23.47500 -35.98500 1.000 15.19000 37 LEU C N 1
ATOM 4917 C CA . LEU C 1 37 ? 36.12500 -24.32500 -36.69800 1.000 15.54000 37 LEU C CA 1
ATOM 4918 C C . LEU C 1 37 ? 34.76200 -23.62000 -36.75200 1.000 14.33000 37 LEU C C 1
ATOM 4919 O O . LEU C 1 37 ? 34.20700 -23.36300 -35.70400 1.000 12.91000 37 LEU C O 1
ATOM 4924 N N . LEU C 1 38 ? 34.22200 -23.43400 -37.95200 1.000 14.85000 38 LEU C N 1
ATOM 4925 C CA . LEU C 1 38 ? 32.98300 -22.66900 -38.21600 1.000 15.68000 38 LEU C CA 1
ATOM 4926 C C . LEU C 1 38 ? 31.89400 -23.59800 -38.77200 1.000 16.54000 38 LEU C C 1
ATOM 4927 O O . LEU C 1 38 ? 31.96000 -23.97900 -39.98800 1.000 16.89000 38 LEU C O 1
ATOM 4932 N N . HIS C 1 39 ? 30.87900 -23.87100 -37.94000 1.000 16.19000 39 HIS C N 1
ATOM 4933 C CA . HIS C 1 39 ? 29.72000 -24.73900 -38.27600 1.000 16.24000 39 HIS C CA 1
ATOM 4934 C C . HIS C 1 39 ? 28.78600 -24.05300 -39.28400 1.000 16.20000 39 HIS C C 1
ATOM 4935 O O . HIS C 1 39 ? 28.96800 -22.87600 -39.57400 1.000 17.64000 39 HIS C O 1
ATOM 4942 N N . GLY C 1 40 ? 27.76200 -24.77900 -39.71600 1.000 15.64000 40 GLY C N 1
ATOM 4943 C CA . GLY C 1 40 ? 26.78300 -24.32600 -40.70100 1.000 16.53000 40 GLY C CA 1
ATOM 4944 C C . GLY C 1 40 ? 25.40100 -24.38200 -40.11400 1.000 16.62000 40 GLY C C 1
ATOM 4945 O O . GLY C 1 40 ? 25.26500 -24.46600 -38.86900 1.000 15.33000 40 GLY C O 1
ATOM 4946 N N . TRP C 1 41 ? 24.41100 -24.40200 -40.99300 1.000 16.27000 41 TRP C N 1
ATOM 4947 C CA . TRP C 1 41 ? 22.98800 -24.61800 -40.64100 1.000 16.48000 41 TRP C CA 1
ATOM 4948 C C . TRP C 1 41 ? 22.64100 -25.98900 -41.21200 1.000 18.01000 41 TRP C C 1
ATOM 4949 O O . TRP C 1 41 ? 22.98500 -26.25600 -42.37600 1.000 20.32000 41 TRP C O 1
ATOM 4960 N N . PRO C 1 42 ? 21.97000 -26.91200 -40.49200 1.000 18.06000 42 PRO C N 1
ATOM 4961 C CA . PRO C 1 42 ? 21.39800 -26.71600 -39.16700 1.000 17.91000 42 PRO C CA 1
ATOM 4962 C C . PRO C 1 42 ? 22.32000 -27.35500 -38.12500 1.000 20.32000 42 PRO C C 1
ATOM 4963 O O . PRO C 1 42 ? 22.23200 -28.56000 -37.90000 1.000 22.52000 42 PRO C O 1
ATOM 4967 N N . GLU C 1 43 ? 23.25300 -26.57100 -37.59300 1.000 18.79000 43 GLU C N 1
ATOM 4968 C CA . GLU C 1 43 ? 24.32900 -27.09900 -36.72800 1.000 20.05000 43 GLU C CA 1
ATOM 4969 C C . GLU C 1 43 ? 24.61100 -26.09400 -35.61000 1.000 17.02000 43 GLU C C 1
ATOM 4970 O O . GLU C 1 43 ? 23.87800 -25.11800 -35.45000 1.000 15.19000 43 GLU C O 1
ATOM 4976 N N . PHE C 1 44 ? 25.62400 -26.42000 -34.83000 1.000 16.66000 44 PHE C N 1
ATOM 4977 C CA . PHE C 1 44 ? 26.17900 -25.65500 -33.68900 1.000 15.99000 44 PHE C CA 1
ATOM 4978 C C . PHE C 1 44 ? 27.52500 -26.33600 -33.39100 1.000 15.70000 44 PHE C C 1
ATOM 4979 O O . PHE C 1 44 ? 27.90900 -27.20300 -34.14800 1.000 15.62000 44 PHE C O 1
ATOM 4987 N N . TRP C 1 45 ? 28.25700 -25.90100 -32.37900 1.000 15.77000 45 TRP C N 1
ATOM 4988 C CA . TRP C 1 45 ? 29.68600 -26.23400 -32.17200 1.000 16.27000 45 TRP C CA 1
ATOM 4989 C C . TRP C 1 45 ? 29.88800 -27.76800 -32.08900 1.000 16.07000 45 TRP C C 1
ATOM 4990 O O . TRP C 1 45 ? 30.93900 -28.24700 -32.48300 1.000 19.00000 45 TRP C O 1
ATOM 5001 N N . ALA C 1 46 ? 28.91200 -28.49900 -31.57600 1.000 15.44000 46 ALA C N 1
ATOM 5002 C CA . ALA C 1 46 ? 28.96000 -29.96400 -31.34700 1.000 16.48000 46 ALA C CA 1
ATOM 5003 C C . ALA C 1 46 ? 29.14400 -30.73700 -32.65700 1.000 16.07000 46 ALA C C 1
ATOM 5004 O O . ALA C 1 46 ? 29.57000 -31.89600 -32.58000 1.000 15.46000 46 ALA C O 1
ATOM 5006 N N . THR C 1 47 ? 28.85800 -30.12900 -33.80100 1.000 14.59000 47 THR C N 1
ATOM 5007 C CA . THR C 1 47 ? 29.14400 -30.77500 -35.09500 1.000 15.61000 47 THR C CA 1
ATOM 5008 C C . THR C 1 47 ? 30.65300 -31.07200 -35.17700 1.000 15.11000 47 THR C C 1
ATOM 5009 O O . THR C 1 47 ? 31.02000 -32.00200 -35.92900 1.000 14.43000 47 THR C O 1
ATOM 5013 N N . TRP C 1 48 ? 31.50100 -30.38400 -34.39500 1.000 14.58000 48 TRP C N 1
ATOM 5014 C CA . TRP C 1 48 ? 32.97400 -30.54900 -34.48100 1.000 15.39000 48 TRP C CA 1
ATOM 5015 C C . TRP C 1 48 ? 33.47500 -31.64300 -33.53600 1.000 17.68000 48 TRP C C 1
ATOM 5016 O O . TRP C 1 48 ? 34.68800 -31.90700 -33.59500 1.000 19.25000 48 TRP C O 1
ATOM 5027 N N . LEU C 1 49 ? 32.62200 -32.24800 -32.70100 1.000 17.83000 49 LEU C N 1
ATOM 5028 C CA . LEU C 1 49 ? 33.07600 -33.25300 -31.69400 1.000 17.02000 49 LEU C CA 1
ATOM 5029 C C . LEU C 1 49 ? 33.81000 -34.41000 -32.38200 1.000 17.20000 49 LEU C C 1
ATOM 5030 O O . LEU C 1 49 ? 34.85200 -34.80400 -31.90600 1.000 17.02000 49 LEU C O 1
ATOM 5035 N N . PRO C 1 50 ? 33.34700 -35.00700 -33.50500 1.000 17.21000 50 PRO C N 1
ATOM 5036 C CA . PRO C 1 50 ? 34.11000 -36.07200 -34.16300 1.000 16.39000 50 PRO C CA 1
ATOM 5037 C C . PRO C 1 50 ? 35.56000 -35.66600 -34.48800 1.000 18.40000 50 PRO C C 1
ATOM 5038 O O . PRO C 1 50 ? 36.45700 -36.45600 -34.21800 1.000 18.51000 50 PRO C O 1
ATOM 5042 N N . LEU C 1 51 ? 35.77700 -34.46200 -35.00700 1.000 17.58000 51 LEU C N 1
ATOM 5043 C CA . LEU C 1 51 ? 37.14100 -33.95700 -35.31900 1.000 18.64000 51 LEU C CA 1
ATOM 5044 C C . LEU C 1 51 ? 37.89100 -33.63700 -34.03800 1.000 20.17000 51 LEU C C 1
ATOM 5045 O O . LEU C 1 51 ? 39.07200 -34.02200 -33.95900 1.000 19.46000 51 LEU C O 1
ATOM 5050 N N . MET C 1 52 ? 37.24300 -33.00300 -33.07100 1.000 19.48000 52 MET C N 1
ATOM 5051 C CA . MET C 1 52 ? 37.89000 -32.62400 -31.77800 1.000 21.28000 52 MET C CA 1
ATOM 5052 C C . MET C 1 52 ? 38.40800 -33.88300 -31.06200 1.000 21.64000 52 MET C C 1
ATOM 5053 O O . MET C 1 52 ? 39.51200 -33.79000 -30.50300 1.000 23.41000 52 MET C O 1
ATOM 5058 N N . ASN C 1 53 ? 37.67500 -35.01200 -31.09100 1.000 19.01000 53 ASN C N 1
ATOM 5059 C CA . ASN C 1 53 ? 38.09200 -36.30500 -30.47300 1.000 19.17000 53 ASN C CA 1
ATOM 5060 C C . ASN C 1 53 ? 39.37700 -36.83100 -31.13100 1.000 21.19000 53 ASN C C 1
ATOM 5061 O O . ASN C 1 53 ? 40.14800 -37.52300 -30.43500 1.000 22.88000 53 ASN C O 1
ATOM 5066 N N . ARG C 1 54 ? 39.59300 -36.55300 -32.40900 1.000 20.49000 54 ARG C N 1
ATOM 5067 C CA . ARG C 1 54 ? 40.75000 -37.07600 -33.18900 1.000 20.47000 54 ARG C CA 1
ATOM 5068 C C . ARG C 1 54 ? 41.94700 -36.12400 -33.13000 1.000 21.35000 54 ARG C C 1
ATOM 5069 O O . ARG C 1 54 ? 43.04000 -36.58900 -33.41900 1.000 22.94000 54 ARG C O 1
ATOM 5077 N N . LEU C 1 55 ? 41.77600 -34.82500 -32.86600 1.000 20.29000 55 LEU C N 1
ATOM 5078 C CA . LEU C 1 55 ? 42.85100 -33.83900 -33.17400 1.000 20.79000 55 LEU C CA 1
ATOM 5079 C C . LEU C 1 55 ? 43.34600 -33.06100 -31.94600 1.000 22.35000 55 LEU C C 1
ATOM 5080 O O . LEU C 1 55 ? 44.30700 -32.27400 -32.11200 1.000 22.80000 55 LEU C O 1
ATOM 5085 N N . HIS C 1 56 ? 42.72400 -33.23200 -30.78700 1.000 22.83000 56 HIS C N 1
ATOM 5086 C CA . HIS C 1 56 ? 42.93400 -32.36100 -29.60700 1.000 23.23000 56 HIS C CA 1
ATOM 5087 C C . HIS C 1 56 ? 44.34600 -32.48600 -29.03300 1.000 26.06000 56 HIS C C 1
ATOM 5088 O O . HIS C 1 56 ? 44.78600 -31.51700 -28.33500 1.000 22.46000 56 HIS C O 1
ATOM 5095 N N . ASP C 1 57 ? 45.04200 -33.59800 -29.27500 1.000 28.29000 57 ASP C N 1
ATOM 5096 C CA . ASP C 1 57 ? 46.44900 -33.75200 -28.81400 1.000 31.90000 57 ASP C CA 1
ATOM 5097 C C . ASP C 1 57 ? 47.37700 -32.96100 -29.74200 1.000 30.30000 57 ASP C C 1
ATOM 5098 O O . ASP C 1 57 ? 48.43500 -32.53800 -29.27800 1.000 29.14000 57 ASP C O 1
ATOM 5103 N N . GLN C 1 58 ? 47.02000 -32.74100 -31.00300 1.000 28.91000 58 GLN C N 1
ATOM 5104 C CA . GLN C 1 58 ? 47.92800 -31.99800 -31.92600 1.000 30.77000 58 GLN C CA 1
ATOM 5105 C C . GLN C 1 58 ? 47.55500 -30.49800 -32.01100 1.000 28.10000 58 GLN C C 1
ATOM 5106 O O . GLN C 1 58 ? 48.45700 -29.67600 -32.21400 1.000 24.35000 58 GLN C O 1
ATOM 5112 N N . PHE C 1 59 ? 46.27500 -30.14200 -31.91900 1.000 23.01000 59 PHE C N 1
ATOM 5113 C CA . PHE C 1 59 ? 45.78800 -28.78300 -32.26100 1.000 22.98000 59 PHE C CA 1
ATOM 5114 C C . PHE C 1 59 ? 45.00700 -28.18300 -31.10100 1.000 22.01000 59 PHE C C 1
ATOM 5115 O O . PHE C 1 59 ? 44.34500 -28.93600 -30.38000 1.000 20.62000 59 PHE C O 1
ATOM 5123 N N . HIS C 1 60 ? 45.08700 -26.86100 -30.96500 1.000 20.49000 60 HIS C N 1
ATOM 5124 C CA . HIS C 1 60 ? 44.15400 -26.02100 -30.18200 1.000 22.47000 60 HIS C CA 1
ATOM 5125 C C . HIS C 1 60 ? 42.92800 -25.75400 -31.06100 1.000 21.07000 60 HIS C C 1
ATOM 5126 O O . HIS C 1 60 ? 43.03200 -24.91800 -31.94000 1.000 20.16000 60 HIS C O 1
ATOM 5133 N N . LEU C 1 61 ? 41.82300 -26.46500 -30.81800 1.000 19.77000 61 LEU C N 1
ATOM 5134 C CA . LEU C 1 61 ? 40.55800 -26.34700 -31.57600 1.000 19.72000 61 LEU C CA 1
ATOM 5135 C C . LEU C 1 61 ? 39.62700 -25.37900 -30.86000 1.000 19.67000 61 LEU C C 1
ATOM 5136 O O . LEU C 1 61 ? 39.48300 -25.43900 -29.62000 1.000 16.92000 61 LEU C O 1
ATOM 5141 N N . ILE C 1 62 ? 39.13000 -24.43400 -31.64300 1.000 18.06000 62 ILE C N 1
ATOM 5142 C CA . ILE C 1 62 ? 38.24300 -23.34000 -31.18900 1.000 17.69000 62 ILE C CA 1
ATOM 5143 C C . ILE C 1 62 ? 36.96400 -23.49500 -31.99300 1.000 15.93000 62 ILE C C 1
ATOM 5144 O O . ILE C 1 62 ? 37.05100 -23.32300 -33.20900 1.000 13.56000 62 ILE C O 1
ATOM 5149 N N . ALA C 1 63 ? 35.85500 -23.84300 -31.31400 1.000 16.12000 63 ALA C N 1
ATOM 5150 C CA . ALA C 1 63 ? 34.55200 -24.12500 -31.95000 1.000 15.64000 63 ALA C CA 1
ATOM 5151 C C . ALA C 1 63 ? 33.48100 -23.24200 -31.29400 1.000 16.50000 63 ALA C C 1
ATOM 5152 O O . ALA C 1 63 ? 32.87000 -23.56800 -30.26900 1.000 17.30000 63 ALA C O 1
ATOM 5154 N N . PRO C 1 64 ? 33.24000 -22.05800 -31.87900 1.000 15.29000 64 PRO C N 1
ATOM 5155 C CA . PRO C 1 64 ? 32.17700 -21.16800 -31.43200 1.000 15.39000 64 PRO C CA 1
ATOM 5156 C C . PRO C 1 64 ? 30.81100 -21.63900 -31.91400 1.000 15.61000 64 PRO C C 1
ATOM 5157 O O . PRO C 1 64 ? 30.72000 -22.30100 -32.95400 1.000 15.50000 64 PRO C O 1
ATOM 5161 N N . ASP C 1 65 ? 29.77300 -21.26600 -31.16800 1.000 14.79000 65 ASP C N 1
ATOM 5162 C CA . ASP C 1 65 ? 28.41800 -21.10400 -31.73000 1.000 15.77000 65 ASP C CA 1
ATOM 5163 C C . ASP C 1 65 ? 28.38000 -19.73000 -32.40100 1.000 16.75000 65 ASP C C 1
ATOM 5164 O O . ASP C 1 65 ? 28.69200 -18.73100 -31.73700 1.000 15.25000 65 ASP C O 1
ATOM 5169 N N . LEU C 1 66 ? 27.97600 -19.67100 -33.67100 1.000 15.21000 66 LEU C N 1
ATOM 5170 C CA . LEU C 1 66 ? 27.77500 -18.38100 -34.35100 1.000 16.04000 66 LEU C CA 1
ATOM 5171 C C . LEU C 1 66 ? 26.62300 -17.64000 -33.68500 1.000 15.50000 66 LEU C C 1
ATOM 5172 O O . LEU C 1 66 ? 25.73800 -18.31300 -33.09400 1.000 14.00000 66 LEU C O 1
ATOM 5177 N N . ARG C 1 67 ? 26.61400 -16.31000 -33.78800 1.000 15.92000 67 ARG C N 1
ATOM 5178 C CA . ARG C 1 67 ? 25.51100 -15.47800 -33.22700 1.000 14.96000 67 ARG C CA 1
ATOM 5179 C C . ARG C 1 67 ? 24.19000 -16.06400 -33.71900 1.000 14.91000 67 ARG C C 1
ATOM 5180 O O . ARG C 1 67 ? 24.01500 -16.23800 -34.94400 1.000 12.90000 67 ARG C O 1
ATOM 5188 N N . GLY C 1 68 ? 23.26700 -16.33700 -32.81000 1.000 15.55000 68 GLY C N 1
ATOM 5189 C CA . GLY C 1 68 ? 21.92600 -16.83400 -33.15500 1.000 15.09000 68 GLY C CA 1
ATOM 5190 C C . GLY C 1 68 ? 21.85100 -18.34600 -33.24300 1.000 16.61000 68 GLY C C 1
ATOM 5191 O O . GLY C 1 68 ? 20.78900 -18.86000 -33.60500 1.000 20.21000 68 GLY C O 1
ATOM 5192 N N . PHE C 1 69 ? 22.92900 -19.04900 -32.91200 1.000 15.38000 69 PHE C N 1
ATOM 5193 C CA . PHE C 1 69 ? 23.03600 -20.51900 -32.94400 1.000 14.50000 69 PHE C CA 1
ATOM 5194 C C . PHE C 1 69 ? 23.45300 -21.01300 -31.54700 1.000 15.91000 69 PHE C C 1
ATOM 5195 O O . PHE C 1 69 ? 24.02800 -20.19000 -30.82300 1.000 16.14000 69 PHE C O 1
ATOM 5203 N N . GLY C 1 70 ? 23.16000 -22.28400 -31.22100 1.000 15.18000 70 GLY C N 1
ATOM 5204 C CA . GLY C 1 70 ? 23.67000 -23.01100 -30.05300 1.000 14.38000 70 GLY C CA 1
ATOM 5205 C C . GLY C 1 70 ? 23.34200 -22.27600 -28.77600 1.000 15.26000 70 GLY C C 1
ATOM 5206 O O . GLY C 1 70 ? 22.13100 -21.92300 -28.54600 1.000 15.13000 70 GLY C O 1
ATOM 5207 N N . ASP C 1 71 ? 24.36500 -22.05000 -27.96500 1.000 16.95000 71 ASP C N 1
ATOM 5208 C CA . ASP C 1 71 ? 24.22400 -21.31900 -26.68500 1.000 19.16000 71 ASP C CA 1
ATOM 5209 C C . ASP C 1 71 ? 24.71100 -19.87400 -26.86400 1.000 18.24000 71 ASP C C 1
ATOM 5210 O O . ASP C 1 71 ? 24.88600 -19.21400 -25.84700 1.000 17.26000 71 ASP C O 1
ATOM 5215 N N . SER C 1 72 ? 24.91600 -19.38000 -28.08900 1.000 16.92000 72 SER C N 1
ATOM 5216 C CA . SER C 1 72 ? 25.28500 -17.95500 -28.27100 1.000 16.34000 72 SER C CA 1
ATOM 5217 C C . SER C 1 72 ? 23.99600 -17.13600 -28.13700 1.000 16.69000 72 SER C C 1
ATOM 5218 O O . SER C 1 72 ? 22.92200 -17.71200 -28.25200 1.000 16.43000 72 SER C O 1
ATOM 5221 N N . GLU C 1 73 ? 24.09800 -15.84800 -27.84700 1.000 16.57000 73 GLU C N 1
ATOM 5222 C CA . GLU C 1 73 ? 22.93300 -14.95200 -27.68300 1.000 18.81000 73 GLU C CA 1
ATOM 5223 C C . GLU C 1 73 ? 22.10200 -14.91700 -28.97200 1.000 19.37000 73 GLU C C 1
ATOM 5224 O O . GLU C 1 73 ? 22.69200 -14.92800 -30.04900 1.000 17.28000 73 GLU C O 1
ATOM 5230 N N . LYS C 1 74 ? 20.78000 -14.82900 -28.81900 1.000 19.58000 74 LYS C N 1
ATOM 5231 C CA . LYS C 1 74 ? 19.78500 -14.55300 -29.89100 1.000 21.16000 74 LYS C CA 1
ATOM 5232 C C . LYS C 1 74 ? 19.22600 -13.13600 -29.71000 1.000 22.09000 74 LYS C C 1
ATOM 5233 O O . LYS C 1 74 ? 19.21400 -12.64200 -28.57700 1.000 19.55000 74 LYS C O 1
ATOM 5239 N N . SER C 1 75 ? 18.84000 -12.50100 -30.80000 1.000 23.48000 75 SER C N 1
ATOM 5240 C CA . SER C 1 75 ? 17.97100 -11.29700 -30.78200 1.000 24.60000 75 SER C CA 1
ATOM 5241 C C . SER C 1 75 ? 16.55800 -11.74800 -30.43100 1.000 24.67000 75 SER C C 1
ATOM 5242 O O . SER C 1 75 ? 16.23300 -12.92400 -30.74900 1.000 22.97000 75 SER C O 1
ATOM 5245 N N . ALA C 1 76 ? 15.76500 -10.87200 -29.80400 1.000 24.91000 76 ALA C N 1
ATOM 5246 C CA . ALA C 1 76 ? 14.34800 -11.12800 -29.44000 1.000 25.98000 76 ALA C CA 1
ATOM 5247 C C . ALA C 1 76 ? 13.48100 -11.21400 -30.70800 1.000 24.92000 76 ALA C C 1
ATOM 5248 O O . ALA C 1 76 ? 12.47800 -11.94600 -30.66600 1.000 27.32000 76 ALA C O 1
ATOM 5250 N N . VAL C 1 77 ? 13.83200 -10.52000 -31.79100 1.000 26.90000 77 VAL C N 1
ATOM 5251 C CA . VAL C 1 77 ? 12.95600 -10.39400 -33.01000 1.000 31.10000 77 VAL C CA 1
ATOM 5252 C C . VAL C 1 77 ? 13.69300 -10.91900 -34.23600 1.000 28.69000 77 VAL C C 1
ATOM 5253 O O . VAL C 1 77 ? 14.91100 -10.83100 -34.30400 1.000 29.42000 77 VAL C O 1
ATOM 5257 N N . PRO C 1 78 ? 12.97900 -11.35700 -35.29300 1.000 30.56000 78 PRO C N 1
ATOM 5258 C CA . PRO C 1 78 ? 13.64500 -11.76000 -36.53800 1.000 29.28000 78 PRO C CA 1
ATOM 5259 C C . PRO C 1 78 ? 14.52400 -10.62300 -37.09100 1.000 28.38000 78 PRO C C 1
ATOM 5260 O O . PRO C 1 78 ? 14.12100 -9.46800 -36.98200 1.000 25.58000 78 PRO C O 1
ATOM 5264 N N . ARG C 1 79 ? 15.69600 -10.96400 -37.64600 1.000 24.68000 79 ARG C N 1
ATOM 5265 C CA . ARG C 1 79 ? 16.69300 -10.00300 -38.18400 1.000 25.80000 79 ARG C CA 1
ATOM 5266 C C . ARG C 1 79 ? 17.08100 -10.38200 -39.60600 1.000 23.17000 79 ARG C C 1
ATOM 5267 O O . ARG C 1 79 ? 16.96900 -11.55900 -39.95800 1.000 22.59000 79 ARG C O 1
ATOM 5275 N N . SER C 1 80 ? 17.61800 -9.43300 -40.35600 1.000 20.82000 80 SER C N 1
ATOM 5276 C CA . SER C 1 80 ? 18.05100 -9.68600 -41.75700 1.000 22.91000 80 SER C CA 1
ATOM 5277 C C . SER C 1 80 ? 19.42600 -9.06100 -41.98100 1.000 21.37000 80 SER C C 1
ATOM 5278 O O . SER C 1 80 ? 19.87200 -9.01000 -43.12700 1.000 19.49000 80 SER C O 1
ATOM 5281 N N . ASP C 1 81 ? 20.10600 -8.71500 -40.89100 1.000 20.98000 81 ASP C N 1
ATOM 5282 C CA . ASP C 1 81 ? 21.44800 -8.09400 -40.94700 1.000 24.59000 81 ASP C CA 1
ATOM 5283 C C . ASP C 1 81 ? 22.52900 -9.02300 -40.34800 1.000 22.33000 81 ASP C C 1
ATOM 5284 O O . ASP C 1 81 ? 23.60600 -8.51300 -39.96800 1.000 21.80000 81 ASP C O 1
ATOM 5289 N N . VAL C 1 82 ? 22.30600 -10.33400 -40.26600 1.000 20.62000 82 VAL C N 1
ATOM 5290 C CA . VAL C 1 82 ? 23.30200 -11.26700 -39.67700 1.000 21.57000 82 VAL C CA 1
ATOM 5291 C C . VAL C 1 82 ? 23.79600 -12.18700 -40.78900 1.000 21.13000 82 VAL C C 1
ATOM 5292 O O . VAL C 1 82 ? 23.56300 -13.39100 -40.71900 1.000 22.78000 82 VAL C O 1
ATOM 5296 N N . GLY C 1 83 ? 24.48500 -11.59200 -41.75600 1.000 20.40000 83 GLY C N 1
ATOM 5297 C CA . GLY C 1 83 ? 25.04100 -12.25500 -42.94800 1.000 20.10000 83 GLY C CA 1
ATOM 5298 C C . GLY C 1 83 ? 26.49800 -12.62800 -42.77200 1.000 19.02000 83 GLY C C 1
ATOM 5299 O O . GLY C 1 83 ? 27.00400 -12.65800 -41.61800 1.000 17.60000 83 GLY C O 1
ATOM 5300 N N . ALA C 1 84 ? 27.14200 -12.96400 -43.86800 1.000 16.90000 84 ALA C N 1
ATOM 5301 C CA . ALA C 1 84 ? 28.50500 -13.51300 -43.89300 1.000 18.34000 84 ALA C CA 1
ATOM 5302 C C . ALA C 1 84 ? 29.45400 -12.52100 -43.20300 1.000 20.37000 84 ALA C C 1
ATOM 5303 O O . ALA C 1 84 ? 30.31300 -12.96800 -42.44000 1.000 17.81000 84 ALA C O 1
ATOM 5305 N N . ASN C 1 85 ? 29.29700 -11.22000 -43.47400 1.000 19.81000 85 ASN C N 1
ATOM 5306 C CA . ASN C 1 85 ? 30.22000 -10.15400 -42.98200 1.000 19.76000 85 ASN C CA 1
ATOM 5307 C C . ASN C 1 85 ? 30.06600 -9.99000 -41.47500 1.000 18.75000 85 ASN C C 1
ATOM 5308 O O . ASN C 1 85 ? 31.08400 -9.90300 -40.80500 1.000 19.08000 85 ASN C O 1
ATOM 5313 N N . SER C 1 86 ? 28.83600 -10.03200 -40.97400 1.000 17.51000 86 SER C N 1
ATOM 5314 C CA . SER C 1 86 ? 28.54900 -10.02000 -39.52500 1.000 17.52000 86 SER C CA 1
ATOM 5315 C C . SER C 1 86 ? 29.25300 -11.20000 -38.82700 1.000 16.58000 86 SER C C 1
ATOM 5316 O O . SER C 1 86 ? 29.90400 -10.96000 -37.78000 1.000 16.63000 86 SER C O 1
ATOM 5319 N N . HIS C 1 87 ? 29.12400 -12.42300 -39.33900 1.000 15.06000 87 HIS C N 1
ATOM 5320 C CA . HIS C 1 87 ? 29.79100 -13.61500 -38.73900 1.000 15.72000 87 HIS C CA 1
ATOM 5321 C C . HIS C 1 87 ? 31.32000 -13.48400 -38.80100 1.000 15.91000 87 HIS C C 1
ATOM 5322 O O . HIS C 1 87 ? 31.96600 -13.80400 -37.79500 1.000 15.43000 87 HIS C O 1
ATOM 5329 N N . ALA C 1 88 ? 31.89800 -13.09100 -39.93000 1.000 17.40000 88 ALA C N 1
ATOM 5330 C CA . ALA C 1 88 ? 33.36300 -12.88500 -40.01000 1.000 18.75000 88 ALA C CA 1
ATOM 5331 C C . ALA C 1 88 ? 33.79400 -11.85200 -38.95400 1.000 19.01000 88 ALA C C 1
ATOM 5332 O O . ALA C 1 88 ? 34.76400 -12.09800 -38.25700 1.000 18.96000 88 ALA C O 1
ATOM 5334 N N . ASP C 1 89 ? 33.08800 -10.72400 -38.82500 1.000 18.63000 89 ASP C N 1
ATOM 5335 C CA . ASP C 1 89 ? 33.54500 -9.64300 -37.90600 1.000 19.06000 89 ASP C CA 1
ATOM 5336 C C . ASP C 1 89 ? 33.41400 -10.15600 -36.46900 1.000 17.28000 89 ASP C C 1
ATOM 5337 O O . ASP C 1 89 ? 34.23200 -9.75200 -35.61700 1.000 17.55000 89 ASP C O 1
ATOM 5342 N N . ASP C 1 90 ? 32.42900 -11.00500 -36.18300 1.000 15.96000 90 ASP C N 1
ATOM 5343 C CA . ASP C 1 90 ? 32.25800 -11.63200 -34.83600 1.000 16.78000 90 ASP C CA 1
ATOM 5344 C C . ASP C 1 90 ? 33.47100 -12.54500 -34.56200 1.000 17.39000 90 ASP C C 1
ATOM 5345 O O . ASP C 1 90 ? 34.02400 -12.53600 -33.43600 1.000 15.75000 90 ASP C O 1
ATOM 5350 N N . MET C 1 91 ? 33.90300 -13.29900 -35.57100 1.000 19.04000 91 MET C N 1
ATOM 5351 C CA . MET C 1 91 ? 35.03000 -14.26800 -35.47800 1.000 19.35000 91 MET C CA 1
ATOM 5352 C C . MET C 1 91 ? 36.34200 -13.50800 -35.28700 1.000 19.10000 91 MET C C 1
ATOM 5353 O O . MET C 1 91 ? 37.09300 -13.91800 -34.37800 1.000 19.03000 91 MET C O 1
ATOM 5358 N N . ALA C 1 92 ? 36.54500 -12.39700 -35.99800 1.000 19.52000 92 ALA C N 1
ATOM 5359 C CA . ALA C 1 92 ? 37.72500 -11.51300 -35.80600 1.000 20.09000 92 ALA C CA 1
ATOM 5360 C C . ALA C 1 92 ? 37.75500 -10.99200 -34.35900 1.000 21.18000 92 ALA C C 1
ATOM 5361 O O . ALA C 1 92 ? 38.81400 -11.05100 -33.74200 1.000 21.82000 92 ALA C O 1
ATOM 5363 N N . ALA C 1 93 ? 36.62300 -10.57600 -33.79400 1.000 18.58000 93 ALA C N 1
ATOM 5364 C CA . ALA C 1 93 ? 36.57100 -10.04100 -32.41200 1.000 19.45000 93 ALA C CA 1
ATOM 5365 C C . ALA C 1 93 ? 36.84600 -11.16300 -31.41600 1.000 18.30000 93 ALA C C 1
ATOM 5366 O O . ALA C 1 93 ? 37.47600 -10.91300 -30.40200 1.000 16.83000 93 ALA C O 1
ATOM 5368 N N . LEU C 1 94 ? 36.33500 -12.36000 -31.68400 1.000 18.57000 94 LEU C N 1
ATOM 5369 C CA . LEU C 1 94 ? 36.54200 -13.52000 -30.79000 1.000 19.89000 94 LEU C CA 1
ATOM 5370 C C . LEU C 1 94 ? 38.03600 -13.86200 -30.80900 1.000 19.43000 94 LEU C C 1
ATOM 5371 O O . LEU C 1 94 ? 38.60300 -14.09600 -29.71500 1.000 18.67000 94 LEU C O 1
ATOM 5376 N N . LEU C 1 95 ? 38.69200 -13.84200 -31.96000 1.000 18.29000 95 LEU C N 1
ATOM 5377 C CA . LEU C 1 95 ? 40.15300 -14.13500 -31.98000 1.000 20.40000 95 LEU C CA 1
ATOM 5378 C C . LEU C 1 95 ? 40.90400 -13.09700 -31.14100 1.000 23.78000 95 LEU C C 1
ATOM 5379 O O . LEU C 1 95 ? 41.77700 -13.51000 -30.34700 1.000 25.81000 95 LEU C O 1
ATOM 5384 N N . GLY C 1 96 ? 40.52600 -11.81900 -31.27700 1.000 24.09000 96 GLY C N 1
ATOM 5385 C CA . GLY C 1 96 ? 41.01300 -10.70600 -30.44200 1.000 23.80000 96 GLY C CA 1
ATOM 5386 C C . GLY C 1 96 ? 40.85000 -11.00700 -28.96400 1.000 24.30000 96 GLY C C 1
ATOM 5387 O O . GLY C 1 96 ? 41.82300 -10.81600 -28.23400 1.000 25.07000 96 GLY C O 1
ATOM 5388 N N . ALA C 1 97 ? 39.66900 -11.47000 -28.52800 1.000 24.80000 97 ALA C N 1
ATOM 5389 C CA . ALA C 1 97 ? 39.35000 -11.74400 -27.10800 1.000 25.76000 97 ALA C CA 1
ATOM 5390 C C . ALA C 1 97 ? 40.16800 -12.95000 -26.63400 1.000 27.69000 97 ALA C C 1
ATOM 5391 O O . ALA C 1 97 ? 40.48700 -12.99200 -25.45800 1.000 27.19000 97 ALA C O 1
ATOM 5393 N N . LEU C 1 98 ? 40.53000 -13.87700 -27.52400 1.000 24.87000 98 LEU C N 1
ATOM 5394 C CA . LEU C 1 98 ? 41.36400 -15.05300 -27.15600 1.000 26.31000 98 LEU C CA 1
ATOM 5395 C C . LEU C 1 98 ? 42.86100 -14.69800 -27.22300 1.000 25.92000 98 LEU C C 1
ATOM 5396 O O . LEU C 1 98 ? 43.68300 -15.53000 -26.87200 1.000 23.33000 98 LEU C O 1
ATOM 5401 N N . GLY C 1 99 ? 43.20900 -13.49800 -27.66200 1.000 28.13000 99 GLY C N 1
ATOM 5402 C CA . GLY C 1 99 ? 44.61100 -13.06800 -27.80200 1.000 28.48000 99 GLY C CA 1
ATOM 5403 C C . GLY C 1 99 ? 45.31900 -13.79800 -28.93200 1.000 29.57000 99 GLY C C 1
ATOM 5404 O O . GLY C 1 99 ? 46.53600 -13.99200 -28.81900 1.000 33.01000 99 GLY C O 1
ATOM 5405 N N . LEU C 1 100 ? 44.62700 -14.14200 -30.01800 1.000 28.33000 100 LEU C N 1
ATOM 5406 C CA . LEU C 1 100 ? 45.23100 -14.90600 -31.13800 1.000 28.93000 100 LEU C CA 1
ATOM 5407 C C . LEU C 1 100 ? 45.38900 -13.97300 -32.34000 1.000 31.16000 100 LEU C C 1
ATOM 5408 O O . LEU C 1 100 ? 44.38300 -13.33700 -32.74500 1.000 28.53000 100 LEU C O 1
ATOM 5413 N N . GLU C 1 101 ? 46.61500 -13.84700 -32.84100 1.000 31.26000 101 GLU C N 1
ATOM 5414 C CA . GLU C 1 101 ? 46.95800 -12.87400 -33.90800 1.000 38.01000 101 GLU C CA 1
ATOM 5415 C C . GLU C 1 101 ? 46.70500 -13.52100 -35.27600 1.000 34.30000 101 GLU C C 1
ATOM 5416 O O . GLU C 1 101 ? 46.53900 -12.76900 -36.24400 1.000 33.86000 101 GLU C O 1
ATOM 5422 N N . SER C 1 102 ? 46.66600 -14.85900 -35.35200 1.000 31.95000 102 SER C N 1
ATOM 5423 C CA . SER C 1 102 ? 46.66500 -15.63300 -36.62400 1.000 30.76000 102 SER C CA 1
ATOM 5424 C C . SER C 1 102 ? 46.23700 -17.07700 -36.33900 1.000 28.59000 102 SER C C 1
ATOM 5425 O O . SER C 1 102 ? 46.75800 -17.64300 -35.38300 1.000 30.31000 102 SER C O 1
ATOM 5428 N N . VAL C 1 103 ? 45.27600 -17.61800 -37.09700 1.000 22.61000 103 VAL C N 1
ATOM 5429 C CA . VAL C 1 103 ? 44.74900 -18.99200 -36.89700 1.000 21.98000 103 VAL C CA 1
ATOM 5430 C C . VAL C 1 103 ? 44.58700 -19.64400 -38.26400 1.000 21.18000 103 VAL C C 1
ATOM 5431 O O . VAL C 1 103 ? 44.36900 -18.92000 -39.26900 1.000 18.81000 103 VAL C O 1
ATOM 5435 N N . GLY C 1 104 ? 44.57700 -20.97300 -38.27000 1.000 20.40000 104 GLY C N 1
ATOM 5436 C CA . GLY C 1 104 ? 43.94000 -21.73200 -39.35200 1.000 19.28000 104 GLY C CA 1
ATOM 5437 C C . GLY C 1 104 ? 42.42700 -21.65200 -39.21900 1.000 18.12000 104 GLY C C 1
ATOM 5438 O O . GLY C 1 104 ? 41.91700 -21.58200 -38.07000 1.000 17.46000 104 GLY C O 1
ATOM 5439 N N . VAL C 1 105 ? 41.71800 -21.64000 -40.33900 1.000 17.43000 105 VAL C N 1
ATOM 5440 C CA . VAL C 1 105 ? 40.23700 -21.55200 -40.32000 1.000 16.97000 105 VAL C CA 1
ATOM 5441 C C . VAL C 1 105 ? 39.66900 -22.72600 -41.12100 1.000 17.90000 105 VAL C C 1
ATOM 5442 O O . VAL C 1 105 ? 40.11100 -22.97500 -42.27000 1.000 17.31000 105 VAL C O 1
ATOM 5446 N N . VAL C 1 106 ? 38.69000 -23.40400 -40.53800 1.000 18.22000 106 VAL C N 1
ATOM 5447 C CA . VAL C 1 106 ? 37.92800 -24.50600 -41.18700 1.000 18.05000 106 VAL C CA 1
ATOM 5448 C C . VAL C 1 106 ? 36.46800 -24.07100 -41.30300 1.000 19.83000 106 VAL C C 1
ATOM 5449 O O . VAL C 1 106 ? 35.86300 -23.68900 -40.27300 1.000 20.56000 106 VAL C O 1
ATOM 5453 N N . GLY C 1 107 ? 35.92500 -24.13400 -42.52100 1.000 19.83000 107 GLY C N 1
ATOM 5454 C CA . GLY C 1 107 ? 34.54000 -23.73200 -42.79200 1.000 20.46000 107 GLY C CA 1
ATOM 5455 C C . GLY C 1 107 ? 33.79900 -24.77800 -43.60600 1.000 18.90000 107 GLY C C 1
ATOM 5456 O O . GLY C 1 107 ? 34.40900 -25.44800 -44.45000 1.000 18.79000 107 GLY C O 1
ATOM 5457 N N . HIS C 1 108 ? 32.51200 -24.90000 -43.35500 1.000 19.06000 108 HIS C N 1
ATOM 5458 C CA . HIS C 1 108 ? 31.57000 -25.44600 -44.35300 1.000 21.29000 108 HIS C CA 1
ATOM 5459 C C . HIS C 1 108 ? 30.23900 -24.71800 -44.20700 1.000 19.88000 108 HIS C C 1
ATOM 5460 O O . HIS C 1 108 ? 29.93200 -24.22800 -43.09700 1.000 18.19000 108 HIS C O 1
ATOM 5467 N N . ASP C 1 109 ? 29.48700 -24.67100 -45.30200 1.000 17.59000 109 ASP C N 1
ATOM 5468 C CA . ASP C 1 109 ? 28.09900 -24.17800 -45.29700 1.000 20.42000 109 ASP C CA 1
ATOM 5469 C C . ASP C 1 109 ? 28.16200 -22.70200 -44.87300 1.000 17.00000 109 ASP C C 1
ATOM 5470 O O . ASP C 1 109 ? 29.05200 -21.99300 -45.37900 1.000 15.22000 109 ASP C O 1
ATOM 5475 N N . VAL C 1 110 ? 27.31900 -22.26300 -43.94500 1.000 17.39000 110 VAL C N 1
ATOM 5476 C CA . VAL C 1 110 ? 27.38200 -20.87300 -43.40600 1.000 18.69000 110 VAL C CA 1
ATOM 5477 C C . VAL C 1 110 ? 28.82700 -20.56000 -43.01300 1.000 16.76000 110 VAL C C 1
ATOM 5478 O O . VAL C 1 110 ? 29.28800 -19.45300 -43.30900 1.000 18.25000 110 VAL C O 1
ATOM 5482 N N . GLY C 1 111 ? 29.49000 -21.45600 -42.29600 1.000 15.97000 111 GLY C N 1
ATOM 5483 C CA . GLY C 1 111 ? 30.87200 -21.25400 -41.84500 1.000 16.08000 111 GLY C CA 1
ATOM 5484 C C . GLY C 1 111 ? 31.81500 -20.96300 -43.00500 1.000 16.58000 111 GLY C C 1
ATOM 5485 O O . GLY C 1 111 ? 32.74500 -20.22500 -42.77600 1.000 16.54000 111 GLY C O 1
ATOM 5486 N N . ALA C 1 112 ? 31.55100 -21.47200 -44.22000 1.000 15.47000 112 ALA C N 1
ATOM 5487 C CA . ALA C 1 112 ? 32.41200 -21.27500 -45.42000 1.000 17.27000 112 ALA C CA 1
ATOM 5488 C C . ALA C 1 112 ? 32.23500 -19.84800 -45.92500 1.000 17.16000 112 ALA C C 1
ATOM 5489 O O . ALA C 1 112 ? 33.24900 -19.20500 -46.33900 1.000 17.65000 112 ALA C O 1
ATOM 5491 N N . TYR C 1 113 ? 30.99700 -19.35700 -45.90400 1.000 17.19000 113 TYR C N 1
ATOM 5492 C CA . TYR C 1 113 ? 30.69500 -17.93100 -46.19500 1.000 19.75000 113 TYR C CA 1
ATOM 5493 C C . TYR C 1 113 ? 31.40600 -17.03600 -45.16900 1.000 17.31000 113 TYR C C 1
ATOM 5494 O O . TYR C 1 113 ? 32.04000 -16.06500 -45.55700 1.000 18.24000 113 TYR C O 1
ATOM 5503 N N . ALA C 1 114 ? 31.31500 -17.34000 -43.87800 1.000 18.37000 114 ALA C N 1
ATOM 5504 C CA . ALA C 1 114 ? 31.98300 -16.54600 -42.82200 1.000 16.76000 114 ALA C CA 1
ATOM 5505 C C . ALA C 1 114 ? 33.49000 -16.57400 -43.05000 1.000 16.75000 114 ALA C C 1
ATOM 5506 O O . ALA C 1 114 ? 34.09500 -15.53600 -42.88800 1.000 17.14000 114 ALA C O 1
ATOM 5508 N N . ALA C 1 115 ? 34.07000 -17.74500 -43.30900 1.000 17.56000 115 ALA C N 1
ATOM 5509 C CA . ALA C 1 115 ? 35.53400 -17.92600 -43.49000 1.000 18.25000 115 ALA C CA 1
ATOM 5510 C C . ALA C 1 115 ? 36.04400 -17.14300 -44.70300 1.000 17.54000 115 ALA C C 1
ATOM 5511 O O . ALA C 1 115 ? 37.12100 -16.55800 -44.59900 1.000 18.93000 115 ALA C O 1
ATOM 5513 N N . GLN C 1 116 ? 35.30700 -17.11000 -45.80300 1.000 19.02000 116 GLN C N 1
ATOM 5514 C CA . GLN C 1 116 ? 35.69800 -16.29500 -46.98000 1.000 20.27000 116 GLN C CA 1
ATOM 5515 C C . GLN C 1 116 ? 35.68100 -14.80300 -46.60700 1.000 19.04000 116 GLN C C 1
ATOM 5516 O O . GLN C 1 116 ? 36.59400 -14.07300 -46.98100 1.000 16.47000 116 GLN C O 1
ATOM 5522 N N . ALA C 1 117 ? 34.62500 -14.34800 -45.92900 1.000 17.26000 117 ALA C N 1
ATOM 5523 C CA . ALA C 1 117 ? 34.50400 -12.92400 -45.58300 1.000 17.29000 117 ALA C CA 1
ATOM 5524 C C . ALA C 1 117 ? 35.58800 -12.61700 -44.53900 1.000 17.94000 117 ALA C C 1
ATOM 5525 O O . ALA C 1 117 ? 36.17300 -11.54600 -44.61100 1.000 18.65000 117 ALA C O 1
ATOM 5527 N N . LEU C 1 118 ? 35.95600 -13.56100 -43.66900 1.000 17.67000 118 LEU C N 1
ATOM 5528 C CA . LEU C 1 118 ? 36.99300 -13.32700 -42.63200 1.000 17.76000 118 LEU C CA 1
ATOM 5529 C C . LEU C 1 118 ? 38.35900 -13.15000 -43.30600 1.000 18.34000 118 LEU C C 1
ATOM 5530 O O . LEU C 1 118 ? 39.12400 -12.25000 -42.90900 1.000 17.47000 118 LEU C O 1
ATOM 5535 N N . ALA C 1 119 ? 38.64900 -14.00200 -44.27400 1.000 18.37000 119 ALA C N 1
ATOM 5536 C CA . ALA C 1 119 ? 39.87800 -13.97900 -45.07900 1.000 20.29000 119 ALA C CA 1
ATOM 5537 C C . ALA C 1 119 ? 39.98400 -12.63900 -45.80300 1.000 21.15000 119 ALA C C 1
ATOM 5538 O O . ALA C 1 119 ? 41.10700 -12.15000 -45.94200 1.000 21.10000 119 ALA C O 1
ATOM 5540 N N . ARG C 1 120 ? 38.87100 -12.08200 -46.27800 1.000 23.47000 120 ARG C N 1
ATOM 5541 C CA . ARG C 1 120 ? 38.92000 -10.81300 -47.06500 1.000 25.18000 120 ARG C CA 1
ATOM 5542 C C . ARG C 1 120 ? 38.98200 -9.60300 -46.13600 1.000 25.52000 120 ARG C C 1
ATOM 5543 O O . ARG C 1 120 ? 39.76000 -8.71900 -46.41800 1.000 24.87000 120 ARG C O 1
ATOM 5551 N N . ARG C 1 121 ? 38.13800 -9.54300 -45.10700 1.000 22.70000 121 ARG C N 1
ATOM 5552 C CA . ARG C 1 121 ? 37.96500 -8.34700 -44.24200 1.000 25.95000 121 ARG C CA 1
ATOM 5553 C C . ARG C 1 121 ? 39.03700 -8.31100 -43.14100 1.000 25.67000 121 ARG C C 1
ATOM 5554 O O . ARG C 1 121 ? 39.30300 -7.22600 -42.64600 1.000 25.97000 121 ARG C O 1
ATOM 5562 N N . HIS C 1 122 ? 39.59400 -9.45000 -42.71500 1.000 22.72000 122 HIS C N 1
ATOM 5563 C CA . HIS C 1 122 ? 40.59600 -9.52200 -41.61200 1.000 22.31000 122 HIS C CA 1
ATOM 5564 C C . HIS C 1 122 ? 41.75800 -10.43600 -42.01900 1.000 22.77000 122 HIS C C 1
ATOM 5565 O O . HIS C 1 122 ? 42.09700 -11.39000 -41.30600 1.000 21.78000 122 HIS C O 1
ATOM 5572 N N . PRO C 1 123 ? 42.42300 -10.15200 -43.16600 1.000 21.89000 123 PRO C N 1
ATOM 5573 C CA . PRO C 1 123 ? 43.34100 -11.10100 -43.79200 1.000 23.41000 123 PRO C CA 1
ATOM 5574 C C . PRO C 1 123 ? 44.52600 -11.56300 -42.93700 1.000 24.41000 123 PRO C C 1
ATOM 5575 O O . PRO C 1 123 ? 44.96200 -12.67700 -43.09000 1.000 25.67000 123 PRO C O 1
ATOM 5579 N N . GLN C 1 124 ? 45.01700 -10.72500 -42.02900 1.000 26.88000 124 GLN C N 1
ATOM 5580 C CA . GLN C 1 124 ? 46.18400 -11.06300 -41.18400 1.000 31.91000 124 GLN C CA 1
ATOM 5581 C C . GLN C 1 124 ? 45.77100 -12.09700 -40.13000 1.000 28.49000 124 GLN C C 1
ATOM 5582 O O . GLN C 1 124 ? 46.64800 -12.78700 -39.66100 1.000 26.64000 124 GLN C O 1
ATOM 5588 N N . LEU C 1 125 ? 44.48700 -12.20300 -39.77100 1.000 25.52000 125 LEU C N 1
ATOM 5589 C CA . LEU C 1 125 ? 44.03700 -13.18500 -38.75200 1.000 24.00000 125 LEU C CA 1
ATOM 5590 C C . LEU C 1 125 ? 44.02700 -14.59500 -39.34700 1.000 22.65000 125 LEU C C 1
ATOM 5591 O O . LEU C 1 125 ? 44.09200 -15.55000 -38.56000 1.000 23.60000 125 LEU C O 1
ATOM 5596 N N . VAL C 1 126 ? 43.83700 -14.73000 -40.66300 1.000 19.65000 126 VAL C N 1
ATOM 5597 C CA . VAL C 1 126 ? 43.74000 -16.04200 -41.35000 1.000 21.76000 126 VAL C CA 1
ATOM 5598 C C . VAL C 1 126 ? 45.10100 -16.45900 -41.93500 1.000 22.28000 126 VAL C C 1
ATOM 5599 O O . VAL C 1 126 ? 45.50500 -15.91000 -42.98700 1.000 24.40000 126 VAL C O 1
ATOM 5603 N N . ASP C 1 127 ? 45.72600 -17.47100 -41.35000 1.000 20.63000 127 ASP C N 1
ATOM 5604 C CA . ASP C 1 127 ? 46.97500 -18.08200 -41.87000 1.000 24.87000 127 ASP C CA 1
ATOM 5605 C C . ASP C 1 127 ? 46.63900 -18.87100 -43.15300 1.000 25.06000 127 ASP C C 1
ATOM 5606 O O . ASP C 1 127 ? 47.32300 -18.74600 -44.17700 1.000 19.89000 127 ASP C O 1
ATOM 5611 N N . ARG C 1 128 ? 45.59200 -19.69600 -43.09100 1.000 22.89000 128 ARG C N 1
ATOM 5612 C CA . ARG C 1 128 ? 45.21000 -20.61000 -44.19000 1.000 23.49000 128 ARG C CA 1
ATOM 5613 C C . ARG C 1 128 ? 43.81500 -21.17300 -43.87900 1.000 20.08000 128 ARG C C 1
ATOM 5614 O O . ARG C 1 128 ? 43.37900 -21.10100 -42.70900 1.000 18.63000 128 ARG C O 1
ATOM 5622 N N . LEU C 1 129 ? 43.17800 -21.71400 -44.90200 1.000 17.99000 129 LEU C N 1
ATOM 5623 C CA . LEU C 1 129 ? 41.74800 -22.06000 -44.91700 1.000 18.63000 129 LEU C CA 1
ATOM 5624 C C . LEU C 1 129 ? 41.56500 -23.49600 -45.39100 1.000 18.52000 129 LEU C C 1
ATOM 5625 O O . LEU C 1 129 ? 42.14200 -23.86700 -46.43900 1.000 19.38000 129 LEU C O 1
ATOM 5630 N N . LEU C 1 130 ? 40.74400 -24.25500 -44.67700 1.000 18.10000 130 LEU C N 1
ATOM 5631 C CA . LEU C 1 130 ? 40.22100 -25.55500 -45.16200 1.000 18.87000 130 LEU C CA 1
ATOM 5632 C C . LEU C 1 130 ? 38.71300 -25.41100 -45.24000 1.000 18.54000 130 LEU C C 1
ATOM 5633 O O . LEU C 1 130 ? 38.10400 -25.03900 -44.19700 1.000 16.87000 130 LEU C O 1
ATOM 5638 N N . PHE C 1 131 ? 38.15300 -25.74800 -46.40500 1.000 18.78000 131 PHE C N 1
ATOM 5639 C CA . PHE C 1 131 ? 36.69900 -25.82800 -46.63300 1.000 19.48000 131 PHE C CA 1
ATOM 5640 C C . PHE C 1 131 ? 36.30600 -27.28000 -46.88400 1.000 20.94000 131 PHE C C 1
ATOM 5641 O O . PHE C 1 131 ? 36.99100 -27.93900 -47.67700 1.000 22.39000 131 PHE C O 1
ATOM 5649 N N . PHE C 1 132 ? 35.21800 -27.74200 -46.26600 1.000 20.80000 132 PHE C N 1
ATOM 5650 C CA . PHE C 1 132 ? 34.58800 -29.04900 -46.59300 1.000 21.18000 132 PHE C CA 1
ATOM 5651 C C . PHE C 1 132 ? 33.52300 -28.91400 -47.67800 1.000 22.33000 132 PHE C C 1
ATOM 5652 O O . PHE C 1 132 ? 32.98100 -29.91400 -48.15900 1.000 31.91000 132 PHE C O 1
ATOM 5660 N N . ASN C 1 133 ? 33.14800 -27.70500 -48.01300 1.000 22.83000 133 ASN C N 1
ATOM 5661 C CA . ASN C 1 133 ? 32.39700 -27.40000 -49.25200 1.000 21.59000 133 ASN C CA 1
ATOM 5662 C C . ASN C 1 133 ? 32.60100 -25.90200 -49.38200 1.000 21.95000 133 ASN C C 1
ATOM 5663 O O . ASN C 1 133 ? 32.95600 -25.29300 -48.37100 1.000 18.76000 133 ASN C O 1
ATOM 5668 N N . CYS C 1 134 ? 32.49400 -25.34900 -50.57600 1.000 20.46000 134 CYS C N 1
ATOM 5669 C CA . CYS C 1 134 ? 32.97900 -23.98300 -50.83200 1.000 22.46000 134 CYS C CA 1
ATOM 5670 C C . CYS C 1 134 ? 32.10200 -23.31000 -51.86700 1.000 21.44000 134 CYS C C 1
ATOM 5671 O O . CYS C 1 134 ? 32.49400 -23.13100 -53.02200 1.000 18.09000 134 CYS C O 1
ATOM 5674 N N . PRO C 1 135 ? 30.88800 -22.93500 -51.45400 1.000 22.36000 135 PRO C N 1
ATOM 5675 C CA . PRO C 1 135 ? 29.99300 -22.16900 -52.31300 1.000 23.44000 135 PRO C CA 1
ATOM 5676 C C . PRO C 1 135 ? 30.60400 -20.78600 -52.55500 1.000 26.00000 135 PRO C C 1
ATOM 5677 O O . PRO C 1 135 ? 31.17900 -20.20800 -51.61200 1.000 28.07000 135 PRO C O 1
ATOM 5681 N N . THR C 1 136 ? 30.50700 -20.29100 -53.78900 1.000 24.04000 136 THR C N 1
ATOM 5682 C CA . THR C 1 136 ? 31.05700 -18.96700 -54.16700 1.000 26.83000 136 THR C CA 1
ATOM 5683 C C . THR C 1 136 ? 29.96100 -18.21600 -54.90600 1.000 27.61000 136 THR C C 1
ATOM 5684 O O . THR C 1 136 ? 28.95900 -18.85900 -55.22200 1.000 26.55000 136 THR C O 1
ATOM 5688 N N . ALA C 1 137 ? 30.16900 -16.92000 -55.16200 1.000 31.40000 137 ALA C N 1
ATOM 5689 C CA . ALA C 1 137 ? 29.22800 -16.02100 -55.87900 1.000 36.42000 137 ALA C CA 1
ATOM 5690 C C . ALA C 1 137 ? 29.00900 -16.50200 -57.32800 1.000 34.06000 137 ALA C C 1
ATOM 5691 O O . ALA C 1 137 ? 27.98300 -16.12700 -57.92400 1.000 41.10000 137 ALA C O 1
ATOM 5693 N N . SER C 1 138 ? 29.89500 -17.33800 -57.86500 1.000 30.63000 138 SER C N 1
ATOM 5694 C CA . SER C 1 138 ? 29.78700 -17.87300 -59.24400 1.000 31.57000 138 SER C CA 1
ATOM 5695 C C . SER C 1 138 ? 28.64200 -18.89600 -59.40100 1.000 29.60000 138 SER C C 1
ATOM 5696 O O . SER C 1 138 ? 28.24900 -19.15800 -60.56900 1.000 26.98000 138 SER C O 1
ATOM 5699 N N . VAL C 1 139 ? 28.13900 -19.51500 -58.32700 1.000 26.12000 139 VAL C N 1
ATOM 5700 C CA . VAL C 1 139 ? 27.10400 -20.59300 -58.48200 1.000 26.04000 139 VAL C CA 1
ATOM 5701 C C . VAL C 1 139 ? 25.92400 -20.03200 -59.29800 1.000 25.27000 139 VAL C C 1
ATOM 5702 O O . VAL C 1 139 ? 25.54300 -20.65900 -60.32400 1.000 25.34000 139 VAL C O 1
ATOM 5706 N N . GLY C 1 140 ? 25.37700 -18.88500 -58.87800 1.000 24.85000 140 GLY C N 1
ATOM 5707 C CA . GLY C 1 140 ? 24.38000 -18.10200 -59.63600 1.000 23.54000 140 GLY C CA 1
ATOM 5708 C C . GLY C 1 140 ? 23.12600 -18.90400 -59.97300 1.000 23.41000 140 GLY C C 1
ATOM 5709 O O . GLY C 1 140 ? 22.49100 -19.37900 -59.04300 1.000 22.22000 140 GLY C O 1
ATOM 5710 N N . GLY C 1 141 ? 22.78000 -19.02000 -61.26700 1.000 21.22000 141 GLY C N 1
ATOM 5711 C CA . GLY C 1 141 ? 21.58400 -19.72700 -61.78200 1.000 22.81000 141 GLY C CA 1
ATOM 5712 C C . GLY C 1 141 ? 21.55600 -21.22000 -61.45800 1.000 22.69000 141 GLY C C 1
ATOM 5713 O O . GLY C 1 141 ? 20.45200 -21.83400 -61.49000 1.000 23.54000 141 GLY C O 1
ATOM 5714 N N . ALA C 1 142 ? 22.71000 -21.80800 -61.14300 1.000 23.16000 142 ALA C N 1
ATOM 5715 C CA . ALA C 1 142 ? 22.84800 -23.21600 -60.71400 1.000 22.61000 142 ALA C CA 1
ATOM 5716 C C . ALA C 1 142 ? 22.11400 -23.45700 -59.38000 1.000 21.95000 142 ALA C C 1
ATOM 5717 O O . ALA C 1 142 ? 21.80500 -24.57800 -59.08700 1.000 20.77000 142 ALA C O 1
ATOM 5719 N N . TRP C 1 143 ? 21.75300 -22.43100 -58.62500 1.000 21.38000 143 TRP C N 1
ATOM 5720 C CA . TRP C 1 143 ? 20.94100 -22.62800 -57.40200 1.000 22.23000 143 TRP C CA 1
ATOM 5721 C C . TRP C 1 143 ? 19.55200 -23.14500 -57.77800 1.000 21.51000 143 TRP C C 1
ATOM 5722 O O . TRP C 1 143 ? 18.92200 -23.79800 -56.92100 1.000 22.81000 143 TRP C O 1
ATOM 5733 N N . VAL C 1 144 ? 19.05200 -22.83600 -58.97700 1.000 20.17000 144 VAL C N 1
ATOM 5734 C CA . VAL C 1 144 ? 17.62700 -23.11000 -59.31200 1.000 21.09000 144 VAL C CA 1
ATOM 5735 C C . VAL C 1 144 ? 17.48500 -23.89000 -60.61800 1.000 22.68000 144 VAL C C 1
ATOM 5736 O O . VAL C 1 144 ? 16.35100 -24.26700 -60.88600 1.000 27.14000 144 VAL C O 1
ATOM 5740 N N . HIS C 1 145 ? 18.54500 -24.11700 -61.39700 1.000 18.32000 145 HIS C N 1
ATOM 5741 C CA . HIS C 1 145 ? 18.44200 -24.84800 -62.68600 1.000 19.95000 145 HIS C CA 1
ATOM 5742 C C . HIS C 1 145 ? 18.92800 -26.29000 -62.54300 1.000 19.33000 145 HIS C C 1
ATOM 5743 O O . HIS C 1 145 ? 19.40400 -26.65500 -61.47500 1.000 18.28000 145 HIS C O 1
ATOM 5750 N N . HIS C 1 146 ? 18.68100 -27.12500 -63.54900 1.000 20.89000 146 HIS C N 1
ATOM 5751 C CA . HIS C 1 146 ? 19.08900 -28.55900 -63.58600 1.000 21.86000 146 HIS C CA 1
ATOM 5752 C C . HIS C 1 146 ? 18.50900 -29.32400 -62.40200 1.000 19.70000 146 HIS C C 1
ATOM 5753 O O . HIS C 1 146 ? 19.19100 -30.21800 -61.90300 1.000 18.84000 146 HIS C O 1
ATOM 5760 N N . GLY C 1 147 ? 17.28700 -28.99900 -61.97700 1.000 16.65000 147 GLY C N 1
ATOM 5761 C CA . GLY C 1 147 ? 16.61200 -29.75400 -60.90700 1.000 17.17000 147 GLY C CA 1
ATOM 5762 C C . GLY C 1 147 ? 16.87500 -29.20700 -59.51100 1.000 17.09000 147 GLY C C 1
ATOM 5763 O O . GLY C 1 147 ? 16.15400 -29.58900 -58.61400 1.000 20.32000 147 GLY C O 1
ATOM 5764 N N . HIS C 1 148 ? 17.77900 -28.26000 -59.34100 1.000 17.00000 148 HIS C N 1
ATOM 5765 C CA . HIS C 1 148 ? 18.23800 -27.78800 -58.01300 1.000 18.38000 148 HIS C CA 1
ATOM 5766 C C . HIS C 1 148 ? 17.15500 -26.99900 -57.27700 1.000 16.69000 148 HIS C C 1
ATOM 5767 O O . HIS C 1 148 ? 17.19100 -26.96700 -56.03800 1.000 14.83000 148 HIS C O 1
ATOM 5774 N N . VAL C 1 149 ? 16.18000 -26.47200 -57.99800 1.000 16.90000 149 VAL C N 1
ATOM 5775 C CA . VAL C 1 149 ? 15.01500 -25.76800 -57.38800 1.000 19.54000 149 VAL C CA 1
ATOM 5776 C C . VAL C 1 149 ? 14.37900 -26.69700 -56.35800 1.000 16.94000 149 VAL C C 1
ATOM 5777 O O . VAL C 1 149 ? 13.88300 -26.16600 -55.36500 1.000 19.92000 149 VAL C O 1
ATOM 5781 N N . ASN C 1 150 ? 14.43000 -28.02600 -56.54500 1.000 16.66000 150 ASN C N 1
ATOM 5782 C CA . ASN C 1 150 ? 13.78500 -28.96400 -55.58300 1.000 15.67000 150 ASN C CA 1
ATOM 5783 C C . ASN C 1 150 ? 14.57800 -29.02100 -54.27600 1.000 15.04000 150 ASN C C 1
ATOM 5784 O O . ASN C 1 150 ? 13.96500 -29.37800 -53.28400 1.000 13.82000 150 ASN C O 1
ATOM 5789 N N . GLU C 1 151 ? 15.84000 -28.62300 -54.26600 1.000 14.84000 151 GLU C N 1
ATOM 5790 C CA . GLU C 1 151 ? 16.70300 -28.70900 -53.07100 1.000 16.22000 151 GLU C CA 1
ATOM 5791 C C . GLU C 1 151 ? 16.62900 -27.43300 -52.23700 1.000 14.49000 151 GLU C C 1
ATOM 5792 O O . GLU C 1 151 ? 16.96600 -27.50600 -51.07700 1.000 17.79000 151 GLU C O 1
ATOM 5798 N N . VAL C 1 152 ? 16.22500 -26.29200 -52.77600 1.000 14.30000 152 VAL C N 1
ATOM 5799 C CA . VAL C 1 152 ? 16.46200 -24.95900 -52.12800 1.000 14.32000 152 VAL C CA 1
ATOM 5800 C C . VAL C 1 152 ? 15.17100 -24.43600 -51.48900 1.000 12.72000 152 VAL C C 1
ATOM 5801 O O . VAL C 1 152 ? 15.18800 -23.32800 -51.00400 1.000 13.90000 152 VAL C O 1
ATOM 5805 N N . TRP C 1 153 ? 14.09900 -25.20400 -51.48900 1.000 12.78000 153 TRP C N 1
ATOM 5806 C CA . TRP C 1 153 ? 12.77700 -24.73600 -50.99400 1.000 13.41000 153 TRP C CA 1
ATOM 5807 C C . TRP C 1 153 ? 12.92400 -24.16800 -49.57100 1.000 14.43000 153 TRP C C 1
ATOM 5808 O O . TRP C 1 153 ? 12.26500 -23.16600 -49.25900 1.000 16.12000 153 TRP C O 1
ATOM 5819 N N . TYR C 1 154 ? 13.64200 -24.87200 -48.69600 1.000 14.47000 154 TYR C N 1
ATOM 5820 C CA . TYR C 1 154 ? 13.81400 -24.52700 -47.25600 1.000 13.43000 154 TYR C CA 1
ATOM 5821 C C . TYR C 1 154 ? 14.39200 -23.09300 -47.09500 1.000 13.58000 154 TYR C C 1
ATOM 5822 O O . TYR C 1 154 ? 14.10900 -22.42600 -46.06600 1.000 13.25000 154 TYR C O 1
ATOM 5831 N N . GLN C 1 155 ? 15.26200 -22.64700 -48.00200 1.000 12.29000 155 GLN C N 1
ATOM 5832 C CA . GLN C 1 155 ? 15.90700 -21.31600 -47.90000 1.000 13.78000 155 GLN C CA 1
ATOM 5833 C C . GLN C 1 155 ? 14.83100 -20.22200 -47.91900 1.000 14.96000 155 GLN C C 1
ATOM 5834 O O . GLN C 1 155 ? 14.97800 -19.19000 -47.16900 1.000 15.85000 155 GLN C O 1
ATOM 5840 N N . SER C 1 156 ? 13.77600 -20.41900 -48.71100 1.000 13.54000 156 SER C N 1
ATOM 5841 C CA . SER C 1 156 ? 12.64700 -19.47100 -48.80200 1.000 14.58000 156 SER C CA 1
ATOM 5842 C C . SER C 1 156 ? 11.66500 -19.73100 -47.66800 1.000 13.69000 156 SER C C 1
ATOM 5843 O O . SER C 1 156 ? 11.15900 -18.74800 -47.10500 1.000 15.83000 156 SER C O 1
ATOM 5846 N N . PHE C 1 157 ? 11.30200 -20.97800 -47.43400 1.000 12.76000 157 PHE C N 1
ATOM 5847 C CA . PHE C 1 157 ? 10.29600 -21.33900 -46.41400 1.000 14.01000 157 PHE C CA 1
ATOM 5848 C C . PHE C 1 157 ? 10.76800 -20.73300 -45.07400 1.000 14.16000 157 PHE C C 1
ATOM 5849 O O . PHE C 1 157 ? 9.94800 -20.12900 -44.32700 1.000 15.21000 157 PHE C O 1
ATOM 5857 N N . GLN C 1 158 ? 12.06100 -20.81000 -44.81000 1.000 15.62000 158 GLN C N 1
ATOM 5858 C CA . GLN C 1 158 ? 12.63300 -20.48800 -43.46200 1.000 15.82000 158 GLN C CA 1
ATOM 5859 C C . GLN C 1 158 ? 12.60200 -18.97300 -43.24100 1.000 17.27000 158 GLN C C 1
ATOM 5860 O O . GLN C 1 158 ? 12.79000 -18.57000 -42.08000 1.000 19.07000 158 GLN C O 1
ATOM 5866 N N . GLN C 1 159 ? 12.27100 -18.17100 -44.25300 1.000 17.48000 159 GLN C N 1
ATOM 5867 C CA . GLN C 1 159 ? 12.15100 -16.70200 -44.10100 1.000 17.94000 159 GLN C CA 1
ATOM 5868 C C . GLN C 1 159 ? 10.74700 -16.32200 -43.62900 1.000 20.02000 159 GLN C C 1
ATOM 5869 O O . GLN C 1 159 ? 10.58100 -15.17200 -43.23200 1.000 21.56000 159 GLN C O 1
ATOM 5875 N N . LEU C 1 160 ? 9.79300 -17.24700 -43.65000 1.000 19.06000 160 LEU C N 1
ATOM 5876 C CA . LEU C 1 160 ? 8.37800 -16.97700 -43.31800 1.000 18.65000 160 LEU C CA 1
ATOM 5877 C C . LEU C 1 160 ? 8.09800 -17.22800 -41.83500 1.000 18.44000 160 LEU C C 1
ATOM 5878 O O . LEU C 1 160 ? 8.66500 -18.15600 -41.27600 1.000 18.10000 160 LEU C O 1
ATOM 5883 N N . GLY C 1 161 ? 7.19200 -16.45300 -41.24300 1.000 19.27000 161 GLY C N 1
ATOM 5884 C CA . GLY C 1 161 ? 6.67300 -16.68700 -39.87500 1.000 20.77000 161 GLY C CA 1
ATOM 5885 C C . GLY C 1 161 ? 6.03800 -18.06500 -39.78700 1.000 20.07000 161 GLY C C 1
ATOM 5886 O O . GLY C 1 161 ? 6.19800 -18.70800 -38.77200 1.000 20.63000 161 GLY C O 1
ATOM 5887 N N . LEU C 1 162 ? 5.49500 -18.56200 -40.90400 1.000 19.38000 162 LEU C N 1
ATOM 5888 C CA . LEU C 1 162 ? 4.93800 -19.92700 -41.01000 1.000 19.12000 162 LEU C CA 1
ATOM 5889 C C . LEU C 1 162 ? 5.97300 -20.95100 -40.56000 1.000 19.00000 162 LEU C C 1
ATOM 5890 O O . LEU C 1 162 ? 5.57900 -21.88300 -39.85700 1.000 18.69000 162 LEU C O 1
ATOM 5895 N N . ALA C 1 163 ? 7.24600 -20.80700 -40.94900 1.000 17.73000 163 ALA C N 1
ATOM 5896 C CA . ALA C 1 163 ? 8.25900 -21.82800 -40.63100 1.000 18.03000 163 ALA C CA 1
ATOM 5897 C C . ALA C 1 163 ? 8.44900 -21.93800 -39.10600 1.000 18.56000 163 ALA C C 1
ATOM 5898 O O . ALA C 1 163 ? 8.40800 -23.04200 -38.62500 1.000 17.81000 163 ALA C O 1
ATOM 5900 N N . GLU C 1 164 ? 8.72500 -20.84700 -38.40400 1.000 18.93000 164 GLU C N 1
ATOM 5901 C CA . GLU C 1 164 ? 8.89200 -20.84800 -36.91800 1.000 21.67000 164 GLU C CA 1
ATOM 5902 C C . GLU C 1 164 ? 7.62600 -21.43300 -36.25500 1.000 20.20000 164 GLU C C 1
ATOM 5903 O O . GLU C 1 164 ? 7.74800 -22.30800 -35.43500 1.000 21.67000 164 GLU C O 1
ATOM 5909 N N . ALA C 1 165 ? 6.42400 -21.02000 -36.65300 1.000 22.07000 165 ALA C N 1
ATOM 5910 C CA . ALA C 1 165 ? 5.15000 -21.49900 -36.06500 1.000 22.55000 165 ALA C CA 1
ATOM 5911 C C . ALA C 1 165 ? 4.96800 -23.01200 -36.31000 1.000 21.56000 165 ALA C C 1
ATOM 5912 O O . ALA C 1 165 ? 4.64100 -23.74000 -35.36900 1.000 20.23000 165 ALA C O 1
ATOM 5914 N N . LEU C 1 166 ? 5.24600 -23.51000 -37.51100 1.000 20.92000 166 LEU C N 1
ATOM 5915 C CA . LEU C 1 166 ? 4.97200 -24.92300 -37.86500 1.000 19.83000 166 LEU C CA 1
ATOM 5916 C C . LEU C 1 166 ? 6.06700 -25.82600 -37.27900 1.000 18.68000 166 LEU C C 1
ATOM 5917 O O . LEU C 1 166 ? 5.71700 -26.75800 -36.54700 1.000 18.56000 166 LEU C O 1
ATOM 5922 N N . VAL C 1 167 ? 7.34600 -25.54600 -37.53900 1.000 16.57000 167 VAL C N 1
ATOM 5923 C CA . VAL C 1 167 ? 8.44700 -26.39600 -37.01300 1.000 16.90000 167 VAL C CA 1
ATOM 5924 C C . VAL C 1 167 ? 8.47700 -26.32200 -35.47000 1.000 17.59000 167 VAL C C 1
ATOM 5925 O O . VAL C 1 167 ? 8.76200 -27.32400 -34.83700 1.000 17.86000 167 VAL C O 1
ATOM 5929 N N . GLY C 1 168 ? 8.18500 -25.18800 -34.86000 1.000 20.14000 168 GLY C N 1
ATOM 5930 C CA . GLY C 1 168 ? 8.22600 -25.03900 -33.38400 1.000 20.72000 168 GLY C CA 1
ATOM 5931 C C . GLY C 1 168 ? 6.89600 -25.40000 -32.71500 1.000 21.49000 168 GLY C C 1
ATOM 5932 O O . GLY C 1 168 ? 6.76800 -25.17500 -31.49800 1.000 23.30000 168 GLY C O 1
ATOM 5933 N N . THR C 1 169 ? 5.96700 -26.04000 -33.42600 1.000 20.71000 169 THR C N 1
ATOM 5934 C CA . THR C 1 169 ? 4.70800 -26.58100 -32.83100 1.000 21.64000 169 THR C CA 1
ATOM 5935 C C . THR C 1 169 ? 5.02600 -27.43300 -31.59400 1.000 20.72000 169 THR C C 1
ATOM 5936 O O . THR C 1 169 ? 4.43100 -27.20800 -30.55100 1.000 21.52000 169 THR C O 1
ATOM 5940 N N . SER C 1 170 ? 5.91800 -28.40300 -31.71800 1.000 22.49000 170 SER C N 1
ATOM 5941 C CA . SER C 1 170 ? 6.20400 -29.38400 -30.65500 1.000 23.10000 170 SER C CA 1
ATOM 5942 C C . SER C 1 170 ? 7.61500 -29.92900 -30.83700 1.000 23.30000 170 SER C C 1
ATOM 5943 O O . SER C 1 170 ? 8.24100 -29.64800 -31.88600 1.000 19.58000 170 SER C O 1
ATOM 5946 N N . ARG C 1 171 ? 8.04900 -30.75200 -29.88300 1.000 22.81000 171 ARG C N 1
ATOM 5947 C CA . ARG C 1 171 ? 9.33500 -31.46500 -30.00600 1.000 23.52000 171 ARG C CA 1
ATOM 5948 C C . ARG C 1 171 ? 9.23700 -32.39800 -31.21900 1.000 22.78000 171 ARG C C 1
ATOM 5949 O O . ARG C 1 171 ? 10.23100 -32.49200 -31.94000 1.000 23.65000 171 ARG C O 1
ATOM 5957 N N . GLU C 1 172 ? 8.08600 -33.03500 -31.45400 1.000 20.00000 172 GLU C N 1
ATOM 5958 C CA . GLU C 1 172 ? 7.89500 -33.99600 -32.57300 1.000 23.56000 172 GLU C CA 1
ATOM 5959 C C . GLU C 1 172 ? 8.02000 -33.28200 -33.93400 1.000 18.92000 172 GLU C C 1
ATOM 5960 O O . GLU C 1 172 ? 8.65000 -33.87800 -34.80900 1.000 19.43000 172 GLU C O 1
ATOM 5966 N N . THR C 1 173 ? 7.43500 -32.09400 -34.12400 1.000 18.36000 173 THR C N 1
ATOM 5967 C CA . THR C 1 173 ? 7.54000 -31.33000 -35.39900 1.000 18.17000 173 THR C CA 1
ATOM 5968 C C . THR C 1 173 ? 9.00500 -30.92500 -35.62100 1.000 19.20000 173 THR C C 1
ATOM 5969 O O . THR C 1 173 ? 9.48100 -30.94300 -36.76300 1.000 15.21000 173 THR C O 1
ATOM 5973 N N . CYS C 1 174 ? 9.71700 -30.60600 -34.54300 1.000 17.44000 174 CYS C N 1
ATOM 5974 C CA . CYS C 1 174 ? 11.10700 -30.11300 -34.60700 1.000 18.31000 174 CYS C CA 1
ATOM 5975 C C . CYS C 1 174 ? 11.99800 -31.29300 -34.99500 1.000 18.38000 174 CYS C C 1
ATOM 5976 O O . CYS C 1 174 ? 12.83200 -31.15300 -35.93700 1.000 18.22000 174 CYS C O 1
ATOM 5979 N N . ALA C 1 175 ? 11.71000 -32.47200 -34.42800 1.000 16.12000 175 ALA C N 1
ATOM 5980 C CA . ALA C 1 175 ? 12.41200 -33.72000 -34.77200 1.000 16.87000 175 ALA C CA 1
ATOM 5981 C C . ALA C 1 175 ? 12.16000 -34.07700 -36.25300 1.000 16.62000 175 ALA C C 1
ATOM 5982 O O . ALA C 1 175 ? 13.13400 -34.38100 -36.95900 1.000 17.16000 175 ALA C O 1
ATOM 5984 N N . LEU C 1 176 ? 10.91800 -34.06200 -36.72200 1.000 17.71000 176 LEU C N 1
ATOM 5985 C CA . LEU C 1 176 ? 10.58700 -34.36100 -38.16100 1.000 17.79000 176 LEU C CA 1
ATOM 5986 C C . LEU C 1 176 ? 11.40700 -33.43400 -39.06600 1.000 16.33000 176 LEU C C 1
ATOM 5987 O O . LEU C 1 176 ? 12.03900 -33.89000 -40.04700 1.000 15.87000 176 LEU C O 1
ATOM 5992 N N . TYR C 1 177 ? 11.38200 -32.14500 -38.77500 1.000 17.04000 177 TYR C N 1
ATOM 5993 C CA . TYR C 1 177 ? 12.02100 -31.13900 -39.65100 1.000 16.09000 177 TYR C CA 1
ATOM 5994 C C . TYR C 1 177 ? 13.53400 -31.38400 -39.71000 1.000 16.26000 177 TYR C C 1
ATOM 5995 O O . TYR C 1 177 ? 14.07500 -31.53500 -40.80000 1.000 13.95000 177 TYR C O 1
ATOM 6004 N N . PHE C 1 178 ? 14.22100 -31.42400 -38.56100 1.000 15.46000 178 PHE C N 1
ATOM 6005 C CA . PHE C 1 178 ? 15.69400 -31.49500 -38.54700 1.000 16.51000 178 PHE C CA 1
ATOM 6006 C C . PHE C 1 178 ? 16.16700 -32.87900 -39.01200 1.000 16.10000 178 PHE C C 1
ATOM 6007 O O . PHE C 1 178 ? 17.23500 -32.94400 -39.62300 1.000 16.07000 178 PHE C O 1
ATOM 6015 N N . ARG C 1 179 ? 15.43000 -33.95300 -38.73500 1.000 16.97000 179 ARG C N 1
ATOM 6016 C CA . ARG C 1 179 ? 15.80600 -35.30300 -39.19000 1.000 17.92000 179 ARG C CA 1
ATOM 6017 C C . ARG C 1 179 ? 15.89400 -35.26900 -40.72300 1.000 17.59000 179 ARG C C 1
ATOM 6018 O O . ARG C 1 179 ? 16.81500 -35.87700 -41.28000 1.000 19.24000 179 ARG C O 1
ATOM 6026 N N . HIS C 1 180 ? 14.98600 -34.57400 -41.37600 1.000 15.83000 180 HIS C N 1
ATOM 6027 C CA . HIS C 1 180 ? 14.95600 -34.52200 -42.86500 1.000 16.38000 180 HIS C CA 1
ATOM 6028 C C . HIS C 1 180 ? 16.32300 -34.03800 -43.37400 1.000 15.35000 180 HIS C C 1
ATOM 6029 O O . HIS C 1 180 ? 16.86600 -34.68600 -44.29900 1.000 15.00000 180 HIS C O 1
ATOM 6036 N N . PHE C 1 181 ? 16.87600 -32.96000 -42.80500 1.000 15.34000 181 PHE C N 1
ATOM 6037 C CA . PHE C 1 181 ? 18.12100 -32.36100 -43.33400 1.000 15.54000 181 PHE C CA 1
ATOM 6038 C C . PHE C 1 181 ? 19.28100 -33.28500 -43.00000 1.000 16.38000 181 PHE C C 1
ATOM 6039 O O . PHE C 1 181 ? 20.19100 -33.47500 -43.85500 1.000 15.42000 181 PHE C O 1
ATOM 6047 N N . LEU C 1 182 ? 19.34200 -33.73300 -41.74000 1.000 17.64000 182 LEU C N 1
ATOM 6048 C CA . LEU C 1 182 ? 20.49400 -34.53800 -41.28200 1.000 18.13000 182 LEU C CA 1
ATOM 6049 C C . LEU C 1 182 ? 20.56100 -35.83300 -42.11300 1.000 19.91000 182 LEU C C 1
ATOM 6050 O O . LEU C 1 182 ? 21.69400 -36.26500 -42.43400 1.000 21.65000 182 LEU C O 1
ATOM 6055 N N . GLU C 1 183 ? 19.42200 -36.37500 -42.56500 1.000 18.69000 183 GLU C N 1
ATOM 6056 C CA . GLU C 1 183 ? 19.41600 -37.61400 -43.37400 1.000 20.20000 183 GLU C CA 1
ATOM 6057 C C . GLU C 1 183 ? 19.55900 -37.26100 -44.86200 1.000 19.31000 183 GLU C C 1
ATOM 6058 O O . GLU C 1 183 ? 20.45300 -37.81700 -45.49200 1.000 19.86000 183 GLU C O 1
ATOM 6064 N N . HIS C 1 184 ? 18.71100 -36.41100 -45.43000 1.000 16.69000 184 HIS C N 1
ATOM 6065 C CA . HIS C 1 184 ? 18.73000 -36.16100 -46.90900 1.000 17.44000 184 HIS C CA 1
ATOM 6066 C C . HIS C 1 184 ? 20.09700 -35.60100 -47.32000 1.000 17.16000 184 HIS C C 1
ATOM 6067 O O . HIS C 1 184 ? 20.51000 -35.81900 -48.44700 1.000 16.03000 184 HIS C O 1
ATOM 6074 N N . TRP C 1 185 ? 20.74000 -34.78100 -46.47800 1.000 16.88000 185 TRP C N 1
ATOM 6075 C CA . TRP C 1 185 ? 21.98200 -34.07800 -46.89500 1.000 16.75000 185 TRP C CA 1
ATOM 6076 C C . TRP C 1 185 ? 23.20700 -34.97900 -46.70400 1.000 16.87000 185 TRP C C 1
ATOM 6077 O O . TRP C 1 185 ? 24.26800 -34.63900 -47.24600 1.000 17.21000 185 TRP C O 1
ATOM 6088 N N . SER C 1 186 ? 23.08000 -36.08300 -45.97600 1.000 18.68000 186 SER C N 1
ATOM 6089 C CA . SER C 1 186 ? 24.16300 -37.06500 -45.72200 1.000 20.41000 186 SER C CA 1
ATOM 6090 C C . SER C 1 186 ? 24.15700 -38.16000 -46.78300 1.000 21.22000 186 SER C C 1
ATOM 6091 O O . SER C 1 186 ? 23.08100 -38.53100 -47.20100 1.000 20.04000 186 SER C O 1
ATOM 6094 N N . HIS C 1 187 ? 25.32800 -38.69000 -47.12300 1.000 23.37000 187 HIS C N 1
ATOM 6095 C CA . HIS C 1 187 ? 25.47700 -39.99600 -47.82000 1.000 25.40000 187 HIS C CA 1
ATOM 6096 C C . HIS C 1 187 ? 25.41200 -41.10900 -46.76400 1.000 25.35000 187 HIS C C 1
ATOM 6097 O O . HIS C 1 187 ? 24.61900 -42.02300 -46.93100 1.000 24.85000 187 HIS C O 1
ATOM 6104 N N . ARG C 1 188 ? 26.17000 -40.97700 -45.67300 1.000 26.04000 188 ARG C N 1
ATOM 6105 C CA . ARG C 1 188 ? 26.06600 -41.87800 -44.50500 1.000 26.85000 188 ARG C CA 1
ATOM 6106 C C . ARG C 1 188 ? 24.84400 -41.42600 -43.68100 1.000 26.41000 188 ARG C C 1
ATOM 6107 O O . ARG C 1 188 ? 24.98100 -40.52700 -42.82400 1.000 25.19000 188 ARG C O 1
ATOM 6115 N N . LYS C 1 189 ? 23.69200 -42.05700 -43.90400 1.000 25.74000 189 LYS C N 1
ATOM 6116 C CA . LYS C 1 189 ? 22.36100 -41.62900 -43.38100 1.000 26.62000 189 LYS C CA 1
ATOM 6117 C C . LYS C 1 189 ? 22.26100 -41.71200 -41.85400 1.000 28.41000 189 LYS C C 1
ATOM 6118 O O . LYS C 1 189 ? 21.37900 -41.03300 -41.29100 1.000 26.34000 189 LYS C O 1
ATOM 6124 N N . ASP C 1 190 ? 23.08500 -42.53400 -41.22100 1.000 27.15000 190 ASP C N 1
ATOM 6125 C CA . ASP C 1 190 ? 23.09200 -42.73800 -39.74500 1.000 28.91000 190 ASP C CA 1
ATOM 6126 C C . ASP C 1 190 ? 24.11300 -41.81600 -39.05400 1.000 26.71000 190 ASP C C 1
ATOM 6127 O O . ASP C 1 190 ? 24.27600 -41.96400 -37.85200 1.000 23.77000 190 ASP C O 1
ATOM 6132 N N . ALA C 1 191 ? 24.83300 -40.93500 -39.75400 1.000 23.78000 191 ALA C N 1
ATOM 6133 C CA . ALA C 1 191 ? 26.00100 -40.22500 -39.15500 1.000 23.33000 191 ALA C CA 1
ATOM 6134 C C . ALA C 1 191 ? 25.62200 -39.40500 -37.92400 1.000 21.17000 191 ALA C C 1
ATOM 6135 O O . ALA C 1 191 ? 26.45700 -39.32800 -37.01400 1.000 21.64000 191 ALA C O 1
ATOM 6137 N N . PHE C 1 192 ? 24.42900 -38.81300 -37.88400 1.000 21.01000 192 PHE C N 1
ATOM 6138 C CA . PHE C 1 192 ? 23.99600 -37.96300 -36.74600 1.000 23.58000 192 PHE C CA 1
ATOM 6139 C C . PHE C 1 192 ? 23.18900 -38.77000 -35.71100 1.000 23.60000 192 PHE C C 1
ATOM 6140 O O . PHE C 1 192 ? 22.84100 -38.18300 -34.67600 1.000 24.50000 192 PHE C O 1
ATOM 6148 N N . GLU C 1 193 ? 22.92900 -40.06200 -35.92700 1.000 26.78000 193 GLU C N 1
ATOM 6149 C CA . GLU C 1 193 ? 22.05000 -40.83900 -34.99900 1.000 30.63000 193 GLU C CA 1
ATOM 6150 C C . GLU C 1 193 ? 22.54200 -40.74300 -33.55000 1.000 24.07000 193 GLU C C 1
ATOM 6151 O O . GLU C 1 193 ? 21.70900 -40.61000 -32.66700 1.000 24.01000 193 GLU C O 1
ATOM 6157 N N . PRO C 1 194 ? 23.85100 -40.79800 -33.23100 1.000 23.78000 194 PRO C N 1
ATOM 6158 C CA . PRO C 1 194 ? 24.30200 -40.75600 -31.83200 1.000 25.51000 194 PRO C CA 1
ATOM 6159 C C . PRO C 1 194 ? 24.08200 -39.42600 -31.09800 1.000 26.04000 194 PRO C C 1
ATOM 6160 O O . PRO C 1 194 ? 24.22200 -39.40400 -29.86500 1.000 27.06000 194 PRO C O 1
ATOM 6164 N N . ALA C 1 195 ? 23.82400 -38.34000 -31.83700 1.000 25.27000 195 ALA C N 1
ATOM 6165 C CA . ALA C 1 195 ? 23.65900 -36.98700 -31.25700 1.000 23.85000 195 ALA C CA 1
ATOM 6166 C C . ALA C 1 195 ? 22.33000 -36.39900 -31.71900 1.000 23.38000 195 ALA C C 1
ATOM 6167 O O . ALA C 1 195 ? 22.09800 -35.20900 -31.52100 1.000 23.11000 195 ALA C O 1
ATOM 6169 N N . PHE C 1 196 ? 21.46600 -37.22300 -32.31200 1.000 23.98000 196 PHE C N 1
ATOM 6170 C CA . PHE C 1 196 ? 20.22100 -36.73500 -32.92900 1.000 21.76000 196 PHE C CA 1
ATOM 6171 C C . PHE C 1 196 ? 19.45100 -35.93600 -31.87800 1.000 19.16000 196 PHE C C 1
ATOM 6172 O O . PHE C 1 196 ? 19.01800 -34.84000 -32.18900 1.000 16.24000 196 PHE C O 1
ATOM 6180 N N . GLU C 1 197 ? 19.35900 -36.45100 -30.65500 1.000 19.06000 197 GLU C N 1
ATOM 6181 C CA . GLU C 1 197 ? 18.48600 -35.87200 -29.60900 1.000 21.83000 197 GLU C CA 1
ATOM 6182 C C . GLU C 1 197 ? 19.19100 -34.61900 -29.06000 1.000 20.40000 197 GLU C C 1
ATOM 6183 O O . GLU C 1 197 ? 18.48700 -33.75700 -28.63200 1.000 17.81000 197 GLU C O 1
ATOM 6189 N N . LEU C 1 198 ? 20.52800 -34.52300 -29.15400 1.000 21.03000 198 LEU C N 1
ATOM 6190 C CA . LEU C 1 198 ? 21.31200 -33.29500 -28.84000 1.000 20.39000 198 LEU C CA 1
ATOM 6191 C C . LEU C 1 198 ? 20.95300 -32.17700 -29.83000 1.000 18.94000 198 LEU C C 1
ATOM 6192 O O . LEU C 1 198 ? 20.75200 -31.04900 -29.39500 1.000 18.10000 198 LEU C O 1
ATOM 6197 N N . TRP C 1 199 ? 20.87500 -32.48200 -31.12400 1.000 18.84000 199 TRP C N 1
ATOM 6198 C CA . TRP C 1 199 ? 20.40200 -31.55300 -32.18000 1.000 17.57000 199 TRP C CA 1
ATOM 6199 C C . TRP C 1 199 ? 18.98300 -31.08900 -31.86800 1.000 16.20000 199 TRP C C 1
ATOM 6200 O O . TRP C 1 199 ? 18.71500 -29.91100 -31.96600 1.000 16.08000 199 TRP C O 1
ATOM 6211 N N . ILE C 1 200 ? 18.07200 -31.99900 -31.54700 1.000 15.28000 200 ILE C N 1
ATOM 6212 C CA . ILE C 1 200 ? 16.67000 -31.59200 -31.29000 1.000 15.70000 200 ILE C CA 1
ATOM 6213 C C . ILE C 1 200 ? 16.64100 -30.71700 -30.02700 1.000 16.00000 200 ILE C C 1
ATOM 6214 O O . ILE C 1 200 ? 16.00000 -29.66000 -30.04200 1.000 15.33000 200 ILE C O 1
ATOM 6219 N N . ASP C 1 201 ? 17.32600 -31.12700 -28.95700 1.000 16.69000 201 ASP C N 1
ATOM 6220 C CA . ASP C 1 201 ? 17.41500 -30.28000 -27.74700 1.000 19.00000 201 ASP C CA 1
ATOM 6221 C C . ASP C 1 201 ? 17.89300 -28.88200 -28.14800 1.000 16.70000 201 ASP C C 1
ATOM 6222 O O . ASP C 1 201 ? 17.32900 -27.88900 -27.66100 1.000 16.55000 201 ASP C O 1
ATOM 6227 N N . ASN C 1 202 ? 18.92500 -28.81200 -28.98400 1.000 16.14000 202 ASN C N 1
ATOM 6228 C CA . ASN C 1 202 ? 19.51000 -27.52600 -29.42000 1.000 16.61000 202 ASN C CA 1
ATOM 6229 C C . ASN C 1 202 ? 18.43900 -26.68000 -30.10800 1.000 16.40000 202 ASN C C 1
ATOM 6230 O O . ASN C 1 202 ? 18.34300 -25.50700 -29.78400 1.000 15.68000 202 ASN C O 1
ATOM 6235 N N . PHE C 1 203 ? 17.66200 -27.24700 -31.04300 1.000 16.23000 203 PHE C N 1
ATOM 6236 C CA . PHE C 1 203 ? 16.68200 -26.45500 -31.82000 1.000 18.20000 203 PHE C CA 1
ATOM 6237 C C . PHE C 1 203 ? 15.37600 -26.26800 -31.02500 1.000 20.68000 203 PHE C C 1
ATOM 6238 O O . PHE C 1 203 ? 14.55200 -25.52000 -31.50500 1.000 22.04000 203 PHE C O 1
ATOM 6246 N N . MET C 1 204 ? 15.24100 -26.82900 -29.81600 1.000 21.81000 204 MET C N 1
ATOM 6247 C CA . MET C 1 204 ? 14.07000 -26.56300 -28.93600 1.000 20.99000 204 MET C CA 1
ATOM 6248 C C . MET C 1 204 ? 14.43200 -25.41100 -27.97100 1.000 22.18000 204 MET C C 1
ATOM 6249 O O . MET C 1 204 ? 13.51500 -24.81400 -27.36400 1.000 17.54000 204 MET C O 1
ATOM 6254 N N . LYS C 1 205 ? 15.71400 -25.03700 -27.86900 1.000 19.72000 205 LYS C N 1
ATOM 6255 C CA . LYS C 1 205 ? 16.15200 -23.88600 -27.02500 1.000 23.14000 205 LYS C CA 1
ATOM 6256 C C . LYS C 1 205 ? 15.49400 -22.61500 -27.56700 1.000 23.51000 205 LYS C C 1
ATOM 6257 O O . LYS C 1 205 ? 15.49000 -22.38900 -28.78000 1.000 24.85000 205 LYS C O 1
ATOM 6263 N N . PRO C 1 206 ? 14.88100 -21.76900 -26.70200 1.000 24.91000 206 PRO C N 1
ATOM 6264 C CA . PRO C 1 206 ? 14.22500 -20.54100 -27.16400 1.000 24.04000 206 PRO C CA 1
ATOM 6265 C C . PRO C 1 206 ? 15.11600 -19.71700 -28.11600 1.000 22.56000 206 PRO C C 1
ATOM 6266 O O . PRO C 1 206 ? 16.28300 -19.56300 -27.85000 1.000 23.04000 206 PRO C O 1
ATOM 6270 N N . GLY C 1 207 ? 14.57400 -19.33800 -29.27500 1.000 20.32000 207 GLY C N 1
ATOM 6271 C CA . GLY C 1 207 ? 15.24400 -18.48800 -30.26000 1.000 19.73000 207 GLY C CA 1
ATOM 6272 C C . GLY C 1 207 ? 16.09300 -19.25200 -31.27300 1.000 17.71000 207 GLY C C 1
ATOM 6273 O O . GLY C 1 207 ? 16.42800 -18.63800 -32.25800 1.000 19.88000 207 GLY C O 1
ATOM 6274 N N . ASN C 1 208 ? 16.45800 -20.52200 -31.07800 1.000 18.23000 208 ASN C N 1
ATOM 6275 C CA . ASN C 1 208 ? 17.38900 -21.20600 -32.02100 1.000 17.32000 208 ASN C CA 1
ATOM 6276 C C . ASN C 1 208 ? 16.72700 -21.54300 -33.36400 1.000 17.85000 208 ASN C C 1
ATOM 6277 O O . ASN C 1 208 ? 17.48600 -21.75000 -34.32200 1.000 15.57000 208 ASN C O 1
ATOM 6282 N N . LEU C 1 209 ? 15.40000 -21.59200 -33.47600 1.000 18.53000 209 LEU C N 1
ATOM 6283 C CA . LEU C 1 209 ? 14.75700 -21.69600 -34.82700 1.000 19.22000 209 LEU C CA 1
ATOM 6284 C C . LEU C 1 209 ? 14.95800 -20.36600 -35.55800 1.000 21.19000 209 LEU C C 1
ATOM 6285 O O . LEU C 1 209 ? 15.52800 -20.37500 -36.68200 1.000 20.35000 209 LEU C O 1
ATOM 6290 N N . ARG C 1 210 ? 14.49600 -19.28100 -34.91900 1.000 20.17000 210 ARG C N 1
ATOM 6291 C CA . ARG C 1 210 ? 14.54300 -17.89500 -35.43700 1.000 20.13000 210 ARG C CA 1
ATOM 6292 C C . ARG C 1 210 ? 15.99000 -17.51700 -35.76500 1.000 18.41000 210 ARG C C 1
ATOM 6293 O O . ARG C 1 210 ? 16.21900 -16.97000 -36.86300 1.000 16.63000 210 ARG C O 1
ATOM 6301 N N . GLY C 1 211 ? 16.91900 -17.75600 -34.83300 1.000 16.33000 211 GLY C N 1
ATOM 6302 C CA . GLY C 1 211 ? 18.32400 -17.32300 -34.98700 1.000 16.29000 211 GLY C CA 1
ATOM 6303 C C . GLY C 1 211 ? 19.01500 -17.99700 -36.15300 1.000 15.55000 211 GLY C C 1
ATOM 6304 O O . GLY C 1 211 ? 19.86200 -17.35100 -36.81700 1.000 15.66000 211 GLY C O 1
ATOM 6305 N N . GLY C 1 212 ? 18.68300 -19.26300 -36.40400 1.000 15.56000 212 GLY C N 1
ATOM 6306 C CA . GLY C 1 212 ? 19.17000 -19.97400 -37.59100 1.000 15.90000 212 GLY C CA 1
ATOM 6307 C C . GLY C 1 212 ? 18.49600 -19.44500 -38.83500 1.000 14.74000 212 GLY C C 1
ATOM 6308 O O . GLY C 1 212 ? 19.17300 -19.20800 -39.87200 1.000 16.30000 212 GLY C O 1
ATOM 6309 N N . PHE C 1 213 ? 17.20300 -19.22800 -38.76000 1.000 15.03000 213 PHE C N 1
ATOM 6310 C CA . PHE C 1 213 ? 16.40000 -18.79200 -39.94100 1.000 15.23000 213 PHE C CA 1
ATOM 6311 C C . PHE C 1 213 ? 16.84700 -17.38500 -40.36100 1.000 16.73000 213 PHE C C 1
ATOM 6312 O O . PHE C 1 213 ? 16.76800 -17.03100 -41.58900 1.000 17.00000 213 PHE C O 1
ATOM 6320 N N . ASP C 1 214 ? 17.36900 -16.59500 -39.41800 1.000 15.87000 214 ASP C N 1
ATOM 6321 C CA . ASP C 1 214 ? 17.90100 -15.23100 -39.70700 1.000 16.85000 214 ASP C CA 1
ATOM 6322 C C . ASP C 1 214 ? 19.00800 -15.28700 -40.75700 1.000 15.15000 214 ASP C C 1
ATOM 6323 O O . ASP C 1 214 ? 19.13800 -14.30700 -41.49900 1.000 15.63000 214 ASP C O 1
ATOM 6328 N N . TRP C 1 215 ? 19.76100 -16.38100 -40.84100 1.000 13.72000 215 TRP C N 1
ATOM 6329 C CA . TRP C 1 215 ? 20.82000 -16.51700 -41.86200 1.000 13.59000 215 TRP C CA 1
ATOM 6330 C C . TRP C 1 215 ? 20.15000 -16.40400 -43.24100 1.000 14.28000 215 TRP C C 1
ATOM 6331 O O . TRP C 1 215 ? 20.67300 -15.63400 -44.10700 1.000 13.16000 215 TRP C O 1
ATOM 6342 N N . TYR C 1 216 ? 18.98100 -17.03100 -43.41700 1.000 14.00000 216 TYR C N 1
ATOM 6343 C CA . TYR C 1 216 ? 18.31600 -17.11400 -44.75900 1.000 14.89000 216 TYR C CA 1
ATOM 6344 C C . TYR C 1 216 ? 17.67300 -15.75300 -45.07900 1.000 15.33000 216 TYR C C 1
ATOM 6345 O O . TYR C 1 216 ? 17.75100 -15.33300 -46.23700 1.000 16.07000 216 TYR C O 1
ATOM 6354 N N . ARG C 1 217 ? 17.09200 -15.06200 -44.09500 1.000 15.95000 217 ARG C N 1
ATOM 6355 C CA . ARG C 1 217 ? 16.61000 -13.66500 -44.22900 1.000 17.06000 217 ARG C CA 1
ATOM 6356 C C . ARG C 1 217 ? 17.80500 -12.79000 -44.63800 1.000 18.01000 217 ARG C C 1
ATOM 6357 O O . ARG C 1 217 ? 17.63800 -11.98500 -45.55300 1.000 19.14000 217 ARG C O 1
ATOM 6365 N N . SER C 1 218 ? 18.99400 -13.01400 -44.08400 1.000 18.01000 218 SER C N 1
ATOM 6366 C CA . SER C 1 218 ? 20.17300 -12.11500 -44.27500 1.000 18.84000 218 SER C CA 1
ATOM 6367 C C . SER C 1 218 ? 20.79500 -12.32700 -45.65800 1.000 18.97000 218 SER C C 1
ATOM 6368 O O . SER C 1 218 ? 21.38200 -11.37900 -46.15700 1.000 17.92000 218 SER C O 1
ATOM 6371 N N . GLN C 1 219 ? 20.68200 -13.52000 -46.24600 1.000 19.05000 219 GLN C N 1
ATOM 6372 C CA . GLN C 1 219 ? 21.36600 -13.88600 -47.52300 1.000 20.02000 219 GLN C CA 1
ATOM 6373 C C . GLN C 1 219 ? 20.42600 -13.79900 -48.70900 1.000 19.98000 219 GLN C C 1
ATOM 6374 O O . GLN C 1 219 ? 20.93000 -13.89800 -49.84300 1.000 17.34000 219 GLN C O 1
ATOM 6380 N N . ASN C 1 220 ? 19.12900 -13.59100 -48.45900 1.000 18.68000 220 ASN C N 1
ATOM 6381 C CA . ASN C 1 220 ? 18.08900 -13.66100 -49.50800 1.000 17.72000 220 ASN C CA 1
ATOM 6382 C C . ASN C 1 220 ? 18.41600 -12.69400 -50.64500 1.000 19.05000 220 ASN C C 1
ATOM 6383 O O . ASN C 1 220 ? 18.35500 -13.14700 -51.81200 1.000 17.07000 220 ASN C O 1
ATOM 6388 N N . ALA C 1 221 ? 18.67100 -11.40800 -50.36300 1.000 18.94000 221 ALA C N 1
ATOM 6389 C CA . ALA C 1 221 ? 18.81000 -10.38800 -51.42500 1.000 20.51000 221 ALA C CA 1
ATOM 6390 C C . ALA C 1 221 ? 20.01600 -10.74200 -52.31100 1.000 20.32000 221 ALA C C 1
ATOM 6391 O O . ALA C 1 221 ? 19.85600 -10.71200 -53.55500 1.000 18.66000 221 ALA C O 1
ATOM 6393 N N . LEU C 1 222 ? 21.14000 -11.12600 -51.71200 1.000 20.24000 222 LEU C N 1
ATOM 6394 C CA . LEU C 1 222 ? 22.38800 -11.53400 -52.43000 1.000 22.98000 222 LEU C CA 1
ATOM 6395 C C . LEU C 1 222 ? 22.13600 -12.80200 -53.25600 1.000 23.23000 222 LEU C C 1
ATOM 6396 O O . LEU C 1 222 ? 22.61700 -12.84700 -54.40800 1.000 19.74000 222 LEU C O 1
ATOM 6401 N N . ARG C 1 223 ? 21.40800 -13.77800 -52.70300 1.000 21.52000 223 ARG C N 1
ATOM 6402 C CA . ARG C 1 223 ? 21.07200 -15.04300 -53.40400 1.000 22.18000 223 ARG C CA 1
ATOM 6403 C C . ARG C 1 223 ? 20.19800 -14.70900 -54.62100 1.000 20.76000 223 ARG C C 1
ATOM 6404 O O . ARG C 1 223 ? 20.52900 -15.17500 -55.70800 1.000 21.90000 223 ARG C O 1
ATOM 6412 N N . LEU C 1 224 ? 19.15800 -13.89200 -54.47000 1.000 20.33000 224 LEU C N 1
ATOM 6413 C CA . LEU C 1 224 ? 18.29700 -13.49500 -55.60100 1.000 21.46000 224 LEU C CA 1
ATOM 6414 C C . LEU C 1 224 ? 19.14200 -12.78700 -56.66900 1.000 21.18000 224 LEU C C 1
ATOM 6415 O O . LEU C 1 224 ? 18.90500 -13.08100 -57.84500 1.000 19.20000 224 LEU C O 1
ATOM 6420 N N . ALA C 1 225 ? 20.04500 -11.87400 -56.29200 1.000 20.24000 225 ALA C N 1
ATOM 6421 C CA . ALA C 1 225 ? 20.90500 -11.12700 -57.24800 1.000 23.45000 225 ALA C CA 1
ATOM 6422 C C . ALA C 1 225 ? 21.74900 -12.11400 -58.03800 1.000 22.30000 225 ALA C C 1
ATOM 6423 O O . ALA C 1 225 ? 21.78700 -11.99100 -59.26900 1.000 22.48000 225 ALA C O 1
ATOM 6425 N N . ALA C 1 226 ? 22.37700 -13.06000 -57.34200 1.000 21.34000 226 ALA C N 1
ATOM 6426 C CA . ALA C 1 226 ? 23.26300 -14.09300 -57.92800 1.000 22.98000 226 ALA C CA 1
ATOM 6427 C C . ALA C 1 226 ? 22.46600 -15.00300 -58.88700 1.000 22.91000 226 ALA C C 1
ATOM 6428 O O . ALA C 1 226 ? 22.95300 -15.24700 -59.99100 1.000 19.66000 226 ALA C O 1
ATOM 6430 N N . ILE C 1 227 ? 21.25900 -15.42900 -58.50700 1.000 19.24000 227 ILE C N 1
ATOM 6431 C CA . ILE C 1 227 ? 20.37200 -16.26900 -59.36100 1.000 21.99000 227 ILE C CA 1
ATOM 6432 C C . ILE C 1 227 ? 20.10600 -15.54000 -60.68200 1.000 21.38000 227 ILE C C 1
ATOM 6433 O O . ILE C 1 227 ? 20.09100 -16.20300 -61.73200 1.000 21.40000 227 ILE C O 1
ATOM 6438 N N . ASP C 1 228 ? 19.85500 -14.23300 -60.66200 1.000 22.15000 228 ASP C N 1
ATOM 6439 C CA . ASP C 1 228 ? 19.51400 -13.49100 -61.90800 1.000 25.21000 228 ASP C CA 1
ATOM 6440 C C . ASP C 1 228 ? 20.79000 -13.01500 -62.62900 1.000 28.69000 228 ASP C C 1
ATOM 6441 O O . ASP C 1 228 ? 20.63900 -12.17200 -63.53900 1.000 28.23000 228 ASP C O 1
ATOM 6446 N N . GLY C 1 229 ? 21.97600 -13.53700 -62.26500 1.000 26.49000 229 GLY C N 1
ATOM 6447 C CA . GLY C 1 229 ? 23.25800 -13.30400 -62.96800 1.000 28.31000 229 GLY C CA 1
ATOM 6448 C C . GLY C 1 229 ? 23.89200 -11.95200 -62.65300 1.000 30.71000 229 GLY C C 1
ATOM 6449 O O . GLY C 1 229 ? 24.58200 -11.43200 -63.52400 1.000 31.38000 229 GLY C O 1
ATOM 6450 N N . HIS C 1 230 ? 23.68800 -11.37900 -61.45800 1.000 30.34000 230 HIS C N 1
ATOM 6451 C CA . HIS C 1 230 ? 24.35800 -10.12800 -60.98900 1.000 31.63000 230 HIS C CA 1
ATOM 6452 C C . HIS C 1 230 ? 25.07200 -10.43500 -59.68000 1.000 34.88000 230 HIS C C 1
ATOM 6453 O O . HIS C 1 230 ? 24.62100 -10.05200 -58.61000 1.000 40.95000 230 HIS C O 1
ATOM 6460 N N . PRO C 1 231 ? 26.20000 -11.15900 -59.70400 1.000 36.65000 231 PRO C N 1
ATOM 6461 C CA . PRO C 1 231 ? 26.89000 -11.50200 -58.46000 1.000 38.43000 231 PRO C CA 1
ATOM 6462 C C . PRO C 1 231 ? 27.57700 -10.22300 -57.95400 1.000 41.58000 231 PRO C C 1
ATOM 6463 O O . PRO C 1 231 ? 27.85200 -9.36500 -58.76500 1.000 35.66000 231 PRO C O 1
ATOM 6467 N N . THR C 1 232 ? 27.79300 -10.05400 -56.64800 1.000 51.66000 232 THR C N 1
ATOM 6468 C CA . THR C 1 232 ? 28.53800 -8.86000 -56.15200 1.000 55.40000 232 THR C CA 1
ATOM 6469 C C . THR C 1 232 ? 30.01300 -9.18700 -56.36100 1.000 50.68000 232 THR C C 1
ATOM 6470 O O . THR C 1 232 ? 30.48300 -10.24900 -55.94600 1.000 49.49000 232 THR C O 1
ATOM 6474 N N . PRO C 1 233 ? 30.76400 -8.32300 -57.07900 1.000 55.05000 233 PRO C N 1
ATOM 6475 C CA . PRO C 1 233 ? 32.14500 -8.63500 -57.44800 1.000 51.96000 233 PRO C CA 1
ATOM 6476 C C . PRO C 1 233 ? 32.99600 -8.61800 -56.17200 1.000 48.58000 233 PRO C C 1
ATOM 6477 O O . PRO C 1 233 ? 32.59500 -8.00500 -55.19500 1.000 51.29000 233 PRO C O 1
ATOM 6481 N N . SER C 1 234 ? 34.10300 -9.35900 -56.16900 1.000 44.67000 234 SER C N 1
ATOM 6482 C CA . SER C 1 234 ? 35.04300 -9.43600 -55.01900 1.000 41.48000 234 SER C CA 1
ATOM 6483 C C . SER C 1 234 ? 36.45400 -9.70400 -55.53800 1.000 38.83000 234 SER C C 1
ATOM 6484 O O . SER C 1 234 ? 36.61300 -10.18300 -56.69800 1.000 30.16000 234 SER C O 1
ATOM 6487 N N . VAL C 1 235 ? 37.42100 -9.41800 -54.67100 1.000 38.97000 235 VAL C N 1
ATOM 6488 C CA . VAL C 1 235 ? 38.86800 -9.71100 -54.87700 1.000 40.60000 235 VAL C CA 1
ATOM 6489 C C . VAL C 1 235 ? 39.07100 -11.18000 -54.48400 1.000 35.64000 235 VAL C C 1
ATOM 6490 O O . VAL C 1 235 ? 38.40100 -11.63500 -53.52600 1.000 29.94000 235 VAL C O 1
ATOM 6494 N N . ARG C 1 236 ? 39.92000 -11.88500 -55.22800 1.000 30.37000 236 ARG C N 1
ATOM 6495 C CA . ARG C 1 236 ? 40.37200 -13.26300 -54.91400 1.000 30.92000 236 ARG C CA 1
ATOM 6496 C C . ARG C 1 236 ? 40.92900 -13.33500 -53.48900 1.000 28.33000 236 ARG C C 1
ATOM 6497 O O . ARG C 1 236 ? 41.57600 -12.36600 -53.02000 1.000 24.47000 236 ARG C O 1
ATOM 6505 N N . ILE C 1 237 ? 40.71800 -14.47500 -52.85000 1.000 24.35000 237 ILE C N 1
ATOM 6506 C CA . ILE C 1 237 ? 41.30800 -14.79400 -51.52200 1.000 24.41000 237 ILE C CA 1
ATOM 6507 C C . ILE C 1 237 ? 42.72200 -15.33000 -51.79900 1.000 25.70000 237 ILE C C 1
ATOM 6508 O O . ILE C 1 237 ? 42.86000 -16.21900 -52.66100 1.000 27.88000 237 ILE C O 1
ATOM 6513 N N . HIS C 1 238 ? 43.72700 -14.76400 -51.12100 1.000 26.64000 238 HIS C N 1
ATOM 6514 C CA . HIS C 1 238 ? 45.17600 -14.95800 -51.39300 1.000 29.82000 238 HIS C CA 1
ATOM 6515 C C . HIS C 1 238 ? 45.72300 -16.06100 -50.48300 1.000 26.53000 238 HIS C C 1
ATOM 6516 O O . HIS C 1 238 ? 46.70900 -16.66000 -50.86300 1.000 23.29000 238 HIS C O 1
ATOM 6523 N N . GLN C 1 239 ? 45.10800 -16.31200 -49.31500 1.000 23.32000 239 GLN C N 1
ATOM 6524 C CA . GLN C 1 239 ? 45.64900 -17.25900 -48.30400 1.000 24.24000 239 GLN C CA 1
ATOM 6525 C C . GLN C 1 239 ? 45.66300 -18.65700 -48.90600 1.000 22.41000 239 GLN C C 1
ATOM 6526 O O . GLN C 1 239 ? 44.75300 -19.03800 -49.65800 1.000 22.32000 239 GLN C O 1
ATOM 6532 N N . PRO C 1 240 ? 46.67400 -19.47800 -48.55800 1.000 21.95000 240 PRO C N 1
ATOM 6533 C CA . PRO C 1 240 ? 46.68300 -20.88700 -48.93900 1.000 22.82000 240 PRO C CA 1
ATOM 6534 C C . PRO C 1 240 ? 45.38100 -21.57200 -48.48900 1.000 23.02000 240 PRO C C 1
ATOM 6535 O O . PRO C 1 240 ? 44.93100 -21.38100 -47.33400 1.000 21.36000 240 PRO C O 1
ATOM 6539 N N . THR C 1 241 ? 44.78600 -22.31200 -49.41700 1.000 21.72000 241 THR C N 1
ATOM 6540 C CA . THR C 1 241 ? 43.42300 -22.86800 -49.28100 1.000 21.61000 241 THR C CA 1
ATOM 6541 C C . THR C 1 241 ? 43.41700 -24.33200 -49.69300 1.000 22.89000 241 THR C C 1
ATOM 6542 O O . THR C 1 241 ? 44.03500 -24.70300 -50.74500 1.000 20.36000 241 THR C O 1
ATOM 6546 N N . ARG C 1 242 ? 42.68000 -25.09800 -48.90700 1.000 22.15000 242 ARG C N 1
ATOM 6547 C CA . ARG C 1 242 ? 42.38100 -26.51600 -49.18000 1.000 22.71000 242 ARG C CA 1
ATOM 6548 C C . ARG C 1 242 ? 40.87100 -26.64200 -49.21700 1.000 21.98000 242 ARG C C 1
ATOM 6549 O O . ARG C 1 242 ? 40.21100 -26.13400 -48.28100 1.000 20.02000 242 ARG C O 1
ATOM 6557 N N . VAL C 1 243 ? 40.35600 -27.27100 -50.26900 1.000 21.90000 243 VAL C N 1
ATOM 6558 C CA . VAL C 1 243 ? 38.92200 -27.64300 -50.39200 1.000 21.98000 243 VAL C CA 1
ATOM 6559 C C . VAL C 1 243 ? 38.83300 -29.16600 -50.44400 1.000 22.72000 243 VAL C C 1
ATOM 6560 O O . VAL C 1 243 ? 39.47600 -29.79100 -51.32300 1.000 24.37000 243 VAL C O 1
ATOM 6564 N N . HIS C 1 244 ? 38.02900 -29.75900 -49.57000 1.000 20.71000 244 HIS C N 1
ATOM 6565 C CA . HIS C 1 244 ? 37.76500 -31.21600 -49.53300 1.000 19.77000 244 HIS C CA 1
ATOM 6566 C C . HIS C 1 244 ? 36.25400 -31.42400 -49.54700 1.000 20.26000 244 HIS C C 1
ATOM 6567 O O . HIS C 1 244 ? 35.64800 -31.54500 -48.44900 1.000 18.31000 244 HIS C O 1
ATOM 6574 N N . TRP C 1 245 ? 35.66700 -31.41700 -50.74600 1.000 19.64000 245 TRP C N 1
ATOM 6575 C CA . TRP C 1 245 ? 34.20100 -31.36600 -50.95700 1.000 19.23000 245 TRP C CA 1
ATOM 6576 C C . TRP C 1 245 ? 33.62000 -32.76600 -50.81600 1.000 19.69000 245 TRP C C 1
ATOM 6577 O O . TRP C 1 245 ? 34.17200 -33.68600 -51.41300 1.000 20.79000 245 TRP C O 1
ATOM 6588 N N . GLY C 1 246 ? 32.48800 -32.93100 -50.13500 1.000 18.01000 246 GLY C N 1
ATOM 6589 C CA . GLY C 1 246 ? 31.77000 -34.21400 -50.17800 1.000 19.13000 246 GLY C CA 1
ATOM 6590 C C . GLY C 1 246 ? 31.21300 -34.45900 -51.57100 1.000 19.70000 246 GLY C C 1
ATOM 6591 O O . GLY C 1 246 ? 30.38100 -33.67400 -52.01100 1.000 17.78000 246 GLY C O 1
ATOM 6592 N N . ARG C 1 247 ? 31.61800 -35.53900 -52.23900 1.000 19.39000 247 ARG C N 1
ATOM 6593 C CA . ARG C 1 247 ? 31.20100 -35.83400 -53.63100 1.000 20.63000 247 ARG C CA 1
ATOM 6594 C C . ARG C 1 247 ? 29.67200 -35.92500 -53.73300 1.000 19.69000 247 ARG C C 1
ATOM 6595 O O . ARG C 1 247 ? 29.12600 -35.46900 -54.72800 1.000 21.14000 247 ARG C O 1
ATOM 6603 N N . HIS C 1 248 ? 28.97200 -36.47400 -52.73400 1.000 20.55000 248 HIS C N 1
ATOM 6604 C CA . HIS C 1 248 ? 27.52200 -36.74100 -52.84100 1.000 21.43000 248 HIS C CA 1
ATOM 6605 C C . HIS C 1 248 ? 26.70500 -35.59300 -52.25200 1.000 21.52000 248 HIS C C 1
ATOM 6606 O O . HIS C 1 248 ? 25.52300 -35.82900 -51.97900 1.000 19.65000 248 HIS C O 1
ATOM 6613 N N . ASP C 1 249 ? 27.29600 -34.41300 -52.01500 1.000 20.67000 249 ASP C N 1
ATOM 6614 C CA . ASP C 1 249 ? 26.56900 -33.28800 -51.35400 1.000 21.23000 249 ASP C CA 1
ATOM 6615 C C . ASP C 1 249 ? 25.39100 -32.91800 -52.24500 1.000 19.76000 249 ASP C C 1
ATOM 6616 O O . ASP C 1 249 ? 25.59000 -32.47700 -53.36000 1.000 18.64000 249 ASP C O 1
ATOM 6621 N N . PRO C 1 250 ? 24.12300 -33.07300 -51.80600 1.000 21.16000 250 PRO C N 1
ATOM 6622 C CA . PRO C 1 250 ? 22.98500 -32.74500 -52.66700 1.000 20.10000 250 PRO C CA 1
ATOM 6623 C C . PRO C 1 250 ? 22.56400 -31.26600 -52.67800 1.000 20.44000 250 PRO C C 1
ATOM 6624 O O . PRO C 1 250 ? 21.84500 -30.87800 -53.57200 1.000 18.83000 250 PRO C O 1
ATOM 6628 N N . ILE C 1 251 ? 22.94600 -30.48400 -51.65700 1.000 17.47000 251 ILE C N 1
ATOM 6629 C CA . ILE C 1 251 ? 22.57900 -29.03800 -51.55200 1.000 17.69000 251 ILE C CA 1
ATOM 6630 C C . ILE C 1 251 ? 23.71500 -28.15000 -52.12100 1.000 17.26000 251 ILE C C 1
ATOM 6631 O O . ILE C 1 251 ? 23.40700 -27.29200 -52.97800 1.000 15.85000 251 ILE C O 1
ATOM 6636 N N . LEU C 1 252 ? 24.96600 -28.37800 -51.75400 1.000 17.21000 252 LEU C N 1
ATOM 6637 C CA . LEU C 1 252 ? 26.12100 -27.64500 -52.34700 1.000 19.91000 252 LEU C CA 1
ATOM 6638 C C . LEU C 1 252 ? 26.80500 -28.64000 -53.27200 1.000 19.37000 252 LEU C C 1
ATOM 6639 O O . LEU C 1 252 ? 27.54800 -29.45400 -52.77400 1.000 19.29000 252 LEU C O 1
ATOM 6644 N N . LYS C 1 253 ? 26.44700 -28.63700 -54.56200 1.000 19.08000 253 LYS C N 1
ATOM 6645 C CA . LYS C 1 253 ? 26.84100 -29.72400 -55.47400 1.000 21.15000 253 LYS C CA 1
ATOM 6646 C C . LYS C 1 253 ? 28.36100 -29.69000 -55.60400 1.000 18.86000 253 LYS C C 1
ATOM 6647 O O . LYS C 1 253 ? 28.91600 -28.59500 -55.76200 1.000 19.34000 253 LYS C O 1
ATOM 6653 N N . SER C 1 254 ? 29.01300 -30.84400 -55.57700 1.000 18.83000 254 SER C N 1
ATOM 6654 C CA . SER C 1 254 ? 30.49100 -30.92900 -55.67600 1.000 19.95000 254 SER C CA 1
ATOM 6655 C C . SER C 1 254 ? 30.98100 -30.37400 -57.02900 1.000 21.59000 254 SER C C 1
ATOM 6656 O O . SER C 1 254 ? 32.15400 -29.90800 -57.08800 1.000 22.12000 254 SER C O 1
ATOM 6659 N N . GLU C 1 255 ? 30.16000 -30.38400 -58.08000 1.000 22.28000 255 GLU C N 1
ATOM 6660 C CA . GLU C 1 255 ? 30.54900 -29.78500 -59.40000 1.000 25.18000 255 GLU C CA 1
ATOM 6661 C C . GLU C 1 255 ? 30.84200 -28.27800 -59.24400 1.000 24.41000 255 GLU C C 1
ATOM 6662 O O . GLU C 1 255 ? 31.55500 -27.70700 -60.07100 1.000 24.73000 255 GLU C O 1
ATOM 6668 N N . TRP C 1 256 ? 30.34400 -27.63700 -58.19300 1.000 21.60000 256 TRP C N 1
ATOM 6669 C CA . TRP C 1 256 ? 30.57700 -26.19300 -57.95800 1.000 21.28000 256 TRP C CA 1
ATOM 6670 C C . TRP C 1 256 ? 32.02400 -25.96200 -57.47900 1.000 21.25000 256 TRP C C 1
ATOM 6671 O O . TRP C 1 256 ? 32.42500 -24.80500 -57.39100 1.000 20.40000 256 TRP C O 1
ATOM 6682 N N . SER C 1 257 ? 32.78900 -27.00800 -57.17900 1.000 21.85000 257 SER C N 1
ATOM 6683 C CA . SER C 1 257 ? 34.25800 -26.90800 -57.00600 1.000 23.44000 257 SER C CA 1
ATOM 6684 C C . SER C 1 257 ? 34.91600 -26.20200 -58.21000 1.000 24.87000 257 SER C C 1
ATOM 6685 O O . SER C 1 257 ? 35.95000 -25.54100 -58.00400 1.000 25.67000 257 SER C O 1
ATOM 6688 N N . ALA C 1 258 ? 34.35400 -26.33500 -59.41100 1.000 27.04000 258 ALA C N 1
ATOM 6689 C CA . ALA C 1 258 ? 34.87400 -25.76500 -60.68300 1.000 28.99000 258 ALA C CA 1
ATOM 6690 C C . ALA C 1 258 ? 34.97400 -24.24200 -60.59600 1.000 30.84000 258 ALA C C 1
ATOM 6691 O O . ALA C 1 258 ? 35.70100 -23.67400 -61.40400 1.000 31.72000 258 ALA C O 1
ATOM 6693 N N . PHE C 1 259 ? 34.25600 -23.61600 -59.65700 1.000 29.70000 259 PHE C N 1
ATOM 6694 C CA . PHE C 1 259 ? 34.21500 -22.14400 -59.47100 1.000 31.45000 259 PHE C CA 1
ATOM 6695 C C . PHE C 1 259 ? 35.31600 -21.68500 -58.51200 1.000 30.86000 259 PHE C C 1
ATOM 6696 O O . PHE C 1 259 ? 35.57500 -20.49200 -58.48700 1.000 36.03000 259 PHE C O 1
ATOM 6704 N N . VAL C 1 260 ? 35.95400 -22.58100 -57.76300 1.000 27.04000 260 VAL C N 1
ATOM 6705 C CA . VAL C 1 260 ? 36.92100 -22.18900 -56.70300 1.000 28.28000 260 VAL C CA 1
ATOM 6706 C C . VAL C 1 260 ? 38.09300 -21.40200 -57.32200 1.000 31.75000 260 VAL C C 1
ATOM 6707 O O . VAL C 1 260 ? 38.43500 -20.34100 -56.80100 1.000 26.82000 260 VAL C O 1
ATOM 6711 N N . PRO C 1 261 ? 38.73800 -21.82000 -58.44900 1.000 31.22000 261 PRO C N 1
ATOM 6712 C CA . PRO C 1 261 ? 39.90300 -21.09000 -58.97300 1.000 33.12000 261 PRO C CA 1
ATOM 6713 C C . PRO C 1 261 ? 39.60400 -19.65300 -59.43700 1.000 33.85000 261 PRO C C 1
ATOM 6714 O O . PRO C 1 261 ? 40.50100 -18.82500 -59.46400 1.000 35.48000 261 PRO C O 1
ATOM 6718 N N . GLU C 1 262 ? 38.34500 -19.34800 -59.71700 1.000 32.01000 262 GLU C N 1
ATOM 6719 C CA . GLU C 1 262 ? 37.90500 -17.97000 -60.03800 1.000 36.28000 262 GLU C CA 1
ATOM 6720 C C . GLU C 1 262 ? 37.87000 -17.09800 -58.76700 1.000 34.53000 262 GLU C C 1
ATOM 6721 O O . GLU C 1 262 ? 37.78800 -15.87800 -58.91500 1.000 29.15000 262 GLU C O 1
ATOM 6727 N N . HIS C 1 263 ? 37.94400 -17.66900 -57.55300 1.000 27.58000 263 HIS C N 1
ATOM 6728 C CA . HIS C 1 263 ? 37.78400 -16.89400 -56.28600 1.000 25.09000 263 HIS C CA 1
ATOM 6729 C C . HIS C 1 263 ? 38.99700 -17.07900 -55.35100 1.000 25.46000 263 HIS C C 1
ATOM 6730 O O . HIS C 1 263 ? 39.04200 -16.39800 -54.31400 1.000 24.39000 263 HIS C O 1
ATOM 6737 N N . PHE C 1 264 ? 39.96600 -17.93900 -55.68800 1.000 22.83000 264 PHE C N 1
ATOM 6738 C CA . PHE C 1 264 ? 41.13200 -18.22700 -54.81900 1.000 23.56000 264 PHE C CA 1
ATOM 6739 C C . PHE C 1 264 ? 42.37900 -18.19200 -55.70000 1.000 24.81000 264 PHE C C 1
ATOM 6740 O O . PHE C 1 264 ? 42.33200 -18.81800 -56.76800 1.000 26.30000 264 PHE C O 1
ATOM 6748 N N . ASP C 1 265 ? 43.43700 -17.52900 -55.24600 1.000 26.96000 265 ASP C N 1
ATOM 6749 C CA . ASP C 1 265 ? 44.78400 -17.62000 -55.88400 1.000 30.46000 265 ASP C CA 1
ATOM 6750 C C . ASP C 1 265 ? 45.37300 -19.02300 -55.68400 1.000 32.83000 265 ASP C C 1
ATOM 6751 O O . ASP C 1 265 ? 46.00200 -19.50900 -56.61300 1.000 32.11000 265 ASP C O 1
ATOM 6756 N N . ASP C 1 266 ? 45.17300 -19.64800 -54.51100 1.000 29.27000 266 ASP C N 1
ATOM 6757 C CA . ASP C 1 266 ? 46.07600 -20.72600 -54.02100 1.000 32.36000 266 ASP C CA 1
ATOM 6758 C C . ASP C 1 266 ? 45.26800 -21.88100 -53.38600 1.000 29.42000 266 ASP C C 1
ATOM 6759 O O . ASP C 1 266 ? 45.50100 -22.18200 -52.19600 1.000 28.46000 266 ASP C O 1
ATOM 6764 N N . ALA C 1 267 ? 44.39400 -22.54100 -54.15400 1.000 28.12000 267 ALA C N 1
ATOM 6765 C CA . ALA C 1 267 ? 43.45800 -23.56600 -53.64100 1.000 31.62000 267 ALA C CA 1
ATOM 6766 C C . ALA C 1 267 ? 43.78900 -24.96300 -54.17000 1.000 30.02000 267 ALA C C 1
ATOM 6767 O O . ALA C 1 267 ? 43.73500 -25.15000 -55.37600 1.000 33.19000 267 ALA C O 1
ATOM 6769 N N . ARG C 1 268 ? 43.99600 -25.93900 -53.28900 1.000 30.34000 268 ARG C N 1
ATOM 6770 C CA . ARG C 1 268 ? 44.08900 -27.37300 -53.67400 1.000 29.82000 268 ARG C CA 1
ATOM 6771 C C . ARG C 1 268 ? 42.71600 -28.00300 -53.40800 1.000 30.78000 268 ARG C C 1
ATOM 6772 O O . ARG C 1 268 ? 42.25000 -27.96200 -52.26500 1.000 27.75000 268 ARG C O 1
ATOM 6780 N N . ILE C 1 269 ? 42.10500 -28.57000 -54.43700 1.000 26.78000 269 ILE C N 1
ATOM 6781 C CA . ILE C 1 269 ? 40.74600 -29.16900 -54.37000 1.000 28.43000 269 ILE C CA 1
ATOM 6782 C C . ILE C 1 269 ? 40.83500 -30.69300 -54.41500 1.000 26.06000 269 ILE C C 1
ATOM 6783 O O . ILE C 1 269 ? 41.43000 -31.25300 -55.34000 1.000 26.11000 269 ILE C O 1
ATOM 6788 N N . SER C 1 270 ? 40.17000 -31.34900 -53.48400 1.000 22.91000 270 SER C N 1
ATOM 6789 C CA . SER C 1 270 ? 39.96800 -32.80500 -53.46900 1.000 22.24000 270 SER C CA 1
ATOM 6790 C C . SER C 1 270 ? 38.52800 -33.10700 -53.02300 1.000 22.58000 270 SER C C 1
ATOM 6791 O O . SER C 1 270 ? 37.79200 -32.15200 -52.67900 1.000 20.43000 270 SER C O 1
ATOM 6794 N N . PHE C 1 271 ? 38.13600 -34.37400 -53.12400 1.000 21.57000 271 PHE C N 1
ATOM 6795 C CA . PHE C 1 271 ? 36.75700 -34.84200 -52.86200 1.000 23.16000 271 PHE C CA 1
ATOM 6796 C C . PHE C 1 271 ? 36.77000 -35.96000 -51.83100 1.000 23.64000 271 PHE C C 1
ATOM 6797 O O . PHE C 1 271 ? 37.63200 -36.85200 -51.83400 1.000 23.81000 271 PHE C O 1
ATOM 6805 N N . CYS C 1 272 ? 35.81800 -35.90100 -50.92400 1.000 23.77000 272 CYS C N 1
ATOM 6806 C CA . CYS C 1 272 ? 35.49900 -37.04800 -50.05600 1.000 24.51000 272 CYS C CA 1
ATOM 6807 C C . CYS C 1 272 ? 34.42700 -37.89000 -50.74700 1.000 24.22000 272 CYS C C 1
ATOM 6808 O O . CYS C 1 272 ? 33.27200 -37.43700 -50.86200 1.000 21.33000 272 CYS C O 1
ATOM 6811 N N . GLU C 1 273 ? 34.82600 -39.07800 -51.21300 1.000 24.69000 273 GLU C N 1
ATOM 6812 C CA . GLU C 1 273 ? 34.02100 -39.95900 -52.08800 1.000 24.82000 273 GLU C CA 1
ATOM 6813 C C . GLU C 1 273 ? 32.85600 -40.54000 -51.29200 1.000 25.13000 273 GLU C C 1
ATOM 6814 O O . GLU C 1 273 ? 31.85300 -40.85000 -51.91100 1.000 25.15000 273 GLU C O 1
ATOM 6820 N N . SER C 1 274 ? 32.96300 -40.65500 -49.96700 1.000 25.61000 274 SER C N 1
ATOM 6821 C CA . SER C 1 274 ? 31.95500 -41.38700 -49.15200 1.000 26.70000 274 SER C CA 1
ATOM 6822 C C . SER C 1 274 ? 30.98200 -40.41900 -48.45600 1.000 27.46000 274 SER C C 1
ATOM 6823 O O . SER C 1 274 ? 30.10100 -40.90200 -47.69600 1.000 29.00000 274 SER C O 1
ATOM 6826 N N . ALA C 1 275 ? 31.09600 -39.11300 -48.69400 1.000 22.93000 275 ALA C N 1
ATOM 6827 C CA . ALA C 1 275 ? 30.37200 -38.11000 -47.89200 1.000 20.90000 275 ALA C CA 1
ATOM 6828 C C . ALA C 1 275 ? 29.46000 -37.27800 -48.76900 1.000 19.86000 275 ALA C C 1
ATOM 6829 O O . ALA C 1 275 ? 29.73500 -37.06900 -49.97700 1.000 19.86000 275 ALA C O 1
ATOM 6831 N N . GLY C 1 276 ? 28.36000 -36.87500 -48.14000 1.000 18.80000 276 GLY C N 1
ATOM 6832 C CA . GLY C 1 276 ? 27.50800 -35.78100 -48.58800 1.000 17.73000 276 GLY C CA 1
ATOM 6833 C C . GLY C 1 276 ? 27.94000 -34.46400 -48.00700 1.000 17.43000 276 GLY C C 1
ATOM 6834 O O . GLY C 1 276 ? 29.11900 -34.06400 -48.17200 1.000 18.46000 276 GLY C O 1
ATOM 6835 N N . HIS C 1 277 ? 26.98800 -33.76600 -47.39900 1.000 16.02000 277 HIS C N 1
ATOM 6836 C CA . HIS C 1 277 ? 27.16100 -32.35500 -47.01100 1.000 15.86000 277 HIS C CA 1
ATOM 6837 C C . HIS C 1 277 ? 28.00600 -32.21900 -45.73700 1.000 16.38000 277 HIS C C 1
ATOM 6838 O O . HIS C 1 277 ? 28.54600 -31.12000 -45.51000 1.000 17.99000 277 HIS C O 1
ATOM 6845 N N . PHE C 1 278 ? 28.07200 -33.23900 -44.88900 1.000 15.69000 278 PHE C N 1
ATOM 6846 C CA . PHE C 1 278 ? 28.76000 -33.11300 -43.58400 1.000 15.61000 278 PHE C CA 1
ATOM 6847 C C . PHE C 1 278 ? 30.00000 -33.99900 -43.58400 1.000 17.39000 278 PHE C C 1
ATOM 6848 O O . PHE C 1 278 ? 30.03800 -35.04100 -42.87800 1.000 17.04000 278 PHE C O 1
ATOM 6856 N N . VAL C 1 279 ? 31.02900 -33.61700 -44.33700 1.000 15.86000 279 VAL C N 1
ATOM 6857 C CA . VAL C 1 279 ? 32.25300 -34.45500 -44.44100 1.000 16.65000 279 VAL C CA 1
ATOM 6858 C C . VAL C 1 279 ? 32.80400 -34.74400 -43.03600 1.000 16.85000 279 VAL C C 1
ATOM 6859 O O . VAL C 1 279 ? 33.23800 -35.86300 -42.79400 1.000 16.68000 279 VAL C O 1
ATOM 6863 N N . HIS C 1 280 ? 32.82700 -33.73200 -42.16800 1.000 16.50000 280 HIS C N 1
ATOM 6864 C CA . HIS C 1 280 ? 33.48300 -33.75500 -40.84000 1.000 16.60000 280 HIS C CA 1
ATOM 6865 C C . HIS C 1 280 ? 32.77600 -34.71500 -39.87900 1.000 15.91000 280 HIS C C 1
ATOM 6866 O O . HIS C 1 280 ? 33.34300 -34.98600 -38.81000 1.000 18.79000 280 HIS C O 1
ATOM 6873 N N . VAL C 1 281 ? 31.52700 -35.10300 -40.14700 1.000 16.84000 281 VAL C N 1
ATOM 6874 C CA . VAL C 1 281 ? 30.72900 -36.03100 -39.29700 1.000 16.09000 281 VAL C CA 1
ATOM 6875 C C . VAL C 1 281 ? 30.63500 -37.39000 -39.99500 1.000 17.50000 281 VAL C C 1
ATOM 6876 O O . VAL C 1 281 ? 30.76500 -38.41700 -39.32800 1.000 16.34000 281 VAL C O 1
ATOM 6880 N N . GLU C 1 282 ? 30.39200 -37.38100 -41.31600 1.000 16.66000 282 GLU C N 1
ATOM 6881 C CA . GLU C 1 282 ? 30.18600 -38.60300 -42.11400 1.000 16.98000 282 GLU C CA 1
ATOM 6882 C C . GLU C 1 282 ? 31.51800 -39.34300 -42.30100 1.000 17.50000 282 GLU C C 1
ATOM 6883 O O . GLU C 1 282 ? 31.47400 -40.57200 -42.35400 1.000 17.55000 282 GLU C O 1
ATOM 6889 N N . ALA C 1 283 ? 32.63600 -38.64800 -42.47600 1.000 18.58000 283 ALA C N 1
ATOM 6890 C CA . ALA C 1 283 ? 33.95700 -39.27100 -42.78200 1.000 18.72000 283 ALA C CA 1
ATOM 6891 C C . ALA C 1 283 ? 35.03500 -38.65500 -41.90200 1.000 17.94000 283 ALA C C 1
ATOM 6892 O O . ALA C 1 283 ? 35.99800 -38.07900 -42.39700 1.000 18.46000 283 ALA C O 1
ATOM 6894 N N . PRO C 1 284 ? 34.87500 -38.72200 -40.55900 1.000 17.56000 284 PRO C N 1
ATOM 6895 C CA . PRO C 1 284 ? 35.73500 -37.99600 -39.64300 1.000 17.86000 284 PRO C CA 1
ATOM 6896 C C . PRO C 1 284 ? 37.20400 -38.42500 -39.67800 1.000 20.02000 284 PRO C C 1
ATOM 6897 O O . PRO C 1 284 ? 38.05200 -37.55400 -39.48100 1.000 19.19000 284 PRO C O 1
ATOM 6901 N N . ASP C 1 285 ? 37.49900 -39.70400 -39.93100 1.000 20.25000 285 ASP C N 1
ATOM 6902 C CA . ASP C 1 285 ? 38.91900 -40.16800 -39.94900 1.000 23.45000 285 ASP C CA 1
ATOM 6903 C C . ASP C 1 285 ? 39.64900 -39.46300 -41.09900 1.000 24.58000 285 ASP C C 1
ATOM 6904 O O . ASP C 1 285 ? 40.73700 -38.92600 -40.85400 1.000 21.26000 285 ASP C O 1
ATOM 6909 N N . GLU C 1 286 ? 39.05400 -39.48200 -42.29700 1.000 23.39000 286 GLU C N 1
ATOM 6910 C CA . GLU C 1 286 ? 39.61400 -38.86000 -43.51700 1.000 24.24000 286 GLU C CA 1
ATOM 6911 C C . GLU C 1 286 ? 39.65600 -37.33400 -43.33300 1.000 24.19000 286 GLU C C 1
ATOM 6912 O O . GLU C 1 286 ? 40.66500 -36.71500 -43.66400 1.000 22.46000 286 GLU C O 1
ATOM 6918 N N . ALA C 1 287 ? 38.59200 -36.72300 -42.82400 1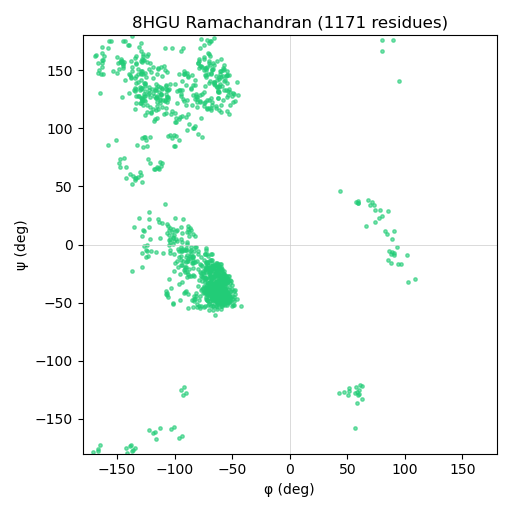.000 21.80000 287 ALA C N 1
ATOM 6919 C CA . ALA C 1 287 ? 38.55500 -35.26500 -42.59700 1.000 21.32000 287 ALA C CA 1
ATOM 6920 C C . ALA C 1 287 ? 39.64500 -34.86200 -41.60100 1.000 20.59000 287 ALA C C 1
ATOM 6921 O O . ALA C 1 287 ? 40.30400 -33.85100 -41.84100 1.000 22.98000 287 ALA C O 1
ATOM 6923 N N . ALA C 1 288 ? 39.83000 -35.60400 -40.51300 1.000 19.99000 288 ALA C N 1
ATOM 6924 C CA . ALA C 1 288 ? 40.89200 -35.32900 -39.52700 1.000 19.45000 288 ALA C CA 1
ATOM 6925 C C . ALA C 1 288 ? 42.27100 -35.36500 -40.20400 1.000 21.45000 288 ALA C C 1
ATOM 6926 O O . ALA C 1 288 ? 43.11700 -34.52600 -39.87100 1.000 21.03000 288 ALA C O 1
ATOM 6928 N N . ASP C 1 289 ? 42.49700 -36.32600 -41.08700 1.000 24.05000 289 ASP C N 1
ATOM 6929 C CA . ASP C 1 289 ? 43.79900 -36.54300 -41.77600 1.000 26.12000 289 ASP C CA 1
ATOM 6930 C C . ASP C 1 289 ? 44.07300 -35.37400 -42.71900 1.000 25.47000 289 ASP C C 1
ATOM 6931 O O . ASP C 1 289 ? 45.21200 -34.83300 -42.72700 1.000 26.78000 289 ASP C O 1
ATOM 6936 N N . VAL C 1 290 ? 43.06100 -34.98900 -43.48600 1.000 24.24000 290 VAL C N 1
ATOM 6937 C CA . VAL C 1 290 ? 43.14000 -33.80400 -44.38600 1.000 25.21000 290 VAL C CA 1
ATOM 6938 C C . VAL C 1 290 ? 43.49700 -32.57200 -43.54500 1.000 22.39000 290 VAL C C 1
ATOM 6939 O O . VAL C 1 290 ? 44.45200 -31.85700 -43.89500 1.000 20.17000 290 VAL C O 1
ATOM 6943 N N . LEU C 1 291 ? 42.79000 -32.33600 -42.44100 1.000 22.56000 291 LEU C N 1
ATOM 6944 C CA . LEU C 1 291 ? 43.08200 -31.18200 -41.55800 1.000 22.35000 291 LEU C CA 1
ATOM 6945 C C . LEU C 1 291 ? 44.50900 -31.27800 -41.00100 1.000 21.92000 291 LEU C C 1
ATOM 6946 O O . LEU C 1 291 ? 45.20500 -30.26100 -41.05600 1.000 21.55000 291 LEU C O 1
ATOM 6951 N N . ALA C 1 292 ? 44.92100 -32.42600 -40.43200 1.000 23.62000 292 ALA C N 1
ATOM 6952 C CA . ALA C 1 292 ? 46.24700 -32.59400 -39.78200 1.000 24.50000 292 ALA C CA 1
ATOM 6953 C C . ALA C 1 292 ? 47.35300 -32.33000 -40.81300 1.000 22.47000 292 ALA C C 1
ATOM 6954 O O . ALA C 1 292 ? 48.36300 -31.67500 -40.48200 1.000 21.21000 292 ALA C O 1
ATOM 6956 N N . GLU C 1 293 ? 47.13900 -32.81200 -42.02200 1.000 24.38000 293 GLU C N 1
ATOM 6957 C CA . GLU C 1 293 ? 48.11400 -32.67300 -43.12400 1.000 28.25000 293 GLU C CA 1
ATOM 6958 C C . GLU C 1 293 ? 48.20900 -31.19700 -43.50200 1.000 25.75000 293 GLU C C 1
ATOM 6959 O O . GLU C 1 293 ? 49.32600 -30.73200 -43.71000 1.000 22.63000 293 GLU C O 1
ATOM 6965 N N . PHE C 1 294 ? 47.09100 -30.47500 -43.60400 1.000 23.02000 294 PHE C N 1
ATOM 6966 C CA . PHE C 1 294 ? 47.09700 -29.10900 -44.17100 1.000 21.98000 294 PHE C CA 1
ATOM 6967 C C . PHE C 1 294 ? 47.64200 -28.09400 -43.16300 1.000 22.41000 294 PHE C C 1
ATOM 6968 O O . PHE C 1 294 ? 48.36600 -27.15500 -43.54300 1.000 20.97000 294 PHE C O 1
ATOM 6976 N N . PHE C 1 295 ? 47.27600 -28.26500 -41.89800 1.000 22.16000 295 PHE C N 1
ATOM 6977 C CA . PHE C 1 295 ? 47.60200 -27.30500 -40.82700 1.000 23.65000 295 PHE C CA 1
ATOM 6978 C C . PHE C 1 295 ? 48.81200 -27.74300 -40.00200 1.000 26.75000 295 PHE C C 1
ATOM 6979 O O . PHE C 1 295 ? 49.28700 -26.90400 -39.22600 1.000 26.03000 295 PHE C O 1
ATOM 6987 N N . GLY C 1 296 ? 49.23800 -28.99700 -40.07900 1.000 29.78000 296 GLY C N 1
ATOM 6988 C CA . GLY C 1 296 ? 50.25200 -29.54200 -39.15500 1.000 31.76000 296 GLY C CA 1
ATOM 6989 C C . GLY C 1 296 ? 51.65000 -29.26600 -39.67300 1.000 34.45000 296 GLY C C 1
ATOM 6990 O O . GLY C 1 296 ? 51.82900 -28.85100 -40.81200 1.000 32.13000 296 GLY C O 1
ATOM 6991 N N . SER D 1 2 ? -45.01000 -17.74100 50.50200 1.000 55.39000 2 SER D N 1
ATOM 6992 C CA . SER D 1 2 ? -44.98700 -16.27100 50.08300 1.000 60.08000 2 SER D CA 1
ATOM 6993 C C . SER D 1 2 ? -43.75500 -15.97000 49.21100 1.000 56.66000 2 SER D C 1
ATOM 6994 O O . SER D 1 2 ? -43.89900 -15.19700 48.25000 1.000 59.93000 2 SER D O 1
ATOM 6997 N N . SER D 1 3 ? -42.60500 -16.58100 49.53000 1.000 46.14000 3 SER D N 1
ATOM 6998 C CA . SER D 1 3 ? -41.29800 -16.35800 48.86200 1.000 40.60000 3 SER D CA 1
ATOM 6999 C C . SER D 1 3 ? -41.29700 -16.92600 47.43100 1.000 33.41000 3 SER D C 1
ATOM 7000 O O . SER D 1 3 ? -42.24700 -17.63800 47.01100 1.000 33.01000 3 SER D O 1
ATOM 7003 N N . ASP D 1 4 ? -40.22100 -16.64300 46.71500 1.000 29.19000 4 ASP D N 1
ATOM 7004 C CA . ASP D 1 4 ? -39.94900 -17.19500 45.36300 1.000 28.30000 4 ASP D CA 1
ATOM 7005 C C . ASP D 1 4 ? -39.78100 -18.72600 45.43000 1.000 24.10000 4 ASP D C 1
ATOM 7006 O O . ASP D 1 4 ? -39.86800 -19.35200 44.36800 1.000 27.68000 4 ASP D O 1
ATOM 7011 N N . PHE D 1 5 ? -39.53500 -19.29400 46.61600 1.000 23.16000 5 PHE D N 1
ATOM 7012 C CA . PHE D 1 5 ? -39.29100 -20.75000 46.82700 1.000 24.79000 5 PHE D CA 1
ATOM 7013 C C . PHE D 1 5 ? -40.56100 -21.47000 47.30400 1.000 26.43000 5 PHE D C 1
ATOM 7014 O O . PHE D 1 5 ? -40.53200 -22.67600 47.59700 1.000 26.21000 5 PHE D O 1
ATOM 7022 N N . ALA D 1 6 ? -41.68300 -20.76900 47.37700 1.000 30.66000 6 ALA D N 1
ATOM 7023 C CA . ALA D 1 6 ? -42.99200 -21.40500 47.65200 1.000 32.29000 6 ALA D CA 1
ATOM 7024 C C . ALA D 1 6 ? -43.19200 -22.51000 46.61200 1.000 31.65000 6 ALA D C 1
ATOM 7025 O O . ALA D 1 6 ? -42.68000 -22.37300 45.50000 1.000 30.55000 6 ALA D O 1
ATOM 7027 N N . THR D 1 7 ? -43.90400 -23.58400 46.94400 1.000 33.71000 7 THR D N 1
ATOM 7028 C CA . THR D 1 7 ? -44.21300 -24.66800 45.97800 1.000 33.76000 7 THR D CA 1
ATOM 7029 C C . THR D 1 7 ? -45.45500 -24.25200 45.19700 1.000 34.55000 7 THR D C 1
ATOM 7030 O O . THR D 1 7 ? -46.50300 -24.02900 45.77100 1.000 36.31000 7 THR D O 1
ATOM 7034 N N . PRO D 1 8 ? -45.41500 -24.11000 43.86100 1.000 34.06000 8 PRO D N 1
ATOM 7035 C CA . PRO D 1 8 ? -46.63100 -23.75900 43.13500 1.000 37.28000 8 PRO D CA 1
ATOM 7036 C C . PRO D 1 8 ? -47.64300 -24.90100 43.17700 1.000 38.60000 8 PRO D C 1
ATOM 7037 O O . PRO D 1 8 ? -47.25100 -26.07400 43.16400 1.000 37.67000 8 PRO D O 1
ATOM 7041 N N . PRO D 1 9 ? -48.97000 -24.61500 43.19700 1.000 46.52000 9 PRO D N 1
ATOM 7042 C CA . PRO D 1 9 ? -49.98200 -25.66500 43.04700 1.000 46.88000 9 PRO D CA 1
ATOM 7043 C C . PRO D 1 9 ? -49.82400 -26.34000 41.67500 1.000 40.93000 9 PRO D C 1
ATOM 7044 O O . PRO D 1 9 ? -49.60400 -25.63100 40.68700 1.000 42.91000 9 PRO D O 1
ATOM 7048 N N . GLY D 1 10 ? -49.91600 -27.66600 41.64800 1.000 35.80000 10 GLY D N 1
ATOM 7049 C CA . GLY D 1 10 ? -49.82800 -28.45700 40.40800 1.000 38.15000 10 GLY D CA 1
ATOM 7050 C C . GLY D 1 10 ? -48.46000 -29.10200 40.23000 1.000 35.49000 10 GLY D C 1
ATOM 7051 O O . GLY D 1 10 ? -48.34200 -29.92700 39.31800 1.000 35.41000 10 GLY D O 1
ATOM 7052 N N . LEU D 1 11 ? -47.47000 -28.76200 41.06800 1.000 30.51000 11 LEU D N 1
ATOM 7053 C CA . LEU D 1 11 ? -46.10100 -29.32400 40.94600 1.000 30.29000 11 LEU D CA 1
ATOM 7054 C C . LEU D 1 11 ? -46.19800 -30.83200 41.15600 1.000 31.58000 11 LEU D C 1
ATOM 7055 O O . LEU D 1 11 ? -46.78100 -31.25200 42.16300 1.000 26.80000 11 LEU D O 1
ATOM 7060 N N . ARG D 1 12 ? -45.67500 -31.59800 40.20500 1.000 29.89000 12 ARG D N 1
ATOM 7061 C CA . ARG D 1 12 ? -45.62100 -33.07500 40.28000 1.000 32.82000 12 ARG D CA 1
ATOM 7062 C C . ARG D 1 12 ? -44.16600 -33.53400 40.35500 1.000 29.76000 12 ARG D C 1
ATOM 7063 O O . ARG D 1 12 ? -43.24400 -32.84200 39.82200 1.000 26.19000 12 ARG D O 1
ATOM 7071 N N . HIS D 1 13 ? -43.98900 -34.68600 40.98400 1.000 26.36000 13 HIS D N 1
ATOM 7072 C CA . HIS D 1 13 ? -42.67600 -35.30800 41.24700 1.000 26.98000 13 HIS D CA 1
ATOM 7073 C C . HIS D 1 13 ? -42.70500 -36.77100 40.79500 1.000 24.61000 13 HIS D C 1
ATOM 7074 O O . HIS D 1 13 ? -43.66500 -37.46400 41.17400 1.000 19.91000 13 HIS D O 1
ATOM 7081 N N . ARG D 1 14 ? -41.66200 -37.24700 40.10100 1.000 21.91000 14 ARG D N 1
ATOM 7082 C CA . ARG D 1 14 ? -41.51400 -38.67700 39.74300 1.000 22.19000 14 ARG D CA 1
ATOM 7083 C C . ARG D 1 14 ? -40.05900 -39.08800 39.97900 1.000 22.57000 14 ARG D C 1
ATOM 7084 O O . ARG D 1 14 ? -39.15100 -38.20400 39.88300 1.000 20.70000 14 ARG D O 1
ATOM 7092 N N . GLN D 1 15 ? -39.83400 -40.37200 40.25600 1.000 21.38000 15 GLN D N 1
ATOM 7093 C CA . GLN D 1 15 ? -38.52100 -41.07700 40.14700 1.000 20.19000 15 GLN D CA 1
ATOM 7094 C C . GLN D 1 15 ? -38.56600 -41.80500 38.79900 1.000 21.66000 15 GLN D C 1
ATOM 7095 O O . GLN D 1 15 ? -39.44600 -42.64400 38.62600 1.000 20.87000 15 GLN D O 1
ATOM 7101 N N . ILE D 1 16 ? -37.79600 -41.35500 37.81100 1.000 19.44000 16 ILE D N 1
ATOM 7102 C CA . ILE D 1 16 ? -37.87000 -41.87900 36.42200 1.000 19.47000 16 ILE D CA 1
ATOM 7103 C C . ILE D 1 16 ? -36.57900 -42.63900 36.12900 1.000 20.52000 16 ILE D C 1
ATOM 7104 O O . ILE D 1 16 ? -35.53300 -42.07100 36.36800 1.000 20.99000 16 ILE D O 1
ATOM 7109 N N . ALA D 1 17 ? -36.69200 -43.87200 35.62700 1.000 20.46000 17 ALA D N 1
ATOM 7110 C CA . ALA D 1 17 ? -35.57200 -44.72100 35.19800 1.000 20.54000 17 ALA D CA 1
ATOM 7111 C C . ALA D 1 17 ? -35.04500 -44.17700 33.87400 1.000 21.54000 17 ALA D C 1
ATOM 7112 O O . ALA D 1 17 ? -35.84300 -44.03800 32.91600 1.000 20.07000 17 ALA D O 1
ATOM 7114 N N . VAL D 1 18 ? -33.77000 -43.82500 33.83200 1.000 22.11000 18 VAL D N 1
ATOM 7115 C CA . VAL D 1 18 ? -33.11100 -43.36500 32.57700 1.000 24.48000 18 VAL D CA 1
ATOM 7116 C C . VAL D 1 18 ? -31.71000 -43.98000 32.52400 1.000 20.01000 18 VAL D C 1
ATOM 7117 O O . VAL D 1 18 ? -30.96200 -43.87500 33.51400 1.000 20.42000 18 VAL D O 1
ATOM 7121 N N . ARG D 1 19 ? -31.37300 -44.58500 31.39700 1.000 19.27000 19 ARG D N 1
ATOM 7122 C CA . ARG D 1 19 ? -30.12200 -45.36100 31.21300 1.000 20.93000 19 ARG D CA 1
ATOM 7123 C C . ARG D 1 19 ? -29.93200 -46.20400 32.47700 1.000 20.74000 19 ARG D C 1
ATOM 7124 O O . ARG D 1 19 ? -30.91600 -46.85300 32.90400 1.000 22.73000 19 ARG D O 1
ATOM 7132 N N . ASP D 1 20 ? -28.77000 -46.12200 33.10500 1.000 20.19000 20 ASP D N 1
ATOM 7133 C CA . ASP D 1 20 ? -28.35900 -46.96100 34.26500 1.000 22.32000 20 ASP D CA 1
ATOM 7134 C C . ASP D 1 20 ? -28.68700 -46.31100 35.58800 1.000 19.21000 20 ASP D C 1
ATOM 7135 O O . ASP D 1 20 ? -28.03700 -46.71100 36.59900 1.000 19.07000 20 ASP D O 1
ATOM 7140 N N . THR D 1 21 ? -29.63400 -45.37200 35.62600 1.000 17.24000 21 THR D N 1
ATOM 7141 C CA . THR D 1 21 ? -29.83700 -44.54500 36.83200 1.000 16.98000 21 THR D CA 1
ATOM 7142 C C . THR D 1 21 ? -31.32100 -44.27100 37.06000 1.000 16.64000 21 THR D C 1
ATOM 7143 O O . THR D 1 21 ? -32.14200 -44.62200 36.21100 1.000 17.47000 21 THR D O 1
ATOM 7147 N N . THR D 1 22 ? -31.63400 -43.62600 38.16700 1.000 15.72000 22 THR D N 1
ATOM 7148 C CA . THR D 1 22 ? -32.99700 -43.13000 38.47300 1.000 18.29000 22 THR D CA 1
ATOM 7149 C C . THR D 1 22 ? -32.89200 -41.64500 38.81200 1.000 18.38000 22 THR D C 1
ATOM 7150 O O . THR D 1 22 ? -32.13100 -41.32700 39.73200 1.000 19.24000 22 THR D O 1
ATOM 7154 N N . LEU D 1 23 ? -33.64100 -40.79500 38.10800 1.000 19.53000 23 LEU D N 1
ATOM 7155 C CA . LEU D 1 23 ? -33.65300 -39.32900 38.31500 1.000 19.97000 23 LEU D CA 1
ATOM 7156 C C . LEU D 1 23 ? -34.96600 -38.92800 38.97700 1.000 21.15000 23 LEU D C 1
ATOM 7157 O O . LEU D 1 23 ? -36.04700 -39.33000 38.47600 1.000 18.78000 23 LEU D O 1
ATOM 7162 N N . HIS D 1 24 ? -34.85600 -38.09100 40.00100 1.000 19.84000 24 HIS D N 1
ATOM 7163 C CA . HIS D 1 24 ? -35.95700 -37.24400 40.50400 1.000 20.73000 24 HIS D CA 1
ATOM 7164 C C . HIS D 1 24 ? -36.27100 -36.18800 39.44300 1.000 18.97000 24 HIS D C 1
ATOM 7165 O O . HIS D 1 24 ? -35.36300 -35.49200 38.99400 1.000 18.33000 24 HIS D O 1
ATOM 7172 N N . VAL D 1 25 ? -37.51900 -36.08500 39.02400 1.000 18.70000 25 VAL D N 1
ATOM 7173 C CA . VAL D 1 25 ? -37.92800 -35.09000 38.00800 1.000 17.64000 25 VAL D CA 1
ATOM 7174 C C . VAL D 1 25 ? -39.14800 -34.34500 38.53500 1.000 18.47000 25 VAL D C 1
ATOM 7175 O O . VAL D 1 25 ? -40.16800 -34.99800 38.82300 1.000 18.78000 25 VAL D O 1
ATOM 7179 N N . ALA D 1 26 ? -39.04400 -33.02200 38.64800 1.000 16.88000 26 ALA D N 1
ATOM 7180 C CA . ALA D 1 26 ? -40.18900 -32.15100 38.99100 1.000 18.56000 26 ALA D CA 1
ATOM 7181 C C . ALA D 1 26 ? -40.77600 -31.60500 37.68200 1.000 20.01000 26 ALA D C 1
ATOM 7182 O O . ALA D 1 26 ? -39.99100 -31.20900 36.77100 1.000 17.19000 26 ALA D O 1
ATOM 7184 N N . GLU D 1 27 ? -42.10600 -31.66100 37.53000 1.000 19.46000 27 GLU D N 1
ATOM 7185 C CA . GLU D 1 27 ? -42.78400 -31.06100 36.36100 1.000 22.20000 27 GLU D CA 1
ATOM 7186 C C . GLU D 1 27 ? -43.93300 -30.16800 36.83200 1.000 21.27000 27 GLU D C 1
ATOM 7187 O O . GLU D 1 27 ? -44.60900 -30.48500 37.83900 1.000 22.45000 27 GLU D O 1
ATOM 7193 N N . ILE D 1 28 ? -44.20700 -29.13500 36.06600 1.000 21.00000 28 ILE D N 1
ATOM 7194 C CA . ILE D 1 28 ? -45.45700 -28.33900 36.21800 1.000 22.91000 28 ILE D CA 1
ATOM 7195 C C . ILE D 1 28 ? -45.84900 -27.79200 34.85000 1.000 23.01000 28 ILE D C 1
ATOM 7196 O O . ILE D 1 28 ? -44.96300 -27.68400 34.00200 1.000 20.71000 28 ILE D O 1
ATOM 7201 N N . GLY D 1 29 ? -47.13300 -27.48700 34.66800 1.000 23.16000 29 GLY D N 1
ATOM 7202 C CA . GLY D 1 29 ? -47.67300 -26.79100 33.48900 1.000 25.48000 29 GLY D CA 1
ATOM 7203 C C . GLY D 1 29 ? -47.88200 -27.69500 32.28700 1.000 28.08000 29 GLY D C 1
ATOM 7204 O O . GLY D 1 29 ? -47.91500 -27.14600 31.13400 1.000 30.92000 29 GLY D O 1
ATOM 7205 N N . SER D 1 30 ? -48.05500 -29.00700 32.46600 1.000 32.00000 30 SER D N 1
ATOM 7206 C CA . SER D 1 30 ? -48.27500 -29.92500 31.30500 1.000 40.32000 30 SER D CA 1
ATOM 7207 C C . SER D 1 30 ? -49.31400 -29.31200 30.34100 1.000 40.89000 30 SER D C 1
ATOM 7208 O O . SER D 1 30 ? -50.30800 -28.70300 30.80600 1.000 38.27000 30 SER D O 1
ATOM 7211 N N . GLY D 1 31 ? -49.06700 -29.45200 29.03600 1.000 43.43000 31 GLY D N 1
ATOM 7212 C CA . GLY D 1 31 ? -49.91100 -28.89200 27.96900 1.000 43.70000 31 GLY D CA 1
ATOM 7213 C C . GLY D 1 31 ? -49.28700 -27.64600 27.36300 1.000 43.78000 31 GLY D C 1
ATOM 7214 O O . GLY D 1 31 ? -49.46700 -27.45300 26.15500 1.000 46.16000 31 GLY D O 1
ATOM 7215 N N . GLY D 1 32 ? -48.55000 -26.84400 28.14200 1.000 45.04000 32 GLY D N 1
ATOM 7216 C CA . GLY D 1 32 ? -47.71100 -25.73600 27.62000 1.000 39.82000 32 GLY D CA 1
ATOM 7217 C C . GLY D 1 32 ? -46.52100 -26.18800 26.74300 1.000 38.03000 32 GLY D C 1
ATOM 7218 O O . GLY D 1 32 ? -46.29000 -27.40900 26.58400 1.000 35.52000 32 GLY D O 1
ATOM 7219 N N . THR D 1 33 ? -45.76200 -25.22600 26.20100 1.000 33.87000 33 THR D N 1
ATOM 7220 C CA . THR D 1 33 ? -44.51400 -25.43500 25.40200 1.000 35.23000 33 THR D CA 1
ATOM 7221 C C . THR D 1 33 ? -43.50000 -26.11200 26.32000 1.000 29.55000 33 THR D C 1
ATOM 7222 O O . THR D 1 33 ? -43.26700 -25.60100 27.40700 1.000 27.89000 33 THR D O 1
ATOM 7226 N N . PRO D 1 34 ? -42.88700 -27.26400 25.97100 1.000 25.94000 34 PRO D N 1
ATOM 7227 C CA . PRO D 1 34 ? -41.99000 -27.95000 26.91800 1.000 23.44000 34 PRO D CA 1
ATOM 7228 C C . PRO D 1 34 ? -40.58300 -27.32000 27.02400 1.000 19.57000 34 PRO D C 1
ATOM 7229 O O . PRO D 1 34 ? -39.92000 -27.10100 26.00900 1.000 17.67000 34 PRO D O 1
ATOM 7233 N N . VAL D 1 35 ? -40.12500 -27.03700 28.24500 1.000 19.29000 35 VAL D N 1
ATOM 7234 C CA . VAL D 1 35 ? -38.77700 -26.43400 28.48400 1.000 19.31000 35 VAL D CA 1
ATOM 7235 C C . VAL D 1 35 ? -38.07900 -27.20800 29.61300 1.000 17.92000 35 VAL D C 1
ATOM 7236 O O . VAL D 1 35 ? -38.60900 -27.26900 30.70200 1.000 17.12000 35 VAL D O 1
ATOM 7240 N N . LEU D 1 36 ? -36.91100 -27.75900 29.32300 1.000 15.88000 36 LEU D N 1
ATOM 7241 C CA . LEU D 1 36 ? -36.10300 -28.57400 30.26100 1.000 15.93000 36 LEU D CA 1
ATOM 7242 C C . LEU D 1 36 ? -35.14500 -27.61200 30.97500 1.000 15.78000 36 LEU D C 1
ATOM 7243 O O . LEU D 1 36 ? -34.39200 -26.91800 30.28600 1.000 15.62000 36 LEU D O 1
ATOM 7248 N N . LEU D 1 37 ? -35.17200 -27.57000 32.30100 1.000 15.69000 37 LEU D N 1
ATOM 7249 C CA . LEU D 1 37 ? -34.31600 -26.69800 33.13100 1.000 15.35000 37 LEU D CA 1
ATOM 7250 C C . LEU D 1 37 ? -33.22100 -27.55300 33.79700 1.000 15.85000 37 LEU D C 1
ATOM 7251 O O . LEU D 1 37 ? -33.56700 -28.53700 34.46700 1.000 14.52000 37 LEU D O 1
ATOM 7256 N N . LEU D 1 38 ? -31.94400 -27.18800 33.60600 1.000 16.90000 38 LEU D N 1
ATOM 7257 C CA . LEU D 1 38 ? -30.74600 -27.95600 34.05800 1.000 15.35000 38 LEU D CA 1
ATOM 7258 C C . LEU D 1 38 ? -29.94300 -27.09600 35.05600 1.000 15.35000 38 LEU D C 1
ATOM 7259 O O . LEU D 1 38 ? -29.28900 -26.06700 34.66700 1.000 13.19000 38 LEU D O 1
ATOM 7264 N N . HIS D 1 39 ? -30.03900 -27.47300 36.32600 1.000 15.51000 39 HIS D N 1
ATOM 7265 C CA . HIS D 1 39 ? -29.33800 -26.78500 37.44400 1.000 15.32000 39 HIS D CA 1
ATOM 7266 C C . HIS D 1 39 ? -27.82500 -26.99600 37.36700 1.000 16.47000 39 HIS D C 1
ATOM 7267 O O . HIS D 1 39 ? -27.31900 -27.78800 36.49600 1.000 14.93000 39 HIS D O 1
ATOM 7274 N N . GLY D 1 40 ? -27.14200 -26.31100 38.29000 1.000 16.04000 40 GLY D N 1
ATOM 7275 C CA . GLY D 1 40 ? -25.69100 -26.37400 38.44700 1.000 17.17000 40 GLY D CA 1
ATOM 7276 C C . GLY D 1 40 ? -25.28800 -26.89200 39.80500 1.000 17.36000 40 GLY D C 1
ATOM 7277 O O . GLY D 1 40 ? -26.11500 -27.51800 40.51400 1.000 16.00000 40 GLY D O 1
ATOM 7278 N N . TRP D 1 41 ? -24.03800 -26.62800 40.15200 1.000 17.23000 41 TRP D N 1
ATOM 7279 C CA . TRP D 1 41 ? -23.49100 -26.90200 41.49500 1.000 17.26000 41 TRP D CA 1
ATOM 7280 C C . TRP D 1 41 ? -23.34300 -25.53700 42.15400 1.000 18.86000 41 TRP D C 1
ATOM 7281 O O . TRP D 1 41 ? -22.74200 -24.67200 41.51100 1.000 19.93000 41 TRP D O 1
ATOM 7292 N N . PRO D 1 42 ? -23.70500 -25.29800 43.44900 1.000 18.73000 42 PRO D N 1
ATOM 7293 C CA . PRO D 1 42 ? -24.27300 -26.28000 44.37000 1.000 18.40000 42 PRO D CA 1
ATOM 7294 C C . PRO D 1 42 ? -25.80000 -26.14800 44.46200 1.000 18.09000 42 PRO D C 1
ATOM 7295 O O . PRO D 1 42 ? -26.27800 -25.42300 45.25900 1.000 20.08000 42 PRO D O 1
ATOM 7299 N N . GLU D 1 43 ? -26.50200 -26.77800 43.52900 1.000 19.25000 43 GLU D N 1
ATOM 7300 C CA . GLU D 1 43 ? -27.96400 -26.66700 43.38600 1.000 18.59000 43 GLU D CA 1
ATOM 7301 C C . GLU D 1 43 ? -28.55100 -28.06500 43.17700 1.000 17.54000 43 GLU D C 1
ATOM 7302 O O . GLU D 1 43 ? -27.84700 -29.08700 43.31100 1.000 15.44000 43 GLU D O 1
ATOM 7308 N N . PHE D 1 44 ? -29.84400 -28.07500 42.92700 1.000 18.26000 44 PHE D N 1
ATOM 7309 C CA . PHE D 1 44 ? -30.70000 -29.24500 42.61300 1.000 18.73000 44 PHE D CA 1
ATOM 7310 C C . PHE D 1 44 ? -31.96700 -28.61300 42.04100 1.000 18.35000 44 PHE D C 1
ATOM 7311 O O . PHE D 1 44 ? -31.94500 -27.34500 41.84400 1.000 17.66000 44 PHE D O 1
ATOM 7319 N N . TRP D 1 45 ? -33.01500 -29.39500 41.80200 1.000 18.78000 45 TRP D N 1
ATOM 7320 C CA . TRP D 1 45 ? -34.19800 -28.94100 41.01000 1.000 18.63000 45 TRP D CA 1
ATOM 7321 C C . TRP D 1 45 ? -34.78700 -27.64700 41.59400 1.000 17.36000 45 TRP D C 1
ATOM 7322 O O . TRP D 1 45 ? -35.31800 -26.84100 40.81200 1.000 16.27000 45 TRP D O 1
ATOM 7333 N N . ALA D 1 46 ? -34.72300 -27.44200 42.91600 1.000 17.23000 46 ALA D N 1
ATOM 7334 C CA . ALA D 1 46 ? -35.51700 -26.40700 43.61100 1.000 18.43000 46 ALA D CA 1
ATOM 7335 C C . ALA D 1 46 ? -34.97400 -25.01800 43.27300 1.000 17.32000 46 ALA D C 1
ATOM 7336 O O . ALA D 1 46 ? -35.64900 -24.04400 43.53000 1.000 17.05000 46 ALA D O 1
ATOM 7338 N N . THR D 1 47 ? -33.76300 -24.91800 42.73600 1.000 16.65000 47 THR D N 1
ATOM 7339 C CA . THR D 1 47 ? -33.22500 -23.64200 42.24400 1.000 16.70000 47 THR D CA 1
ATOM 7340 C C . THR D 1 47 ? -34.17000 -23.05400 41.17000 1.000 15.88000 47 THR D C 1
ATOM 7341 O O . THR D 1 47 ? -34.11900 -21.83600 40.94500 1.000 17.70000 47 THR D O 1
ATOM 7345 N N . TRP D 1 48 ? -34.99200 -23.86100 40.51000 1.000 15.01000 48 TRP D N 1
ATOM 7346 C CA . TRP D 1 48 ? -35.89500 -23.40200 39.41400 1.000 15.88000 48 TRP D CA 1
ATOM 7347 C C . TRP D 1 48 ? -37.24700 -22.96500 39.99500 1.000 16.95000 48 TRP D C 1
ATOM 7348 O O . TRP D 1 48 ? -38.10900 -22.57600 39.20200 1.000 17.66000 48 TRP D O 1
ATOM 7359 N N . LEU D 1 49 ? -37.44200 -23.03600 41.31700 1.000 17.77000 49 LEU D N 1
ATOM 7360 C CA . LEU D 1 49 ? -38.78400 -22.74300 41.90700 1.000 19.24000 49 LEU D CA 1
ATOM 7361 C C . LEU D 1 49 ? -39.14300 -21.28600 41.63900 1.000 20.25000 49 LEU D C 1
ATOM 7362 O O . LEU D 1 49 ? -40.29100 -21.03200 41.26200 1.000 22.56000 49 LEU D O 1
ATOM 7367 N N . PRO D 1 50 ? -38.20900 -20.30000 41.77300 1.000 18.50000 50 PRO D N 1
ATOM 7368 C CA . PRO D 1 50 ? -38.53900 -18.93100 41.40600 1.000 18.83000 50 PRO D CA 1
ATOM 7369 C C . PRO D 1 50 ? -39.12900 -18.82300 39.99600 1.000 19.56000 50 PRO D C 1
ATOM 7370 O O . PRO D 1 50 ? -40.11300 -18.11400 39.87400 1.000 19.42000 50 PRO D O 1
ATOM 7374 N N . LEU D 1 51 ? -38.51700 -19.43800 38.98200 1.000 17.98000 51 LEU D N 1
ATOM 7375 C CA . LEU D 1 51 ? -39.02300 -19.39700 37.58400 1.000 19.05000 51 LEU D CA 1
ATOM 7376 C C . LEU D 1 51 ? -40.32100 -20.20600 37.45500 1.000 20.45000 51 LEU D C 1
ATOM 7377 O O . LEU D 1 51 ? -41.25100 -19.74400 36.74700 1.000 22.78000 51 LEU D O 1
ATOM 7382 N N . MET D 1 52 ? -40.38600 -21.38800 38.03000 1.000 21.51000 52 MET D N 1
ATOM 7383 C CA . MET D 1 52 ? -41.60600 -22.22900 37.94100 1.000 24.39000 52 MET D CA 1
ATOM 7384 C C . MET D 1 52 ? -42.82000 -21.44800 38.46700 1.000 23.65000 52 MET D C 1
ATOM 7385 O O . MET D 1 52 ? -43.87700 -21.51100 37.79400 1.000 22.95000 52 MET D O 1
ATOM 7390 N N . ASN D 1 53 ? -42.64600 -20.68900 39.55700 1.000 23.57000 53 ASN D N 1
ATOM 7391 C CA . ASN D 1 53 ? -43.70500 -19.83600 40.16000 1.000 25.23000 53 ASN D CA 1
ATOM 7392 C C . ASN D 1 53 ? -44.22000 -18.80000 39.14700 1.000 26.76000 53 ASN D C 1
ATOM 7393 O O . ASN D 1 53 ? -45.41300 -18.53000 39.19200 1.000 27.37000 53 ASN D O 1
ATOM 7398 N N . ARG D 1 54 ? -43.38800 -18.31300 38.22600 1.000 24.61000 54 ARG D N 1
ATOM 7399 C CA . ARG D 1 54 ? -43.70900 -17.21800 37.27500 1.000 24.30000 54 ARG D CA 1
ATOM 7400 C C . ARG D 1 54 ? -44.16100 -17.73300 35.90200 1.000 23.55000 54 ARG D C 1
ATOM 7401 O O . ARG D 1 54 ? -44.76000 -16.94400 35.14500 1.000 22.98000 54 ARG D O 1
ATOM 7409 N N . LEU D 1 55 ? -43.87800 -18.97900 35.52900 1.000 21.64000 55 LEU D N 1
ATOM 7410 C CA . LEU D 1 55 ? -44.01400 -19.40600 34.10900 1.000 21.26000 55 LEU D CA 1
ATOM 7411 C C . LEU D 1 55 ? -44.93700 -20.61000 33.92900 1.000 22.54000 55 LEU D C 1
ATOM 7412 O O . LEU D 1 55 ? -45.11300 -21.01800 32.75700 1.000 21.61000 55 LEU D O 1
ATOM 7417 N N . HIS D 1 56 ? -45.51400 -21.17400 34.99200 1.000 27.45000 56 HIS D N 1
ATOM 7418 C CA . HIS D 1 56 ? -46.22800 -22.49000 34.90000 1.000 29.20000 56 HIS D CA 1
ATOM 7419 C C . HIS D 1 56 ? -47.51000 -22.38100 34.06700 1.000 30.65000 56 HIS D C 1
ATOM 7420 O O . HIS D 1 56 ? -47.86500 -23.38700 33.43900 1.000 27.80000 56 HIS D O 1
ATOM 7427 N N . ASP D 1 57 ? -48.17000 -21.22000 34.01600 1.000 30.58000 57 ASP D N 1
ATOM 7428 C CA . ASP D 1 57 ? -49.40100 -21.06900 33.19700 1.000 34.14000 57 ASP D CA 1
ATOM 7429 C C . ASP D 1 57 ? -49.05700 -21.14400 31.70000 1.000 32.14000 57 ASP D C 1
ATOM 7430 O O . ASP D 1 57 ? -49.90400 -21.57700 30.94300 1.000 29.08000 57 ASP D O 1
ATOM 7435 N N . GLN D 1 58 ? -47.84700 -20.78100 31.28000 1.000 28.82000 58 GLN D N 1
ATOM 7436 C CA . GLN D 1 58 ? -47.50800 -20.71500 29.84200 1.000 29.92000 58 GLN D CA 1
ATOM 7437 C C . GLN D 1 58 ? -46.67200 -21.92500 29.41300 1.000 28.10000 58 GLN D C 1
ATOM 7438 O O . GLN D 1 58 ? -46.89000 -22.42600 28.29100 1.000 28.20000 58 GLN D O 1
ATOM 7444 N N . PHE D 1 59 ? -45.75900 -22.40400 30.25700 1.000 24.76000 59 PHE D N 1
ATOM 7445 C CA . PHE D 1 59 ? -44.77800 -23.44900 29.86100 1.000 25.20000 59 PHE D CA 1
ATOM 7446 C C . PHE D 1 59 ? -45.00200 -24.73600 30.64500 1.000 24.47000 59 PHE D C 1
ATOM 7447 O O . PHE D 1 59 ? -45.34100 -24.67000 31.86200 1.000 23.38000 59 PHE D O 1
ATOM 7455 N N . HIS D 1 60 ? -44.73400 -25.86500 29.97600 1.000 22.63000 60 HIS D N 1
ATOM 7456 C CA . HIS D 1 60 ? -44.49800 -27.17800 30.63100 1.000 23.47000 60 HIS D CA 1
ATOM 7457 C C . HIS D 1 60 ? -43.02700 -27.24500 31.04900 1.000 20.76000 60 HIS D C 1
ATOM 7458 O O . HIS D 1 60 ? -42.16600 -27.45500 30.17000 1.000 20.88000 60 HIS D O 1
ATOM 7465 N N . LEU D 1 61 ? -42.75800 -26.99200 32.31800 1.000 19.84000 61 LEU D N 1
ATOM 7466 C CA . LEU D 1 61 ? -41.38500 -26.93800 32.86400 1.000 21.72000 61 LEU D CA 1
ATOM 7467 C C . LEU D 1 61 ? -41.00800 -28.30600 33.43600 1.000 20.77000 61 LEU D C 1
ATOM 7468 O O . LEU D 1 61 ? -41.81400 -28.91400 34.15000 1.000 21.68000 61 LEU D O 1
ATOM 7473 N N . ILE D 1 62 ? -39.81600 -28.76000 33.08500 1.000 18.19000 62 ILE D N 1
ATOM 7474 C CA . ILE D 1 62 ? -39.27800 -30.09600 33.44200 1.000 17.50000 62 ILE D CA 1
ATOM 7475 C C . ILE D 1 62 ? -37.95000 -29.79300 34.11700 1.000 17.52000 62 ILE D C 1
ATOM 7476 O O . ILE D 1 62 ? -37.07300 -29.26100 33.42200 1.000 16.09000 62 ILE D O 1
ATOM 7481 N N . ALA D 1 63 ? -37.85600 -30.04300 35.42200 1.000 16.31000 63 ALA D N 1
ATOM 7482 C CA . ALA D 1 63 ? -36.67900 -29.73100 36.25300 1.000 16.88000 63 ALA D CA 1
ATOM 7483 C C . ALA D 1 63 ? -36.18400 -31.02200 36.88600 1.000 16.95000 63 ALA D C 1
ATOM 7484 O O . ALA D 1 63 ? -36.67200 -31.40700 37.93500 1.000 17.43000 63 ALA D O 1
ATOM 7486 N N . PRO D 1 64 ? -35.23400 -31.74600 36.26100 1.000 16.10000 64 PRO D N 1
ATOM 7487 C CA . PRO D 1 64 ? -34.60800 -32.91900 36.88800 1.000 16.05000 64 PRO D CA 1
ATOM 7488 C C . PRO D 1 64 ? -33.53800 -32.55400 37.91200 1.000 16.66000 64 PRO D C 1
ATOM 7489 O O . PRO D 1 64 ? -32.91500 -31.49700 37.77700 1.000 17.34000 64 PRO D O 1
ATOM 7493 N N . ASP D 1 65 ? -33.34400 -33.41500 38.89500 1.000 17.36000 65 ASP D N 1
ATOM 7494 C CA . ASP D 1 65 ? -32.05700 -33.52700 39.61600 1.000 18.17000 65 ASP D CA 1
ATOM 7495 C C . ASP D 1 65 ? -31.10400 -34.32700 38.71800 1.000 18.01000 65 ASP D C 1
ATOM 7496 O O . ASP D 1 65 ? -31.45600 -35.44800 38.29600 1.000 16.83000 65 ASP D O 1
ATOM 7501 N N . LEU D 1 66 ? -29.96500 -33.75800 38.36700 1.000 16.01000 66 LEU D N 1
ATOM 7502 C CA . LEU D 1 66 ? -28.99300 -34.51900 37.56100 1.000 17.55000 66 LEU D CA 1
ATOM 7503 C C . LEU D 1 66 ? -28.51000 -35.73500 38.37600 1.000 18.22000 66 LEU D C 1
ATOM 7504 O O . LEU D 1 66 ? -28.56000 -35.72600 39.65600 1.000 16.85000 66 LEU D O 1
ATOM 7509 N N . ARG D 1 67 ? -28.01400 -36.75100 37.69000 1.000 17.89000 67 ARG D N 1
ATOM 7510 C CA . ARG D 1 67 ? -27.37800 -37.90400 38.37200 1.000 17.47000 67 ARG D CA 1
ATOM 7511 C C . ARG D 1 67 ? -26.39300 -37.40600 39.43500 1.000 17.95000 67 ARG D C 1
ATOM 7512 O O . ARG D 1 67 ? -25.46600 -36.66500 39.08300 1.000 18.51000 67 ARG D O 1
ATOM 7520 N N . GLY D 1 68 ? -26.58100 -37.83300 40.67900 1.000 17.49000 68 GLY D N 1
ATOM 7521 C CA . GLY D 1 68 ? -25.68800 -37.54800 41.81400 1.000 17.64000 68 GLY D CA 1
ATOM 7522 C C . GLY D 1 68 ? -26.05600 -36.29400 42.56000 1.000 17.35000 68 GLY D C 1
ATOM 7523 O O . GLY D 1 68 ? -25.25700 -35.87900 43.40600 1.000 18.48000 68 GLY D O 1
ATOM 7524 N N . PHE D 1 69 ? -27.23400 -35.72000 42.28900 1.000 17.78000 69 PHE D N 1
ATOM 7525 C CA . PHE D 1 69 ? -27.72600 -34.46700 42.90500 1.000 16.90000 69 PHE D CA 1
ATOM 7526 C C . PHE D 1 69 ? -29.12500 -34.70900 43.47700 1.000 16.82000 69 PHE D C 1
ATOM 7527 O O . PHE D 1 69 ? -29.81700 -35.58800 42.94900 1.000 16.59000 69 PHE D O 1
ATOM 7535 N N . GLY D 1 70 ? -29.53400 -33.87300 44.41900 1.000 15.92000 70 GLY D N 1
ATOM 7536 C CA . GLY D 1 70 ? -30.92200 -33.79700 44.94100 1.000 17.30000 70 GLY D CA 1
ATOM 7537 C C . GLY D 1 70 ? -31.42000 -35.17200 45.35400 1.000 18.27000 70 GLY D C 1
ATOM 7538 O O . GLY D 1 70 ? -30.76100 -35.82300 46.19500 1.000 18.69000 70 GLY D O 1
ATOM 7539 N N . ASP D 1 71 ? -32.56600 -35.60100 44.83000 1.000 19.38000 71 ASP D N 1
ATOM 7540 C CA . ASP D 1 71 ? -33.18000 -36.91800 45.17800 1.000 19.80000 71 ASP D CA 1
ATOM 7541 C C . ASP D 1 71 ? -32.94900 -37.91200 44.04500 1.000 19.76000 71 ASP D C 1
ATOM 7542 O O . ASP D 1 71 ? -33.59300 -38.97300 44.02600 1.000 18.58000 71 ASP D O 1
ATOM 7547 N N . SER D 1 72 ? -32.04800 -37.62100 43.11300 1.000 17.40000 72 SER D N 1
ATOM 7548 C CA . SER D 1 72 ? -31.68500 -38.62300 42.09600 1.000 17.46000 72 SER D CA 1
ATOM 7549 C C . SER D 1 72 ? -30.73300 -39.61900 42.77200 1.000 18.79000 72 SER D C 1
ATOM 7550 O O . SER D 1 72 ? -30.17800 -39.30400 43.84500 1.000 16.30000 72 SER D O 1
ATOM 7553 N N . GLU D 1 73 ? -30.46900 -40.72200 42.09200 1.000 19.71000 73 GLU D N 1
ATOM 7554 C CA . GLU D 1 73 ? -29.61000 -41.82800 42.57200 1.000 22.40000 73 GLU D CA 1
ATOM 7555 C C . GLU D 1 73 ? -28.15000 -41.38400 42.60200 1.000 21.01000 73 GLU D C 1
ATOM 7556 O O . GLU D 1 73 ? -27.73400 -40.70600 41.66200 1.000 19.10000 73 GLU D O 1
ATOM 7562 N N . LYS D 1 74 ? -27.42900 -41.77500 43.65700 1.000 19.71000 74 LYS D N 1
ATOM 7563 C CA . LYS D 1 74 ? -25.96700 -41.60000 43.83800 1.000 20.69000 74 LYS D CA 1
ATOM 7564 C C . LYS D 1 74 ? -25.25900 -42.95100 43.74000 1.000 21.10000 74 LYS D C 1
ATOM 7565 O O . LYS D 1 74 ? -25.89500 -43.96700 44.07000 1.000 20.50000 74 LYS D O 1
ATOM 7571 N N . SER D 1 75 ? -23.98700 -42.95500 43.34100 1.000 19.62000 75 SER D N 1
ATOM 7572 C CA . SER D 1 75 ? -23.07100 -44.12400 43.43200 1.000 19.58000 75 SER D CA 1
ATOM 7573 C C . SER D 1 75 ? -22.55900 -44.20400 44.86900 1.000 20.71000 75 SER D C 1
ATOM 7574 O O . SER D 1 75 ? -22.54100 -43.14100 45.53900 1.000 21.59000 75 SER D O 1
ATOM 7577 N N . ALA D 1 76 ? -22.13600 -45.38400 45.32800 1.000 20.37000 76 ALA D N 1
ATOM 7578 C CA . ALA D 1 76 ? -21.59700 -45.57800 46.69800 1.000 21.16000 76 ALA D CA 1
ATOM 7579 C C . ALA D 1 76 ? -20.18500 -44.97900 46.79900 1.000 21.65000 76 ALA D C 1
ATOM 7580 O O . ALA D 1 76 ? -19.77700 -44.63900 47.89100 1.000 21.20000 76 ALA D O 1
ATOM 7582 N N . VAL D 1 77 ? -19.40800 -44.93300 45.72500 1.000 21.55000 77 VA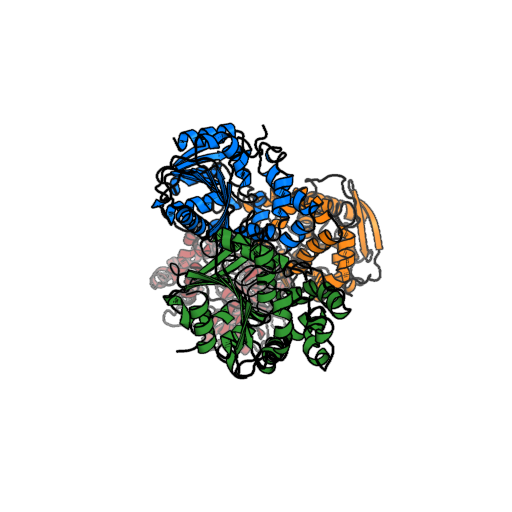L D N 1
ATOM 7583 C CA . VAL D 1 77 ? -17.99200 -44.47900 45.84900 1.000 25.70000 77 VAL D CA 1
ATOM 7584 C C . VAL D 1 77 ? -17.72300 -43.38300 44.82300 1.000 24.80000 77 VAL D C 1
ATOM 7585 O O . VAL D 1 77 ? -18.45100 -43.28200 43.82700 1.000 23.76000 77 VAL D O 1
ATOM 7589 N N . PRO D 1 78 ? -16.69900 -42.52500 45.08200 1.000 24.86000 78 PRO D N 1
ATOM 7590 C CA . PRO D 1 78 ? -16.33200 -41.44300 44.16000 1.000 24.64000 78 PRO D CA 1
ATOM 7591 C C . PRO D 1 78 ? -16.05400 -41.93300 42.73200 1.000 24.78000 78 PRO D C 1
ATOM 7592 O O . PRO D 1 78 ? -15.39900 -42.95900 42.55900 1.000 21.69000 78 PRO D O 1
ATOM 7596 N N . ARG D 1 79 ? -16.52500 -41.17100 41.74900 1.000 20.62000 79 ARG D N 1
ATOM 7597 C CA . ARG D 1 79 ? -16.42300 -41.50800 40.30900 1.000 23.06000 79 ARG D CA 1
ATOM 7598 C C . ARG D 1 79 ? -15.81000 -40.35100 39.53500 1.000 21.60000 79 ARG D C 1
ATOM 7599 O O . ARG D 1 79 ? -15.88600 -39.24300 40.04400 1.000 20.96000 79 ARG D O 1
ATOM 7607 N N . SER D 1 80 ? -15.31800 -40.62400 38.32400 1.000 22.30000 80 SER D N 1
ATOM 7608 C CA . SER D 1 80 ? -14.70600 -39.65700 37.36800 1.000 23.66000 80 SER D CA 1
ATOM 7609 C C . SER D 1 80 ? -15.35000 -39.74000 35.97800 1.000 20.62000 80 SER D C 1
ATOM 7610 O O . SER D 1 80 ? -14.79500 -39.14500 35.07400 1.000 19.27000 80 SER D O 1
ATOM 7613 N N . ASP D 1 81 ? -16.48200 -40.41800 35.81800 1.000 19.17000 81 ASP D N 1
ATOM 7614 C CA . ASP D 1 81 ? -17.10100 -40.65300 34.48700 1.000 20.59000 81 ASP D CA 1
ATOM 7615 C C . ASP D 1 81 ? -18.52700 -40.09400 34.47400 1.000 19.50000 81 ASP D C 1
ATOM 7616 O O . ASP D 1 81 ? -19.36200 -40.61900 33.71200 1.000 19.35000 81 ASP D O 1
ATOM 7621 N N . VAL D 1 82 ? -18.82600 -39.07700 35.27400 1.000 17.06000 82 VAL D N 1
ATOM 7622 C CA . VAL D 1 82 ? -20.17600 -38.45000 35.28800 1.000 17.97000 82 VAL D CA 1
ATOM 7623 C C . VAL D 1 82 ? -20.00300 -36.98800 34.85300 1.000 18.84000 82 VAL D C 1
ATOM 7624 O O . VAL D 1 82 ? -20.20500 -36.09000 35.64600 1.000 17.99000 82 VAL D O 1
ATOM 7628 N N . GLY D 1 83 ? -19.58400 -36.77500 33.60300 1.000 19.03000 83 GLY D N 1
ATOM 7629 C CA . GLY D 1 83 ? -19.33000 -35.42100 33.09900 1.000 19.08000 83 GLY D CA 1
ATOM 7630 C C . GLY D 1 83 ? -20.46700 -34.96900 32.21700 1.000 18.18000 83 GLY D C 1
ATOM 7631 O O . GLY D 1 83 ? -21.55700 -35.57600 32.28300 1.000 15.60000 83 GLY D O 1
ATOM 7632 N N . ALA D 1 84 ? -20.17600 -33.99600 31.36400 1.000 16.12000 84 ALA D N 1
ATOM 7633 C CA . ALA D 1 84 ? -21.15700 -33.33600 30.49200 1.000 16.83000 84 ALA D CA 1
ATOM 7634 C C . ALA D 1 84 ? -21.83000 -34.37600 29.58600 1.000 15.94000 84 ALA D C 1
ATOM 7635 O O . ALA D 1 84 ? -23.07200 -34.31000 29.47500 1.000 16.02000 84 ALA D O 1
ATOM 7637 N N . ASN D 1 85 ? -21.06300 -35.29100 28.99400 1.000 15.60000 85 ASN D N 1
ATOM 7638 C CA . ASN D 1 85 ? -21.60300 -36.25200 27.99000 1.000 17.64000 85 ASN D CA 1
ATOM 7639 C C . ASN D 1 85 ? -22.57500 -37.20300 28.67200 1.000 17.60000 85 ASN D C 1
ATOM 7640 O O . ASN D 1 85 ? -23.58100 -37.56900 28.03900 1.000 15.99000 85 ASN D O 1
ATOM 7645 N N . SER D 1 86 ? -22.29900 -37.54000 29.92900 1.000 15.60000 86 SER D N 1
ATOM 7646 C CA . SER D 1 86 ? -23.11600 -38.47200 30.71900 1.000 16.23000 86 SER D CA 1
ATOM 7647 C C . SER D 1 86 ? -24.42900 -37.78500 31.09700 1.000 16.02000 86 SER D C 1
ATOM 7648 O O . SER D 1 86 ? -25.46100 -38.41500 30.92500 1.000 17.52000 86 SER D O 1
ATOM 7651 N N . HIS D 1 87 ? -24.40900 -36.54400 31.57900 1.000 14.35000 87 HIS D N 1
ATOM 7652 C CA . HIS D 1 87 ? -25.64200 -35.79100 31.87900 1.000 14.10000 87 HIS D CA 1
ATOM 7653 C C . HIS D 1 87 ? -26.45600 -35.60600 30.59400 1.000 14.77000 87 HIS D C 1
ATOM 7654 O O . HIS D 1 87 ? -27.67100 -35.81000 30.65500 1.000 14.47000 87 HIS D O 1
ATOM 7661 N N . ALA D 1 88 ? -25.81200 -35.28400 29.48300 1.000 13.22000 88 ALA D N 1
ATOM 7662 C CA . ALA D 1 88 ? -26.50000 -35.10500 28.17200 1.000 14.22000 88 ALA D CA 1
ATOM 7663 C C . ALA D 1 88 ? -27.22200 -36.40900 27.75900 1.000 14.52000 88 ALA D C 1
ATOM 7664 O O . ALA D 1 88 ? -28.40000 -36.34900 27.33900 1.000 15.55000 88 ALA D O 1
ATOM 7666 N N . ASP D 1 89 ? -26.55300 -37.55300 27.84200 1.000 16.30000 89 ASP D N 1
ATOM 7667 C CA . ASP D 1 89 ? -27.14400 -38.86200 27.43900 1.000 18.31000 89 ASP D CA 1
ATOM 7668 C C . ASP D 1 89 ? -28.30000 -39.20500 28.38100 1.000 16.07000 89 ASP D C 1
ATOM 7669 O O . ASP D 1 89 ? -29.29000 -39.79900 27.90800 1.000 16.40000 89 ASP D O 1
ATOM 7674 N N . ASP D 1 90 ? -28.19900 -38.82800 29.64600 1.000 13.93000 90 ASP D N 1
ATOM 7675 C CA . ASP D 1 90 ? -29.28900 -38.99100 30.64100 1.000 16.37000 90 ASP D CA 1
ATOM 7676 C C . ASP D 1 90 ? -30.48900 -38.14600 30.20500 1.000 16.15000 90 ASP D C 1
ATOM 7677 O O . ASP D 1 90 ? -31.62400 -38.64700 30.23200 1.000 17.20000 90 ASP D O 1
ATOM 7682 N N . MET D 1 91 ? -30.24800 -36.89300 29.84800 1.000 15.13000 91 MET D N 1
ATOM 7683 C CA . MET D 1 91 ? -31.32900 -35.95300 29.47000 1.000 16.05000 91 MET D CA 1
ATOM 7684 C C . MET D 1 91 ? -32.02400 -36.45700 28.19900 1.000 15.61000 91 MET D C 1
ATOM 7685 O O . MET D 1 91 ? -33.24900 -36.43500 28.17900 1.000 16.50000 91 MET D O 1
ATOM 7690 N N . ALA D 1 92 ? -31.28900 -37.00100 27.23700 1.000 15.49000 92 ALA D N 1
ATOM 7691 C CA . ALA D 1 92 ? -31.84400 -37.56600 25.97500 1.000 17.48000 92 ALA D CA 1
ATOM 7692 C C . ALA D 1 92 ? -32.77400 -38.74500 26.32800 1.000 18.90000 92 ALA D C 1
ATOM 7693 O O . ALA D 1 92 ? -33.87700 -38.80700 25.81600 1.000 17.30000 92 ALA D O 1
ATOM 7695 N N . ALA D 1 93 ? -32.36900 -39.62100 27.25000 1.000 18.15000 93 ALA D N 1
ATOM 7696 C CA . ALA D 1 93 ? -33.18300 -40.79500 27.63000 1.000 19.06000 93 ALA D CA 1
ATOM 7697 C C . ALA D 1 93 ? -34.38800 -40.28800 28.43000 1.000 19.01000 93 ALA D C 1
ATOM 7698 O O . ALA D 1 93 ? -35.45900 -40.86500 28.28800 1.000 18.93000 93 ALA D O 1
ATOM 7700 N N . LEU D 1 94 ? -34.23900 -39.22000 29.22600 1.000 19.03000 94 LEU D N 1
ATOM 7701 C CA . LEU D 1 94 ? -35.37200 -38.65300 30.00500 1.000 19.77000 94 LEU D CA 1
ATOM 7702 C C . LEU D 1 94 ? -36.42400 -38.12400 29.02300 1.000 20.18000 94 LEU D C 1
ATOM 7703 O O . LEU D 1 94 ? -37.63800 -38.38300 29.21900 1.000 20.02000 94 LEU D O 1
ATOM 7708 N N . LEU D 1 95 ? -36.00200 -37.37300 28.01800 1.000 20.79000 95 LEU D N 1
ATOM 7709 C CA . LEU D 1 95 ? -36.95200 -36.81400 27.00800 1.000 20.40000 95 LEU D CA 1
ATOM 7710 C C . LEU D 1 95 ? -37.67500 -37.97900 26.30200 1.000 24.46000 95 LEU D C 1
ATOM 7711 O O . LEU D 1 95 ? -38.92400 -37.89600 26.13300 1.000 22.56000 95 LEU D O 1
ATOM 7716 N N . GLY D 1 96 ? -36.95300 -39.05900 25.99500 1.000 24.33000 96 GLY D N 1
ATOM 7717 C CA . GLY D 1 96 ? -37.53800 -40.30600 25.44700 1.000 27.01000 96 GLY D CA 1
ATOM 7718 C C . GLY D 1 96 ? -38.60000 -40.89500 26.36900 1.000 27.54000 96 GLY D C 1
ATOM 7719 O O . GLY D 1 96 ? -39.69500 -41.19600 25.86500 1.000 29.86000 96 GLY D O 1
ATOM 7720 N N . ALA D 1 97 ? -38.32700 -40.99200 27.68300 1.000 23.01000 97 ALA D N 1
ATOM 7721 C CA . ALA D 1 97 ? -39.24500 -41.55100 28.69700 1.000 23.83000 97 ALA D CA 1
ATOM 7722 C C . ALA D 1 97 ? -40.48300 -40.66200 28.83900 1.000 24.35000 97 ALA D C 1
ATOM 7723 O O . ALA D 1 97 ? -41.50900 -41.19200 29.19500 1.000 26.67000 97 ALA D O 1
ATOM 7725 N N . LEU D 1 98 ? -40.38800 -39.35500 28.59500 1.000 23.56000 98 LEU D N 1
ATOM 7726 C CA . LEU D 1 98 ? -41.53000 -38.40400 28.70700 1.000 24.34000 98 LEU D CA 1
ATOM 7727 C C . LEU D 1 98 ? -42.28200 -38.28700 27.36600 1.000 24.64000 98 LEU D C 1
ATOM 7728 O O . LEU D 1 98 ? -43.24600 -37.52700 27.31600 1.000 26.87000 98 LEU D O 1
ATOM 7733 N N . GLY D 1 99 ? -41.80500 -38.93300 26.30100 1.000 25.74000 99 GLY D N 1
ATOM 7734 C CA . GLY D 1 99 ? -42.44500 -38.94300 24.96700 1.000 26.49000 99 GLY D CA 1
ATOM 7735 C C . GLY D 1 99 ? -42.29000 -37.61300 24.24000 1.000 27.55000 99 GLY D C 1
ATOM 7736 O O . GLY D 1 99 ? -43.17700 -37.27600 23.47200 1.000 28.49000 99 GLY D O 1
ATOM 7737 N N . LEU D 1 100 ? -41.16800 -36.89900 24.42300 1.000 26.41000 100 LEU D N 1
ATOM 7738 C CA . LEU D 1 100 ? -40.96000 -35.53600 23.87800 1.000 25.33000 100 LEU D CA 1
ATOM 7739 C C . LEU D 1 100 ? -39.89300 -35.64000 22.80200 1.000 26.23000 100 LEU D C 1
ATOM 7740 O O . LEU D 1 100 ? -38.77600 -36.10900 23.08500 1.000 28.39000 100 LEU D O 1
ATOM 7745 N N . GLU D 1 101 ? -40.29000 -35.30200 21.59200 1.000 24.69000 101 GLU D N 1
ATOM 7746 C CA . GLU D 1 101 ? -39.44100 -35.36200 20.38500 1.000 27.10000 101 GLU D CA 1
ATOM 7747 C C . GLU D 1 101 ? -38.48700 -34.16700 20.43200 1.000 25.39000 101 GLU D C 1
ATOM 7748 O O . GLU D 1 101 ? -37.41600 -34.28800 19.84500 1.000 30.83000 101 GLU D O 1
ATOM 7754 N N . SER D 1 102 ? -38.89500 -33.03600 21.01800 1.000 23.67000 102 SER D N 1
ATOM 7755 C CA . SER D 1 102 ? -38.03800 -31.81700 21.07600 1.000 27.06000 102 SER D CA 1
ATOM 7756 C C . SER D 1 102 ? -38.52500 -30.80400 22.10600 1.000 25.44000 102 SER D C 1
ATOM 7757 O O . SER D 1 102 ? -39.72900 -30.68000 22.33900 1.000 24.99000 102 SER D O 1
ATOM 7760 N N . VAL D 1 103 ? -37.57400 -30.10500 22.71700 1.000 22.84000 103 VAL D N 1
ATOM 7761 C CA . VAL D 1 103 ? -37.84400 -29.21000 23.85700 1.000 20.72000 103 VAL D CA 1
ATOM 7762 C C . VAL D 1 103 ? -36.89400 -28.02900 23.76300 1.000 20.66000 103 VAL D C 1
ATOM 7763 O O . VAL D 1 103 ? -35.82100 -28.15900 23.10200 1.000 19.73000 103 VAL D O 1
ATOM 7767 N N . GLY D 1 104 ? -37.30300 -26.92200 24.37800 1.000 17.78000 104 GLY D N 1
ATOM 7768 C CA . GLY D 1 104 ? -36.37900 -25.84400 24.75100 1.000 18.03000 104 GLY D CA 1
ATOM 7769 C C . GLY D 1 104 ? -35.52800 -26.30300 25.93400 1.000 16.23000 104 GLY D C 1
ATOM 7770 O O . GLY D 1 104 ? -36.00000 -27.17700 26.68900 1.000 17.02000 104 GLY D O 1
ATOM 7771 N N . VAL D 1 105 ? -34.27300 -25.87500 26.00100 1.000 14.61000 105 VAL D N 1
ATOM 7772 C CA . VAL D 1 105 ? -33.37700 -26.26400 27.10600 1.000 14.83000 105 VAL D CA 1
ATOM 7773 C C . VAL D 1 105 ? -32.81700 -24.99600 27.72600 1.000 14.77000 105 VAL D C 1
ATOM 7774 O O . VAL D 1 105 ? -32.37400 -24.09500 26.99300 1.000 15.75000 105 VAL D O 1
ATOM 7778 N N . VAL D 1 106 ? -32.79300 -24.96700 29.05200 1.000 15.51000 106 VAL D N 1
ATOM 7779 C CA . VAL D 1 106 ? -32.23200 -23.86700 29.86900 1.000 15.54000 106 VAL D CA 1
ATOM 7780 C C . VAL D 1 106 ? -31.15800 -24.48400 30.75000 1.000 16.78000 106 VAL D C 1
ATOM 7781 O O . VAL D 1 106 ? -31.43200 -25.51600 31.33200 1.000 15.88000 106 VAL D O 1
ATOM 7785 N N . GLY D 1 107 ? -30.01200 -23.82900 30.85000 1.000 16.18000 107 GLY D N 1
ATOM 7786 C CA . GLY D 1 107 ? -28.86700 -24.29700 31.64400 1.000 16.76000 107 GLY D CA 1
ATOM 7787 C C . GLY D 1 107 ? -28.06300 -23.15500 32.20300 1.000 14.82000 107 GLY D C 1
ATOM 7788 O O . GLY D 1 107 ? -28.04500 -22.05200 31.63600 1.000 14.70000 107 GLY D O 1
ATOM 7789 N N . HIS D 1 108 ? -27.43500 -23.37100 33.33700 1.000 17.88000 108 HIS D N 1
ATOM 7790 C CA . HIS D 1 108 ? -26.28700 -22.53900 33.76500 1.000 19.66000 108 HIS D CA 1
ATOM 7791 C C . HIS D 1 108 ? -25.29700 -23.43900 34.52300 1.000 19.49000 108 HIS D C 1
ATOM 7792 O O . HIS D 1 108 ? -25.71500 -24.53500 35.00200 1.000 17.71000 108 HIS D O 1
ATOM 7799 N N . ASP D 1 109 ? -24.03000 -23.04000 34.59500 1.000 17.33000 109 ASP D N 1
ATOM 7800 C CA . ASP D 1 109 ? -23.04800 -23.80400 35.39200 1.000 18.92000 109 ASP D CA 1
ATOM 7801 C C . ASP D 1 109 ? -23.01700 -25.23900 34.81400 1.000 17.92000 109 ASP D C 1
ATOM 7802 O O . ASP D 1 109 ? -23.00300 -25.36900 33.57000 1.000 17.53000 109 ASP D O 1
ATOM 7807 N N . VAL D 1 110 ? -22.99800 -26.28400 35.64500 1.000 17.65000 110 VAL D N 1
ATOM 7808 C CA . VAL D 1 110 ? -23.05200 -27.71600 35.20800 1.000 17.77000 110 VAL D CA 1
ATOM 7809 C C . VAL D 1 110 ? -24.08800 -27.86300 34.08900 1.000 14.98000 110 VAL D C 1
ATOM 7810 O O . VAL D 1 110 ? -23.73200 -28.45900 33.09100 1.000 15.74000 110 VAL D O 1
ATOM 7814 N N . GLY D 1 111 ? -25.31700 -27.40500 34.29600 1.000 13.34000 111 GLY D N 1
ATOM 7815 C CA . GLY D 1 111 ? -26.41300 -27.47300 33.32100 1.000 13.38000 111 GLY D CA 1
ATOM 7816 C C . GLY D 1 111 ? -26.06800 -26.83900 31.97900 1.000 13.71000 111 GLY D C 1
ATOM 7817 O O . GLY D 1 111 ? -26.52900 -27.34500 30.96000 1.000 14.33000 111 GLY D O 1
ATOM 7818 N N . ALA D 1 112 ? -25.23500 -25.80600 31.94200 1.000 13.75000 112 ALA D N 1
ATOM 7819 C CA . ALA D 1 112 ? -24.79700 -25.18300 30.67900 1.000 15.31000 112 ALA D CA 1
ATOM 7820 C C . ALA D 1 112 ? -23.89100 -26.16700 29.93700 1.000 14.86000 112 ALA D C 1
ATOM 7821 O O . ALA D 1 112 ? -24.01500 -26.27400 28.71800 1.000 13.48000 112 ALA D O 1
ATOM 7823 N N . TYR D 1 113 ? -22.98900 -26.86400 30.62400 1.000 15.13000 113 TYR D N 1
ATOM 7824 C CA . TYR D 1 113 ? -22.09300 -27.83200 29.93800 1.000 15.99000 113 TYR D CA 1
ATOM 7825 C C . TYR D 1 113 ? -22.94000 -29.01400 29.49100 1.000 14.86000 113 TYR D C 1
ATOM 7826 O O . TYR D 1 113 ? -22.71700 -29.41800 28.37000 1.000 14.59000 113 TYR D O 1
ATOM 7835 N N . ALA D 1 114 ? -23.94400 -29.42700 30.27700 1.000 13.93000 114 ALA D N 1
ATOM 7836 C CA . ALA D 1 114 ? -24.84400 -30.55300 29.95500 1.000 13.88000 114 ALA D CA 1
ATOM 7837 C C . ALA D 1 114 ? -25.69800 -30.19500 28.74200 1.000 14.75000 114 ALA D C 1
ATOM 7838 O O . ALA D 1 114 ? -25.85800 -31.03000 27.86000 1.000 15.55000 114 ALA D O 1
ATOM 7840 N N . ALA D 1 115 ? -26.15900 -28.93700 28.65800 1.000 15.73000 115 ALA D N 1
ATOM 7841 C CA . ALA D 1 115 ? -27.08000 -28.45800 27.60400 1.000 14.55000 115 ALA D CA 1
ATOM 7842 C C . ALA D 1 115 ? -26.31900 -28.39300 26.27800 1.000 14.21000 115 ALA D C 1
ATOM 7843 O O . ALA D 1 115 ? -26.84800 -28.83400 25.23700 1.000 13.61000 115 ALA D O 1
ATOM 7845 N N . GLN D 1 116 ? -25.07800 -27.92600 26.32900 1.000 14.39000 116 GLN D N 1
ATOM 7846 C CA . GLN D 1 116 ? -24.19000 -27.86900 25.15200 1.000 16.61000 116 GLN D CA 1
ATOM 7847 C C . GLN D 1 116 ? -23.99700 -29.28700 24.61700 1.000 15.60000 116 GLN D C 1
ATOM 7848 O O . GLN D 1 116 ? -24.13700 -29.47300 23.40000 1.000 13.94000 116 GLN D O 1
ATOM 7854 N N . ALA D 1 117 ? -23.62700 -30.21500 25.49000 1.000 15.55000 117 ALA D N 1
ATOM 7855 C CA . ALA D 1 117 ? -23.41700 -31.64600 25.14400 1.000 15.00000 117 ALA D CA 1
ATOM 7856 C C . ALA D 1 117 ? -24.70900 -32.27700 24.60500 1.000 14.63000 117 ALA D C 1
ATOM 7857 O O . ALA D 1 117 ? -24.59900 -33.00800 23.59300 1.000 12.45000 117 ALA D O 1
ATOM 7859 N N . LEU D 1 118 ? -25.89400 -31.91100 25.13400 1.000 13.29000 118 LEU D N 1
ATOM 7860 C CA . LEU D 1 118 ? -27.17800 -32.43400 24.63400 1.000 14.83000 118 LEU D CA 1
ATOM 7861 C C . LEU D 1 118 ? -27.43700 -31.89200 23.21100 1.000 15.13000 118 LEU D C 1
ATOM 7862 O O . LEU D 1 118 ? -27.84100 -32.66300 22.32600 1.000 13.21000 118 LEU D O 1
ATOM 7867 N N . ALA D 1 119 ? -27.14000 -30.62200 22.96500 1.000 14.41000 119 ALA D N 1
ATOM 7868 C CA . ALA D 1 119 ? -27.38000 -29.96900 21.66500 1.000 17.00000 119 ALA D CA 1
ATOM 7869 C C . ALA D 1 119 ? -26.41300 -30.55900 20.61800 1.000 16.37000 119 ALA D C 1
ATOM 7870 O O . ALA D 1 119 ? -26.79500 -30.62000 19.44400 1.000 18.95000 119 ALA D O 1
ATOM 7872 N N . ARG D 1 120 ? -25.20400 -30.95700 21.00900 1.000 15.73000 120 ARG D N 1
ATOM 7873 C CA . ARG D 1 120 ? -24.21400 -31.57400 20.08200 1.000 15.97000 120 ARG D CA 1
ATOM 7874 C C . ARG D 1 120 ? -24.49500 -33.06900 19.86700 1.000 16.50000 120 ARG D C 1
ATOM 7875 O O . ARG D 1 120 ? -24.39800 -33.52300 18.74700 1.000 15.45000 120 ARG D O 1
ATOM 7883 N N . ARG D 1 121 ? -24.84600 -33.81100 20.91200 1.000 15.44000 121 ARG D N 1
ATOM 7884 C CA . ARG D 1 121 ? -24.91000 -35.28800 20.83900 1.000 16.28000 121 ARG D CA 1
ATOM 7885 C C . ARG D 1 121 ? -26.28700 -35.76400 20.39400 1.000 15.89000 121 ARG D C 1
ATOM 7886 O O . ARG D 1 121 ? -26.38000 -36.88800 19.86500 1.000 14.60000 121 ARG D O 1
ATOM 7894 N N . HIS D 1 122 ? -27.32900 -34.98100 20.67400 1.000 14.82000 122 HIS D N 1
ATOM 7895 C CA . HIS D 1 122 ? -28.72900 -35.37900 20.41100 1.000 15.07000 122 HIS D CA 1
ATOM 7896 C C . HIS D 1 122 ? -29.44700 -34.18500 19.80500 1.000 13.90000 122 HIS D C 1
ATOM 7897 O O . HIS D 1 122 ? -30.46200 -33.77900 20.33100 1.000 12.69000 122 HIS D O 1
ATOM 7904 N N . PRO D 1 123 ? -28.89500 -33.57700 18.72400 1.000 15.49000 123 PRO D N 1
ATOM 7905 C CA . PRO D 1 123 ? -29.38900 -32.29000 18.21100 1.000 16.02000 123 PRO D CA 1
ATOM 7906 C C . PRO D 1 123 ? -30.87400 -32.27300 17.86300 1.000 16.11000 123 PRO D C 1
ATOM 7907 O O . PRO D 1 123 ? -31.47700 -31.22600 18.00900 1.000 14.47000 123 PRO D O 1
ATOM 7911 N N . GLN D 1 124 ? -31.42900 -33.39800 17.40100 1.000 16.56000 124 GLN D N 1
ATOM 7912 C CA . GLN D 1 124 ? -32.85700 -33.47400 16.99800 1.000 16.12000 124 GLN D CA 1
ATOM 7913 C C . GLN D 1 124 ? -33.76700 -33.14900 18.18500 1.000 16.92000 124 GLN D C 1
ATOM 7914 O O . GLN D 1 124 ? -34.92400 -32.73900 17.93700 1.000 18.22000 124 GLN D O 1
ATOM 7920 N N . LEU D 1 125 ? -33.30000 -33.37400 19.41400 1.000 15.61000 125 LEU D N 1
ATOM 7921 C CA . LEU D 1 125 ? -34.11900 -33.21700 20.63800 1.000 16.86000 125 LEU D CA 1
ATOM 7922 C C . LEU D 1 125 ? -34.14100 -31.76400 21.13800 1.000 17.49000 125 LEU D C 1
ATOM 7923 O O . LEU D 1 125 ? -34.99800 -31.44600 22.00100 1.000 17.87000 125 LEU D O 1
ATOM 7928 N N . VAL D 1 126 ? -33.23200 -30.91700 20.67400 1.000 18.01000 126 VAL D N 1
ATOM 7929 C CA . VAL D 1 126 ? -33.09800 -29.50900 21.17300 1.000 18.36000 126 VAL D CA 1
ATOM 7930 C C . VAL D 1 126 ? -33.60500 -28.54000 20.10200 1.000 17.93000 126 VAL D C 1
ATOM 7931 O O . VAL D 1 126 ? -32.98400 -28.40700 19.02600 1.000 17.07000 126 VAL D O 1
ATOM 7935 N N . ASP D 1 127 ? -34.69800 -27.86900 20.40700 1.000 18.79000 127 ASP D N 1
ATOM 7936 C CA . ASP D 1 127 ? -35.30400 -26.79300 19.57000 1.000 21.99000 127 ASP D CA 1
ATOM 7937 C C . ASP D 1 127 ? -34.41000 -25.53600 19.60600 1.000 18.23000 127 ASP D C 1
ATOM 7938 O O . ASP D 1 127 ? -34.07300 -24.98400 18.56200 1.000 16.18000 127 ASP D O 1
ATOM 7943 N N . ARG D 1 128 ? -34.07500 -25.10100 20.81000 1.000 14.57000 128 ARG D N 1
ATOM 7944 C CA . ARG D 1 128 ? -33.34100 -23.85700 21.09500 1.000 15.95000 128 ARG D CA 1
ATOM 7945 C C . ARG D 1 128 ? -32.93600 -23.88500 22.56600 1.000 13.93000 128 ARG D C 1
ATOM 7946 O O . ARG D 1 128 ? -33.54200 -24.62000 23.34900 1.000 14.03000 128 ARG D O 1
ATOM 7954 N N . LEU D 1 129 ? -31.97800 -23.03700 22.88900 1.000 14.65000 129 LEU D N 1
ATOM 7955 C CA . LEU D 1 129 ? -31.23100 -23.04300 24.16300 1.000 14.50000 129 LEU D CA 1
ATOM 7956 C C . LEU D 1 129 ? -31.24000 -21.65600 24.78400 1.000 14.29000 129 LEU D C 1
ATOM 7957 O O . LEU D 1 129 ? -30.99300 -20.66500 24.07200 1.000 13.72000 129 LEU D O 1
ATOM 7962 N N . LEU D 1 130 ? -31.36100 -21.59600 26.11000 1.000 16.03000 130 LEU D N 1
ATOM 7963 C CA . LEU D 1 130 ? -31.13000 -20.38200 26.90300 1.000 15.33000 130 LEU D CA 1
ATOM 7964 C C . LEU D 1 130 ? -30.10500 -20.71800 27.97900 1.000 14.59000 130 LEU D C 1
ATOM 7965 O O . LEU D 1 130 ? -30.33000 -21.63900 28.70800 1.000 12.99000 130 LEU D O 1
ATOM 7970 N N . PHE D 1 131 ? -29.04600 -19.92200 28.06800 1.000 15.34000 131 PHE D N 1
ATOM 7971 C CA . PHE D 1 131 ? -28.03000 -19.97800 29.12600 1.000 16.96000 131 PHE D CA 1
ATOM 7972 C C . PHE D 1 131 ? -28.14800 -18.73100 30.00500 1.000 17.33000 131 PHE D C 1
ATOM 7973 O O . PHE D 1 131 ? -28.31100 -17.65000 29.46000 1.000 17.47000 131 PHE D O 1
ATOM 7981 N N . PHE D 1 132 ? -27.90200 -18.87500 31.29600 1.000 17.83000 132 PHE D N 1
ATOM 7982 C CA . PHE D 1 132 ? -27.74900 -17.75200 32.24300 1.000 20.63000 132 PHE D CA 1
ATOM 7983 C C . PHE D 1 132 ? -26.27800 -17.52900 32.59400 1.000 23.10000 132 PHE D C 1
ATOM 7984 O O . PHE D 1 132 ? -25.94400 -16.61200 33.35800 1.000 31.22000 132 PHE D O 1
ATOM 7992 N N . ASN D 1 133 ? -25.42500 -18.40000 32.09500 1.000 22.36000 133 ASN D N 1
ATOM 7993 C CA . ASN D 1 133 ? -23.98900 -18.16000 31.86900 1.000 18.73000 133 ASN D CA 1
ATOM 7994 C C . ASN D 1 133 ? -23.60200 -19.27900 30.91400 1.000 18.61000 133 ASN D C 1
ATOM 7995 O O . ASN D 1 133 ? -24.35800 -20.28900 30.83800 1.000 16.81000 133 ASN D O 1
ATOM 8000 N N . CYS D 1 134 ? -22.51600 -19.11500 30.18300 1.000 16.79000 134 CYS D N 1
ATOM 8001 C CA . CYS D 1 134 ? -22.24200 -19.96200 29.01500 1.000 18.21000 134 CYS D CA 1
ATOM 8002 C C . CYS D 1 134 ? -20.73900 -20.14500 28.88200 1.000 17.43000 134 CYS D C 1
ATOM 8003 O O . CYS D 1 134 ? -20.10000 -19.61900 27.95900 1.000 14.60000 134 CYS D O 1
ATOM 8006 N N . PRO D 1 135 ? -20.14500 -20.85100 29.86700 1.000 20.64000 135 PRO D N 1
ATOM 8007 C CA . PRO D 1 135 ? -18.73300 -21.21300 29.81300 1.000 21.50000 135 PRO D CA 1
ATOM 8008 C C . PRO D 1 135 ? -18.50700 -22.08400 28.58000 1.000 20.69000 135 PRO D C 1
ATOM 8009 O O . PRO D 1 135 ? -19.34700 -22.90200 28.27200 1.000 21.73000 135 PRO D O 1
ATOM 8013 N N . THR D 1 136 ? -17.41400 -21.83900 27.88300 1.000 19.36000 136 THR D N 1
ATOM 8014 C CA . THR D 1 136 ? -17.00700 -22.63900 26.70900 1.000 20.13000 136 THR D CA 1
ATOM 8015 C C . THR D 1 136 ? -15.55800 -23.05200 26.89000 1.000 19.88000 136 THR D C 1
ATOM 8016 O O . THR D 1 136 ? -14.88000 -22.50000 27.79100 1.000 16.24000 136 THR D O 1
ATOM 8020 N N . ALA D 1 137 ? -15.07200 -23.88800 25.98800 1.000 18.61000 137 ALA D N 1
ATOM 8021 C CA . ALA D 1 137 ? -13.68100 -24.40100 26.02900 1.000 18.80000 137 ALA D CA 1
ATOM 8022 C C . ALA D 1 137 ? -12.68200 -23.28300 25.72100 1.000 20.92000 137 ALA D C 1
ATOM 8023 O O . ALA D 1 137 ? -11.53100 -23.43200 26.12500 1.000 22.65000 137 ALA D O 1
ATOM 8025 N N . SER D 1 138 ? -13.10100 -22.21800 25.01300 1.000 20.20000 138 SER D N 1
ATOM 8026 C CA . SER D 1 138 ? -12.26100 -21.05800 24.64600 1.000 18.97000 138 SER D CA 1
ATOM 8027 C C . SER D 1 138 ? -11.87300 -20.23600 25.88400 1.000 19.18000 138 SER D C 1
ATOM 8028 O O . SER D 1 138 ? -10.96000 -19.41900 25.77300 1.000 17.85000 138 SER D O 1
ATOM 8031 N N . VAL D 1 139 ? -12.57300 -20.37900 27.01300 1.000 19.86000 139 VAL D N 1
ATOM 8032 C CA . VAL D 1 139 ? -12.22100 -19.60600 28.24300 1.000 18.09000 139 VAL D CA 1
ATOM 8033 C C . VAL D 1 139 ? -10.74300 -19.86000 28.53100 1.000 18.26000 139 VAL D C 1
ATOM 8034 O O . VAL D 1 139 ? -9.96600 -18.89300 28.63100 1.000 18.09000 139 VAL D O 1
ATOM 8038 N N . GLY D 1 140 ? -10.35100 -21.12600 28.55600 1.000 19.76000 140 GLY D N 1
ATOM 8039 C CA . GLY D 1 140 ? -8.93900 -21.54800 28.48300 1.000 19.88000 140 GLY D CA 1
ATOM 8040 C C . GLY D 1 140 ? -8.11500 -20.98400 29.62900 1.000 19.27000 140 GLY D C 1
ATOM 8041 O O . GLY D 1 140 ? -8.55000 -21.13600 30.78700 1.000 19.57000 140 GLY D O 1
ATOM 8042 N N . GLY D 1 141 ? -7.01900 -20.28900 29.31100 1.000 18.78000 141 GLY D N 1
ATOM 8043 C CA . GLY D 1 141 ? -6.12100 -19.58700 30.25300 1.000 18.17000 141 GLY D CA 1
ATOM 8044 C C . GLY D 1 141 ? -6.82300 -18.60200 31.17900 1.000 20.63000 141 GLY D C 1
ATOM 8045 O O . GLY D 1 141 ? -6.29700 -18.36500 32.28900 1.000 21.37000 141 GLY D O 1
ATOM 8046 N N . ALA D 1 142 ? -7.95600 -18.02300 30.78000 1.000 18.56000 142 ALA D N 1
ATOM 8047 C CA . ALA D 1 142 ? -8.67400 -17.02400 31.60900 1.000 19.33000 142 ALA D CA 1
ATOM 8048 C C . ALA D 1 142 ? -9.17700 -17.66400 32.91100 1.000 18.42000 142 ALA D C 1
ATOM 8049 O O . ALA D 1 142 ? -9.50000 -16.90300 33.85800 1.000 18.46000 142 ALA D O 1
ATOM 8051 N N . TRP D 1 143 ? -9.21300 -19.00000 32.98600 1.000 15.90000 143 TRP D N 1
ATOM 8052 C CA . TRP D 1 143 ? -9.59300 -19.70700 34.21400 1.000 16.96000 143 TRP D CA 1
ATOM 8053 C C . TRP D 1 143 ? -8.57700 -19.37100 35.30800 1.000 16.86000 143 TRP D C 1
ATOM 8054 O O . TRP D 1 143 ? -8.98400 -19.30800 36.47400 1.000 17.73000 143 TRP D O 1
ATOM 8065 N N . VAL D 1 144 ? -7.30600 -19.18300 34.94800 1.000 16.50000 144 VAL D N 1
ATOM 8066 C CA . VAL D 1 144 ? -6.20800 -19.07500 35.95700 1.000 18.88000 144 VAL D CA 1
ATOM 8067 C C . VAL D 1 144 ? -5.41500 -17.76900 35.83500 1.000 22.20000 144 VAL D C 1
ATOM 8068 O O . VAL D 1 144 ? -4.62400 -17.55100 36.74600 1.000 28.42000 144 VAL D O 1
ATOM 8072 N N . HIS D 1 145 ? -5.57500 -16.94500 34.79900 1.000 19.49000 145 HIS D N 1
ATOM 8073 C CA . HIS D 1 145 ? -4.79000 -15.68800 34.66600 1.000 21.11000 145 HIS D CA 1
ATOM 8074 C C . HIS D 1 145 ? -5.54600 -14.49700 35.28500 1.000 18.84000 145 HIS D C 1
ATOM 8075 O O . HIS D 1 145 ? -6.71900 -14.62200 35.66600 1.000 16.71000 145 HIS D O 1
ATOM 8082 N N . HIS D 1 146 ? -4.86900 -13.36100 35.43700 1.000 20.31000 146 HIS D N 1
ATOM 8083 C CA . HIS D 1 146 ? -5.48900 -12.06600 35.83200 1.000 24.16000 146 HIS D CA 1
ATOM 8084 C C . HIS D 1 146 ? -6.16100 -12.24700 37.18600 1.000 20.15000 146 HIS D C 1
ATOM 8085 O O . HIS D 1 146 ? -7.20200 -11.71100 37.35900 1.000 20.30000 146 HIS D O 1
ATOM 8092 N N . GLY D 1 147 ? -5.57900 -13.05600 38.06800 1.000 19.55000 147 GLY D N 1
ATOM 8093 C CA . GLY D 1 147 ? -6.03400 -13.18700 39.46500 1.000 18.88000 147 GLY D CA 1
ATOM 8094 C C . GLY D 1 147 ? -7.07000 -14.29600 39.59000 1.000 18.04000 147 GLY D C 1
ATOM 8095 O O . GLY D 1 147 ? -7.50000 -14.59000 40.72500 1.000 15.99000 147 GLY D O 1
ATOM 8096 N N . HIS D 1 148 ? -7.51800 -14.87200 38.46500 1.000 16.87000 148 HIS D N 1
ATOM 8097 C CA . HIS D 1 148 ? -8.69900 -15.78200 38.49200 1.000 17.09000 148 HIS D CA 1
ATOM 8098 C C . HIS D 1 148 ? -8.37600 -17.10500 39.17800 1.000 16.54000 148 HIS D C 1
ATOM 8099 O O . HIS D 1 148 ? -9.33000 -17.75300 39.65100 1.000 16.71000 148 HIS D O 1
ATOM 8106 N N . VAL D 1 149 ? -7.10400 -17.46300 39.29000 1.000 15.73000 149 VAL D N 1
ATOM 8107 C CA . VAL D 1 149 ? -6.69800 -18.67500 40.03900 1.000 18.67000 149 VAL D CA 1
ATOM 8108 C C . VAL D 1 149 ? -7.26700 -18.60700 41.47000 1.000 17.02000 149 VAL D C 1
ATOM 8109 O O . VAL D 1 149 ? -7.59200 -19.67500 42.02500 1.000 19.73000 149 VAL D O 1
ATOM 8113 N N . ASN D 1 150 ? -7.40000 -17.42600 42.06000 1.000 17.43000 150 ASN D N 1
ATOM 8114 C CA . ASN D 1 150 ? -7.88600 -17.30100 43.45500 1.000 18.57000 150 ASN D CA 1
ATOM 8115 C C . ASN D 1 150 ? -9.37900 -17.71400 43.53900 1.000 18.77000 150 ASN D C 1
ATOM 8116 O O . ASN D 1 150 ? -9.80600 -18.05000 44.66100 1.000 17.53000 150 ASN D O 1
ATOM 8121 N N . GLU D 1 151 ? -10.15200 -17.68700 42.43700 1.000 16.60000 151 GLU D N 1
ATOM 8122 C CA . GLU D 1 151 ? -11.61000 -18.01100 42.44900 1.000 17.13000 151 GLU D CA 1
ATOM 8123 C C . GLU D 1 151 ? -11.85900 -19.50500 42.20900 1.000 15.34000 151 GLU D C 1
ATOM 8124 O O . GLU D 1 151 ? -12.92300 -19.94600 42.56000 1.000 14.93000 151 GLU D O 1
ATOM 8130 N N . VAL D 1 152 ? -10.92100 -20.26600 41.65300 1.000 14.27000 152 VAL D N 1
ATOM 8131 C CA . VAL D 1 152 ? -11.17300 -21.63900 41.10100 1.000 14.99000 152 VAL D CA 1
ATOM 8132 C C . VAL D 1 152 ? -10.66200 -22.73000 42.03500 1.000 13.83000 152 VAL D C 1
ATOM 8133 O O . VAL D 1 152 ? -10.89800 -23.93600 41.71300 1.000 14.45000 152 VAL D O 1
ATOM 8137 N N . TRP D 1 153 ? -10.10900 -22.35300 43.20700 1.000 12.53000 153 TRP D N 1
ATOM 8138 C CA . TRP D 1 153 ? -9.57600 -23.31600 44.19300 1.000 12.24000 153 TRP D CA 1
ATOM 8139 C C . TRP D 1 153 ? -10.55800 -24.48700 44.41600 1.000 12.30000 153 TRP D C 1
ATOM 8140 O O . TRP D 1 153 ? -10.07400 -25.64000 44.54100 1.000 12.36000 153 TRP D O 1
ATOM 8151 N N . TYR D 1 154 ? -11.85000 -24.20000 44.60600 1.000 12.50000 154 TYR D N 1
ATOM 8152 C CA . TYR D 1 154 ? -12.89600 -25.17600 45.00800 1.000 14.37000 154 TYR D CA 1
ATOM 8153 C C . TYR D 1 154 ? -12.97200 -26.28300 43.95200 1.000 14.98000 154 TYR D C 1
ATOM 8154 O O . TYR D 1 154 ? -13.31600 -27.40500 44.30500 1.000 14.89000 154 TYR D O 1
ATOM 8163 N N . GLN D 1 155 ? -12.70700 -25.96700 42.67300 1.000 15.59000 155 GLN D N 1
ATOM 8164 C CA . GLN D 1 155 ? -12.83500 -26.98200 41.59500 1.000 16.34000 155 GLN D CA 1
ATOM 8165 C C . GLN D 1 155 ? -11.82600 -28.10900 41.83300 1.000 17.21000 155 GLN D C 1
ATOM 8166 O O . GLN D 1 155 ? -12.15500 -29.25200 41.47300 1.000 15.58000 155 GLN D O 1
ATOM 8172 N N . SER D 1 156 ? -10.65600 -27.80900 42.42100 1.000 15.20000 156 SER D N 1
ATOM 8173 C CA . SER D 1 156 ? -9.58900 -28.81000 42.66100 1.000 15.04000 156 SER D CA 1
ATOM 8174 C C . SER D 1 156 ? -9.77200 -29.41000 44.05200 1.000 14.98000 156 SER D C 1
ATOM 8175 O O . SER D 1 156 ? -9.71200 -30.63700 44.22700 1.000 15.38000 156 SER D O 1
ATOM 8178 N N . PHE D 1 157 ? -10.09200 -28.57300 45.02200 1.000 16.12000 157 PHE D N 1
ATOM 8179 C CA . PHE D 1 157 ? -10.33900 -29.04700 46.41300 1.000 15.94000 157 PHE D CA 1
ATOM 8180 C C . PHE D 1 157 ? -11.44500 -30.11900 46.38900 1.000 16.06000 157 PHE D C 1
ATOM 8181 O O . PHE D 1 157 ? -11.27900 -31.13700 47.05000 1.000 15.00000 157 PHE D O 1
ATOM 8189 N N . GLN D 1 158 ? -12.49200 -29.93200 45.57700 1.000 16.62000 158 GLN D N 1
ATOM 8190 C CA . GLN D 1 158 ? -13.74200 -30.76000 45.64300 1.000 16.17000 158 GLN D CA 1
ATOM 8191 C C . GLN D 1 158 ? -13.50900 -32.11800 44.98200 1.000 15.74000 158 GLN D C 1
ATOM 8192 O O . GLN D 1 158 ? -14.32700 -33.03800 45.24600 1.000 16.48000 158 GLN D O 1
ATOM 8198 N N . GLN D 1 159 ? -12.38300 -32.28100 44.28200 1.000 14.87000 159 GLN D N 1
ATOM 8199 C CA . GLN D 1 159 ? -11.95300 -33.58300 43.72200 1.000 15.65000 159 GLN D CA 1
ATOM 8200 C C . GLN D 1 159 ? -11.33400 -34.49500 44.80000 1.000 16.14000 159 GLN D C 1
ATOM 8201 O O . GLN D 1 159 ? -11.32000 -35.70700 44.58000 1.000 15.08000 159 GLN D O 1
ATOM 8207 N N . LEU D 1 160 ? -10.93700 -33.97400 45.95900 1.000 16.17000 160 LEU D N 1
ATOM 8208 C CA . LEU D 1 160 ? -10.19800 -34.75900 46.97500 1.000 17.81000 160 LEU D CA 1
ATOM 8209 C C . LEU D 1 160 ? -11.16300 -35.39300 47.95500 1.000 17.78000 160 LEU D C 1
ATOM 8210 O O . LEU D 1 160 ? -12.17800 -34.73900 48.34200 1.000 18.14000 160 LEU D O 1
ATOM 8215 N N . GLY D 1 161 ? -10.78600 -36.58500 48.42200 1.000 19.67000 161 GLY D N 1
ATOM 8216 C CA . GLY D 1 161 ? -11.45500 -37.24300 49.56500 1.000 19.61000 161 GLY D CA 1
ATOM 8217 C C . GLY D 1 161 ? -11.52100 -36.33200 50.77600 1.000 17.92000 161 GLY D C 1
ATOM 8218 O O . GLY D 1 161 ? -12.55400 -36.29600 51.47000 1.000 19.27000 161 GLY D O 1
ATOM 8219 N N . LEU D 1 162 ? -10.48800 -35.52500 50.99800 1.000 19.69000 162 LEU D N 1
ATOM 8220 C CA . LEU D 1 162 ? -10.49600 -34.50400 52.08100 1.000 18.52000 162 LEU D CA 1
ATOM 8221 C C . LEU D 1 162 ? -11.77300 -33.62900 52.02200 1.000 18.60000 162 LEU D C 1
ATOM 8222 O O . LEU D 1 162 ? -12.31400 -33.32200 53.09400 1.000 15.81000 162 LEU D O 1
ATOM 8227 N N . ALA D 1 163 ? -12.26600 -33.22100 50.83600 1.000 17.83000 163 ALA D N 1
ATOM 8228 C CA . ALA D 1 163 ? -13.37500 -32.24800 50.72000 1.000 16.88000 163 ALA D CA 1
ATOM 8229 C C . ALA D 1 163 ? -14.64000 -32.88600 51.27700 1.000 17.10000 163 ALA D C 1
ATOM 8230 O O . ALA D 1 163 ? -15.38700 -32.20200 52.00800 1.000 17.98000 163 ALA D O 1
ATOM 8232 N N . GLU D 1 164 ? -14.87400 -34.15400 50.95100 1.000 18.10000 164 GLU D N 1
ATOM 8233 C CA . GLU D 1 164 ? -16.05600 -34.89900 51.45500 1.000 19.83000 164 GLU D CA 1
ATOM 8234 C C . GLU D 1 164 ? -15.94800 -35.08500 52.98800 1.000 19.59000 164 GLU D C 1
ATOM 8235 O O . GLU D 1 164 ? -16.97100 -34.91100 53.68600 1.000 18.52000 164 GLU D O 1
ATOM 8241 N N . ALA D 1 165 ? -14.78100 -35.44000 53.51100 1.000 20.06000 165 ALA D N 1
ATOM 8242 C CA . ALA D 1 165 ? -14.59900 -35.73800 54.95900 1.000 20.85000 165 ALA D CA 1
ATOM 8243 C C . ALA D 1 165 ? -14.75000 -34.43200 55.76200 1.000 21.83000 165 ALA D C 1
ATOM 8244 O O . ALA D 1 165 ? -15.47800 -34.41400 56.76800 1.000 24.04000 165 ALA D O 1
ATOM 8246 N N . LEU D 1 166 ? -14.17900 -33.32600 55.27500 1.000 20.59000 166 LEU D N 1
ATOM 8247 C CA . LEU D 1 166 ? -14.15600 -32.03200 55.99300 1.000 20.51000 166 LEU D CA 1
ATOM 8248 C C . LEU D 1 166 ? -15.53800 -31.39400 55.93500 1.000 19.11000 166 LEU D C 1
ATOM 8249 O O . LEU D 1 166 ? -16.07900 -31.05000 56.98500 1.000 17.05000 166 LEU D O 1
ATOM 8254 N N . VAL D 1 167 ? -16.10300 -31.23900 54.73100 1.000 18.19000 167 VAL D N 1
ATOM 8255 C CA . VAL D 1 167 ? -17.37000 -30.48200 54.56000 1.000 17.64000 167 VAL D CA 1
ATOM 8256 C C . VAL D 1 167 ? -18.50500 -31.29400 55.20300 1.000 19.14000 167 VAL D C 1
ATOM 8257 O O . VAL D 1 167 ? -19.42400 -30.68500 55.74500 1.000 21.46000 167 VAL D O 1
ATOM 8261 N N . GLY D 1 168 ? -18.42700 -32.61800 55.15500 1.000 22.38000 168 GLY D N 1
ATOM 8262 C CA . GLY D 1 168 ? -19.44800 -33.53000 55.71900 1.000 22.36000 168 GLY D CA 1
ATOM 8263 C C . GLY D 1 168 ? -19.20100 -33.83700 57.18800 1.000 22.37000 168 GLY D C 1
ATOM 8264 O O . GLY D 1 168 ? -19.85100 -34.72000 57.68400 1.000 21.49000 168 GLY D O 1
ATOM 8265 N N . THR D 1 169 ? -18.28900 -33.15200 57.88000 1.000 24.02000 169 THR D N 1
ATOM 8266 C CA . THR D 1 169 ? -18.03800 -33.40500 59.32900 1.000 23.28000 169 THR D CA 1
ATOM 8267 C C . THR D 1 169 ? -19.34200 -33.25300 60.10800 1.000 24.64000 169 THR D C 1
ATOM 8268 O O . THR D 1 169 ? -19.60000 -34.11600 60.91900 1.000 26.84000 169 THR D O 1
ATOM 8272 N N . SER D 1 170 ? -20.15300 -32.23300 59.84600 1.000 23.33000 170 SER D N 1
ATOM 8273 C CA . SER D 1 170 ? -21.38200 -31.94400 60.63100 1.000 24.61000 170 SER D CA 1
ATOM 8274 C C . SER D 1 170 ? -22.30300 -31.00400 59.85400 1.000 24.28000 170 SER D C 1
ATOM 8275 O O . SER D 1 170 ? -21.85400 -30.42500 58.87100 1.000 21.74000 170 SER D O 1
ATOM 8278 N N . ARG D 1 171 ? -23.53200 -30.80500 60.32600 1.000 24.46000 171 ARG D N 1
ATOM 8279 C CA . ARG D 1 171 ? -24.44600 -29.81600 59.70800 1.000 26.20000 171 ARG D CA 1
ATOM 8280 C C . ARG D 1 171 ? -23.76000 -28.44600 59.72600 1.000 26.31000 171 ARG D C 1
ATOM 8281 O O . ARG D 1 171 ? -23.92200 -27.68900 58.76800 1.000 21.05000 171 ARG D O 1
ATOM 8289 N N . GLU D 1 172 ? -23.03700 -28.12000 60.80000 1.000 23.83000 172 GLU D N 1
ATOM 8290 C CA . GLU D 1 172 ? -22.37600 -26.79800 60.93400 1.000 27.51000 172 GLU D CA 1
ATOM 8291 C C . GLU D 1 172 ? -21.26700 -26.65500 59.88000 1.000 22.30000 172 GLU D C 1
ATOM 8292 O O . GLU D 1 172 ? -21.15300 -25.56700 59.34600 1.000 22.28000 172 GLU D O 1
ATOM 8298 N N . THR D 1 173 ? -20.48700 -27.68100 59.58000 1.000 20.45000 173 THR D N 1
ATOM 8299 C CA . THR D 1 173 ? -19.40900 -27.54800 58.55300 1.000 22.40000 173 THR D CA 1
ATOM 8300 C C . THR D 1 173 ? -20.05900 -27.43300 57.16800 1.000 23.05000 173 THR D C 1
ATOM 8301 O O . THR D 1 173 ? -19.54300 -26.66800 56.31800 1.000 21.95000 173 THR D O 1
ATOM 8305 N N . CYS D 1 174 ? -21.15400 -28.15200 56.96600 1.000 21.86000 174 CYS D N 1
ATOM 8306 C CA . CYS D 1 174 ? -21.94700 -28.12300 55.72700 1.000 22.25000 174 CYS D CA 1
ATOM 8307 C C . CYS D 1 174 ? -22.51000 -26.71900 55.48300 1.000 21.48000 174 CYS D C 1
ATOM 8308 O O . CYS D 1 174 ? -22.39200 -26.19500 54.36100 1.000 21.57000 174 CYS D O 1
ATOM 8311 N N . ALA D 1 175 ? -23.16400 -26.15000 56.48900 1.000 20.95000 175 ALA D N 1
ATOM 8312 C CA . ALA D 1 175 ? -23.81600 -24.82800 56.40500 1.000 22.53000 175 ALA D CA 1
ATOM 8313 C C . ALA D 1 175 ? -22.74200 -23.78700 56.07200 1.000 21.56000 175 ALA D C 1
ATOM 8314 O O . ALA D 1 175 ? -22.96400 -22.91100 55.21000 1.000 22.87000 175 ALA D O 1
ATOM 8316 N N . LEU D 1 176 ? -21.60800 -23.86400 56.74500 1.000 23.06000 176 LEU D N 1
ATOM 8317 C CA . LEU D 1 176 ? -20.50700 -22.88000 56.59000 1.000 23.21000 176 LEU D CA 1
ATOM 8318 C C . LEU D 1 176 ? -19.98500 -22.97500 55.14700 1.000 23.75000 176 LEU D C 1
ATOM 8319 O O . LEU D 1 176 ? -19.83500 -21.93800 54.51000 1.000 19.62000 176 LEU D O 1
ATOM 8324 N N . TYR D 1 177 ? -19.76700 -24.17800 54.62600 1.000 21.40000 177 TYR D N 1
ATOM 8325 C CA . TYR D 1 177 ? -19.17000 -24.33300 53.27800 1.000 20.53000 177 TYR D CA 1
ATOM 8326 C C . TYR D 1 177 ? -20.14900 -23.82500 52.21200 1.000 20.14000 177 TYR D C 1
ATOM 8327 O O . TYR D 1 177 ? -19.74300 -23.04900 51.36500 1.000 19.87000 177 TYR D O 1
ATOM 8336 N N . PHE D 1 178 ? -21.41100 -24.25900 52.23700 1.000 20.10000 178 PHE D N 1
ATOM 8337 C CA . PHE D 1 178 ? -22.40200 -23.91400 51.18200 1.000 20.50000 178 PHE D CA 1
ATOM 8338 C C . PHE D 1 178 ? -22.81000 -22.44500 51.28900 1.000 21.70000 178 PHE D C 1
ATOM 8339 O O . PHE D 1 178 ? -22.97200 -21.81100 50.22600 1.000 20.79000 178 PHE D O 1
ATOM 8347 N N . ARG D 1 179 ? -22.94700 -21.90700 52.50100 1.000 20.85000 179 ARG D N 1
ATOM 8348 C CA . ARG D 1 179 ? -23.16500 -20.45600 52.68300 1.000 20.82000 179 ARG D CA 1
ATOM 8349 C C . ARG D 1 179 ? -22.07700 -19.62900 51.98700 1.000 18.62000 179 ARG D C 1
ATOM 8350 O O . ARG D 1 179 ? -22.42700 -18.57200 51.40100 1.000 17.85000 179 ARG D O 1
ATOM 8358 N N . HIS D 1 180 ? -20.81000 -20.02300 52.05700 1.000 17.45000 180 HIS D N 1
ATOM 8359 C CA . HIS D 1 180 ? -19.72200 -19.26500 51.37900 1.000 16.42000 180 HIS D CA 1
ATOM 8360 C C . HIS D 1 180 ? -20.06000 -19.11900 49.87600 1.000 16.18000 180 HIS D C 1
ATOM 8361 O O . HIS D 1 180 ? -19.94000 -18.01200 49.36900 1.000 14.86000 180 HIS D O 1
ATOM 8368 N N . PHE D 1 181 ? -20.45500 -20.18200 49.17800 1.000 15.53000 181 PHE D N 1
ATOM 8369 C CA . PHE D 1 181 ? -20.67200 -20.13500 47.70200 1.000 16.58000 181 PHE D CA 1
ATOM 8370 C C . PHE D 1 181 ? -21.93300 -19.33000 47.35500 1.000 17.47000 181 PHE D C 1
ATOM 8371 O O . PHE D 1 181 ? -21.90100 -18.49400 46.43400 1.000 18.95000 181 PHE D O 1
ATOM 8379 N N . LEU D 1 182 ? -23.04300 -19.61200 48.03100 1.000 18.86000 182 LEU D N 1
ATOM 8380 C CA . LEU D 1 182 ? -24.34800 -18.93800 47.81000 1.000 19.08000 182 LEU D CA 1
ATOM 8381 C C . LEU D 1 182 ? -24.19600 -17.42300 48.01700 1.000 20.15000 182 LEU D C 1
ATOM 8382 O O . LEU D 1 182 ? -24.75800 -16.67700 47.21900 1.000 18.30000 182 LEU D O 1
ATOM 8387 N N . GLU D 1 183 ? -23.41400 -16.97600 49.00600 1.000 19.14000 183 GLU D N 1
ATOM 8388 C CA . GLU D 1 183 ? -23.16600 -15.53900 49.26500 1.000 19.32000 183 GLU D CA 1
ATOM 8389 C C . GLU D 1 183 ? -22.09800 -14.97800 48.30900 1.000 20.34000 183 GLU D C 1
ATOM 8390 O O . GLU D 1 183 ? -22.43300 -14.04100 47.56600 1.000 20.89000 183 GLU D O 1
ATOM 8396 N N . HIS D 1 184 ? -20.91200 -15.57700 48.21500 1.000 17.11000 184 HIS D N 1
ATOM 8397 C CA . HIS D 1 184 ? -19.80200 -15.01200 47.40800 1.000 18.77000 184 HIS D CA 1
ATOM 8398 C C . HIS D 1 184 ? -20.16600 -14.97600 45.90100 1.000 17.23000 184 HIS D C 1
ATOM 8399 O O . HIS D 1 184 ? -19.68300 -14.09400 45.23900 1.000 17.12000 184 HIS D O 1
ATOM 8406 N N . TRP D 1 185 ? -20.94000 -15.91800 45.36500 1.000 16.42000 185 TRP D N 1
ATOM 8407 C CA . TRP D 1 185 ? -21.22800 -15.98700 43.90300 1.000 17.59000 185 TRP D CA 1
ATOM 8408 C C . TRP D 1 185 ? -22.45000 -15.15200 43.53700 1.000 18.05000 185 TRP D C 1
ATOM 8409 O O . TRP D 1 185 ? -22.71200 -14.98300 42.33900 1.000 17.45000 185 TRP D O 1
ATOM 8420 N N . SER D 1 186 ? -23.23000 -14.75500 44.52600 1.000 17.48000 186 SER D N 1
ATOM 8421 C CA . SER D 1 186 ? -24.43300 -13.90200 44.36800 1.000 20.37000 186 SER D CA 1
ATOM 8422 C C . SER D 1 186 ? -24.03600 -12.42600 44.44100 1.000 21.02000 186 SER D C 1
ATOM 8423 O O . SER D 1 186 ? -23.11600 -12.09500 45.20200 1.000 21.81000 186 SER D O 1
ATOM 8426 N N . HIS D 1 187 ? -24.70900 -11.57700 43.66900 1.000 21.66000 187 HIS D N 1
ATOM 8427 C CA . HIS D 1 187 ? -24.70600 -10.10900 43.86800 1.000 24.04000 187 HIS D CA 1
ATOM 8428 C C . HIS D 1 187 ? -25.83800 -9.74100 44.84500 1.000 25.99000 187 HIS D C 1
ATOM 8429 O O . HIS D 1 187 ? -25.60900 -8.90400 45.69300 1.000 25.11000 187 HIS D O 1
ATOM 8436 N N . ARG D 1 188 ? -27.03400 -10.31800 44.71800 1.000 26.25000 188 ARG D N 1
ATOM 8437 C CA . ARG D 1 188 ? -28.11400 -10.12400 45.73000 1.000 31.12000 188 ARG D CA 1
ATOM 8438 C C . ARG D 1 188 ? -27.86200 -11.11300 46.87500 1.000 30.83000 188 ARG D C 1
ATOM 8439 O O . ARG D 1 188 ? -28.18600 -12.31600 46.70500 1.000 30.89000 188 ARG D O 1
ATOM 8447 N N . LYS D 1 189 ? -27.28300 -10.65200 47.98000 1.000 33.82000 189 LYS D N 1
ATOM 8448 C CA . LYS D 1 189 ? -26.59900 -11.52700 48.98700 1.000 35.78000 189 LYS D CA 1
ATOM 8449 C C . LYS D 1 189 ? -27.59800 -12.35400 49.82600 1.000 36.40000 189 LYS D C 1
ATOM 8450 O O . LYS D 1 189 ? -27.14100 -13.34400 50.45400 1.000 33.03000 189 LYS D O 1
ATOM 8456 N N . ASP D 1 190 ? -28.88900 -12.00900 49.83900 1.000 31.98000 190 ASP D N 1
ATOM 8457 C CA . ASP D 1 190 ? -29.91300 -12.74100 50.63200 1.000 33.88000 190 ASP D CA 1
ATOM 8458 C C . ASP D 1 190 ? -30.81300 -13.59000 49.72300 1.000 30.35000 190 ASP D C 1
ATOM 8459 O O . ASP D 1 190 ? -31.82300 -14.10100 50.21800 1.000 27.45000 190 ASP D O 1
ATOM 8464 N N . ALA D 1 191 ? -30.47800 -13.74000 48.43600 1.000 28.59000 191 ALA D N 1
ATOM 8465 C CA . ALA D 1 191 ? -31.32600 -14.41100 47.41900 1.000 29.02000 191 ALA D CA 1
ATOM 8466 C C . ALA D 1 191 ? -31.75100 -15.80200 47.90900 1.000 24.56000 191 ALA D C 1
ATOM 8467 O O . ALA D 1 191 ? -32.91900 -16.17100 47.70100 1.000 25.10000 191 ALA D O 1
ATOM 8469 N N . PHE D 1 192 ? -30.84600 -16.53900 48.54900 1.000 24.62000 192 PHE D N 1
ATOM 8470 C CA . PHE D 1 192 ? -31.08700 -17.94700 48.94800 1.000 25.72000 192 PHE D CA 1
ATOM 8471 C C . PHE D 1 192 ? -31.60500 -18.06000 50.38900 1.000 26.64000 192 PHE D C 1
ATOM 8472 O O . PHE D 1 192 ? -32.07600 -19.16800 50.68900 1.000 27.11000 192 PHE D O 1
ATOM 8480 N N . GLU D 1 193 ? -31.60400 -16.99800 51.20800 1.000 29.20000 193 GLU D N 1
ATOM 8481 C CA . GLU D 1 193 ? -31.98000 -17.09200 52.65600 1.000 32.40000 193 GLU D CA 1
ATOM 8482 C C . GLU D 1 193 ? -33.29700 -17.84400 52.87000 1.000 29.68000 193 GLU D C 1
ATOM 8483 O O . GLU D 1 193 ? -33.32500 -18.77100 53.65400 1.000 26.94000 193 GLU D O 1
ATOM 8489 N N . PRO D 1 194 ? -34.43700 -17.53400 52.21100 1.000 32.25000 194 PRO D N 1
ATOM 8490 C CA . PRO D 1 194 ? -35.67400 -18.28100 52.48400 1.000 33.03000 194 PRO D CA 1
ATOM 8491 C C . PRO D 1 194 ? -35.61900 -19.80800 52.21300 1.000 33.74000 194 PRO D C 1
ATOM 8492 O O . PRO D 1 194 ? -36.41300 -20.52500 52.76900 1.000 33.55000 194 PRO D O 1
ATOM 8496 N N . ALA D 1 195 ? -34.63000 -20.29500 51.45000 1.000 29.76000 195 ALA D N 1
ATOM 8497 C CA . ALA D 1 195 ? -34.46900 -21.71700 51.08200 1.000 28.37000 195 ALA D CA 1
ATOM 8498 C C . ALA D 1 195 ? -33.22400 -22.32500 51.74100 1.000 26.05000 195 ALA D C 1
ATOM 8499 O O . ALA D 1 195 ? -32.92800 -23.49200 51.45900 1.000 23.92000 195 ALA D O 1
ATOM 8501 N N . PHE D 1 196 ? -32.53700 -21.58300 52.61000 1.000 25.63000 196 PHE D N 1
ATOM 8502 C CA . PHE D 1 196 ? -31.17600 -21.95100 53.06200 1.000 26.30000 196 PHE D CA 1
ATOM 8503 C C . PHE D 1 196 ? -31.24400 -23.25900 53.85500 1.000 26.56000 196 PHE D C 1
ATOM 8504 O O . PHE D 1 196 ? -30.34700 -24.11100 53.66600 1.000 21.86000 196 PHE D O 1
ATOM 8512 N N . GLU D 1 197 ? -32.27900 -23.43800 54.67500 1.000 27.49000 197 GLU D N 1
ATOM 8513 C CA . GLU D 1 197 ? -32.42100 -24.63600 55.53500 1.000 29.31000 197 GLU D CA 1
ATOM 8514 C C . GLU D 1 197 ? -32.63100 -25.86500 54.63400 1.000 25.97000 197 GLU D C 1
ATOM 8515 O O . GLU D 1 197 ? -31.99200 -26.90500 54.86600 1.000 22.65000 197 GLU D O 1
ATOM 8521 N N . LEU D 1 198 ? -33.46300 -25.75100 53.60700 1.000 24.19000 198 LEU D N 1
ATOM 8522 C CA . LEU D 1 198 ? -33.71600 -26.88000 52.67700 1.000 27.44000 198 LEU D CA 1
ATOM 8523 C C . LEU D 1 198 ? -32.45300 -27.13200 51.82200 1.000 23.51000 198 LEU D C 1
ATOM 8524 O O . LEU D 1 198 ? -32.15600 -28.31800 51.52300 1.000 21.61000 198 LEU D O 1
ATOM 8529 N N . TRP D 1 199 ? -31.64700 -26.10900 51.57300 1.000 21.27000 199 TRP D N 1
ATOM 8530 C CA . TRP D 1 199 ? -30.37800 -26.24400 50.79800 1.000 20.55000 199 TRP D CA 1
ATOM 8531 C C . TRP D 1 199 ? -29.42800 -27.11400 51.60500 1.000 21.08000 199 TRP D C 1
ATOM 8532 O O . TRP D 1 199 ? -28.84300 -28.03200 51.03500 1.000 19.70000 199 TRP D O 1
ATOM 8543 N N . ILE D 1 200 ? -29.31400 -26.84300 52.90900 1.000 21.05000 200 ILE D N 1
ATOM 8544 C CA . ILE D 1 200 ? -28.41700 -27.62600 53.79500 1.000 19.99000 200 ILE D CA 1
ATOM 8545 C C . ILE D 1 200 ? -29.02700 -29.01600 53.97500 1.000 20.14000 200 ILE D C 1
ATOM 8546 O O . ILE D 1 200 ? -28.26100 -29.97400 53.95600 1.000 18.88000 200 ILE D O 1
ATOM 8551 N N . ASP D 1 201 ? -30.33900 -29.13500 54.14400 1.000 20.65000 201 ASP D N 1
ATOM 8552 C CA . ASP D 1 201 ? -30.97600 -30.47000 54.23600 1.000 22.29000 201 ASP D CA 1
ATOM 8553 C C . ASP D 1 201 ? -30.53600 -31.27100 53.00500 1.000 20.78000 201 ASP D C 1
ATOM 8554 O O . ASP D 1 201 ? -30.13600 -32.42500 53.14000 1.000 18.97000 201 ASP D O 1
ATOM 8559 N N . ASN D 1 202 ? -30.57000 -30.66000 51.82500 1.000 20.37000 202 ASN D N 1
ATOM 8560 C CA . ASN D 1 202 ? -30.21700 -31.33500 50.54900 1.000 19.23000 202 ASN D CA 1
ATOM 8561 C C . ASN D 1 202 ? -28.77400 -31.84800 50.60200 1.000 19.85000 202 ASN D C 1
ATOM 8562 O O . ASN D 1 202 ? -28.56000 -33.04000 50.31000 1.000 17.15000 202 ASN D O 1
ATOM 8567 N N . PHE D 1 203 ? -27.81800 -31.01000 51.02500 1.000 19.60000 203 PHE D N 1
ATOM 8568 C CA . PHE D 1 203 ? -26.37600 -31.40000 51.02500 1.000 20.24000 203 PHE D CA 1
ATOM 8569 C C . PHE D 1 203 ? -26.02000 -32.28500 52.25000 1.000 22.79000 203 PHE D C 1
ATOM 8570 O O . PHE D 1 203 ? -24.95300 -32.90300 52.21400 1.000 21.73000 203 PHE D O 1
ATOM 8578 N N . MET D 1 204 ? -26.92000 -32.46100 53.22800 1.000 23.53000 204 MET D N 1
ATOM 8579 C CA . MET D 1 204 ? -26.74400 -33.46400 54.31200 1.000 23.47000 204 MET D CA 1
ATOM 8580 C C . MET D 1 204 ? -27.34400 -34.81100 53.89700 1.000 24.75000 204 MET D C 1
ATOM 8581 O O . MET D 1 204 ? -27.12600 -35.79600 54.60600 1.000 23.00000 204 MET D O 1
ATOM 8586 N N . LYS D 1 205 ? -28.06800 -34.91200 52.79000 1.000 23.05000 205 LYS D N 1
ATOM 8587 C CA . LYS D 1 205 ? -28.57200 -36.25300 52.36800 1.000 24.08000 205 LYS D CA 1
ATOM 8588 C C . LYS D 1 205 ? -27.35800 -37.10700 52.01400 1.000 24.41000 205 LYS D C 1
ATOM 8589 O O . LYS D 1 205 ? -26.39000 -36.60300 51.42300 1.000 21.06000 205 LYS D O 1
ATOM 8595 N N . PRO D 1 206 ? -27.34200 -38.41500 52.38700 1.000 25.43000 206 PRO D N 1
ATOM 8596 C CA . PRO D 1 206 ? -26.19600 -39.26500 52.07800 1.000 25.08000 206 PRO D CA 1
ATOM 8597 C C . PRO D 1 206 ? -25.90900 -39.29400 50.56500 1.000 23.61000 206 PRO D C 1
ATOM 8598 O O . PRO D 1 206 ? -26.82500 -39.37600 49.76600 1.000 20.47000 206 PRO D O 1
ATOM 8602 N N . GLY D 1 207 ? -24.63900 -39.12600 50.23200 1.000 22.14000 207 GLY D N 1
ATOM 8603 C CA . GLY D 1 207 ? -24.11000 -39.09100 48.86500 1.000 22.54000 207 GLY D CA 1
ATOM 8604 C C . GLY D 1 207 ? -24.17300 -37.72200 48.18700 1.000 21.09000 207 GLY D C 1
ATOM 8605 O O . GLY D 1 207 ? -23.53200 -37.61900 47.13600 1.000 21.23000 207 GLY D O 1
ATOM 8606 N N . ASN D 1 208 ? -24.90500 -36.72300 48.70100 1.000 18.86000 208 ASN D N 1
ATOM 8607 C CA . ASN D 1 208 ? -25.12500 -35.45900 47.93200 1.000 20.11000 208 ASN D CA 1
ATOM 8608 C C . ASN D 1 208 ? -23.86500 -34.58300 47.89600 1.000 19.60000 208 ASN D C 1
ATOM 8609 O O . ASN D 1 208 ? -23.75400 -33.84000 46.90500 1.000 17.81000 208 ASN D O 1
ATOM 8614 N N . LEU D 1 209 ? -22.93200 -34.72000 48.84300 1.000 17.15000 209 LEU D N 1
ATOM 8615 C CA . LEU D 1 209 ? -21.61000 -34.06800 48.72500 1.000 17.74000 209 LEU D CA 1
ATOM 8616 C C . LEU D 1 209 ? -20.79500 -34.72500 47.63500 1.000 16.37000 209 LEU D C 1
ATOM 8617 O O . LEU D 1 209 ? -20.32500 -34.00600 46.79000 1.000 17.47000 209 LEU D O 1
ATOM 8622 N N . ARG D 1 210 ? -20.66900 -36.05800 47.67800 1.000 17.02000 210 ARG D N 1
ATOM 8623 C CA . ARG D 1 210 ? -19.80400 -36.85300 46.78900 1.000 17.00000 210 ARG D CA 1
ATOM 8624 C C . ARG D 1 210 ? -20.35200 -36.76400 45.36100 1.000 17.29000 210 ARG D C 1
ATOM 8625 O O . ARG D 1 210 ? -19.56800 -36.67200 44.40800 1.000 16.24000 210 ARG D O 1
ATOM 8633 N N . GLY D 1 211 ? -21.66100 -36.85000 45.22400 1.000 16.49000 211 GLY D N 1
ATOM 8634 C CA . GLY D 1 211 ? -22.34500 -36.81400 43.91600 1.000 17.80000 211 GLY D CA 1
ATOM 8635 C C . GLY D 1 211 ? -22.14400 -35.47700 43.21400 1.000 17.91000 211 GLY D C 1
ATOM 8636 O O . GLY D 1 211 ? -21.90800 -35.49000 42.00400 1.000 20.00000 211 GLY D O 1
ATOM 8637 N N . GLY D 1 212 ? -22.16100 -34.36900 43.94800 1.000 18.19000 212 GLY D N 1
ATOM 8638 C CA . GLY D 1 212 ? -21.83100 -33.04700 43.36600 1.000 19.29000 212 GLY D CA 1
ATOM 8639 C C . GLY D 1 212 ? -20.36700 -32.95700 43.00900 1.000 18.67000 212 GLY D C 1
ATOM 8640 O O . GLY D 1 212 ? -20.03300 -32.45400 41.93400 1.000 16.02000 212 GLY D O 1
ATOM 8641 N N . PHE D 1 213 ? -19.49500 -33.46800 43.87900 1.000 16.73000 213 PHE D N 1
ATOM 8642 C CA . PHE D 1 213 ? -18.03400 -33.39000 43.69600 1.000 16.28000 213 PHE D CA 1
ATOM 8643 C C . PHE D 1 213 ? -17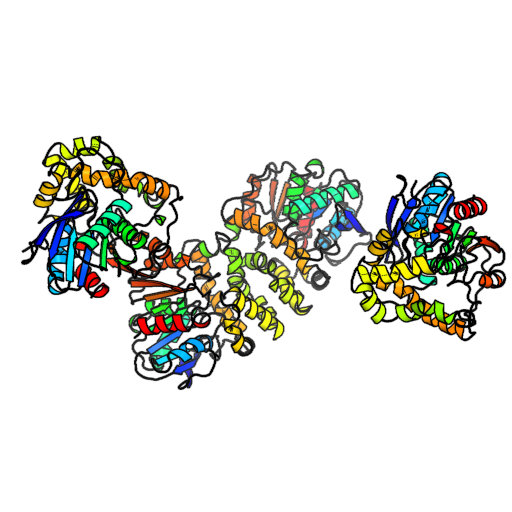.56900 -34.26700 42.52800 1.000 16.68000 213 PHE D C 1
ATOM 8644 O O . PHE D 1 213 ? -16.52000 -33.95400 41.95200 1.000 16.27000 213 PHE D O 1
ATOM 8652 N N . ASP D 1 214 ? -18.30900 -35.32400 42.19300 1.000 14.96000 214 ASP D N 1
ATOM 8653 C CA . ASP D 1 214 ? -18.03900 -36.19900 41.02700 1.000 16.00000 214 ASP D CA 1
ATOM 8654 C C . ASP D 1 214 ? -18.00300 -35.39000 39.73300 1.000 14.18000 214 ASP D C 1
ATOM 8655 O O . ASP D 1 214 ? -17.25600 -35.79300 38.82100 1.000 14.36000 214 ASP D O 1
ATOM 8660 N N . TRP D 1 215 ? -18.79700 -34.32900 39.64000 1.000 14.40000 215 TRP D N 1
ATOM 8661 C CA . TRP D 1 215 ? -18.76700 -33.39900 38.48400 1.000 15.03000 215 TRP D CA 1
ATOM 8662 C C . TRP D 1 215 ? -17.33900 -32.88800 38.26800 1.000 14.57000 215 TRP D C 1
ATOM 8663 O O . TRP D 1 215 ? -16.84000 -32.93300 37.11100 1.000 12.60000 215 TRP D O 1
ATOM 8674 N N . TYR D 1 216 ? -16.68100 -32.44600 39.34400 1.000 13.85000 216 TYR D N 1
ATOM 8675 C CA . TYR D 1 216 ? -15.35400 -31.78400 39.24900 1.000 14.54000 216 TYR D CA 1
ATOM 8676 C C . TYR D 1 216 ? -14.26200 -32.81300 38.94100 1.000 13.84000 216 TYR D C 1
ATOM 8677 O O . TYR D 1 216 ? -13.35600 -32.48400 38.20500 1.000 14.62000 216 TYR D O 1
ATOM 8686 N N . ARG D 1 217 ? -14.38600 -34.06400 39.41200 1.000 16.28000 217 ARG D N 1
ATOM 8687 C CA . ARG D 1 217 ? -13.46800 -35.18700 39.05100 1.000 15.27000 217 ARG D CA 1
ATOM 8688 C C . ARG D 1 217 ? -13.62600 -35.48000 37.55700 1.000 15.60000 217 ARG D C 1
ATOM 8689 O O . ARG D 1 217 ? -12.62100 -35.63000 36.81100 1.000 13.93000 217 ARG D O 1
ATOM 8697 N N . SER D 1 218 ? -14.87600 -35.46700 37.13500 1.000 16.43000 218 SER D N 1
ATOM 8698 C CA . SER D 1 218 ? -15.29000 -35.91200 35.78500 1.000 16.77000 218 SER D CA 1
ATOM 8699 C C . SER D 1 218 ? -14.83400 -34.87900 34.75900 1.000 18.34000 218 SER D C 1
ATOM 8700 O O . SER D 1 218 ? -14.37800 -35.32400 33.69700 1.000 20.46000 218 SER D O 1
ATOM 8703 N N . GLN D 1 219 ? -14.88100 -33.57100 35.08100 1.000 17.53000 219 GLN D N 1
ATOM 8704 C CA . GLN D 1 219 ? -14.57200 -32.48400 34.11100 1.000 18.95000 219 GLN D CA 1
ATOM 8705 C C . GLN D 1 219 ? -13.09500 -32.09000 34.18000 1.000 18.26000 219 GLN D C 1
ATOM 8706 O O . GLN D 1 219 ? -12.66300 -31.31900 33.33700 1.000 16.53000 219 GLN D O 1
ATOM 8712 N N . ASN D 1 220 ? -12.32400 -32.64700 35.11100 1.000 16.67000 220 ASN D N 1
ATOM 8713 C CA . ASN D 1 220 ? -10.98100 -32.10400 35.38200 1.000 16.69000 220 ASN D CA 1
ATOM 8714 C C . ASN D 1 220 ? -10.09700 -32.21800 34.12700 1.000 16.93000 220 ASN D C 1
ATOM 8715 O O . ASN D 1 220 ? -9.39100 -31.24900 33.81600 1.000 16.90000 220 ASN D O 1
ATOM 8720 N N . ALA D 1 221 ? -10.06900 -33.36000 33.45900 1.000 17.22000 221 ALA D N 1
ATOM 8721 C CA . ALA D 1 221 ? -9.13500 -33.53800 32.31500 1.000 18.90000 221 ALA D CA 1
ATOM 8722 C C . ALA D 1 221 ? -9.47900 -32.54700 31.18700 1.000 19.51000 221 ALA D C 1
ATOM 8723 O O . ALA D 1 221 ? -8.53700 -32.02100 30.59100 1.000 17.79000 221 ALA D O 1
ATOM 8725 N N . LEU D 1 222 ? -10.75700 -32.26600 30.94200 1.000 19.18000 222 LEU D N 1
ATOM 8726 C CA . LEU D 1 222 ? -11.19500 -31.29100 29.89800 1.000 21.69000 222 LEU D CA 1
ATOM 8727 C C . LEU D 1 222 ? -10.78900 -29.87300 30.31500 1.000 20.74000 222 LEU D C 1
ATOM 8728 O O . LEU D 1 222 ? -10.28600 -29.12000 29.46700 1.000 17.26000 222 LEU D O 1
ATOM 8733 N N . ARG D 1 223 ? -10.93100 -29.55600 31.60500 1.000 18.49000 223 ARG D N 1
ATOM 8734 C CA . ARG D 1 223 ? -10.56400 -28.23300 32.15900 1.000 20.10000 223 ARG D CA 1
ATOM 8735 C C . ARG D 1 223 ? -9.04700 -28.02500 31.97800 1.000 18.57000 223 ARG D C 1
ATOM 8736 O O . ARG D 1 223 ? -8.65300 -26.95100 31.49800 1.000 17.21000 223 ARG D O 1
ATOM 8744 N N . LEU D 1 224 ? -8.21800 -28.99800 32.37700 1.000 17.73000 224 LEU D N 1
ATOM 8745 C CA . LEU D 1 224 ? -6.74700 -28.88000 32.27000 1.000 18.31000 224 LEU D CA 1
ATOM 8746 C C . LEU D 1 224 ? -6.34900 -28.69200 30.80000 1.000 18.78000 224 LEU D C 1
ATOM 8747 O O . LEU D 1 224 ? -5.41200 -27.94000 30.55500 1.000 18.54000 224 LEU D O 1
ATOM 8752 N N . ALA D 1 225 ? -6.97300 -29.40600 29.86500 1.000 18.28000 225 ALA D N 1
ATOM 8753 C CA . ALA D 1 225 ? -6.64100 -29.26100 28.42800 1.000 19.07000 225 ALA D CA 1
ATOM 8754 C C . ALA D 1 225 ? -6.95600 -27.82200 27.99900 1.000 18.30000 225 ALA D C 1
ATOM 8755 O O . ALA D 1 225 ? -6.09200 -27.19900 27.34400 1.000 20.13000 225 ALA D O 1
ATOM 8757 N N . ALA D 1 226 ? -8.13400 -27.29600 28.35100 1.000 17.88000 226 ALA D N 1
ATOM 8758 C CA . ALA D 1 226 ? -8.58300 -25.92400 28.00300 1.000 17.51000 226 ALA D CA 1
ATOM 8759 C C . ALA D 1 226 ? -7.59500 -24.89900 28.56100 1.000 17.64000 226 ALA D C 1
ATOM 8760 O O . ALA D 1 226 ? -7.17000 -23.99300 27.80900 1.000 16.57000 226 ALA D O 1
ATOM 8762 N N . ILE D 1 227 ? -7.18100 -25.07000 29.82700 1.000 18.20000 227 ILE D N 1
ATOM 8763 C CA . ILE D 1 227 ? -6.29100 -24.11300 30.52700 1.000 18.04000 227 ILE D CA 1
ATOM 8764 C C . ILE D 1 227 ? -4.95000 -24.02300 29.79400 1.000 17.43000 227 ILE D C 1
ATOM 8765 O O . ILE D 1 227 ? -4.45100 -22.92900 29.72200 1.000 17.45000 227 ILE D O 1
ATOM 8770 N N . ASP D 1 228 ? -4.39800 -25.13600 29.29800 1.000 17.14000 228 ASP D N 1
ATOM 8771 C CA . ASP D 1 228 ? -3.11700 -25.15900 28.55600 1.000 20.15000 228 ASP D CA 1
ATOM 8772 C C . ASP D 1 228 ? -3.35500 -24.85700 27.06300 1.000 22.10000 228 ASP D C 1
ATOM 8773 O O . ASP D 1 228 ? -2.40700 -25.00000 26.31300 1.000 21.95000 228 ASP D O 1
ATOM 8778 N N . GLY D 1 229 ? -4.53600 -24.38000 26.66500 1.000 22.85000 229 GLY D N 1
ATOM 8779 C CA . GLY D 1 229 ? -4.78700 -23.90100 25.28700 1.000 24.35000 229 GLY D CA 1
ATOM 8780 C C . GLY D 1 229 ? -4.89900 -25.02500 24.25100 1.000 25.69000 229 GLY D C 1
ATOM 8781 O O . GLY D 1 229 ? -4.82200 -24.73400 23.03000 1.000 26.31000 229 GLY D O 1
ATOM 8782 N N . HIS D 1 230 ? -5.16400 -26.26900 24.64500 1.000 24.59000 230 HIS D N 1
ATOM 8783 C CA . HIS D 1 230 ? -5.39300 -27.34800 23.64100 1.000 24.66000 230 HIS D CA 1
ATOM 8784 C C . HIS D 1 230 ? -6.68700 -28.07600 23.95800 1.000 21.35000 230 HIS D C 1
ATOM 8785 O O . HIS D 1 230 ? -6.65900 -29.26400 24.17200 1.000 21.63000 230 HIS D O 1
ATOM 8792 N N . PRO D 1 231 ? -7.86700 -27.41000 23.98600 1.000 21.13000 231 PRO D N 1
ATOM 8793 C CA . PRO D 1 231 ? -9.13000 -28.11400 24.17400 1.000 24.95000 231 PRO D CA 1
ATOM 8794 C C . PRO D 1 231 ? -9.37400 -29.00100 22.95100 1.000 24.76000 231 PRO D C 1
ATOM 8795 O O . PRO D 1 231 ? -8.83500 -28.72500 21.89100 1.000 21.39000 231 PRO D O 1
ATOM 8799 N N . THR D 1 232 ? -10.16600 -30.03400 23.12100 1.000 26.01000 232 THR D N 1
ATOM 8800 C CA . THR D 1 232 ? -10.52300 -30.96000 22.01800 1.000 31.06000 232 THR D CA 1
ATOM 8801 C C . THR D 1 232 ? -11.48600 -30.16800 21.10900 1.000 25.42000 232 THR D C 1
ATOM 8802 O O . THR D 1 232 ? -12.50100 -29.67500 21.55800 1.000 23.45000 232 THR D O 1
ATOM 8806 N N . PRO D 1 233 ? -11.19000 -29.86800 19.82600 1.000 24.72000 233 PRO D N 1
ATOM 8807 C CA . PRO D 1 233 ? -12.13800 -29.11800 19.01600 1.000 25.02000 233 PRO D CA 1
ATOM 8808 C C . PRO D 1 233 ? -13.50400 -29.81400 18.91400 1.000 25.02000 233 PRO D C 1
ATOM 8809 O O . PRO D 1 233 ? -13.56900 -31.03400 18.95800 1.000 24.30000 233 PRO D O 1
ATOM 8813 N N . SER D 1 234 ? -14.56700 -29.02600 18.76600 1.000 21.89000 234 SER D N 1
ATOM 8814 C CA . SER D 1 234 ? -15.97600 -29.48600 18.66100 1.000 24.67000 234 SER D CA 1
ATOM 8815 C C . SER D 1 234 ? -16.67000 -28.75700 17.50300 1.000 23.67000 234 SER D C 1
ATOM 8816 O O . SER D 1 234 ? -16.25800 -27.66000 17.09700 1.000 18.32000 234 SER D O 1
ATOM 8819 N N . VAL D 1 235 ? -17.77700 -29.31700 17.06800 1.000 22.93000 235 VAL D N 1
ATOM 8820 C CA . VAL D 1 235 ? -18.65500 -28.65200 16.07600 1.000 24.35000 235 VAL D CA 1
ATOM 8821 C C . VAL D 1 235 ? -19.34500 -27.48400 16.78900 1.000 20.99000 235 VAL D C 1
ATOM 8822 O O . VAL D 1 235 ? -19.58800 -27.56600 18.01900 1.000 20.86000 235 VAL D O 1
ATOM 8826 N N . ARG D 1 236 ? -19.71800 -26.45700 16.05200 1.000 18.11000 236 ARG D N 1
ATOM 8827 C CA . ARG D 1 236 ? -20.58100 -25.39300 16.60800 1.000 19.15000 236 ARG D CA 1
ATOM 8828 C C . ARG D 1 236 ? -21.98300 -25.93600 16.91500 1.000 16.96000 236 ARG D C 1
ATOM 8829 O O . ARG D 1 236 ? -22.46600 -26.85700 16.24900 1.000 16.70000 236 ARG D O 1
ATOM 8837 N N . ILE D 1 237 ? -22.63100 -25.34100 17.89800 1.000 15.48000 237 ILE D N 1
ATOM 8838 C CA . ILE D 1 237 ? -24.06800 -25.56800 18.19000 1.000 14.88000 237 ILE D CA 1
ATOM 8839 C C . ILE D 1 237 ? -24.90000 -24.76200 17.18200 1.000 15.90000 237 ILE D C 1
ATOM 8840 O O . ILE D 1 237 ? -24.62600 -23.55200 17.00400 1.000 15.97000 237 ILE D O 1
ATOM 8845 N N . HIS D 1 238 ? -25.78600 -25.42800 16.44300 1.000 14.49000 238 HIS D N 1
ATOM 8846 C CA . HIS D 1 238 ? -26.51100 -24.83900 15.28400 1.000 15.51000 238 HIS D CA 1
ATOM 8847 C C . HIS D 1 238 ? -27.87200 -24.29800 15.73300 1.000 15.66000 238 HIS D C 1
ATOM 8848 O O . HIS D 1 238 ? -28.41300 -23.46200 15.03000 1.000 17.84000 238 HIS D O 1
ATOM 8855 N N . GLN D 1 239 ? -28.37500 -24.71100 16.88400 1.000 15.35000 239 GLN D N 1
ATOM 8856 C CA . GLN D 1 239 ? -29.72800 -24.33200 17.33500 1.000 15.86000 239 GLN D CA 1
ATOM 8857 C C . GLN D 1 239 ? -29.71100 -22.86800 17.74500 1.000 16.79000 239 GLN D C 1
ATOM 8858 O O . GLN D 1 239 ? -28.77900 -22.46300 18.44700 1.000 16.85000 239 GLN D O 1
ATOM 8864 N N . PRO D 1 240 ? -30.81000 -22.11100 17.48800 1.000 18.67000 240 PRO D N 1
ATOM 8865 C CA . PRO D 1 240 ? -30.95200 -20.75100 17.99500 1.000 17.76000 240 PRO D CA 1
ATOM 8866 C C . PRO D 1 240 ? -30.70400 -20.73000 19.51600 1.000 16.52000 240 PRO D C 1
ATOM 8867 O O . PRO D 1 240 ? -31.23200 -21.57300 20.22700 1.000 14.14000 240 PRO D O 1
ATOM 8871 N N . THR D 1 241 ? -29.86400 -19.80700 19.95000 1.000 15.24000 241 THR D N 1
ATOM 8872 C CA . THR D 1 241 ? -29.37500 -19.70900 21.34200 1.000 15.08000 241 THR D CA 1
ATOM 8873 C C . THR D 1 241 ? -29.55100 -18.29200 21.88600 1.000 16.04000 241 THR D C 1
ATOM 8874 O O . THR D 1 241 ? -29.40200 -17.31000 21.13300 1.000 15.79000 241 THR D O 1
ATOM 8878 N N . ARG D 1 242 ? -29.81900 -18.23800 23.18800 1.000 14.38000 242 ARG D N 1
ATOM 8879 C CA . ARG D 1 242 ? -30.03700 -17.02800 23.97400 1.000 14.81000 242 ARG D CA 1
ATOM 8880 C C . ARG D 1 242 ? -29.13000 -17.15200 25.18700 1.000 13.78000 242 ARG D C 1
ATOM 8881 O O . ARG D 1 242 ? -29.06200 -18.24100 25.72300 1.000 13.39000 242 ARG D O 1
ATOM 8889 N N . VAL D 1 243 ? -28.40100 -16.09300 25.50600 1.000 13.19000 243 VAL D N 1
ATOM 8890 C CA . VAL D 1 243 ? -27.46100 -16.02300 26.65400 1.000 14.54000 243 VAL D CA 1
ATOM 8891 C C . VAL D 1 243 ? -27.82400 -14.75400 27.41600 1.000 16.28000 243 VAL D C 1
ATOM 8892 O O . VAL D 1 243 ? -27.88400 -13.66700 26.76700 1.000 15.18000 243 VAL D O 1
ATOM 8896 N N . HIS D 1 244 ? -28.07400 -14.88500 28.72400 1.000 14.92000 244 HIS D N 1
ATOM 8897 C CA . HIS D 1 244 ? -28.41300 -13.76300 29.60800 1.000 15.43000 244 HIS D CA 1
ATOM 8898 C C . HIS D 1 244 ? -27.54500 -13.91000 30.84800 1.000 14.62000 244 HIS D C 1
ATOM 8899 O O . HIS D 1 244 ? -28.01100 -14.45300 31.81800 1.000 12.61000 244 HIS D O 1
ATOM 8906 N N . TRP D 1 245 ? -26.33300 -13.37500 30.76500 1.000 14.43000 245 TRP D N 1
ATOM 8907 C CA . TRP D 1 245 ? -25.23200 -13.62800 31.72300 1.000 15.00000 245 TRP D CA 1
ATOM 8908 C C . TRP D 1 245 ? -25.34100 -12.67600 32.91100 1.000 13.24000 245 TRP D C 1
ATOM 8909 O O . TRP D 1 245 ? -25.54200 -11.46500 32.69100 1.000 15.15000 245 TRP D O 1
ATOM 8920 N N . GLY D 1 246 ? -25.20900 -13.16800 34.13600 1.000 15.28000 246 GLY D N 1
ATOM 8921 C CA . GLY D 1 246 ? -25.09400 -12.27100 35.30600 1.000 13.84000 246 GLY D CA 1
ATOM 8922 C C . GLY D 1 246 ? -23.88200 -11.36200 35.15600 1.000 15.13000 246 GLY D C 1
ATOM 8923 O O . GLY D 1 246 ? -22.73000 -11.85700 35.06700 1.000 13.59000 246 GLY D O 1
ATOM 8924 N N . ARG D 1 247 ? -24.07100 -10.04900 35.13300 1.000 16.26000 247 ARG D N 1
ATOM 8925 C CA . ARG D 1 247 ? -22.91300 -9.13000 34.98800 1.000 17.27000 247 ARG D CA 1
ATOM 8926 C C . ARG D 1 247 ? -21.90000 -9.27100 36.13600 1.000 18.90000 247 ARG D C 1
ATOM 8927 O O . ARG D 1 247 ? -20.66900 -9.14700 35.85100 1.000 19.95000 247 ARG D O 1
ATOM 8935 N N . HIS D 1 248 ? -22.32700 -9.50300 37.38500 1.000 19.35000 248 HIS D N 1
ATOM 8936 C CA . HIS D 1 248 ? -21.40400 -9.56300 38.55600 1.000 20.81000 248 HIS D CA 1
ATOM 8937 C C . HIS D 1 248 ? -20.94100 -10.98600 38.87000 1.000 20.75000 248 HIS D C 1
ATOM 8938 O O . HIS D 1 248 ? -20.33900 -11.17700 39.93400 1.000 21.13000 248 HIS D O 1
ATOM 8945 N N . ASP D 1 249 ? -21.20900 -11.96800 38.01600 1.000 19.80000 249 ASP D N 1
ATOM 8946 C CA . ASP D 1 249 ? -20.75200 -13.35500 38.30900 1.000 17.62000 249 ASP D CA 1
ATOM 8947 C C . ASP D 1 249 ? -19.25400 -13.35200 38.56100 1.000 16.23000 249 ASP D C 1
ATOM 8948 O O . ASP D 1 249 ? -18.49500 -13.05300 37.65300 1.000 15.25000 249 ASP D O 1
ATOM 8953 N N . PRO D 1 250 ? -18.75000 -13.67500 39.78200 1.000 15.79000 250 PRO D N 1
ATOM 8954 C CA . PRO D 1 250 ? -17.31500 -13.68400 40.03100 1.000 16.55000 250 PRO D CA 1
ATOM 8955 C C . PRO D 1 250 ? -16.57700 -14.93800 39.56600 1.000 16.07000 250 PRO D C 1
ATOM 8956 O O . PRO D 1 250 ? -15.35700 -14.90300 39.54000 1.000 17.35000 250 PRO D O 1
ATOM 8960 N N . ILE D 1 251 ? -17.27900 -16.01900 39.24600 1.000 16.08000 251 ILE D N 1
ATOM 8961 C CA . ILE D 1 251 ? -16.57500 -17.29600 38.94100 1.000 16.88000 251 ILE D CA 1
ATOM 8962 C C . ILE D 1 251 ? -16.64100 -17.52900 37.42700 1.000 16.86000 251 ILE D C 1
ATOM 8963 O O . ILE D 1 251 ? -15.62700 -17.80200 36.84700 1.000 17.06000 251 ILE D O 1
ATOM 8968 N N . LEU D 1 252 ? -17.79500 -17.33900 36.80900 1.000 18.20000 252 LEU D N 1
ATOM 8969 C CA . LEU D 1 252 ? -17.90500 -17.32500 35.32100 1.000 17.05000 252 LEU D CA 1
ATOM 8970 C C . LEU D 1 252 ? -18.05200 -15.87200 34.90100 1.000 15.50000 252 LEU D C 1
ATOM 8971 O O . LEU D 1 252 ? -19.15500 -15.32600 35.01300 1.000 16.22000 252 LEU D O 1
ATOM 8976 N N . LYS D 1 253 ? -16.92900 -15.23500 34.57200 1.000 15.59000 253 LYS D N 1
ATOM 8977 C CA . LYS D 1 253 ? -16.86600 -13.77900 34.32100 1.000 17.51000 253 LYS D CA 1
ATOM 8978 C C . LYS D 1 253 ? -17.74300 -13.43600 33.10700 1.000 16.99000 253 LYS D C 1
ATOM 8979 O O . LYS D 1 253 ? -17.68800 -14.16200 32.11400 1.000 16.74000 253 LYS D O 1
ATOM 8985 N N . SER D 1 254 ? -18.54400 -12.38300 33.18400 1.000 16.86000 254 SER D N 1
ATOM 8986 C CA . SER D 1 254 ? -19.47500 -12.01500 32.08800 1.000 17.57000 254 SER D CA 1
ATOM 8987 C C . SER D 1 254 ? -18.67600 -11.67300 30.81800 1.000 16.52000 254 SER D C 1
ATOM 8988 O O . SER D 1 254 ? -19.23500 -11.80000 29.71500 1.000 14.75000 254 SER D O 1
ATOM 8991 N N . GLU D 1 255 ? -17.40500 -11.30600 30.97300 1.000 18.36000 255 GLU D N 1
ATOM 8992 C CA . GLU D 1 255 ? -16.48300 -11.03100 29.83900 1.000 20.54000 255 GLU D CA 1
ATOM 8993 C C . GLU D 1 255 ? -16.33700 -12.26500 28.95300 1.000 18.78000 255 GLU D C 1
ATOM 8994 O O . GLU D 1 255 ? -15.99400 -12.10300 27.74800 1.000 16.96000 255 GLU D O 1
ATOM 9000 N N . TRP D 1 256 ? -16.57100 -13.45600 29.51000 1.000 17.12000 256 TRP D N 1
ATOM 9001 C CA . TRP D 1 256 ? -16.45100 -14.72500 28.76300 1.000 16.84000 256 TRP D CA 1
ATOM 9002 C C . TRP D 1 256 ? -17.60400 -14.90600 27.76500 1.000 16.46000 256 TRP D C 1
ATOM 9003 O O . TRP D 1 256 ? -17.52200 -15.83000 26.96700 1.000 16.42000 256 TRP D O 1
ATOM 9014 N N . SER D 1 257 ? -18.58600 -14.01100 27.73800 1.000 14.78000 257 SER D N 1
ATOM 9015 C CA . SER D 1 257 ? -19.55300 -13.86200 26.62400 1.000 14.17000 257 SER D CA 1
ATOM 9016 C C . SER D 1 257 ? -18.81500 -13.73200 25.29100 1.000 13.84000 257 SER D C 1
ATOM 9017 O O . SER D 1 257 ? -19.38100 -14.18200 24.29200 1.000 14.85000 257 SER D O 1
ATOM 9020 N N . ALA D 1 258 ? -17.63600 -13.12000 25.27200 1.000 14.28000 258 ALA D N 1
ATOM 9021 C CA . ALA D 1 258 ? -16.75200 -12.94300 24.08800 1.000 16.58000 258 ALA D CA 1
ATOM 9022 C C . ALA D 1 258 ? -16.50200 -14.28000 23.36300 1.000 18.27000 258 ALA D C 1
ATOM 9023 O O . ALA D 1 258 ? -16.32300 -14.28700 22.11900 1.000 17.40000 258 ALA D O 1
ATOM 9025 N N . PHE D 1 259 ? -16.48500 -15.39800 24.07900 1.000 17.59000 259 PHE D N 1
ATOM 9026 C CA . PHE D 1 259 ? -16.14200 -16.72000 23.48700 1.000 18.97000 259 PHE D CA 1
ATOM 9027 C C . PHE D 1 259 ? -17.36300 -17.41500 22.86100 1.000 18.42000 259 PHE D C 1
ATOM 9028 O O . PHE D 1 259 ? -17.19500 -18.51100 22.30600 1.000 18.43000 259 PHE D O 1
ATOM 9036 N N . VAL D 1 260 ? -18.56800 -16.87600 23.04700 1.000 14.84000 260 VAL D N 1
ATOM 9037 C CA . VAL D 1 260 ? -19.81400 -17.56400 22.67800 1.000 15.02000 260 VAL D CA 1
ATOM 9038 C C . VAL D 1 260 ? -19.89200 -17.62500 21.15300 1.000 15.72000 260 VAL D C 1
ATOM 9039 O O . VAL D 1 260 ? -20.12400 -18.69400 20.60800 1.000 13.57000 260 VAL D O 1
ATOM 9043 N N . PRO D 1 261 ? -19.67400 -16.53000 20.41000 1.000 15.82000 261 PRO D N 1
ATOM 9044 C CA . PRO D 1 261 ? -19.83900 -16.58500 18.95200 1.000 17.05000 261 PRO D CA 1
ATOM 9045 C C . PRO D 1 261 ? -18.89600 -17.58500 18.24000 1.000 19.61000 261 PRO D C 1
ATOM 9046 O O . PRO D 1 261 ? -19.26100 -18.11900 17.21900 1.000 21.64000 261 PRO D O 1
ATOM 9050 N N . GLU D 1 262 ? -17.74800 -17.91700 18.83300 1.000 21.23000 262 GLU D N 1
ATOM 9051 C CA . GLU D 1 262 ? -16.84100 -18.98800 18.33400 1.000 24.84000 262 GLU D CA 1
ATOM 9052 C C . GLU D 1 262 ? -17.59800 -20.33600 18.30800 1.000 22.85000 262 GLU D C 1
ATOM 9053 O O . GLU D 1 262 ? -17.39600 -21.08200 17.33100 1.000 19.92000 262 GLU D O 1
ATOM 9059 N N . HIS D 1 263 ? -18.49700 -20.60200 19.26400 1.000 17.24000 263 HIS D N 1
ATOM 9060 C CA . HIS D 1 263 ? -19.06900 -21.94800 19.52200 1.000 17.43000 263 HIS D CA 1
ATOM 9061 C C . HIS D 1 263 ? -20.55000 -22.05700 19.13200 1.000 16.65000 263 HIS D C 1
ATOM 9062 O O . HIS D 1 263 ? -21.06100 -23.18000 19.18800 1.000 18.96000 263 HIS D O 1
ATOM 9069 N N . PHE D 1 264 ? -21.23000 -20.97100 18.74900 1.000 16.88000 264 PHE D N 1
ATOM 9070 C CA . PHE D 1 264 ? -22.67200 -20.95300 18.38000 1.000 17.50000 264 PHE D CA 1
ATOM 9071 C C . PHE D 1 264 ? -22.85000 -20.26100 17.03000 1.000 18.12000 264 PHE D C 1
ATOM 9072 O O . PHE D 1 264 ? -22.30900 -19.16100 16.89000 1.000 16.99000 264 PHE D O 1
ATOM 9080 N N . ASP D 1 265 ? -23.65100 -20.83800 16.13800 1.000 17.51000 265 ASP D N 1
ATOM 9081 C CA . ASP D 1 265 ? -23.98400 -20.24200 14.81200 1.000 19.67000 265 ASP D CA 1
ATOM 9082 C C . ASP D 1 265 ? -24.87700 -18.99300 14.98200 1.000 18.20000 265 ASP D C 1
ATOM 9083 O O . ASP D 1 265 ? -24.92300 -18.20000 14.04000 1.000 18.55000 265 ASP D O 1
ATOM 9088 N N . ASP D 1 266 ? -25.67300 -18.90900 16.04700 1.000 16.55000 266 ASP D N 1
ATOM 9089 C CA . ASP D 1 266 ? -26.83500 -17.98300 16.15400 1.000 18.74000 266 ASP D CA 1
ATOM 9090 C C . ASP D 1 266 ? -27.16600 -17.74700 17.64100 1.000 16.93000 266 ASP D C 1
ATOM 9091 O O . ASP D 1 266 ? -28.00600 -18.48500 18.20800 1.000 17.86000 266 ASP D O 1
ATOM 9096 N N . ALA D 1 267 ? -26.50600 -16.79000 18.27700 1.000 16.53000 267 ALA D N 1
ATOM 9097 C CA . ALA D 1 267 ? -26.62300 -16.54700 19.73400 1.000 15.38000 267 ALA D CA 1
ATOM 9098 C C . ALA D 1 267 ? -26.97400 -15.08100 19.97500 1.000 14.54000 267 ALA D C 1
ATOM 9099 O O . ALA D 1 267 ? -26.28500 -14.22300 19.46800 1.000 14.84000 267 ALA D O 1
ATOM 9101 N N . ARG D 1 268 ? -28.02000 -14.84200 20.74400 1.000 14.00000 268 ARG D N 1
ATOM 9102 C CA . ARG D 1 268 ? -28.43600 -13.51000 21.14300 1.000 15.03000 268 ARG D CA 1
ATOM 9103 C C . ARG D 1 268 ? -27.96200 -13.33100 22.58000 1.000 15.19000 268 ARG D C 1
ATOM 9104 O O . ARG D 1 268 ? -28.50000 -13.99100 23.45200 1.000 14.55000 268 ARG D O 1
ATOM 9112 N N . ILE D 1 269 ? -27.04600 -12.39900 22.79300 1.000 14.34000 269 ILE D N 1
ATOM 9113 C CA . ILE D 1 269 ? -26.29200 -12.25300 24.05900 1.000 15.34000 269 ILE D CA 1
ATOM 9114 C C . ILE D 1 269 ? -26.71300 -10.96200 24.74000 1.000 16.15000 269 ILE D C 1
ATOM 9115 O O . ILE D 1 269 ? -26.67200 -9.90200 24.08500 1.000 15.84000 269 ILE D O 1
ATOM 9120 N N . SER D 1 270 ? -27.06700 -11.04900 26.01200 1.000 15.20000 270 SER D N 1
ATOM 9121 C CA . SER D 1 270 ? -27.40200 -9.88600 26.85200 1.000 16.24000 270 SER D CA 1
ATOM 9122 C C . SER D 1 270 ? -26.90900 -10.18000 28.26000 1.000 16.28000 270 SER D C 1
ATOM 9123 O O . SER D 1 270 ? -26.39100 -11.27700 28.47700 1.000 15.01000 270 SER D O 1
ATOM 9126 N N . PHE D 1 271 ? -27.02800 -9.20900 29.14100 1.000 16.04000 271 PHE D N 1
ATOM 9127 C CA . PHE D 1 271 ? -26.52900 -9.31000 30.52700 1.000 15.76000 271 PHE D CA 1
ATOM 9128 C C . PHE D 1 271 ? -27.63600 -8.93500 31.50300 1.000 16.97000 271 PHE D C 1
ATOM 9129 O O . PHE D 1 271 ? -28.45000 -8.02100 31.23000 1.000 15.18000 271 PHE D O 1
ATOM 9137 N N . CYS D 1 272 ? -27.57500 -9.55600 32.67400 1.000 17.79000 272 CYS D N 1
ATOM 9138 C CA . CYS D 1 272 ? -28.38700 -9.21400 33.85900 1.000 18.58000 272 CYS D CA 1
ATOM 9139 C C . CYS D 1 272 ? -27.52000 -8.36700 34.78700 1.000 20.15000 272 CYS D C 1
ATOM 9140 O O . CYS D 1 272 ? -26.61800 -8.92200 35.50900 1.000 18.72000 272 CYS D O 1
ATOM 9143 N N . GLU D 1 273 ? -27.81700 -7.06000 34.80300 1.000 20.60000 273 GLU D N 1
ATOM 9144 C CA . GLU D 1 273 ? -27.04500 -6.02500 35.54200 1.000 21.43000 273 GLU D CA 1
ATOM 9145 C C . GLU D 1 273 ? -27.14200 -6.24200 37.05000 1.000 20.36000 273 GLU D C 1
ATOM 9146 O O . GLU D 1 273 ? -26.21300 -5.86300 37.74800 1.000 21.69000 273 GLU D O 1
ATOM 9152 N N . SER D 1 274 ? -28.20600 -6.83200 37.57200 1.000 21.35000 274 SER D N 1
ATOM 9153 C CA . SER D 1 274 ? -28.38800 -6.90300 39.05100 1.000 23.52000 274 SER D CA 1
ATOM 9154 C C . SER D 1 274 ? -28.00500 -8.29800 39.59000 1.000 25.04000 274 SER D C 1
ATOM 9155 O O . SER D 1 274 ? -28.15600 -8.50900 40.79100 1.000 28.48000 274 SER D O 1
ATOM 9158 N N . ALA D 1 275 ? -27.46400 -9.21500 38.77100 1.000 20.72000 275 ALA D N 1
ATOM 9159 C CA . ALA D 1 275 ? -27.23600 -10.60500 39.20500 1.000 18.70000 275 ALA D CA 1
ATOM 9160 C C . ALA D 1 275 ? -25.76100 -10.95700 39.16200 1.000 18.03000 275 ALA D C 1
ATOM 9161 O O . ALA D 1 275 ? -25.02900 -10.44300 38.28900 1.000 19.39000 275 ALA D O 1
ATOM 9163 N N . GLY D 1 276 ? -25.38600 -11.90900 40.02800 1.000 17.88000 276 GLY D N 1
ATOM 9164 C CA . GLY D 1 276 ? -24.12300 -12.65500 39.98100 1.000 16.77000 276 GLY D CA 1
ATOM 9165 C C . GLY D 1 276 ? -24.27200 -13.96800 39.25100 1.000 17.14000 276 GLY D C 1
ATOM 9166 O O . GLY D 1 276 ? -24.75100 -13.98200 38.08800 1.000 16.32000 276 GLY D O 1
ATOM 9167 N N . HIS D 1 277 ? -23.90200 -15.06000 39.89400 1.000 17.68000 277 HIS D N 1
ATOM 9168 C CA . HIS D 1 277 ? -23.85100 -16.40200 39.26300 1.000 18.29000 277 HIS D CA 1
ATOM 9169 C C . HIS D 1 277 ? -25.24200 -17.00500 39.05500 1.000 17.61000 277 HIS D C 1
ATOM 9170 O O . HIS D 1 277 ? -25.36900 -17.90800 38.20500 1.000 19.63000 277 HIS D O 1
ATOM 9177 N N . PHE D 1 278 ? -26.21500 -16.60500 39.86200 1.000 15.86000 278 PHE D N 1
ATOM 9178 C CA . PHE D 1 278 ? -27.56000 -17.22600 39.91900 1.000 17.07000 278 PHE D CA 1
ATOM 9179 C C . PHE D 1 278 ? -28.63600 -16.29000 39.37500 1.000 15.45000 278 PHE D C 1
ATOM 9180 O O . PHE D 1 278 ? -29.50500 -15.83200 40.12700 1.000 16.33000 278 PHE D O 1
ATOM 9188 N N . VAL D 1 279 ? -28.64100 -16.05800 38.05700 1.000 16.43000 279 VAL D N 1
ATOM 9189 C CA . VAL D 1 279 ? -29.58100 -15.09200 37.44200 1.000 15.63000 279 VAL D CA 1
ATOM 9190 C C . VAL D 1 279 ? -31.00600 -15.54200 37.76700 1.000 16.86000 279 VAL D C 1
ATOM 9191 O O . VAL D 1 279 ? -31.84300 -14.69600 38.07700 1.000 17.74000 279 VAL D O 1
ATOM 9195 N N . HIS D 1 280 ? -31.28200 -16.84000 37.71200 1.000 16.29000 280 HIS D N 1
ATOM 9196 C CA . HIS D 1 280 ? -32.65000 -17.40600 37.82700 1.000 16.88000 280 HIS D CA 1
ATOM 9197 C C . HIS D 1 280 ? -33.20200 -17.28200 39.24100 1.000 17.22000 280 HIS D C 1
ATOM 9198 O O . HIS D 1 280 ? -34.40500 -17.46700 39.37100 1.000 18.18000 280 HIS D O 1
ATOM 9205 N N . VAL D 1 281 ? -32.35400 -17.05000 40.24100 1.000 17.05000 281 VAL D N 1
ATOM 9206 C CA . VAL D 1 281 ? -32.75300 -16.88300 41.67000 1.000 18.28000 281 VAL D CA 1
ATOM 9207 C C . VAL D 1 281 ? -32.62500 -15.40300 42.07300 1.000 19.82000 281 VAL D C 1
ATOM 9208 O O . VAL D 1 281 ? -33.45900 -14.90500 42.82500 1.000 18.41000 281 VAL D O 1
ATOM 9212 N N . GLU D 1 282 ? -31.56800 -14.72700 41.64500 1.000 20.60000 282 GLU D N 1
ATOM 9213 C CA . GLU D 1 282 ? -31.32600 -13.32000 42.07100 1.000 20.77000 282 GLU D CA 1
ATOM 9214 C C . GLU D 1 282 ? -32.25700 -12.35400 41.33800 1.000 22.06000 282 GLU D C 1
ATOM 9215 O O . GLU D 1 282 ? -32.61400 -11.33300 41.93500 1.000 19.70000 282 GLU D O 1
ATOM 9221 N N . ALA D 1 283 ? -32.55700 -12.58500 40.06300 1.000 20.29000 283 ALA D N 1
ATOM 9222 C CA . ALA D 1 283 ? -33.34500 -11.62400 39.25300 1.000 20.36000 283 ALA D CA 1
ATOM 9223 C C . ALA D 1 283 ? -34.44100 -12.39200 38.53800 1.000 18.25000 283 ALA D C 1
ATOM 9224 O O . ALA D 1 283 ? -34.53400 -12.35800 37.32200 1.000 18.28000 283 ALA D O 1
ATOM 9226 N N . PRO D 1 284 ? -35.31300 -13.09800 39.28500 1.000 19.48000 284 PRO D N 1
ATOM 9227 C CA . PRO D 1 284 ? -36.27600 -14.02500 38.68700 1.000 18.04000 284 PRO D CA 1
ATOM 9228 C C . PRO D 1 284 ? -37.32200 -13.39500 37.74400 1.000 20.33000 284 PRO D C 1
ATOM 9229 O O . PRO D 1 284 ? -37.72900 -14.07200 36.80000 1.000 19.33000 284 PRO D O 1
ATOM 9233 N N . ASP D 1 285 ? -37.77600 -12.14500 37.99400 1.000 23.19000 285 ASP D N 1
ATOM 9234 C CA . ASP D 1 285 ? -38.78300 -11.48300 37.11800 1.000 22.49000 285 ASP D CA 1
ATOM 9235 C C . ASP D 1 285 ? -38.14200 -11.28200 35.74800 1.000 21.10000 285 ASP D C 1
ATOM 9236 O O . ASP D 1 285 ? -38.74600 -11.61000 34.74000 1.000 19.46000 285 ASP D O 1
ATOM 9241 N N . GLU D 1 286 ? -36.91800 -10.78100 35.74200 1.000 21.76000 286 GLU D N 1
ATOM 9242 C CA . GLU D 1 286 ? -36.19800 -10.49700 34.47600 1.000 22.21000 286 GLU D CA 1
ATOM 9243 C C . GLU D 1 286 ? -35.87300 -11.81500 33.77300 1.000 21.23000 286 GLU D C 1
ATOM 9244 O O . GLU D 1 286 ? -36.06900 -11.88700 32.54400 1.000 19.68000 286 GLU D O 1
ATOM 9250 N N . ALA D 1 287 ? -35.33600 -12.79800 34.49300 1.000 21.05000 287 ALA D N 1
ATOM 9251 C CA . ALA D 1 287 ? -35.03100 -14.14200 33.93600 1.000 19.30000 287 ALA D CA 1
ATOM 9252 C C . ALA D 1 287 ? -36.29500 -14.75800 33.32400 1.000 18.55000 287 ALA D C 1
ATOM 9253 O O . ALA D 1 287 ? -36.20600 -15.32400 32.21100 1.000 17.87000 287 ALA D O 1
ATOM 9255 N N . ALA D 1 288 ? -37.44600 -14.66100 33.99100 1.000 17.38000 288 ALA D N 1
ATOM 9256 C CA . ALA D 1 288 ? -38.71800 -15.20100 33.46100 1.000 19.00000 288 ALA D CA 1
ATOM 9257 C C . ALA D 1 288 ? -39.09800 -14.49700 32.16200 1.000 20.22000 288 ALA D C 1
ATOM 9258 O O . ALA D 1 288 ? -39.56800 -15.17700 31.27200 1.000 20.08000 288 ALA D O 1
ATOM 9260 N N . ASP D 1 289 ? -38.95800 -13.17200 32.10200 1.000 21.92000 289 ASP D N 1
ATOM 9261 C CA . ASP D 1 289 ? -39.29400 -12.39500 30.88600 1.000 23.88000 289 ASP D CA 1
ATOM 9262 C C . ASP D 1 289 ? -38.36600 -12.82100 29.75200 1.000 20.60000 289 ASP D C 1
ATOM 9263 O O . ASP D 1 289 ? -38.88200 -12.96100 28.64100 1.000 20.91000 289 ASP D O 1
ATOM 9268 N N . VAL D 1 290 ? -37.06600 -13.02300 30.01100 1.000 18.68000 290 VAL D N 1
ATOM 9269 C CA . VAL D 1 290 ? -36.10600 -13.44000 28.93300 1.000 19.78000 290 VAL D CA 1
ATOM 9270 C C . VAL D 1 290 ? -36.57100 -14.79000 28.39700 1.000 19.54000 290 VAL D C 1
ATOM 9271 O O . VAL D 1 290 ? -36.74300 -14.94800 27.16000 1.000 19.54000 290 VAL D O 1
ATOM 9275 N N . LEU D 1 291 ? -36.87800 -15.69400 29.31100 1.000 19.78000 291 LEU D N 1
ATOM 9276 C CA . LEU D 1 291 ? -37.28500 -17.07700 28.98800 1.000 19.28000 291 LEU D CA 1
ATOM 9277 C C . LEU D 1 291 ? -38.59000 -17.06200 28.19000 1.000 18.92000 291 LEU D C 1
ATOM 9278 O O . LEU D 1 291 ? -38.64900 -17.76000 27.15000 1.000 16.83000 291 LEU D O 1
ATOM 9283 N N . ALA D 1 292 ? -39.61200 -16.33500 28.66400 1.000 19.71000 292 ALA D N 1
ATOM 9284 C CA . ALA D 1 292 ? -40.93300 -16.28400 27.99900 1.000 19.51000 292 ALA D CA 1
ATOM 9285 C C . ALA D 1 292 ? -40.79000 -15.66300 26.60100 1.000 20.27000 292 ALA D C 1
ATOM 9286 O O . ALA D 1 292 ? -41.42300 -16.15000 25.65300 1.000 18.91000 292 ALA D O 1
ATOM 9288 N N . GLU D 1 293 ? -40.00800 -14.60900 26.45400 1.000 20.97000 293 GLU D N 1
ATOM 9289 C CA . GLU D 1 293 ? -39.79900 -13.98100 25.12900 1.000 23.75000 293 GLU D CA 1
ATOM 9290 C C . GLU D 1 293 ? -39.12100 -15.00300 24.20700 1.000 21.74000 293 GLU D C 1
ATOM 9291 O O . GLU D 1 293 ? -39.50500 -15.11200 23.01400 1.000 18.97000 293 GLU D O 1
ATOM 9297 N N . PHE D 1 294 ? -38.10600 -15.71100 24.69200 1.000 21.16000 294 PHE D N 1
ATOM 9298 C CA . PHE D 1 294 ? -37.28900 -16.59000 23.82300 1.000 19.81000 294 PHE D CA 1
ATOM 9299 C C . PHE D 1 294 ? -38.03300 -17.87000 23.41100 1.000 19.50000 294 PHE D C 1
ATOM 9300 O O . PHE D 1 294 ? -37.91000 -18.29700 22.26000 1.000 18.31000 294 PHE D O 1
ATOM 9308 N N . PHE D 1 295 ? -38.75800 -18.51000 24.30600 1.000 19.16000 295 PHE D N 1
ATOM 9309 C CA . PHE D 1 295 ? -39.41700 -19.80900 23.99900 1.000 21.30000 295 PHE D CA 1
ATOM 9310 C C . PHE D 1 295 ? -40.89400 -19.64900 23.62800 1.000 21.96000 295 PHE D C 1
ATOM 9311 O O . PHE D 1 295 ? -41.44700 -20.63300 23.20400 1.000 20.32000 295 PHE D O 1
ATOM 9319 N N . GLY D 1 296 ? -41.51100 -18.48700 23.88700 1.000 27.44000 296 GLY D N 1
ATOM 9320 C CA . GLY D 1 296 ? -42.98100 -18.29200 23.87200 1.000 30.37000 296 GLY D CA 1
ATOM 9321 C C . GLY D 1 296 ? -43.43400 -17.92300 22.47800 1.000 35.04000 296 GLY D C 1
ATOM 9322 O O . GLY D 1 296 ? -42.58200 -17.50900 21.69400 1.000 36.10000 296 GLY D O 1
#

Radius of gyration: 42.81 Å; Cα contacts (8 Å, |Δi|>4): 2522; chains: 4; bounding box: 100×69×124 Å

Solvent-accessible surface area: 43785 Å² total; per-residue (Å²): 150,59,38,25,37,77,14,129,39,19,154,98,122,105,8,84,5,123,140,9,40,0,8,1,0,28,5,31,99,55,67,76,9,2,0,0,0,0,0,0,0,0,12,26,0,0,0,5,0,0,0,40,74,3,46,134,110,28,35,0,0,0,0,0,0,51,8,4,1,64,2,87,46,38,91,95,79,91,76,90,14,14,20,76,19,1,0,24,0,0,13,34,0,0,54,52,34,64,39,152,42,0,1,0,0,0,0,14,3,0,0,37,0,0,16,9,0,3,67,112,60,73,164,33,6,59,66,1,1,0,0,0,1,0,7,29,29,6,9,24,29,8,1,39,150,22,7,10,37,39,6,9,8,18,8,0,0,42,54,63,16,0,63,45,0,0,38,43,41,97,134,0,0,23,58,0,0,101,29,1,4,67,66,3,3,96,104,104,105,5,6,120,80,5,12,98,81,0,0,68,2,5,82,80,125,14,2,17,38,4,0,2,9,11,16,44,16,18,30,73,96,37,37,42,12,9,42,54,130,70,82,131,64,93,112,3,118,19,62,4,13,0,7,0,0,92,84,6,34,1,6,66,4,111,9,10,75,57,0,75,100,24,5,82,82,29,139,59,25,51,0,102,64,0,0,0,0,0,0,1,6,11,10,92,64,0,6,100,16,0,29,115,28,22,84,101,52,24,52,110,4,92,49,31,100,98,116,108,8,80,4,127,132,10,40,0,9,1,0,8,3,32,86,53,74,59,22,0,0,0,0,0,0,1,0,0,14,30,5,0,0,12,0,0,0,40,70,2,48,126,100,16,6,0,0,0,0,0,0,47,6,4,2,65,1,87,49,49,90,99,74,103,76,90,11,10,12,80,18,1,0,25,0,0,15,35,0,0,54,58,34,67,30,154,30,0,5,0,0,0,0,11,1,0,0,38,0,0,11,9,0,3,62,113,45,67,128,25,6,78,77,0,0,0,0,0,0,0,8,42,30,4,7,24,34,6,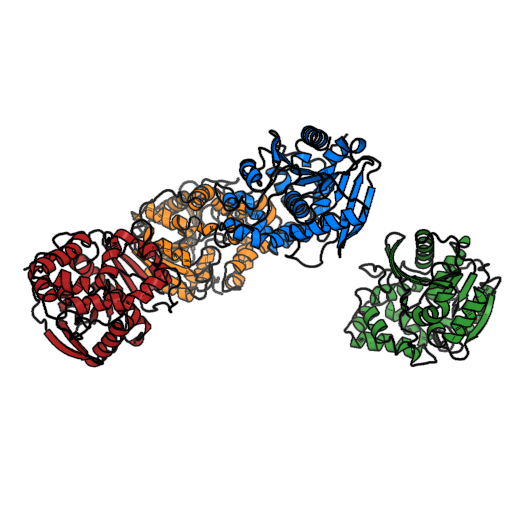1,38,157,23,11,10,44,44,8,12,6,16,8,0,0,36,48,54,16,0,54,45,0,0,36,56,32,94,113,0,0,24,64,0,0,79,36,2,6,61,70,2,5,86,106,112,103,25,9,78,84,4,16,104,110,1,0,66,3,4,79,84,124,13,2,17,37,5,0,1,9,12,15,43,20,17,27,78,102,37,40,35,6,8,36,55,139,47,104,125,64,90,80,2,116,19,49,3,11,0,10,0,0,54,83,7,35,1,6,68,5,101,8,2,26,57,0,2,98,22,1,40,26,0,62,1,7,14,0,84,36,0,0,0,0,0,0,6,4,4,12,95,67,0,6,102,18,0,26,113,21,14,86,164,60,39,25,43,78,15,132,36,15,148,103,121,104,9,85,9,100,154,10,40,0,8,0,0,26,7,22,99,82,28,66,32,0,0,0,0,0,0,1,0,0,10,24,0,0,0,5,0,0,0,45,85,9,51,138,94,1,21,0,0,0,0,0,0,50,6,4,2,65,2,88,47,40,95,96,80,94,76,90,13,13,19,77,20,1,0,24,0,0,12,34,0,0,54,54,34,60,37,154,50,1,4,0,0,0,0,13,2,0,0,41,0,0,12,10,0,3,70,116,55,62,149,35,5,82,67,0,1,0,0,0,0,0,10,41,29,6,9,26,30,9,43,114,175,45,8,86,114,40,16,110,8,16,72,36,0,46,93,62,107,0,64,71,97,4,38,92,35,88,126,33,0,24,135,27,0,79,76,2,5,61,71,3,5,96,93,116,82,4,6,83,89,6,9,99,81,0,0,68,2,5,79,76,126,14,2,17,37,5,0,2,8,9,14,46,17,17,44,78,88,32,97,35,13,42,110,54,130,70,83,132,65,95,116,2,117,21,45,3,15,0,6,0,0,98,86,6,34,1,7,68,4,114,10,11,72,60,0,77,95,22,5,84,76,34,128,60,30,52,0,101,61,0,0,0,0,0,0,2,7,13,10,96,68,0,7,97,17,0,26,116,23,17,72,162,45,42,23,39,100,7,117,57,32,166,93,122,109,8,79,4,123,131,9,42,0,9,1,0,27,8,22,76,82,28,64,34,0,0,0,0,0,0,1,0,0,16,28,10,0,0,9,0,0,0,44,87,8,44,137,96,0,22,0,0,0,0,0,0,44,6,3,2,63,3,89,50,42,91,98,74,94,74,88,11,11,12,79,17,1,0,25,0,0,14,37,0,0,54,55,33,67,38,151,46,2,3,0,0,0,0,13,1,0,0,38,0,0,12,10,0,3,63,112,45,67,126,24,7,77,66,0,0,0,0,0,0,0,9,44,38,4,6,26,34,6,43,111,184,50,11,82,118,44,18,111,8,17,71,39,0,39,95,54,98,0,52,70,96,6,37,94,44,98,149,41,0,27,135,26,0,76,83,2,6,64,72,3,5,88,116,117,98,6,8,76,86,4,30,119,115,2,1,50,3,4,81,84,125,12,2,17,39,4,0,1,8,11,17,39,20,17,41,77,90,40,98,21,7,39,106,61,122,47,96,133,67,84,80,2,113,20,48,3,10,0,8,0,0,55,84,6,35,2,6,69,6,112,8,4,27,60,0,2,111,24,1,33,24,0,60,1,8,17,0,95,62,0,0,0,0,0,0,2,6,12,12,94,69,0,6,100,16,0,26,115,23,16,67

InterPro domains:
  IPR000073 Alpha/beta hydrolase fold-1 [PF00561] (24-274)
  IPR000073 Alpha/beta hydrolase fold-1 [PR00111] (48-63)
  IPR000073 Alpha/beta hydrolase fold-1 [PR00111] (95-108)
  IPR000073 Alpha/beta hydrolase fold-1 [PR00111] (109-122)
  IPR000639 Epoxide hydrolase-like [PR00412] (29-47)
  IPR000639 Epoxide hydrolase-like [PR00412] (95-108)
  IPR000639 Epoxide hydrolase-like [PR00412] (262-284)
  IPR029058 Alpha/Beta hydrolase fold [G3DSA:3.40.50.1820] (1-286)
  IPR029058 Alpha/Beta hydrolase fold [SSF53474] (2-286)

Organism: Bosea sp. (strain PAMC 26642) (NCBI:txid1792307)

Secondary structure (DSSP, 8-state):
--TT---TT-EEEEEEETTEEEEEEEE--SSS-EEEE--TT--GGGGHHHHHHHTTT--EEEEPPTTSTTS---SS--S--SHHHHHHHHHHHHHHTT-S-EEEEE-THHHHHHHHHHHHSGGGEEEEEESS---TT-GGGGTSTTGGGG-HHHHHTTSHHHHHHHTS-HHHHHHHHHHHHHHT-SSTTTTGGGHHHHHHHHHSTTHHHHHHHHHHHHHHHHHHHHTT-PPP-PPB-S-EEEEEETT-SSS-GGGGGGSTTTBSSEEEEEETT-SS-HHHHSHHHHHHHHHHHT-/-TTSPPTTEEEEEEEETTEEEEEEEE-SSSSEEEEE--TT--GGGGHHHHHHHTTT-EEEEEPPTTSTTS---SS--S--SHHHHHHHHHHHHHHTT-S-EEEEE-THHHHHHHHHHHHSGGGEEEEEESS---GGGGGGGTTTTGGGG-HHHHHTTSHHHHHHHTT-HHHHHHHHHHHHHHT-SSTTTTGGGHHHHHHHHHSTTHHHHHHHHHHHHHHHHHHHHTT-PPP-PPB-S-EEEEEETT-SSS-GGGGGGHHHHBSSEEEEEETT-SS-HHHHSHHHHHHHHHHHH-/--TT---TT-EEEEEEETTEEEEEEEE-BTBEEEEEE--TT--GGGGHHHHHHHTTTEEEEEEPPTTSTTS---SS--S--SHHHHHHHHHHHHHHTT-S-EEEEE-THHHHHHHHHHHHSGGGEEEEEESS---TT-GGGGTTTTGGGT-HHHHHTTSHHHHHHHTT-HHHHHHHHHHHHHHT-SSTTTTGGGHHHHHHHHHSTTHHHHHHHHHHHHHHHHHHHHTT-PPP-PPB-S-EEEEEETT-SSS-GGGGGGGGGTBSSEEEEEETT-SS-HHHHSHHHHHHHHHHHH-/--TTSPPTT-EEEEEEETTEEEEEEEE-TTSEEEEEE--TT--GGGGHHHHHHHTTTEEEEEEPPTTSTTS---SS--S--SHHHHHHHHHHHHHHTT-S-EEEEE-THHHHHHHHHHHHSGGGEEEEEESS---GGGGGGGTTTTTHHHHHHHHHTTSHHHHHHHTT-HHHHHHHHHHHHHHT-SSTTTTGGGHHHHHHHHHSTTHHHHHHHHHHHHHHHHHHHHTT-PPP-PPB-S-EEEEEETT-SSS-GGGGGGHHHHBSEEEEEEETT-SS-HHHHSHHHHHHHHHHHH-

B-factor: mean 21.79, std 7.81, range [10.21, 79.3]

GO terms:
  GO:0004301 epoxide hydrolase activity (F, EXP)

Foldseek 3Di:
DDLQDADPQWDWDQPCFDPWTKIKIKAADDDAAEEEEDAPPDAQSLQSNLCVVPRPPHTYIGIGFELFFPIDHDPDFAQACELLVSLNRVVRVCVSVVAQAHAYEAEHSRLSNVLNNCQVVVRHHQEYEYQFHDDLLCFQVCCPPPNVVVCVCLVVLLDPVQCCQCLVDLVSVLVVVLCCCQVQKLQRCLCVVCSVVSSVRCNPPRNSSSNSSHSSNCVVQNVCSNVVNHDDDAAREHAYEYAYACARSNRHLVSVVCNVVRHVHYDYHYDDRIGRSCCRRPVVVVSVVVSVVVD/DLLPDAPQWDWDFDDFDPWTKIKIWADLDDAEEEEEEAPPDAQSLLSNLCNVCSVPYTYIGIGFDLFFPIDFDPDFAQACELLVSLRRVVRVCVVSVQQAHAYEYEHRSLSNVLNNCQVVVRHYQEYEYQFHDDLQCAQVCCPPPNVVVCVCLVVLLDPCQCCQCLVDLVSVLVVVLCCQQVQKLQRCLCVVCSVVSSVRCNPPRNSSSNSSHSSNCVVQNVCSNNVRHDDGAAREHAYEYAYECARSNRHLCSVVCNVVRHVHYHYHYDDRTGRSCCRRVVVVVSVSVSVVRD/DDLLDDDPQKDWDQDDFPNWTKIKIKAQPPAAEEEEFDAPPDAQSLQSNLCVVPRVHYTYIGIGFDLFFPTDFDPDFAQACELLVRLRRVVRVCVRVVQQAHAYEAEHSRLSNVLNNCAVVVRRYQEYEYQFHDDLQCAQVCCPPPNVVVCVCLVVLLDPCQCCQCLVDLVSVLVVVLCCCQVQKLQNCLCVVCSVVSSVRCNPPRSSSSNSSHSSNCVVQNVCSNVPNHPDDAARERAYEYAYACAGSNRHRVSVVCNVVRHVHYDYHYDPRIGRSCCRRPVVVVSVVVVVVRD/DDLLDADPAWDWDFPDFDPWTKIKIWAQPPAAEEEEEEAPPDFQSLLSSLCNVPRVHYTYIGIGFALFFPIDFDPDFAQACELLNSLSRVVRVCVRVVQQAHEYEAEHRSLSNVLNNCQVVVRHYQEYEYQFHDDLLCAQVCCPPPNVVVCVCLVVLLDPCQCCQCLVDLVSVLVVVLCCQQVQKLQRCLCVVVSVVSSVRCNPPSNSSSNSSHSSNCVVQNNCSNVPRHPDGAAREHAYEYAYECARSNRHLVSVVCNVVRHVHYHYHYDPRTGRSCCRRVVVVVSVSVVVVSD

Sequence (1179 aa):
SSDFATPPGLRHRQIAVRDTTLHVAEIGSGGTPVLLLHGWPEFWATWLPLMNRLHDQFHLIAPDLRGFGDSEKSAVPRSDVGANSHADDMAALLGALGLESVGVVGHDVGAYAAQALARRHPQLVDRLLFFNCPTASVGGAWVHHGHVNEVWYQSFQQLGLAEALVGTSRETCALYFRHFLEHWSHRKDAFEPAFELWIDNFMKPGNLRGGFDWYRSQNALRLAAIDGHPTPSVRIHQPTRVHWGRHDPILKSEWSAFVPEHFDDARISFCESAGHFVHVEAPDEAADVLAEFFGSDFATPPGLRHRQIAVRDTTLHVAEIGSGGTPVLLLHGWPEFWATWLPLMNRLHDQFHLIAPDLRGFGDSEKSAVPRSDVGANSHADDMAALLGALGLESVGVVGHDVGAYAAQALARRHPQLVDRLLFFNCPTASVGGAWVHHGHVNEVWYQSFQQLGLAEALVGTSRETCALYFRHFLEHWSHRKDAFEPAFELWIDNFMKPGNLRGGFDWYRSQNALRLAAIDGHPTPSVRIHQPTRVHWGRHDPILKSEWSAFVPEHFDDARISFCESAGHFVHVEAPDEAADVLAEFFGSSDFATPPGLRHRQIAVRDTTLHVAEIGSGGTPVLLLHGWPEFWATWLPLMNRLHDQFHLIAPDLRGFGDSEKSAVPRSDVGANSHADDMAALLGALGLESVGVVGHDVGAYAAQALARRHPQLVDRLLFFNCPTASVGGAWVHHGHVNEVWYQSFQQLGLAEALVGTSRETCALYFRHFLEHWSHRKDAFEPAFELWIDNFMKPGNLRGGFDWYRSQNALRLAAIDGHPTPSVRIHQPTRVHWGRHDPILKSEWSAFVPEHFDDARISFCESAGHFVHVEAPDEAADVLAEFFGSSDFATPPGLRHRQIAVRDTTLHVAEIGSGGTPVLLLHGWPEFWATWLPLMNRLHDQFHLIAPDLRGFGDSEKSAVPRSDVGANSHADDMAALLGALGLESVGVVGHDVGAYAAQALARRHPQLVDRLLFFNCPTASVGGAWVHHGHVNEVWYQSFQQLGLAEALVGTSRETCALYFRHFLEHWSHRKDAFEPAFELWIDNFMKPGNLRGGFDWYRSQNALRLAAIDGHPTPSVRIHQPTRVHWGRHDPILKSEWSAFVPEHFDDARISFCESAGHFVHVEAPDEAADVLAEFFG

Nearest PDB structures (foldseek):
  8hgu-assembly1_B  TM=1.003E+00  e=3.882E-65  Bosea sp. PAMC 26642
  8agm-assembly2_DDD  TM=8.998E-01  e=1.568E-21  metagenome
  4bat-assembly1_A-2  TM=8.310E-01  e=1.627E-18  Pseudomonas aeruginosa PAO1
  4b9a-assembly1_A  TM=8.173E-01  e=1.364E-18  Pseudomonas aeruginosa PAO1
  4baz-assembly1_A  TM=8.216E-01  e=1.726E-18  Pseudomonas aeruginosa PAO1